Protein 3DMY (pdb70)

Organism: Escherichia coli (strain K12) (NCBI:txid83333)

CATH classification: 3.40.50.720 (+2 more: 3.40.50.261, 3.40.50.261)

InterPro domains:
  IPR003781 CoA-binding [PF02629] (193-287)
  IPR005811 ATP-citrate synthase/succinyl-CoA ligase, C-terminal domain [PF00549] (336-491)
  IPR016102 Succinyl-CoA synthetase-like [G3DSA:3.40.50.261] (192-331)
  IPR016102 Succinyl-CoA synthetase-like [G3DSA:3.40.50.261] (332-497)
  IPR016102 Succinyl-CoA synthetase-like [SSF52210] (186-317)
  IPR016102 Succinyl-CoA synthetase-like [SSF52210] (339-493)
  IPR060347 AllF, heavy metal-associated domain [PF27530] (1-98)
  IPR061301 Oxamate carbamoyltransferase subunit AllF [NF004760] (1-555)

Nearest PDB structures (foldseek):
  3dmy-assembly1_A  TM=1.000E+00  e=2.056E-76  Escherichia coli K-12
  3dmy-assembly1_B  TM=9.919E-01  e=7.137E-71  Escherichia coli K-12
  2yc4-assembly1_D  TM=4.462E-01  e=4.283E-01  Chlamydomonas reinhardtii
  7xjr-assembly1_A  TM=2.275E-01  e=3.087E+00  Algibacter sp. L4_22
  3dmy-assembly1_B  TM=1.001E+00  e=3.060E-76  Escherichia coli K-12

Solvent-accessible surface area: 36541 Å² total

Secondary structure (DSSP, 8-state):
--EEESSHHHHHHHSTT--EEE--S-HHHHHHHHHHHHHTT-B-------HHHHHHHHHHHHHTT-----S--B--TT---BS----EEEEEEEES-SHHHHHHHHHHHHTT--EEEEEE--TTTTSTTTTTHHHHHHH--TT-TT--EEEEEESPPPHHHHHHHHH--TT-S-EEEEETT---SSSEETTEEEESSHHHHHHHHHHHHHHHHHHHHH---S--EEEEEES-HHHHHHHHHHHHHHTT----TT--EETTEEEEETTSHHHHTTS------HHHHHHHHHGGG-TTEEEEEEEEE-STTS-S-HHHHHHHHHHHHHHTS-TTS--EEEEEEES-TTSTT-HHHHHHHHHHTT-EE-SSHHHHHHHHHHHTS------HHHH---EEE-S-HHHHHHHHHTT--EEEE---SS-TT-HHHHHHHHHH-/---EESSHHHHHHH-TT--EEE--S-HHHHHHHHHHHHHTT-B-------HHHHHHHHHHHHHTT-----S--B--TT---BS----EEEEEEEES-SHHHHHHHHHHHHTT--EEEEEE--TTTTSTTT-SHHHHHHH---S-TT--EEEEEESPPPHHHHHHHHH--TT-S-EEEEETT---S-SEETTEEEESSHHHHHHHHHHHHHHHHHHHHH---S--EEEEEESSHHHHHHHHHHHHHHTT--------EETTEEEEETTSHHHHTTS------HHHHHHHHGGGG-TTEEEEEEEEE-STTS-S-HHHHHHHHHHHHHHHS-TTS--EEEEEEES-TTSTT-HHHHHHHHHHTT-EEESSHHHHHHHHHHTSS-----GGGT---EEE-S-HHHHHHHHHTT--EEEE---SS-TT-HHHHHHHHHH-

Foldseek 3Di:
DFFAAADDVVLCVVPVPFAEAEEAAAQVCRLVVLVVCCVVPHAYAYANHDPVSQLVSLVSCVVSLHAYGYNFQFWFQQFTFHPYDHDAAQAAAEEQDHVLLVLLQVLLVVVPGHYLIHHHRHQCLLEPSSLNSNVLSSLVCLQVPSNQEYEYEHADHDDVRVVVNVVNVVSVHQYEYEHEQDDDDDQDDRSYGYDHDSNVRSNSRNLSRVLSVVLVVVQFAAFAEAAEEELDQVLLVVLLVLLCVLVVHDPDPPADAPPNHDRGHCQGPNNDVPHDRVLPVVVVLQVLLCCLVVLRHAEYEYEAEAAPSHDQQVLVSSLVSNVNSQVSHDPNRGYAYEYEYHDACPGNNGPVVSVVSCVVSPHHYDHDSNSRSNSNSSNNDGDDDDDPCNNAHAYEYEHDVVSQVVSVVSVHHYHYHDYDPDDPPPVVVVVVVVVVD/DFFAAADPVVFCVVQVPAAEAEEAAAQVCVLVVLVVCVVVPHAYAHDDHDPVSQLVSLVSQVVSLHAYAYRFQFWFQQFTFHPYDHDDAQAAAEECDHVLLVLLQVLLVVVPGHYLIHHHRHNCCLEPSNLNSRVLSSLCCLQAPSNQEYEYEHADHPDVSNVVNVVNVVSVHQYEYEHEQDDDPDQDDRSYGYDHDSNVSSVVRVLSRVLRVVQVVVFADAFAEEEEEELDQVLLVVLLVLLCVLVVHDADPLAGAPPNYDRGHCQGPSNDVPHDRVLPVVPVLQVLLVCLVPLRHAEYEYEAEAADSHHQAVLVSNLVSNVNSQVSHDPNRGYAAEYEYHDACPGNNGPVNSVCSCVVSRHHYDHDSNSRSNSSVANRPDHRDDPRNNAHAYEYEHDPVSQVVRVVVVHHYYYNDDDPDDPVDPVVVVVVVVVD

Structure (mmCIF, N/CA/C/O backbone):
data_3DMY
#
_entry.id   3DMY
#
_cell.length_a   63.574
_cell.length_b   107.776
_cell.length_c   153.605
_cell.angle_alpha   90.00
_cell.angle_beta   90.00
_cell.angle_gamma   90.00
#
_symmetry.space_group_name_H-M   'P 21 21 21'
#
loop_
_entity.id
_entity.type
_entity.pdbx_description
1 polymer 'Protein fdrA'
2 water water
#
loop_
_atom_site.group_PDB
_atom_site.id
_atom_site.type_symbol
_atom_site.label_atom_id
_atom_site.label_alt_id
_atom_site.label_comp_id
_atom_site.label_asym_id
_atom_site.label_entity_id
_atom_site.label_seq_id
_atom_site.pdbx_PDB_ins_code
_atom_site.Cartn_x
_atom_site.Cartn_y
_atom_site.Cartn_z
_atom_site.occupancy
_atom_site.B_iso_or_equiv
_atom_site.auth_seq_id
_atom_site.auth_comp_id
_atom_site.auth_asym_id
_atom_site.auth_atom_id
_atom_site.pdbx_PDB_model_num
ATOM 1 N N . ALA A 1 20 ? -25.567 49.995 26.085 1.00 53.53 101 ALA A N 1
ATOM 2 C CA . ALA A 1 20 ? -25.820 49.047 27.213 1.00 54.84 101 ALA A CA 1
ATOM 3 C C . ALA A 1 20 ? -25.252 47.668 26.884 1.00 54.86 101 ALA A C 1
ATOM 4 O O . ALA A 1 20 ? -25.761 46.973 26.003 1.00 54.49 101 ALA A O 1
ATOM 6 N N . LEU A 1 21 ? -24.199 47.276 27.596 1.00 54.74 102 LEU A N 1
ATOM 7 C CA . LEU A 1 21 ? -23.557 45.985 27.374 1.00 54.13 102 LEU A CA 1
ATOM 8 C C . LEU A 1 21 ? -24.480 44.823 27.726 1.00 53.72 102 LEU A C 1
ATOM 9 O O . LEU A 1 21 ? -25.050 44.784 28.814 1.00 53.55 102 LEU A O 1
ATOM 14 N N . THR A 1 22 ? -24.621 43.880 26.800 1.00 53.42 103 THR A N 1
ATOM 15 C CA . THR A 1 22 ? -25.468 42.713 27.012 1.00 53.76 103 THR A CA 1
ATOM 16 C C . THR A 1 22 ? -24.697 41.620 27.742 1.00 54.70 103 THR A C 1
ATOM 17 O O . THR A 1 22 ? -24.019 40.806 27.112 1.00 55.71 103 THR A O 1
ATOM 21 N N . GLN A 1 23 ? -24.801 41.601 29.067 1.00 54.67 104 GLN A N 1
ATOM 22 C CA . GLN A 1 23 ? -24.118 40.590 29.859 1.00 54.46 104 GLN A CA 1
ATOM 23 C C . GLN A 1 23 ? -24.935 39.302 29.899 1.00 53.76 104 GLN A C 1
ATOM 24 O O . GLN A 1 23 ? -26.126 39.296 29.595 1.00 53.72 104 GLN A O 1
ATOM 30 N N . VAL A 1 24 ? -24.283 38.209 30.267 1.00 53.30 105 VAL A N 1
ATOM 31 C CA . VAL A 1 24 ? -24.931 36.907 30.326 1.00 53.16 105 VAL A CA 1
ATOM 32 C C . VAL A 1 24 ? -24.127 36.016 31.278 1.00 53.40 105 VAL A C 1
ATOM 33 O O . VAL A 1 24 ? -23.093 36.441 31.794 1.00 52.76 105 VAL A O 1
ATOM 37 N N . ARG A 1 25 ? -24.597 34.796 31.529 1.00 53.78 106 ARG A N 1
ATOM 38 C CA . ARG A 1 25 ? -23.879 33.896 32.428 1.00 54.92 106 ARG A CA 1
ATOM 39 C C . ARG A 1 25 ? -23.894 32.435 31.994 1.00 54.35 106 ARG A C 1
ATOM 40 O O . ARG A 1 25 ? -23.384 31.566 32.699 1.00 53.87 106 ARG A O 1
ATOM 48 N N . ARG A 1 26 ? -24.462 32.173 30.823 1.00 54.85 107 ARG A N 1
ATOM 49 C CA . ARG A 1 26 ? -24.538 30.817 30.290 1.00 55.40 107 ARG A CA 1
ATOM 50 C C . ARG A 1 26 ? -24.201 30.878 28.810 1.00 55.07 107 ARG A C 1
ATOM 51 O O . ARG A 1 26 ? -24.521 31.862 28.140 1.00 54.57 107 ARG A O 1
ATOM 59 N N . TRP A 1 27 ? -23.559 29.831 28.300 1.00 55.17 108 TRP A N 1
ATOM 60 C CA . TRP A 1 27 ? -23.196 29.791 26.893 1.00 55.37 108 TRP A CA 1
ATOM 61 C C . TRP A 1 27 ? -24.402 30.052 25.998 1.00 56.62 108 TRP A C 1
ATOM 62 O O . TRP A 1 27 ? -24.458 31.072 25.310 1.00 56.45 108 TRP A O 1
ATOM 73 N N . ASP A 1 28 ? -25.368 29.136 26.021 1.00 58.48 109 ASP A N 1
ATOM 74 C CA . ASP A 1 28 ? -26.573 29.259 25.199 1.00 59.75 109 ASP A CA 1
ATOM 75 C C . ASP A 1 28 ? -27.215 30.642 25.301 1.00 59.04 109 ASP A C 1
ATOM 76 O O . ASP A 1 28 ? -27.770 31.149 24.328 1.00 59.05 109 ASP A O 1
ATOM 81 N N . SER A 1 29 ? -27.136 31.250 26.477 1.00 58.24 110 SER A N 1
ATOM 82 C CA . SER A 1 29 ? -27.707 32.575 26.681 1.00 59.15 110 SER A CA 1
ATOM 83 C C . SER A 1 29 ? -26.940 33.609 25.853 1.00 59.12 110 SER A C 1
ATOM 84 O O . SER A 1 29 ? -27.509 34.597 25.381 1.00 59.09 110 SER A O 1
ATOM 87 N N . ALA A 1 30 ? -25.643 33.374 25.683 1.00 58.11 111 ALA A N 1
ATOM 88 C CA . ALA A 1 30 ? -24.802 34.274 24.910 1.00 57.47 111 ALA A CA 1
ATOM 89 C C . ALA A 1 30 ? -25.011 34.015 23.422 1.00 57.41 111 ALA A C 1
ATOM 90 O O . ALA A 1 30 ? -25.035 34.944 22.616 1.00 56.38 111 ALA A O 1
ATOM 92 N N . CYS A 1 31 ? -25.175 32.745 23.066 1.00 57.57 112 CYS A N 1
ATOM 93 C CA . CYS A 1 31 ? -25.378 32.357 21.678 1.00 58.23 112 CYS A CA 1
ATOM 94 C C . CYS A 1 31 ? -26.728 32.772 21.114 1.00 59.53 112 CYS A C 1
ATOM 95 O O . CYS A 1 31 ? -26.900 32.827 19.897 1.00 59.63 112 CYS A O 1
ATOM 98 N N . GLN A 1 32 ? -27.690 33.049 21.985 1.00 60.50 113 GLN A N 1
ATOM 99 C CA . GLN A 1 32 ? -29.003 33.455 21.510 1.00 61.91 113 GLN A CA 1
ATOM 100 C C . GLN A 1 32 ? -29.042 34.97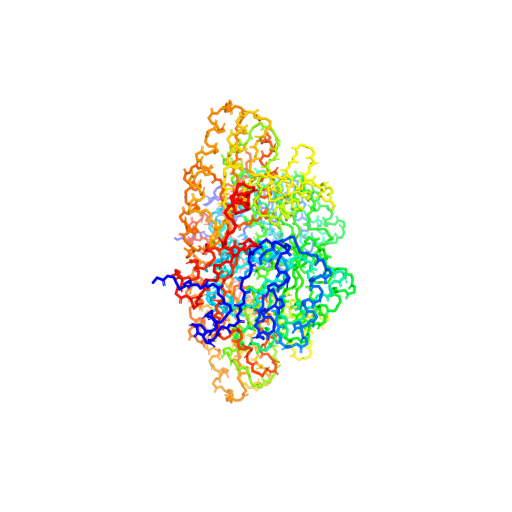7 21.427 1.00 62.19 113 GLN A C 1
ATOM 101 O O . GLN A 1 32 ? -29.709 35.543 20.562 1.00 62.44 113 GLN A O 1
ATOM 107 N N . LYS A 1 33 ? -28.312 35.636 22.323 1.00 62.14 114 LYS A N 1
ATOM 108 C CA . LYS A 1 33 ? -28.245 37.092 22.324 1.00 61.62 114 LYS A CA 1
ATOM 109 C C . LYS A 1 33 ? -27.360 37.537 21.159 1.00 61.05 114 LYS A C 1
ATOM 110 O O . LYS A 1 33 ? -27.321 38.716 20.801 1.00 60.64 114 LYS A O 1
ATOM 116 N N . LEU A 1 34 ? -26.651 36.577 20.574 1.00 59.90 115 LEU A N 1
ATOM 117 C CA . LEU A 1 34 ? -25.753 36.833 19.453 1.00 59.83 115 LEU A CA 1
ATOM 118 C C . LEU A 1 34 ? -25.667 35.561 18.610 1.00 59.51 115 LEU A C 1
ATOM 119 O O . LEU A 1 34 ? -24.656 34.859 18.622 1.00 58.24 115 LEU A O 1
ATOM 124 N N . PRO A 1 35 ? -26.741 35.251 17.868 1.00 59.56 116 PRO A N 1
ATOM 125 C CA . PRO A 1 35 ? -26.852 34.071 17.002 1.00 59.87 116 PRO A CA 1
ATOM 126 C C . PRO A 1 35 ? -25.654 33.842 16.097 1.00 59.15 116 PRO A C 1
ATOM 127 O O . PRO A 1 35 ? -25.148 32.723 15.979 1.00 58.44 116 PRO A O 1
ATOM 131 N N . ASP A 1 36 ? -25.212 34.915 15.455 1.00 58.47 117 ASP A N 1
ATOM 132 C CA . ASP A 1 36 ? -24.090 34.851 14.537 1.00 57.79 117 ASP A CA 1
ATOM 133 C C . ASP A 1 36 ? -22.757 35.284 15.141 1.00 55.79 117 ASP A C 1
ATOM 134 O O . ASP A 1 36 ? -21.960 35.956 14.486 1.00 56.39 117 ASP A O 1
ATOM 139 N N . ALA A 1 37 ? -22.518 34.893 16.390 1.00 53.08 118 ALA A N 1
ATOM 140 C CA . ALA A 1 37 ? -21.263 35.214 17.060 1.00 50.27 118 ALA A CA 1
ATOM 141 C C . ALA A 1 37 ? -20.161 34.486 16.293 1.00 48.41 118 ALA A C 1
ATOM 142 O O . ALA A 1 37 ? -20.344 33.352 15.849 1.00 46.77 118 ALA A O 1
ATOM 144 N N . ASN A 1 38 ? -19.011 35.132 16.164 1.00 46.89 119 ASN A N 1
ATOM 145 C CA . ASN A 1 38 ? -17.907 34.577 15.396 1.00 46.37 119 ASN A CA 1
ATOM 146 C C . ASN A 1 38 ? -16.667 34.206 16.206 1.00 44.96 119 ASN A C 1
ATOM 147 O O . ASN A 1 38 ? -15.957 33.253 15.879 1.00 43.40 119 ASN A O 1
ATOM 152 N N . LEU A 1 39 ? -16.409 34.968 17.260 1.00 43.74 120 LEU A N 1
ATOM 153 C CA . LEU A 1 39 ? -15.216 34.758 18.067 1.00 42.19 120 LEU A CA 1
ATOM 154 C C . LEU A 1 39 ? -15.440 34.803 19.571 1.00 40.60 120 LEU A C 1
ATOM 155 O O . LEU A 1 39 ? -16.236 35.602 20.074 1.00 39.73 120 LEU A O 1
ATOM 160 N N . ALA A 1 40 ? -14.720 33.937 20.279 1.00 38.29 121 ALA A N 1
ATOM 161 C CA . ALA A 1 40 ? -14.785 33.877 21.735 1.00 36.73 121 ALA A CA 1
ATOM 162 C C . ALA A 1 40 ? -13.469 34.444 22.253 1.00 34.53 121 ALA A C 1
ATOM 163 O O . ALA A 1 40 ? -12.405 33.878 22.008 1.00 33.45 121 ALA A O 1
ATOM 165 N N . LEU A 1 41 ? -13.543 35.572 22.947 1.00 33.41 122 LEU A N 1
ATOM 166 C CA . LEU A 1 41 ? -12.353 36.197 23.498 1.00 32.32 122 LEU A CA 1
ATOM 167 C C . LEU A 1 41 ? -12.281 35.811 24.966 1.00 32.23 122 LEU A C 1
ATOM 168 O O . LEU A 1 41 ? -12.988 36.371 25.803 1.00 30.43 122 LEU A O 1
ATOM 173 N N . ILE A 1 42 ? -11.415 34.848 25.263 1.00 31.76 123 ILE A N 1
ATOM 174 C CA . ILE A 1 42 ? -11.252 34.335 26.618 1.00 30.45 123 ILE A CA 1
ATOM 175 C C . ILE A 1 42 ? -10.135 35.008 27.397 1.00 29.41 123 ILE A C 1
ATOM 176 O O . ILE A 1 42 ? -8.988 35.009 26.973 1.00 29.83 123 ILE A O 1
ATOM 181 N N . SER A 1 43 ? -10.473 35.569 28.551 1.00 30.55 124 SER A N 1
ATOM 182 C CA . SER A 1 43 ? -9.484 36.231 29.396 1.00 30.19 124 SER A CA 1
ATOM 183 C C . SER A 1 43 ? -9.619 35.803 30.859 1.00 30.86 124 SER A C 1
ATOM 184 O O . SER A 1 43 ? -9.234 36.532 31.779 1.00 30.29 124 SER A O 1
ATOM 187 N N . VAL A 1 44 ? -10.179 34.616 31.065 1.00 30.23 125 VAL A N 1
ATOM 188 C CA . VAL A 1 44 ? -10.363 34.071 32.409 1.00 30.50 125 VAL A CA 1
ATOM 189 C C . VAL A 1 44 ? -9.040 33.561 32.965 1.00 30.95 125 VAL A C 1
ATOM 190 O O . VAL A 1 44 ? -8.018 33.571 32.274 1.00 30.75 125 VAL A O 1
ATOM 194 N N . ALA A 1 45 ? -9.067 33.113 34.217 1.00 30.68 126 ALA A N 1
ATOM 195 C CA . ALA A 1 45 ? -7.879 32.561 34.861 1.00 28.91 126 ALA A CA 1
ATOM 196 C C . ALA A 1 45 ? -7.359 31.429 33.987 1.00 29.03 126 ALA A C 1
ATOM 197 O O . ALA A 1 45 ? -8.116 30.535 33.592 1.00 27.79 126 ALA A O 1
ATOM 199 N N . GLY A 1 46 ? -6.061 31.475 33.701 1.00 29.80 127 GLY A N 1
ATOM 200 C CA . GLY A 1 46 ? -5.429 30.478 32.855 1.00 30.95 127 GLY A CA 1
ATOM 201 C C . GLY A 1 46 ? -5.860 29.039 33.055 1.00 33.64 127 GLY A C 1
ATOM 202 O O . GLY A 1 46 ? -6.119 28.322 32.090 1.00 33.80 127 GLY A O 1
ATOM 203 N N . GLU A 1 47 ? -5.936 28.611 34.310 1.00 34.67 128 GLU A N 1
ATOM 204 C CA . GLU A 1 47 ? -6.321 27.246 34.626 1.00 35.61 128 GLU A CA 1
ATOM 205 C C . GLU A 1 47 ? -7.612 26.785 33.950 1.00 35.29 128 GLU A C 1
ATOM 206 O O . GLU A 1 47 ? -7.802 25.591 33.731 1.00 37.33 128 GLU A O 1
ATOM 212 N N . TYR A 1 48 ? -8.490 27.723 33.610 1.00 35.62 129 TYR A N 1
ATOM 213 C CA . TYR A 1 48 ? -9.764 27.381 32.981 1.00 35.20 129 TYR A CA 1
ATOM 214 C C . TYR A 1 48 ? -9.870 27.792 31.511 1.00 36.35 129 TYR A C 1
ATOM 215 O O . TYR A 1 48 ? -10.816 27.410 30.822 1.00 36.19 129 TYR A O 1
ATOM 224 N N . ALA A 1 49 ? -8.904 28.564 31.026 1.00 36.67 130 ALA A N 1
ATOM 225 C CA . ALA A 1 49 ? -8.946 29.036 29.643 1.00 36.72 130 ALA A CA 1
ATOM 226 C C . ALA A 1 49 ? -9.126 27.910 28.630 1.00 35.83 130 ALA A C 1
ATOM 227 O O . ALA A 1 49 ? -10.053 27.938 27.827 1.00 35.80 130 ALA A O 1
ATOM 229 N N . ALA A 1 50 ? -8.243 26.918 28.674 1.00 35.35 131 ALA A N 1
ATOM 230 C CA . ALA A 1 50 ? -8.318 25.794 27.745 1.00 35.53 131 ALA A CA 1
ATOM 231 C C . ALA A 1 50 ? -9.708 25.170 27.727 1.00 35.71 131 ALA A C 1
ATOM 232 O O . ALA A 1 50 ? -10.226 24.823 26.668 1.00 35.58 131 ALA A O 1
ATOM 234 N N . GLU A 1 51 ? -10.309 25.038 28.905 1.00 36.39 132 GLU A N 1
ATOM 235 C CA . GLU A 1 51 ? -11.637 24.448 29.027 1.00 37.19 132 GLU A CA 1
ATOM 236 C C . GLU A 1 51 ? -12.655 25.253 28.223 1.00 37.43 132 GLU A C 1
ATOM 237 O O . GLU A 1 51 ? -13.383 24.706 27.393 1.00 37.06 132 GLU A O 1
ATOM 243 N N . LEU A 1 52 ? -12.698 26.557 28.476 1.00 36.64 133 LEU A N 1
ATOM 244 C CA . LEU A 1 52 ? -13.620 27.447 27.782 1.00 37.15 133 LEU A CA 1
ATOM 245 C C . LEU A 1 52 ? -13.327 27.535 26.285 1.00 38.13 133 LEU A C 1
ATOM 246 O O . LEU A 1 52 ? -14.224 27.823 25.495 1.00 37.17 133 LEU A O 1
ATOM 251 N N . ALA A 1 53 ? -12.075 27.292 25.898 1.00 38.32 134 ALA A N 1
ATOM 252 C CA . ALA A 1 53 ? -11.696 27.345 24.489 1.00 38.38 134 ALA A CA 1
ATOM 253 C C . ALA A 1 53 ? -12.339 26.169 23.767 1.00 37.99 134 ALA A C 1
ATOM 254 O O . ALA A 1 53 ? -12.903 26.320 22.682 1.00 37.65 134 ALA A O 1
ATOM 256 N N . ASN A 1 54 ? -12.260 24.992 24.377 1.00 37.60 135 ASN A N 1
ATOM 257 C CA . ASN A 1 54 ? -12.860 23.809 23.779 1.00 37.05 135 ASN A CA 1
ATOM 258 C C . ASN A 1 54 ? -14.384 23.933 23.756 1.00 38.16 135 ASN A C 1
ATOM 259 O O . ASN A 1 54 ? -15.035 23.444 22.831 1.00 38.01 135 ASN A O 1
ATOM 264 N N . GLN A 1 55 ? -14.950 24.597 24.761 1.00 38.00 136 GLN A N 1
ATOM 265 C CA . GLN A 1 55 ? -16.394 24.800 24.805 1.00 39.46 136 GLN A CA 1
ATOM 266 C C . GLN A 1 55 ? -16.770 25.755 23.672 1.00 41.31 136 GLN A C 1
ATOM 267 O O . GLN A 1 55 ? -17.882 25.697 23.135 1.00 42.68 136 GLN A O 1
ATOM 273 N N . ALA A 1 56 ? -15.834 26.630 23.311 1.00 40.36 137 ALA A N 1
ATOM 274 C CA . ALA A 1 56 ? -16.052 27.591 22.238 1.00 39.76 137 ALA A CA 1
ATOM 275 C C . ALA A 1 56 ? -16.028 26.856 20.908 1.00 40.14 137 ALA A C 1
ATOM 276 O O . ALA A 1 56 ? -16.886 27.065 20.047 1.00 40.66 137 ALA A O 1
ATOM 278 N N . LEU A 1 57 ? -15.037 25.989 20.747 1.00 40.46 138 LEU A N 1
ATOM 279 C CA . LEU A 1 57 ? -14.901 25.207 19.530 1.00 40.59 138 LEU A CA 1
ATOM 280 C C . LEU A 1 57 ? -16.076 24.238 19.368 1.00 43.06 138 LEU A C 1
ATOM 281 O O . LEU A 1 57 ? -16.488 23.946 18.247 1.00 42.56 138 LEU A O 1
ATOM 286 N N . ASP A 1 58 ? -16.613 23.736 20.479 1.00 43.55 139 ASP A N 1
ATOM 287 C CA . ASP A 1 58 ? -17.750 22.822 20.397 1.00 46.30 139 ASP A CA 1
ATOM 288 C C . ASP A 1 58 ? -18.864 23.553 19.659 1.00 47.07 139 ASP A C 1
ATOM 289 O O . ASP A 1 58 ? -19.676 22.938 18.969 1.00 48.24 139 ASP A O 1
ATOM 294 N N . ARG A 1 59 ? -18.890 24.873 19.815 1.00 46.98 140 ARG A N 1
ATOM 295 C CA . ARG A 1 59 ? -19.895 25.705 19.173 1.00 47.86 140 ARG A CA 1
ATOM 296 C C . ARG A 1 59 ? -19.324 26.315 17.892 1.00 48.04 140 ARG A C 1
ATOM 297 O O . ARG A 1 59 ? -19.836 27.309 17.368 1.00 47.23 140 ARG A O 1
ATOM 305 N N . ASN A 1 60 ? -18.267 25.673 17.397 1.00 47.50 141 ASN A N 1
ATOM 306 C CA . ASN A 1 60 ? -17.551 26.068 16.187 1.00 48.06 141 ASN A CA 1
ATOM 307 C C . ASN A 1 60 ? -17.257 27.560 16.076 1.00 46.40 141 ASN A C 1
ATOM 308 O O . ASN A 1 60 ? -17.491 28.182 15.043 1.00 44.52 141 ASN A O 1
ATOM 313 N N . LEU A 1 61 ? -16.724 28.118 17.157 1.00 44.61 142 LEU A N 1
ATOM 314 C CA . LEU A 1 61 ? -16.377 29.528 17.212 1.00 42.67 142 LEU A CA 1
ATOM 315 C C . LEU A 1 61 ? -14.860 29.670 17.191 1.00 41.86 142 LEU A C 1
ATOM 316 O O . LEU A 1 61 ? -14.139 28.795 17.684 1.00 41.23 142 LEU A O 1
ATOM 321 N N . ASN A 1 62 ? -14.375 30.764 16.610 1.00 39.60 143 ASN A N 1
ATOM 322 C CA . ASN A 1 62 ? -12.940 31.013 16.587 1.00 37.06 143 ASN A CA 1
ATOM 323 C C . ASN A 1 62 ? -12.626 31.475 17.994 1.00 36.19 143 ASN A C 1
ATOM 324 O O . ASN A 1 62 ? -13.493 32.021 18.685 1.00 34.87 143 ASN A O 1
ATOM 329 N N . VAL A 1 63 ? -11.391 31.265 18.421 1.00 35.59 144 VAL A N 1
ATOM 330 C CA . VAL A 1 63 ? -11.007 31.654 19.762 1.00 34.83 144 VAL A CA 1
ATOM 331 C C . VAL A 1 63 ? -9.754 32.498 19.834 1.00 35.13 144 VAL A C 1
ATOM 332 O O . VAL A 1 63 ? -8.820 32.328 19.051 1.00 35.74 144 VAL A O 1
ATOM 352 N N . PHE A 1 66 ? -6.547 35.571 25.461 1.00 32.75 147 PHE A N 1
ATOM 353 C CA . PHE A 1 66 ? -5.681 36.599 25.993 1.00 33.83 147 PHE A CA 1
ATOM 354 C C . PHE A 1 66 ? -5.027 36.003 27.238 1.00 33.64 147 PHE A C 1
ATOM 355 O O . PHE A 1 66 ? -3.967 36.442 27.671 1.00 33.22 147 PHE A O 1
ATOM 363 N N . SER A 1 67 ? -5.692 35.000 27.804 1.00 33.40 148 SER A N 1
ATOM 364 C CA . SER A 1 67 ? -5.250 34.327 29.023 1.00 33.47 148 SER A CA 1
ATOM 365 C C . SER A 1 67 ? -3.864 33.724 28.996 1.00 34.38 148 SER A C 1
ATOM 366 O O . SER A 1 67 ? -3.479 33.027 28.063 1.00 34.66 148 SER A O 1
ATOM 369 N N . ASP A 1 68 ? -3.125 33.988 30.060 1.00 36.43 149 ASP A N 1
ATOM 370 C CA . ASP A 1 68 ? -1.781 33.471 30.222 1.00 39.05 149 ASP A CA 1
ATOM 371 C C . ASP A 1 68 ? -1.938 32.163 31.011 1.00 38.15 149 ASP A C 1
ATOM 372 O O . ASP A 1 68 ? -3.047 31.657 31.161 1.00 37.76 149 ASP A O 1
ATOM 377 N N . ASN A 1 69 ? -0.839 31.607 31.499 1.00 36.75 150 ASN A N 1
ATOM 378 C CA . ASN A 1 69 ? -0.900 30.383 32.294 1.00 35.76 150 ASN A CA 1
ATOM 379 C C . ASN A 1 69 ? -1.681 29.226 31.672 1.00 35.49 150 ASN A C 1
ATOM 380 O O . ASN A 1 69 ? -2.580 28.669 32.303 1.00 34.26 150 ASN A O 1
ATOM 385 N N . VAL A 1 70 ? -1.344 28.873 30.440 1.00 35.30 151 VAL A N 1
ATOM 386 C CA . VAL A 1 70 ? -1.992 27.756 29.775 1.00 36.49 151 VAL A CA 1
ATOM 387 C C . VAL A 1 70 ? -0.860 26.856 29.310 1.00 36.44 151 VAL A C 1
ATOM 388 O O . VAL A 1 70 ? 0.160 27.340 28.823 1.00 37.01 151 VAL A O 1
ATOM 392 N N . THR A 1 71 ? -1.029 25.552 29.484 1.00 36.73 152 THR A N 1
ATOM 393 C CA . THR A 1 71 ? 0.003 24.596 29.105 1.00 38.09 152 THR A CA 1
ATOM 394 C C . THR A 1 71 ? 0.171 24.426 27.600 1.00 39.07 152 THR A C 1
ATOM 395 O O . THR A 1 71 ? -0.772 24.617 26.824 1.00 38.23 152 THR A O 1
ATOM 399 N N . LEU A 1 72 ? 1.386 24.066 27.199 1.00 40.70 153 LEU A N 1
ATOM 400 C CA . LEU A 1 72 ? 1.689 23.824 25.795 1.00 42.99 153 LEU A CA 1
ATOM 401 C C . LEU A 1 72 ? 0.728 22.771 25.273 1.00 43.83 153 LEU A C 1
ATOM 402 O O . LEU A 1 72 ? 0.117 22.931 24.215 1.00 43.93 153 LEU A O 1
ATOM 407 N N . GLU A 1 73 ? 0.610 21.690 26.039 1.00 45.00 154 GLU A N 1
ATOM 408 C CA . GLU A 1 73 ? -0.255 20.568 25.699 1.00 45.89 154 GLU A CA 1
ATOM 409 C C . GLU A 1 73 ? -1.667 21.019 25.352 1.00 44.42 154 GLU A C 1
ATOM 410 O O . GLU A 1 73 ? -2.238 20.555 24.372 1.00 43.28 154 GLU A O 1
ATOM 416 N N . ASP A 1 74 ? -2.235 21.916 26.152 1.00 42.61 155 ASP A N 1
ATOM 417 C CA . ASP A 1 74 ? -3.581 22.396 25.866 1.00 42.15 155 ASP A CA 1
ATOM 418 C C . ASP A 1 74 ? -3.593 23.283 24.631 1.00 41.39 155 ASP A C 1
ATOM 419 O O . ASP A 1 74 ? -4.511 23.206 23.810 1.00 42.05 155 ASP A O 1
ATOM 424 N N . GLU A 1 75 ? -2.566 24.116 24.497 1.00 40.93 156 GLU A N 1
ATOM 425 C CA . GLU A 1 75 ? -2.449 25.001 23.343 1.00 40.02 156 GLU A CA 1
ATOM 426 C C . GLU A 1 75 ? -2.345 24.156 22.079 1.00 39.24 156 GLU A C 1
ATOM 427 O O . GLU A 1 75 ? -3.038 24.407 21.097 1.00 38.10 156 GLU A O 1
ATOM 433 N N . ILE A 1 76 ? -1.477 23.151 22.114 1.00 39.04 157 ILE A N 1
ATOM 434 C CA . ILE A 1 76 ? -1.296 22.277 20.969 1.00 38.85 157 ILE A CA 1
ATOM 435 C C . ILE A 1 76 ? -2.600 21.562 20.634 1.00 38.95 157 ILE A C 1
ATOM 436 O O . ILE A 1 76 ? -2.965 21.439 19.466 1.00 39.58 157 ILE A O 1
ATOM 441 N N . GLN A 1 77 ? -3.310 21.111 21.663 1.00 37.49 158 GLN A N 1
ATOM 442 C CA . GLN A 1 77 ? -4.577 20.412 21.466 1.00 38.08 158 GLN A CA 1
ATOM 443 C C . GLN A 1 77 ? -5.622 21.320 20.821 1.00 37.93 158 GLN A C 1
ATOM 444 O O . GLN A 1 77 ? -6.324 20.920 19.889 1.00 37.47 158 GLN A O 1
ATOM 450 N N . LEU A 1 78 ? -5.709 22.549 21.318 1.00 38.14 159 LEU A N 1
ATOM 451 C CA . LEU A 1 78 ? -6.672 23.515 20.816 1.00 37.88 159 LEU A CA 1
ATOM 452 C C . LEU A 1 78 ? -6.396 23.961 19.383 1.00 38.69 159 LEU A C 1
ATOM 453 O O . LEU A 1 78 ? -7.320 24.083 18.576 1.00 38.78 159 LEU A O 1
ATOM 458 N N . LYS A 1 79 ? -5.128 24.195 19.063 1.00 38.84 160 LYS A N 1
ATOM 459 C CA . LYS A 1 79 ? -4.752 24.629 17.722 1.00 38.61 160 LYS A CA 1
ATOM 460 C C . LYS A 1 79 ? -4.911 23.537 16.659 1.00 39.97 160 LYS A C 1
ATOM 461 O O . LYS A 1 79 ? -5.333 23.819 15.535 1.00 39.15 160 LYS A O 1
ATOM 467 N N . THR A 1 80 ? -4.588 22.294 17.010 1.00 41.37 161 THR A N 1
ATOM 468 C CA . THR A 1 80 ? -4.735 21.194 16.059 1.00 42.23 161 THR A CA 1
ATOM 469 C C . THR A 1 80 ? -6.225 20.945 15.846 1.00 41.45 161 THR A C 1
ATOM 470 O O . THR A 1 80 ? -6.679 20.753 14.718 1.00 42.45 161 THR A O 1
ATOM 474 N N . ARG A 1 81 ? -6.990 20.964 16.929 1.00 39.73 162 ARG A N 1
ATOM 475 C CA . ARG A 1 81 ? -8.426 20.754 16.817 1.00 41.00 162 ARG A CA 1
ATOM 476 C C . ARG A 1 81 ? -9.057 21.857 15.969 1.00 41.03 162 ARG A C 1
ATOM 477 O O . ARG A 1 81 ? -9.984 21.605 15.202 1.00 41.73 162 ARG A O 1
ATOM 485 N N . ALA A 1 82 ? -8.552 23.080 16.117 1.00 41.22 163 ALA A N 1
ATOM 486 C CA . ALA A 1 82 ? -9.064 24.224 15.363 1.00 41.60 163 ALA A CA 1
ATOM 487 C C . ALA A 1 82 ? -8.741 24.086 13.880 1.00 41.46 163 ALA A C 1
ATOM 488 O O . ALA A 1 82 ? -9.453 24.609 13.029 1.00 40.29 163 ALA A O 1
ATOM 490 N N . ARG A 1 83 ? -7.653 23.387 13.583 1.00 43.13 164 ARG A N 1
ATOM 491 C CA . ARG A 1 83 ? -7.232 23.170 12.208 1.00 45.04 164 ARG A CA 1
ATOM 492 C C . ARG A 1 83 ? -8.201 22.220 11.501 1.00 46.84 164 ARG A C 1
ATOM 493 O O . ARG A 1 83 ? -8.738 22.551 10.447 1.00 47.55 164 ARG A O 1
ATOM 501 N N . GLU A 1 84 ? -8.435 21.046 12.079 1.00 47.83 165 GLU A N 1
ATOM 502 C CA . GLU A 1 84 ? -9.346 20.097 11.452 1.00 49.04 165 GLU A CA 1
ATOM 503 C C . GLU A 1 84 ? -10.738 20.702 11.309 1.00 48.74 165 GLU A C 1
ATOM 504 O O . GLU A 1 84 ? -11.505 20.306 10.432 1.00 50.07 165 GLU A O 1
ATOM 510 N N . LYS A 1 85 ? -11.065 21.664 12.164 1.00 46.53 166 LYS A N 1
ATOM 511 C CA . LYS A 1 85 ? -12.374 22.297 12.094 1.00 44.50 166 LYS A CA 1
ATOM 512 C C . LYS A 1 85 ? -12.360 23.506 11.174 1.00 44.37 166 LYS A C 1
ATOM 513 O O . LYS A 1 85 ? -13.410 24.079 10.871 1.00 44.37 166 LYS A O 1
ATOM 519 N N . GLY A 1 86 ? -11.167 23.890 10.728 1.00 42.86 167 GLY A N 1
ATOM 520 C CA . GLY A 1 86 ? -11.046 25.038 9.846 1.00 41.98 167 GLY A CA 1
ATOM 521 C C . GLY A 1 86 ? -11.308 26.338 10.581 1.00 41.52 167 GLY A C 1
ATOM 522 O O . GLY A 1 86 ? -11.817 27.301 10.005 1.00 40.61 167 GLY A O 1
ATOM 523 N N . LEU A 1 87 ? -10.969 26.356 11.868 1.00 39.38 168 LEU A N 1
ATOM 524 C CA . LEU A 1 87 ? -11.154 27.541 12.696 1.00 37.86 168 LEU A CA 1
ATOM 525 C C . LEU A 1 87 ? -9.787 28.081 13.102 1.00 36.89 168 LEU A C 1
ATOM 526 O O . LEU A 1 87 ? -8.759 27.472 12.809 1.00 33.87 168 LEU A O 1
ATOM 531 N N . LEU A 1 88 ? -9.774 29.221 13.783 1.00 36.87 169 LEU A N 1
ATOM 532 C CA . LEU A 1 88 ? -8.516 29.808 14.222 1.00 34.88 169 LEU A CA 1
ATOM 533 C C . LEU A 1 88 ? -8.477 30.028 15.729 1.00 33.65 169 LEU A C 1
ATOM 534 O O . LEU A 1 88 ? -9.383 30.625 16.309 1.00 32.36 169 LEU A O 1
ATOM 539 N N . VAL A 1 89 ? -7.414 29.538 16.352 1.00 33.15 170 VAL A N 1
ATOM 540 C CA . VAL A 1 89 ? -7.222 29.700 17.782 1.00 34.24 170 VAL A CA 1
ATOM 541 C C . VAL A 1 89 ? -5.992 30.571 17.993 1.00 35.00 170 VAL A C 1
ATOM 542 O O . VAL A 1 89 ? -4.855 30.138 17.781 1.00 34.57 170 VAL A O 1
ATOM 554 N N . GLY A 1 91 ? -3.684 31.349 19.951 1.00 38.89 172 GLY A N 1
ATOM 555 C CA . GLY A 1 91 ? -3.028 30.749 21.109 1.00 37.89 172 GLY A CA 1
ATOM 556 C C . GLY A 1 91 ? -2.946 31.547 22.384 1.00 37.63 172 GLY A C 1
ATOM 557 O O . GLY A 1 91 ? -3.048 32.775 22.350 1.00 39.15 172 GLY A O 1
ATOM 558 N N . PRO A 1 92 ? -2.737 30.872 23.532 1.00 36.86 173 PRO A N 1
ATOM 559 C CA . PRO A 1 92 ? -2.641 31.526 24.841 1.00 35.50 173 PRO A CA 1
ATOM 560 C C . PRO A 1 92 ? -1.659 32.692 24.869 1.00 35.13 173 PRO A C 1
ATOM 561 O O . PRO A 1 92 ? -0.779 32.807 24.010 1.00 35.72 173 PRO A O 1
ATOM 565 N N . ASP A 1 93 ? -1.841 33.557 25.858 1.00 34.01 174 ASP A N 1
ATOM 566 C CA . ASP A 1 93 ? -1.011 34.732 26.056 1.00 33.59 174 ASP A CA 1
ATOM 567 C C . ASP A 1 93 ? -0.910 35.619 24.809 1.00 33.24 174 ASP A C 1
ATOM 568 O O . ASP A 1 93 ? 0.164 36.097 24.442 1.00 34.98 174 ASP A O 1
ATOM 573 N N . CYS A 1 94 ? -2.048 35.835 24.165 1.00 30.59 175 CYS A N 1
ATOM 574 C CA . CYS A 1 94 ? -2.115 36.668 22.976 1.00 30.09 175 CYS A CA 1
ATOM 575 C C . CYS A 1 94 ? -2.715 37.994 23.421 1.00 29.42 175 CYS A C 1
ATOM 576 O O . CYS A 1 94 ? -3.929 38.116 23.613 1.00 28.23 175 CYS A O 1
ATOM 579 N N . GLY A 1 95 ? -1.852 38.989 23.588 1.00 28.29 176 GLY A N 1
ATOM 580 C CA . GLY A 1 95 ? -2.294 40.285 24.064 1.00 27.83 176 GLY A CA 1
ATOM 581 C C . GLY A 1 95 ? -2.917 41.236 23.070 1.00 29.58 176 GLY A C 1
ATOM 582 O O . GLY A 1 95 ? -3.602 42.178 23.478 1.00 28.83 176 GLY A O 1
ATOM 583 N N . THR A 1 96 ? -2.718 40.984 21.778 1.00 29.26 177 THR A N 1
ATOM 584 C CA . THR A 1 96 ? -3.236 41.882 20.759 1.00 29.11 177 THR A CA 1
ATOM 585 C C . THR A 1 96 ? -3.744 41.275 19.460 1.00 30.20 177 THR A C 1
ATOM 586 O O . THR A 1 96 ? -3.170 40.332 18.918 1.00 30.21 177 THR A O 1
ATOM 590 N N . SER A 1 97 ? -4.823 41.866 18.960 1.00 30.48 178 SER A N 1
ATOM 591 C CA . SER A 1 97 ? -5.437 41.483 17.699 1.00 31.33 178 SER A CA 1
ATOM 592 C C . SER A 1 97 ? -6.406 42.572 17.291 1.00 31.45 178 SER A C 1
ATOM 593 O O . SER A 1 97 ? -6.968 43.263 18.137 1.00 29.76 178 SER A O 1
ATOM 604 N N . ILE A 1 99 ? -9.174 42.552 14.161 1.00 35.94 180 ILE A N 1
ATOM 605 C CA . ILE A 1 99 ? -9.743 41.926 12.978 1.00 35.55 180 ILE A CA 1
ATOM 606 C C . ILE A 1 99 ? -10.976 42.666 12.493 1.00 34.86 180 ILE A C 1
ATOM 607 O O . ILE A 1 99 ? -11.885 42.950 13.265 1.00 35.82 180 ILE A O 1
ATOM 612 N N . ALA A 1 100 ? -10.997 42.985 11.203 1.00 36.07 181 ALA A N 1
ATOM 613 C CA . ALA A 1 100 ? -12.119 43.695 10.605 1.00 34.84 181 ALA A CA 1
ATOM 614 C C . ALA A 1 100 ? -12.467 44.949 11.401 1.00 34.88 181 ALA A C 1
ATOM 615 O O . ALA A 1 100 ? -13.635 45.242 11.633 1.00 34.44 181 ALA A O 1
ATOM 617 N N . GLY A 1 101 ? -11.440 45.678 11.822 1.00 34.82 182 GLY A N 1
ATOM 618 C CA . GLY A 1 101 ? -11.647 46.896 12.579 1.00 35.47 182 GLY A CA 1
ATOM 619 C C . GLY A 1 101 ? -12.098 46.655 14.006 1.00 36.47 182 GLY A C 1
ATOM 620 O O . GLY A 1 101 ? -12.482 47.593 14.706 1.00 37.72 182 GLY A O 1
ATOM 621 N N . THR A 1 102 ? -12.049 45.406 14.454 1.00 36.33 183 THR A N 1
ATOM 622 C CA . THR A 1 102 ? -12.479 45.091 15.813 1.00 36.89 183 THR A CA 1
ATOM 623 C C . THR A 1 102 ? -11.303 44.973 16.769 1.00 36.19 183 THR A C 1
ATOM 624 O O . THR A 1 102 ? -10.427 44.135 16.582 1.00 37.69 183 THR A O 1
ATOM 628 N N . PRO A 1 103 ? -11.273 45.806 17.819 1.00 35.68 184 PRO A N 1
ATOM 629 C CA . PRO A 1 103 ? -10.170 45.748 18.781 1.00 35.56 184 PRO A CA 1
ATOM 630 C C . PRO A 1 103 ? -10.320 44.603 19.779 1.00 35.33 184 PRO A C 1
ATOM 631 O O . PRO A 1 103 ? -11.316 44.509 20.487 1.00 37.50 184 PRO A O 1
ATOM 635 N N . LEU A 1 104 ? -9.320 43.734 19.833 1.00 34.71 185 LEU A N 1
ATOM 636 C CA . LEU A 1 104 ? -9.343 42.596 20.740 1.00 32.58 185 LEU A CA 1
ATOM 637 C C . LEU A 1 104 ? -8.201 42.713 21.753 1.00 32.68 185 LEU A C 1
ATOM 638 O O . LEU A 1 104 ? -7.034 42.574 21.396 1.00 32.71 185 LEU A O 1
ATOM 643 N N . ALA A 1 105 ? -8.549 42.966 23.016 1.00 31.20 186 ALA A N 1
ATOM 644 C CA . ALA A 1 105 ? -7.572 43.126 24.096 1.00 31.11 186 ALA A CA 1
ATOM 645 C C . ALA A 1 105 ? -6.804 44.434 23.907 1.00 32.65 186 ALA A C 1
ATOM 646 O O . ALA A 1 105 ? -7.413 45.480 23.706 1.00 34.87 186 ALA A O 1
ATOM 648 N N . PHE A 1 106 ? -5.476 44.389 23.968 1.00 33.25 187 PHE A N 1
ATOM 649 C CA . PHE A 1 106 ? -4.688 45.607 23.789 1.00 35.00 187 PHE A CA 1
ATOM 650 C C . PHE A 1 106 ? -4.529 45.960 22.316 1.00 34.88 187 PHE A C 1
ATOM 651 O O . PHE A 1 106 ? -3.554 45.578 21.674 1.00 34.94 187 PHE A O 1
ATOM 659 N N . ALA A 1 107 ? -5.502 46.692 21.787 1.00 34.45 188 ALA A N 1
ATOM 660 C CA . ALA A 1 107 ? -5.483 47.093 20.388 1.00 33.58 188 ALA A CA 1
ATOM 661 C C . ALA A 1 107 ? -5.450 48.603 20.251 1.00 32.51 188 ALA A C 1
ATOM 662 O O . ALA A 1 107 ? -5.658 49.331 21.222 1.00 32.64 188 ALA A O 1
ATOM 664 N N . ASN A 1 108 ? -5.196 49.060 19.030 1.00 29.94 189 ASN A N 1
ATOM 665 C CA . ASN A 1 108 ? -5.122 50.479 18.717 1.00 29.39 189 ASN A CA 1
ATOM 666 C C . ASN A 1 108 ? -6.061 50.801 17.565 1.00 29.48 189 ASN A C 1
ATOM 667 O O . ASN A 1 108 ? -6.409 49.924 16.776 1.00 30.77 189 ASN A O 1
ATOM 672 N N . VAL A 1 109 ? -6.487 52.052 17.477 1.00 29.17 190 VAL A N 1
ATOM 673 C CA . VAL A 1 109 ? -7.358 52.458 16.385 1.00 30.78 190 VAL A CA 1
ATOM 674 C C . VAL A 1 109 ? -6.421 52.728 15.213 1.00 30.63 190 VAL A C 1
ATOM 675 O O . VAL A 1 109 ? -5.605 53.643 15.250 1.00 30.77 190 VAL A O 1
ATOM 687 N N . PRO A 1 111 ? -5.605 53.282 10.945 1.00 32.15 192 PRO A N 1
ATOM 688 C CA . PRO A 1 111 ? -6.155 53.822 9.698 1.00 32.97 192 PRO A CA 1
ATOM 689 C C . PRO A 1 111 ? -6.358 52.618 8.775 1.00 33.59 192 PRO A C 1
ATOM 690 O O . PRO A 1 111 ? -5.646 51.627 8.896 1.00 33.83 192 PRO A O 1
ATOM 694 N N . GLU A 1 112 ? -7.323 52.680 7.867 1.00 35.30 193 GLU A N 1
ATOM 695 C CA . GLU A 1 112 ? -7.539 51.564 6.952 1.00 37.01 193 GLU A CA 1
ATOM 696 C C . GLU A 1 112 ? -6.414 51.530 5.926 1.00 36.29 193 GLU A C 1
ATOM 697 O O . GLU A 1 112 ? -5.931 52.579 5.510 1.00 37.63 193 GLU A O 1
ATOM 703 N N . GLY A 1 113 ? -5.993 50.333 5.526 1.00 34.69 194 GLY A N 1
ATOM 704 C CA . GLY A 1 113 ? -4.922 50.220 4.547 1.00 31.74 194 GLY A CA 1
ATOM 705 C C . GLY A 1 113 ? -4.879 48.867 3.855 1.00 29.67 194 GLY A C 1
ATOM 706 O O . GLY A 1 113 ? -5.791 48.065 4.034 1.00 29.30 194 GLY A O 1
ATOM 707 N N . ASN A 1 114 ? -3.822 48.606 3.082 1.00 27.47 195 ASN A N 1
ATOM 708 C CA . ASN A 1 114 ? -3.690 47.344 2.370 1.00 25.88 195 ASN A CA 1
ATOM 709 C C . ASN A 1 114 ? -2.674 46.383 2.966 1.00 25.78 195 ASN A C 1
ATOM 710 O O . ASN A 1 114 ? -2.308 45.399 2.328 1.00 28.41 195 ASN A O 1
ATOM 715 N N . ILE A 1 115 ? -2.225 46.656 4.186 1.00 24.81 196 ILE A N 1
ATOM 716 C CA . ILE A 1 115 ? -1.251 45.789 4.855 1.00 26.62 196 ILE A CA 1
ATOM 717 C C . ILE A 1 115 ? -1.888 44.823 5.874 1.00 26.72 196 ILE A C 1
ATOM 718 O O . ILE A 1 115 ? -2.594 45.244 6.794 1.00 27.48 196 ILE A O 1
ATOM 723 N N . GLY A 1 116 ? -1.625 43.530 5.702 1.00 27.21 197 GLY A N 1
ATOM 724 C CA . GLY A 1 116 ? -2.152 42.526 6.610 1.00 27.18 197 GLY A CA 1
ATOM 725 C C . GLY A 1 116 ? -1.063 42.150 7.592 1.00 26.94 197 GLY A C 1
ATOM 726 O O . GLY A 1 116 ? 0.007 41.688 7.188 1.00 28.33 197 GLY A O 1
ATOM 727 N N . VAL A 1 117 ? -1.323 42.346 8.879 1.00 26.37 198 VAL A N 1
ATOM 728 C CA . VAL A 1 117 ? -0.323 42.051 9.906 1.00 25.53 198 VAL A CA 1
ATOM 729 C C . VAL A 1 117 ? -0.584 40.775 10.698 1.00 26.74 198 VAL A C 1
ATOM 730 O O . VAL A 1 117 ? -1.706 40.505 11.117 1.00 28.04 198 VAL A O 1
ATOM 734 N N . ILE A 1 118 ? 0.476 40.000 10.901 1.00 27.50 199 ILE A N 1
ATOM 735 C CA . ILE A 1 118 ? 0.414 38.760 11.662 1.00 27.03 199 ILE A CA 1
ATOM 736 C C . ILE A 1 118 ? 1.545 38.828 12.672 1.00 27.68 199 ILE A C 1
ATOM 737 O O . ILE A 1 118 ? 2.667 39.207 12.325 1.00 28.27 199 ILE A O 1
ATOM 742 N N . GLY A 1 119 ? 1.262 38.454 13.914 1.00 26.45 200 GLY A N 1
ATOM 743 C CA . GLY A 1 119 ? 2.301 38.497 14.914 1.00 28.25 200 GLY A CA 1
ATOM 744 C C . GLY A 1 119 ? 2.153 37.569 16.104 1.00 30.84 200 GLY A C 1
ATOM 745 O O . GLY A 1 119 ? 1.056 37.326 16.607 1.00 30.50 200 GLY A O 1
ATOM 746 N N . ALA A 1 120 ? 3.286 37.038 16.544 1.00 32.10 201 ALA A N 1
ATOM 747 C CA . ALA A 1 120 ? 3.325 36.176 17.712 1.00 32.97 201 ALA A CA 1
ATOM 748 C C . ALA A 1 120 ? 3.994 37.037 18.772 1.00 33.03 201 ALA A C 1
ATOM 749 O O . ALA A 1 120 ? 4.979 36.642 19.382 1.00 35.18 201 ALA A O 1
ATOM 751 N N . SER A 1 121 ? 3.442 38.228 18.971 1.00 33.01 202 SER A N 1
ATOM 752 C CA . SER A 1 121 ? 3.968 39.197 19.925 1.00 32.74 202 SER A CA 1
ATOM 753 C C . SER A 1 121 ? 2.872 40.195 20.286 1.00 32.37 202 SER A C 1
ATOM 754 O O . SER A 1 121 ? 1.971 40.452 19.489 1.00 33.48 202 SER A O 1
ATOM 757 N N . GLY A 1 122 ? 2.963 40.767 21.480 1.00 31.18 203 GLY A N 1
ATOM 758 C CA . GLY A 1 122 ? 1.964 41.722 21.912 1.00 29.77 203 GLY A CA 1
ATOM 759 C C . GLY A 1 122 ? 2.270 43.133 21.450 1.00 31.00 203 GLY A C 1
ATOM 760 O O . GLY A 1 122 ? 1.639 43.648 20.517 1.00 28.52 203 GLY A O 1
ATOM 761 N N . THR A 1 123 ? 3.227 43.779 22.107 1.00 30.29 204 THR A N 1
ATOM 762 C CA . THR A 1 123 ? 3.586 45.135 21.722 1.00 29.97 204 THR A CA 1
ATOM 763 C C . THR A 1 123 ? 4.377 45.153 20.418 1.00 28.09 204 THR A C 1
ATOM 764 O O . THR A 1 123 ? 4.588 46.211 19.835 1.00 29.39 204 THR A O 1
ATOM 768 N N . GLY A 1 124 ? 4.811 43.981 19.964 1.00 28.55 205 GLY A N 1
ATOM 769 C CA . GLY A 1 124 ? 5.545 43.896 18.711 1.00 26.29 205 GLY A CA 1
ATOM 770 C C . GLY A 1 124 ? 4.573 44.238 17.598 1.00 26.81 205 GLY A C 1
ATOM 771 O O . GLY A 1 124 ? 4.902 44.978 16.672 1.00 27.61 205 GLY A O 1
ATOM 772 N N . ILE A 1 125 ? 3.364 43.694 17.690 1.00 24.74 206 ILE A N 1
ATOM 773 C CA . ILE A 1 125 ? 2.332 43.972 16.705 1.00 24.85 206 ILE A CA 1
ATOM 774 C C . ILE A 1 125 ? 1.917 45.433 16.837 1.00 25.98 206 ILE A C 1
ATOM 775 O O . ILE A 1 125 ? 1.767 46.148 15.842 1.00 28.30 206 ILE A O 1
ATOM 780 N N . GLN A 1 126 ? 1.726 45.871 18.077 1.00 23.86 207 GLN A N 1
ATOM 781 C CA . GLN A 1 126 ? 1.299 47.235 18.341 1.00 22.87 207 GLN A CA 1
ATOM 782 C C . GLN A 1 126 ? 2.263 48.275 17.795 1.00 22.11 207 GLN A C 1
ATOM 783 O O . GLN A 1 126 ? 1.841 49.226 17.149 1.00 22.42 207 GLN A O 1
ATOM 789 N N . GLU A 1 127 ? 3.555 48.081 18.044 1.00 22.03 208 GLU A N 1
ATOM 790 C CA . GLU A 1 127 ? 4.570 49.016 17.579 1.00 24.08 208 GLU A CA 1
ATOM 791 C C . GLU A 1 127 ? 4.725 48.917 16.066 1.00 24.90 208 GLU A C 1
ATOM 792 O O . GLU A 1 127 ? 4.914 49.924 15.380 1.00 25.83 208 GLU A O 1
ATOM 798 N N . LEU A 1 128 ? 4.654 47.700 15.539 1.00 24.71 209 LEU A N 1
ATOM 799 C CA . LEU A 1 128 ? 4.767 47.540 14.099 1.00 22.94 209 LEU A CA 1
ATOM 800 C C . LEU A 1 128 ? 3.625 48.324 13.440 1.00 22.77 209 LEU A C 1
ATOM 801 O O . LEU A 1 128 ? 3.823 49.004 12.427 1.00 21.64 209 LEU A O 1
ATOM 806 N N . CYS A 1 129 ? 2.432 48.224 14.019 1.00 22.09 210 CYS A N 1
ATOM 807 C CA . CYS A 1 129 ? 1.272 48.921 13.476 1.00 23.65 210 CYS A CA 1
ATOM 808 C C . CYS A 1 129 ? 1.350 50.427 13.705 1.00 23.42 210 CYS A C 1
ATOM 809 O O . CYS A 1 129 ? 0.951 51.214 12.849 1.00 23.26 210 CYS A O 1
ATOM 812 N N . SER A 1 130 ? 1.873 50.828 14.858 1.00 25.03 211 SER A N 1
ATOM 813 C CA . SER A 1 130 ? 1.998 52.244 15.168 1.00 24.46 211 SER A CA 1
ATOM 814 C C . SER A 1 130 ? 2.975 52.893 14.191 1.00 24.93 211 SER A C 1
ATOM 815 O O . SER A 1 130 ? 2.798 54.042 13.785 1.00 24.78 211 SER A O 1
ATOM 818 N N . GLN A 1 131 ? 4.012 52.152 13.826 1.00 25.78 212 GLN A N 1
ATOM 819 C CA . GLN A 1 131 ? 5.005 52.656 12.893 1.00 25.68 212 GLN A CA 1
ATOM 820 C C . GLN A 1 131 ? 4.458 52.714 11.474 1.00 26.21 212 GLN A C 1
ATOM 821 O O . GLN A 1 131 ? 4.830 53.595 10.699 1.00 27.15 212 GLN A O 1
ATOM 827 N N . ILE A 1 132 ? 3.570 51.785 11.130 1.00 26.04 213 ILE A N 1
ATOM 828 C CA . ILE A 1 132 ? 3.000 51.781 9.790 1.00 25.52 213 ILE A CA 1
ATOM 829 C C . ILE A 1 132 ? 2.149 53.026 9.613 1.00 26.08 213 ILE A C 1
ATOM 830 O O . ILE A 1 132 ? 2.296 53.744 8.627 1.00 23.40 213 ILE A O 1
ATOM 835 N N . ALA A 1 133 ? 1.265 53.277 10.574 1.00 27.10 214 ALA A N 1
ATOM 836 C CA . ALA A 1 133 ? 0.395 54.453 10.514 1.00 27.84 214 ALA A CA 1
ATOM 837 C C . ALA A 1 133 ? 1.268 55.704 10.460 1.00 27.47 214 ALA A C 1
ATOM 838 O O . ALA A 1 133 ? 1.091 56.569 9.604 1.00 26.60 214 ALA A O 1
ATOM 840 N N . LEU A 1 134 ? 2.221 55.784 11.375 1.00 27.89 215 LEU A N 1
ATOM 841 C CA . LEU A 1 134 ? 3.128 56.915 11.428 1.00 29.92 215 LEU A CA 1
ATOM 842 C C . LEU A 1 134 ? 3.791 57.105 10.064 1.00 30.45 215 LEU A C 1
ATOM 843 O O . LEU A 1 134 ? 4.093 58.226 9.661 1.00 28.62 215 LEU A O 1
ATOM 848 N N . ALA A 1 135 ? 4.013 55.999 9.357 1.00 30.16 216 ALA A N 1
ATOM 849 C CA . ALA A 1 135 ? 4.649 56.051 8.046 1.00 30.01 216 ALA A CA 1
ATOM 850 C C . ALA A 1 135 ? 3.665 56.376 6.932 1.00 30.99 216 ALA A C 1
ATOM 851 O O . ALA A 1 135 ? 4.029 56.363 5.760 1.00 33.95 216 ALA A O 1
ATOM 853 N N . GLY A 1 136 ? 2.415 56.645 7.292 1.00 30.23 217 GLY A N 1
ATOM 854 C CA . GLY A 1 136 ? 1.425 56.996 6.290 1.00 29.20 217 GLY A CA 1
ATOM 855 C C . GLY A 1 136 ? 0.548 55.933 5.648 1.00 28.57 217 GLY A C 1
ATOM 856 O O . GLY A 1 136 ? -0.211 56.252 4.731 1.00 27.46 217 GLY A O 1
ATOM 857 N N . GLU A 1 137 ? 0.639 54.682 6.090 1.00 28.96 218 GLU A N 1
ATOM 858 C CA . GLU A 1 137 ? -0.207 53.635 5.512 1.00 28.43 218 GLU A CA 1
ATOM 859 C C . GLU A 1 137 ? -1.198 53.080 6.543 1.00 29.37 218 GLU A C 1
ATOM 860 O O . GLU A 1 137 ? -1.392 53.667 7.609 1.00 30.24 218 GLU A O 1
ATOM 866 N N . GLY A 1 138 ? -1.825 51.950 6.221 1.00 28.94 219 GLY A N 1
ATOM 867 C CA . GLY A 1 138 ? -2.789 51.359 7.131 1.00 28.51 219 GLY A CA 1
ATOM 868 C C . GLY A 1 138 ? -2.830 49.847 7.049 1.00 28.51 219 GLY A C 1
ATOM 869 O O . GLY A 1 138 ? -2.077 49.244 6.287 1.00 29.01 219 GLY A O 1
ATOM 870 N N . ILE A 1 139 ? -3.715 49.228 7.824 1.00 26.79 220 ILE A N 1
ATOM 871 C CA . ILE A 1 139 ? -3.813 47.776 7.824 1.00 25.49 220 ILE A CA 1
ATOM 872 C C . ILE A 1 139 ? -5.211 47.245 7.537 1.00 25.50 220 ILE A C 1
ATOM 873 O O . ILE A 1 139 ? -6.187 47.989 7.529 1.00 26.37 220 ILE A O 1
ATOM 878 N N . THR A 1 140 ? -5.283 45.943 7.288 1.00 26.16 221 THR A N 1
ATOM 879 C CA . THR A 1 140 ? -6.542 45.258 7.038 1.00 27.14 221 THR A CA 1
ATOM 880 C C . THR A 1 140 ? -6.903 44.598 8.368 1.00 29.90 221 THR A C 1
ATOM 881 O O . THR A 1 140 ? -7.997 44.810 8.908 1.00 29.52 221 THR A O 1
ATOM 885 N N . HIS A 1 141 ? -5.961 43.813 8.892 1.00 29.18 222 HIS A N 1
ATOM 886 C CA . HIS A 1 141 ? -6.130 43.117 10.169 1.00 29.42 222 HIS A CA 1
ATOM 887 C C . HIS A 1 141 ? -4.753 42.944 10.808 1.00 29.36 222 HIS A C 1
ATOM 888 O O . HIS A 1 141 ? -3.729 43.054 10.133 1.00 31.04 222 HIS A O 1
ATOM 895 N N . ALA A 1 142 ? -4.738 42.680 12.110 1.00 25.93 223 ALA A N 1
ATOM 896 C CA . ALA A 1 142 ? -3.507 42.428 12.847 1.00 24.49 223 ALA A CA 1
ATOM 897 C C . ALA A 1 142 ? -3.844 41.156 13.626 1.00 24.72 223 ALA A C 1
ATOM 898 O O . ALA A 1 142 ? -4.570 41.199 14.620 1.00 23.83 223 ALA A O 1
ATOM 900 N N . ILE A 1 143 ? -3.325 40.022 13.170 1.00 24.71 224 ILE A N 1
ATOM 901 C CA . ILE A 1 143 ? -3.641 38.756 13.810 1.00 25.38 224 ILE A CA 1
ATOM 902 C C . ILE A 1 143 ? -2.595 38.220 14.776 1.00 26.14 224 ILE A C 1
ATOM 903 O O . ILE A 1 143 ? -1.501 37.823 14.370 1.00 28.24 224 ILE A O 1
ATOM 908 N N . GLY A 1 144 ? -2.944 38.212 16.061 1.00 26.38 225 GLY A N 1
ATOM 909 C CA . GLY A 1 144 ? -2.036 37.708 17.077 1.00 26.89 225 GLY A CA 1
ATOM 910 C C . GLY A 1 144 ? -2.089 36.194 17.075 1.00 28.02 225 GLY A C 1
ATOM 911 O O . GLY A 1 144 ? -3.132 35.613 16.795 1.00 29.96 225 GLY A O 1
ATOM 912 N N . LEU A 1 145 ? -0.981 35.542 17.404 1.00 28.36 226 LEU A N 1
ATOM 913 C CA . LEU A 1 145 ? -0.947 34.083 17.369 1.00 27.53 226 LEU A CA 1
ATOM 914 C C . LEU A 1 145 ? -0.755 33.401 18.713 1.00 28.19 226 LEU A C 1
ATOM 915 O O . LEU A 1 145 ? -1.114 32.232 18.885 1.00 26.66 226 LEU A O 1
ATOM 920 N N . GLY A 1 146 ? -0.189 34.138 19.657 1.00 26.25 227 GLY A N 1
ATOM 921 C CA . GLY A 1 146 ? 0.120 33.576 20.949 1.00 28.23 227 GLY A CA 1
ATOM 922 C C . GLY A 1 146 ? 1.640 33.534 20.929 1.00 30.10 227 GLY A C 1
ATOM 923 O O . GLY A 1 146 ? 2.238 33.118 19.931 1.00 28.56 227 GLY A O 1
ATOM 924 N N . GLY A 1 147 ? 2.266 33.969 22.016 1.00 29.03 228 GLY A N 1
ATOM 925 C CA . GLY A 1 147 ? 3.715 34.004 22.082 1.00 31.39 228 GLY A CA 1
ATOM 926 C C . GLY A 1 147 ? 4.475 32.734 21.770 1.00 33.31 228 GLY A C 1
ATOM 927 O O . GLY A 1 147 ? 5.611 32.801 21.299 1.00 34.38 228 GLY A O 1
ATOM 928 N N . ARG A 1 148 ? 3.864 31.579 22.014 1.00 34.33 229 ARG A N 1
ATOM 929 C CA . ARG A 1 148 ? 4.536 30.306 21.769 1.00 34.66 229 ARG A CA 1
ATOM 930 C C . ARG A 1 148 ? 4.198 29.620 20.442 1.00 36.08 229 ARG A C 1
ATOM 931 O O . ARG A 1 148 ? 4.720 28.547 20.146 1.00 35.75 229 ARG A O 1
ATOM 939 N N . ASP A 1 149 ? 3.346 30.235 19.630 1.00 37.36 230 ASP A N 1
ATOM 940 C CA . ASP A 1 149 ? 2.963 29.610 18.365 1.00 39.34 230 ASP A CA 1
ATOM 941 C C . ASP A 1 149 ? 4.137 29.132 17.521 1.00 40.40 230 ASP A C 1
ATOM 942 O O . ASP A 1 149 ? 4.103 28.030 16.970 1.00 40.53 230 ASP A O 1
ATOM 947 N N . LEU A 1 150 ? 5.168 29.966 17.414 1.00 41.44 231 LEU A N 1
ATOM 948 C CA . LEU A 1 150 ? 6.347 29.628 16.626 1.00 43.15 231 LEU A CA 1
ATOM 949 C C . LEU A 1 150 ? 7.324 28.705 17.347 1.00 44.21 231 LEU A C 1
ATOM 950 O O . LEU A 1 150 ? 8.398 28.417 16.831 1.00 44.95 231 LEU A O 1
ATOM 955 N N . SER A 1 151 ? 6.957 28.237 18.534 1.00 45.67 232 SER A N 1
ATOM 956 C CA . SER A 1 151 ? 7.838 27.353 19.294 1.00 47.24 232 SER A CA 1
ATOM 957 C C . SER A 1 151 ? 8.092 26.060 18.537 1.00 47.98 232 SER A C 1
ATOM 958 O O . SER A 1 151 ? 7.323 25.679 17.654 1.00 47.62 232 SER A O 1
ATOM 961 N N . ARG A 1 152 ? 9.184 25.391 18.889 1.00 49.95 233 ARG A N 1
ATOM 962 C CA . ARG A 1 152 ? 9.556 24.132 18.257 1.00 51.52 233 ARG A CA 1
ATOM 963 C C . ARG A 1 152 ? 8.478 23.080 18.474 1.00 50.48 233 ARG A C 1
ATOM 964 O O . ARG A 1 152 ? 8.334 22.156 17.676 1.00 50.42 233 ARG A O 1
ATOM 972 N N . GLU A 1 153 ? 7.715 23.237 19.549 1.00 49.50 234 GLU A N 1
ATOM 973 C CA . GLU A 1 153 ? 6.673 22.282 19.899 1.00 48.78 234 GLU A CA 1
ATOM 974 C C . GLU A 1 153 ? 5.279 22.560 19.339 1.00 47.33 234 GLU A C 1
ATOM 975 O O . GLU A 1 153 ? 4.497 21.627 19.137 1.00 46.09 234 GLU A O 1
ATOM 981 N N . VAL A 1 154 ? 4.956 23.827 19.096 1.00 44.97 235 VAL A N 1
ATOM 982 C CA . VAL A 1 154 ? 3.645 24.154 18.552 1.00 43.37 235 VAL A CA 1
ATOM 983 C C . VAL A 1 154 ? 3.650 24.024 17.032 1.00 42.65 235 VAL A C 1
ATOM 984 O O . VAL A 1 154 ? 2.619 23.736 16.426 1.00 43.02 235 VAL A O 1
ATOM 988 N N . GLY A 1 155 ? 4.812 24.239 16.422 1.00 41.92 236 GLY A N 1
ATOM 989 C CA . GLY A 1 155 ? 4.935 24.117 14.977 1.00 41.40 236 GLY A CA 1
ATOM 990 C C . GLY A 1 155 ? 4.355 25.236 14.131 1.00 41.13 236 GLY A C 1
ATOM 991 O O . GLY A 1 155 ? 4.228 25.091 12.915 1.00 41.47 236 GLY A O 1
ATOM 992 N N . GLY A 1 156 ? 3.995 26.347 14.761 1.00 39.90 237 GLY A N 1
ATOM 993 C CA . GLY A 1 156 ? 3.443 27.462 14.017 1.00 38.46 237 GLY A CA 1
ATOM 994 C C . GLY A 1 156 ? 2.106 27.170 13.360 1.00 38.38 237 GLY A C 1
ATOM 995 O O . GLY A 1 156 ? 1.822 27.671 12.265 1.00 38.11 237 GLY A O 1
ATOM 996 N N . ILE A 1 157 ? 1.278 26.369 14.026 1.00 36.26 238 ILE A N 1
ATOM 997 C CA . ILE A 1 157 ? -0.035 26.023 13.494 1.00 34.78 238 ILE A CA 1
ATOM 998 C C . ILE A 1 157 ? -0.872 27.260 13.186 1.00 34.15 238 ILE A C 1
ATOM 999 O O . ILE A 1 157 ? -1.408 27.397 12.088 1.00 35.50 238 ILE A O 1
ATOM 1004 N N . SER A 1 158 ? -0.996 28.154 14.159 1.00 32.62 239 SER A N 1
ATOM 1005 C CA . SER A 1 158 ? -1.784 29.360 13.962 1.00 30.78 239 SER A CA 1
ATOM 1006 C C . SER A 1 158 ? -1.154 30.319 12.950 1.00 30.54 239 SER A C 1
ATOM 1007 O O . SER A 1 158 ? -1.861 30.999 12.210 1.00 30.26 239 SER A O 1
ATOM 1010 N N . ALA A 1 159 ? 0.173 30.364 12.905 1.00 29.07 240 ALA A N 1
ATOM 1011 C CA . ALA A 1 159 ? 0.851 31.233 11.953 1.00 29.99 240 ALA A CA 1
ATOM 1012 C C . ALA A 1 159 ? 0.529 30.791 10.515 1.00 30.56 240 ALA A C 1
ATOM 1013 O O . ALA A 1 159 ? 0.362 31.623 9.628 1.00 29.78 240 ALA A O 1
ATOM 1015 N N . LEU A 1 160 ? 0.440 29.482 10.290 1.00 31.71 241 LEU A N 1
ATOM 1016 C CA . LEU A 1 160 ? 0.135 28.960 8.963 1.00 32.99 241 LEU A CA 1
ATOM 1017 C C . LEU A 1 160 ? -1.317 29.234 8.591 1.00 34.83 241 LEU A C 1
ATOM 1018 O O . LEU A 1 160 ? -1.632 29.538 7.441 1.00 34.98 241 LEU A O 1
ATOM 1023 N N . THR A 1 161 ? -2.203 29.130 9.572 1.00 35.56 242 THR A N 1
ATOM 1024 C CA . THR A 1 161 ? -3.614 29.396 9.344 1.00 36.47 242 THR A CA 1
ATOM 1025 C C . THR A 1 161 ? -3.819 30.888 9.081 1.00 36.08 242 THR A C 1
ATOM 1026 O O . THR A 1 161 ? -4.647 31.273 8.257 1.00 37.39 242 THR A O 1
ATOM 1030 N N . ALA A 1 162 ? -3.063 31.726 9.786 1.00 34.38 243 ALA A N 1
ATOM 1031 C CA . ALA A 1 162 ? -3.165 33.172 9.607 1.00 33.54 243 ALA A CA 1
ATOM 1032 C C . ALA A 1 162 ? -2.701 33.562 8.204 1.00 31.77 243 ALA A C 1
ATOM 1033 O O . ALA A 1 162 ? -3.341 34.357 7.526 1.00 30.42 243 ALA A O 1
ATOM 1035 N N . LEU A 1 163 ? -1.586 32.987 7.772 1.00 31.95 244 LEU A N 1
ATOM 1036 C CA . LEU A 1 163 ? -1.058 33.276 6.446 1.00 33.67 244 LEU A CA 1
ATOM 1037 C C . LEU A 1 163 ? -2.042 32.905 5.334 1.00 35.95 244 LEU A C 1
ATOM 1038 O O . LEU A 1 163 ? -2.241 33.678 4.389 1.00 35.30 244 LEU A O 1
ATOM 1043 N N . GLU A 1 164 ? -2.663 31.732 5.465 1.00 36.73 245 GLU A N 1
ATOM 1044 C CA . GLU A 1 164 ? -3.638 31.248 4.486 1.00 38.90 245 GLU A CA 1
ATOM 1045 C C . GLU A 1 164 ? -4.862 32.152 4.429 1.00 37.64 245 GLU A C 1
ATOM 1046 O O . GLU A 1 164 ? -5.403 32.413 3.357 1.00 36.18 245 GLU A O 1
ATOM 1060 N N . LEU A 1 166 ? -5.097 35.470 5.282 1.00 35.66 247 LEU A N 1
ATOM 1061 C CA . LEU A 1 166 ? -4.768 36.736 4.648 1.00 35.55 247 LEU A CA 1
ATOM 1062 C C . LEU A 1 166 ? -4.461 36.509 3.172 1.00 36.20 247 LEU A C 1
ATOM 1063 O O . LEU A 1 166 ? -4.808 37.325 2.321 1.00 36.56 247 LEU A O 1
ATOM 1068 N N . SER A 1 167 ? -3.813 35.391 2.874 1.00 37.50 248 SER A N 1
ATOM 1069 C CA . SER A 1 167 ? -3.490 35.056 1.496 1.00 39.09 248 SER A CA 1
ATOM 1070 C C . SER A 1 167 ? -4.753 35.104 0.650 1.00 39.18 248 SER A C 1
ATOM 1071 O O . SER A 1 167 ? -4.715 35.472 -0.523 1.00 40.65 248 SER A O 1
ATOM 1074 N N . ALA A 1 168 ? -5.875 34.738 1.257 1.00 39.74 249 ALA A N 1
ATOM 1075 C CA . ALA A 1 168 ? -7.155 34.725 0.566 1.00 40.94 249 ALA A CA 1
ATOM 1076 C C . ALA A 1 168 ? -7.910 36.036 0.732 1.00 41.92 249 ALA A C 1
ATOM 1077 O O . ALA A 1 168 ? -9.010 36.193 0.201 1.00 41.87 249 ALA A O 1
ATOM 1079 N N . ASP A 1 169 ? -7.328 36.970 1.481 1.00 42.08 250 ASP A N 1
ATOM 1080 C CA . ASP A 1 169 ? -7.955 38.273 1.683 1.00 42.05 250 ASP A CA 1
ATOM 1081 C C . ASP A 1 169 ? -7.402 39.248 0.649 1.00 42.45 250 ASP A C 1
ATOM 1082 O O . ASP A 1 169 ? -6.285 39.749 0.783 1.00 42.52 250 ASP A O 1
ATOM 1087 N N . GLU A 1 170 ? -8.195 39.517 -0.381 1.00 41.55 251 GLU A N 1
ATOM 1088 C CA . GLU A 1 170 ? -7.773 40.405 -1.453 1.00 42.17 251 GLU A CA 1
ATOM 1089 C C . GLU A 1 170 ? -7.391 41.819 -1.007 1.00 40.28 251 GLU A C 1
ATOM 1090 O O . GLU A 1 170 ? -6.512 42.439 -1.605 1.00 39.04 251 GLU A O 1
ATOM 1096 N N . LYS A 1 171 ? -8.046 42.329 0.032 1.00 38.69 252 LYS A N 1
ATOM 1097 C CA . LYS A 1 171 ? -7.743 43.666 0.541 1.00 37.31 252 LYS A CA 1
ATOM 1098 C C . LYS A 1 171 ? -6.349 43.704 1.159 1.00 35.58 252 LYS A C 1
ATOM 1099 O O . LYS A 1 171 ? -5.754 44.773 1.299 1.00 35.69 252 LYS A O 1
ATOM 1105 N N . SER A 1 172 ? -5.839 42.541 1.551 1.00 32.44 253 SER A N 1
ATOM 1106 C CA . SER A 1 172 ? -4.508 42.460 2.145 1.00 31.36 253 SER A CA 1
ATOM 1107 C C . SER A 1 172 ? -3.524 42.241 1.013 1.00 31.13 253 SER A C 1
ATOM 1108 O O . SER A 1 172 ? -3.188 41.107 0.687 1.00 33.56 253 SER A O 1
ATOM 1111 N N . GLU A 1 173 ? -3.060 43.336 0.423 1.00 31.39 254 GLU A N 1
ATOM 1112 C CA . GLU A 1 173 ? -2.140 43.265 -0.702 1.00 30.64 254 GLU A CA 1
ATOM 1113 C C . GLU A 1 173 ? -0.703 43.025 -0.297 1.00 30.17 254 GLU A C 1
ATOM 1114 O O . GLU A 1 173 ? 0.071 42.439 -1.057 1.00 31.02 254 GLU A O 1
ATOM 1120 N N . VAL A 1 174 ? -0.353 43.479 0.903 1.00 30.26 255 VAL A N 1
ATOM 1121 C CA . VAL A 1 174 ? 0.994 43.330 1.440 1.00 28.46 255 VAL A CA 1
ATOM 1122 C C . VAL A 1 174 ? 0.918 42.697 2.829 1.00 27.80 255 VAL A C 1
ATOM 1123 O O . VAL A 1 174 ? 0.056 43.044 3.627 1.00 26.48 255 VAL A O 1
ATOM 1127 N N . LEU A 1 175 ? 1.833 41.780 3.114 1.00 28.77 256 LEU A N 1
ATOM 1128 C CA . LEU A 1 175 ? 1.852 41.091 4.399 1.00 28.69 256 LEU A CA 1
ATOM 1129 C C . LEU A 1 175 ? 3.076 41.432 5.248 1.00 28.13 256 LEU A C 1
ATOM 1130 O O . LEU A 1 175 ? 4.185 41.580 4.731 1.00 29.14 256 LEU A O 1
ATOM 1135 N N . ALA A 1 176 ? 2.861 41.547 6.557 1.00 26.82 257 ALA A N 1
ATOM 1136 C CA . ALA A 1 176 ? 3.931 41.838 7.505 1.00 25.55 257 ALA A CA 1
ATOM 1137 C C . ALA A 1 176 ? 3.815 40.888 8.707 1.00 26.47 257 ALA A C 1
ATOM 1138 O O . ALA A 1 176 ? 2.800 40.876 9.404 1.00 26.64 257 ALA A O 1
ATOM 1140 N N . PHE A 1 177 ? 4.875 40.123 8.948 1.00 25.81 258 PHE A N 1
ATOM 1141 C CA . PHE A 1 177 ? 4.936 39.135 10.020 1.00 26.37 258 PHE A CA 1
ATOM 1142 C C . PHE A 1 177 ? 5.969 39.544 11.072 1.00 27.08 258 PHE A C 1
ATOM 1143 O O . PHE A 1 177 ? 7.065 39.988 10.735 1.00 27.71 258 PHE A O 1
ATOM 1151 N N . VAL A 1 178 ? 5.623 39.380 12.344 1.00 27.51 259 VAL A N 1
ATOM 1152 C CA . VAL A 1 178 ? 6.537 39.714 13.429 1.00 28.54 259 VAL A CA 1
ATOM 1153 C C . VAL A 1 178 ? 6.488 38.672 14.547 1.00 28.99 259 VAL A C 1
ATOM 1154 O O . VAL A 1 178 ? 5.417 38.307 15.028 1.00 28.50 259 VAL A O 1
ATOM 1158 N N . SER A 1 179 ? 7.659 38.197 14.950 1.00 29.44 260 SER A N 1
ATOM 1159 C CA . SER A 1 179 ? 7.756 37.219 16.021 1.00 31.47 260 SER A CA 1
ATOM 1160 C C . SER A 1 179 ? 9.214 37.097 16.403 1.00 31.55 260 SER A C 1
ATOM 1161 O O . SER A 1 179 ? 10.082 37.641 15.725 1.00 32.29 260 SER A O 1
ATOM 1164 N N . LYS A 1 180 ? 9.485 36.393 17.492 1.00 33.07 261 LYS A N 1
ATOM 1165 C CA . LYS A 1 180 ? 10.861 36.194 17.889 1.00 35.26 261 LYS A CA 1
ATOM 1166 C C . LYS A 1 180 ? 11.373 35.180 16.876 1.00 36.03 261 LYS A C 1
ATOM 1167 O O . LYS A 1 180 ? 10.586 34.429 16.297 1.00 35.85 261 LYS A O 1
ATOM 1173 N N . PRO A 1 181 ? 12.690 35.167 16.621 1.00 37.05 262 PRO A N 1
ATOM 1174 C CA . PRO A 1 181 ? 13.283 34.233 15.657 1.00 36.77 262 PRO A CA 1
ATOM 1175 C C . PRO A 1 181 ? 12.931 32.768 15.946 1.00 36.91 262 PRO A C 1
ATOM 1176 O O . PRO A 1 181 ? 13.219 32.253 17.026 1.00 37.05 262 PRO A O 1
ATOM 1180 N N . PRO A 1 182 ? 12.282 32.084 14.993 1.00 35.73 263 PRO A N 1
ATOM 1181 C CA . PRO A 1 182 ? 11.942 30.682 15.240 1.00 36.37 263 PRO A CA 1
ATOM 1182 C C . PRO A 1 182 ? 13.108 29.759 14.878 1.00 37.69 263 PRO A C 1
ATOM 1183 O O . PRO A 1 182 ? 14.043 30.171 14.193 1.00 35.73 263 PRO A O 1
ATOM 1187 N N . ALA A 1 183 ? 13.037 28.513 15.338 1.00 39.04 264 ALA A N 1
ATOM 1188 C CA . ALA A 1 183 ? 14.077 27.522 15.073 1.00 41.12 264 ALA A CA 1
ATOM 1189 C C . ALA A 1 183 ? 14.040 27.024 13.638 1.00 41.65 264 ALA A C 1
ATOM 1190 O O . ALA A 1 183 ? 12.991 27.003 13.003 1.00 42.18 264 ALA A O 1
ATOM 1192 N N . GLU A 1 184 ? 15.205 26.618 13.148 1.00 43.66 265 GLU A N 1
ATOM 1193 C CA . GLU A 1 184 ? 15.389 26.118 11.791 1.00 45.61 265 GLU A CA 1
ATOM 1194 C C . GLU A 1 184 ? 14.143 25.573 11.089 1.00 45.03 265 GLU A C 1
ATOM 1195 O O . GLU A 1 184 ? 13.577 26.224 10.212 1.00 45.32 265 GLU A O 1
ATOM 1201 N N . ALA A 1 185 ? 13.731 24.370 11.475 1.00 43.36 266 ALA A N 1
ATOM 1202 C CA . ALA A 1 185 ? 12.584 23.710 10.862 1.00 42.66 266 ALA A CA 1
ATOM 1203 C C . ALA A 1 185 ? 11.324 24.562 10.815 1.00 42.20 266 ALA A C 1
ATOM 1204 O O . ALA A 1 185 ? 10.567 24.502 9.845 1.00 41.52 266 ALA A O 1
ATOM 1206 N N . VAL A 1 186 ? 11.088 25.350 11.855 1.00 41.75 267 VAL A N 1
ATOM 1207 C CA . VAL A 1 186 ? 9.896 26.186 11.888 1.00 41.06 267 VAL A CA 1
ATOM 1208 C C . VAL A 1 186 ? 9.972 27.415 10.978 1.00 41.12 267 VAL A C 1
ATOM 1209 O O . VAL A 1 186 ? 9.030 27.687 10.234 1.00 39.53 267 VAL A O 1
ATOM 1213 N N . ARG A 1 187 ? 11.074 28.162 11.029 1.00 42.45 268 ARG A N 1
ATOM 1214 C CA . ARG A 1 187 ? 11.183 29.352 10.183 1.00 44.93 268 ARG A CA 1
ATOM 1215 C C . ARG A 1 187 ? 11.150 28.947 8.718 1.00 44.60 268 ARG A C 1
ATOM 1216 O O . ARG A 1 187 ? 10.636 29.680 7.874 1.00 45.02 268 ARG A O 1
ATOM 1224 N N . LEU A 1 188 ? 11.693 27.772 8.423 1.00 44.96 269 LEU A N 1
ATOM 1225 C CA . LEU A 1 188 ? 11.701 27.270 7.058 1.00 45.49 269 LEU A CA 1
ATOM 1226 C C . LEU A 1 188 ? 10.268 27.030 6.609 1.00 45.56 269 LEU A C 1
ATOM 1227 O O . LEU A 1 188 ? 9.893 27.346 5.482 1.00 45.87 269 LEU A O 1
ATOM 1232 N N . LYS A 1 189 ? 9.467 26.464 7.502 1.00 45.36 270 LYS A N 1
ATOM 1233 C CA . LYS A 1 189 ? 8.079 26.182 7.184 1.00 44.72 270 LYS A CA 1
ATOM 1234 C C . LYS A 1 189 ? 7.304 27.486 7.015 1.00 43.86 270 LYS A C 1
ATOM 1235 O O . LYS A 1 189 ? 6.409 27.584 6.175 1.00 44.97 270 LYS A O 1
ATOM 1241 N N . ILE A 1 190 ? 7.648 28.493 7.810 1.00 43.09 271 ILE A N 1
ATOM 1242 C CA . ILE A 1 190 ? 6.966 29.780 7.738 1.00 40.95 271 ILE A CA 1
ATOM 1243 C C . ILE A 1 190 ? 7.298 30.519 6.448 1.00 38.90 271 ILE A C 1
ATOM 1244 O O . ILE A 1 190 ? 6.411 31.035 5.768 1.00 36.21 271 ILE A O 1
ATOM 1249 N N . VAL A 1 191 ? 8.580 30.567 6.109 1.00 37.45 272 VAL A N 1
ATOM 1250 C CA . VAL A 1 191 ? 9.000 31.234 4.888 1.00 37.47 272 VAL A CA 1
ATOM 1251 C C . VAL A 1 191 ? 8.321 30.605 3.666 1.00 36.91 272 VAL A C 1
ATOM 1252 O O . VAL A 1 191 ? 7.699 31.312 2.871 1.00 35.81 272 VAL A O 1
ATOM 1256 N N . ASN A 1 192 ? 8.419 29.286 3.513 1.00 36.94 273 ASN A N 1
ATOM 1257 C CA . ASN A 1 192 ? 7.775 28.638 2.369 1.00 38.36 273 ASN A CA 1
ATOM 1258 C C . ASN A 1 192 ? 6.301 29.030 2.314 1.00 38.27 273 ASN A C 1
ATOM 1259 O O . ASN A 1 192 ? 5.754 29.285 1.241 1.00 39.02 273 ASN A O 1
ATOM 1264 N N . ALA A 1 193 ? 5.660 29.081 3.478 1.00 37.84 274 ALA A N 1
ATOM 1265 C CA . ALA A 1 193 ? 4.253 29.453 3.544 1.00 36.75 274 ALA A CA 1
ATOM 1266 C C . ALA A 1 193 ? 4.077 30.905 3.077 1.00 37.25 274 ALA A C 1
ATOM 1267 O O . ALA A 1 193 ? 3.117 31.235 2.373 1.00 36.26 274 ALA A O 1
ATOM 1277 N N . LYS A 1 195 ? 6.021 32.438 1.015 1.00 34.15 276 LYS A N 1
ATOM 1278 C CA . LYS A 1 195 ? 6.269 32.435 -0.423 1.00 34.79 276 LYS A CA 1
ATOM 1279 C C . LYS A 1 195 ? 5.020 31.973 -1.164 1.00 35.63 276 LYS A C 1
ATOM 1280 O O . LYS A 1 195 ? 4.674 32.519 -2.207 1.00 36.66 276 LYS A O 1
ATOM 1286 N N . ALA A 1 196 ? 4.337 30.977 -0.610 1.00 36.44 277 ALA A N 1
ATOM 1287 C CA . ALA A 1 196 ? 3.130 30.449 -1.233 1.00 37.75 277 ALA A CA 1
ATOM 1288 C C . ALA A 1 196 ? 2.023 31.488 -1.418 1.00 37.70 277 ALA A C 1
ATOM 1289 O O . ALA A 1 196 ? 1.261 31.414 -2.382 1.00 38.12 277 ALA A O 1
ATOM 1291 N N . THR A 1 197 ? 1.915 32.447 -0.500 1.00 37.33 278 THR A N 1
ATOM 1292 C CA . THR A 1 197 ? 0.868 33.460 -0.620 1.00 36.85 278 THR A CA 1
ATOM 1293 C C . THR A 1 197 ? 1.083 34.252 -1.900 1.00 36.69 278 THR A C 1
ATOM 1294 O O . THR A 1 197 ? 0.133 34.750 -2.501 1.00 36.03 278 THR A O 1
ATOM 1298 N N . GLY A 1 198 ? 2.343 34.366 -2.311 1.00 36.85 279 GLY A N 1
ATOM 1299 C CA . GLY A 1 198 ? 2.660 35.117 -3.512 1.00 37.11 279 GLY A CA 1
ATOM 1300 C C . GLY A 1 198 ? 2.583 36.628 -3.325 1.00 37.44 279 GLY A C 1
ATOM 1301 O O . GLY A 1 198 ? 2.819 37.389 -4.265 1.00 37.72 279 GLY A O 1
ATOM 1302 N N . LYS A 1 199 ? 2.261 37.068 -2.112 1.00 34.20 280 LYS A N 1
ATOM 1303 C CA . LYS A 1 199 ? 2.150 38.494 -1.830 1.00 32.97 280 LYS A CA 1
ATOM 1304 C C . LYS A 1 199 ? 3.420 39.101 -1.240 1.00 31.87 280 LYS A C 1
ATOM 1305 O O . LYS A 1 199 ? 4.177 38.426 -0.544 1.00 32.42 280 LYS A O 1
ATOM 1311 N N . PRO A 1 200 ? 3.680 40.389 -1.533 1.00 30.21 281 PRO A N 1
ATOM 1312 C CA . PRO A 1 200 ? 4.873 41.045 -0.991 1.00 27.72 281 PRO A CA 1
ATOM 1313 C C . PRO A 1 200 ? 4.735 40.896 0.525 1.00 27.40 281 PRO A C 1
ATOM 1314 O O . PRO A 1 200 ? 3.707 41.272 1.096 1.00 27.45 281 PRO A O 1
ATOM 1318 N N . THR A 1 201 ? 5.753 40.341 1.169 1.00 26.72 282 THR A N 1
ATOM 1319 C CA . THR A 1 201 ? 5.686 40.108 2.600 1.00 27.42 282 THR A CA 1
ATOM 1320 C C . THR A 1 201 ? 6.948 40.496 3.348 1.00 26.59 282 THR A C 1
ATOM 1321 O O . THR A 1 201 ? 8.051 40.211 2.903 1.00 26.90 282 THR A O 1
ATOM 1325 N N . VAL A 1 202 ? 6.784 41.147 4.491 1.00 25.36 283 VAL A N 1
ATOM 1326 C CA . VAL A 1 202 ? 7.933 41.520 5.300 1.00 25.24 283 VAL A CA 1
ATOM 1327 C C . VAL A 1 202 ? 7.970 40.579 6.499 1.00 25.49 283 VAL A C 1
ATOM 1328 O O . VAL A 1 202 ? 7.013 40.504 7.271 1.00 25.60 283 VAL A O 1
ATOM 1332 N N . ALA A 1 203 ? 9.069 39.855 6.642 1.00 26.09 284 ALA A N 1
ATOM 1333 C CA . ALA A 1 203 ? 9.219 38.927 7.752 1.00 28.06 284 ALA A CA 1
ATOM 1334 C C . ALA A 1 203 ? 10.148 39.530 8.791 1.00 28.86 284 ALA A C 1
ATOM 1335 O O . ALA A 1 203 ? 11.360 39.671 8.569 1.00 28.46 284 ALA A O 1
ATOM 1337 N N . LEU A 1 204 ? 9.572 39.898 9.927 1.00 28.92 285 LEU A N 1
ATOM 1338 C CA . LEU A 1 204 ? 10.353 40.482 10.996 1.00 29.50 285 LEU A CA 1
ATOM 1339 C C . LEU A 1 204 ? 10.643 39.458 12.084 1.00 30.66 285 LEU A C 1
ATOM 1340 O O . LEU A 1 204 ? 9.741 39.029 12.804 1.00 29.88 285 LEU A O 1
ATOM 1345 N N . PHE A 1 205 ? 11.905 39.059 12.190 1.00 32.11 286 PHE A N 1
ATOM 1346 C CA . PHE A 1 205 ? 12.319 38.122 13.219 1.00 33.30 286 PHE A CA 1
ATOM 1347 C C . PHE A 1 205 ? 13.156 38.926 14.208 1.00 35.46 286 PHE A C 1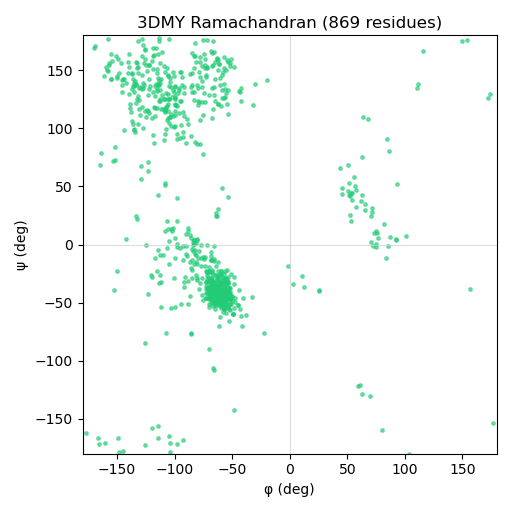
ATOM 1348 O O . PHE A 1 205 ? 14.370 39.044 14.069 1.00 36.06 286 PHE A O 1
ATOM 1356 N N . LEU A 1 206 ? 12.469 39.485 15.201 1.00 38.29 287 LEU A N 1
ATOM 1357 C CA . LEU A 1 206 ? 13.062 40.331 16.234 1.00 41.66 287 LEU A CA 1
ATOM 1358 C C . LEU A 1 206 ? 14.500 40.031 16.655 1.00 44.69 287 LEU A C 1
ATOM 1359 O O . LEU A 1 206 ? 14.811 38.936 17.124 1.00 45.42 287 LEU A O 1
ATOM 1364 N N . GLY A 1 207 ? 15.365 41.030 16.473 1.00 48.71 288 GLY A N 1
ATOM 1365 C CA . GLY A 1 207 ? 16.767 40.928 16.847 1.00 52.50 288 GLY A CA 1
ATOM 1366 C C . GLY A 1 207 ? 17.576 39.862 16.137 1.00 55.59 288 GLY A C 1
ATOM 1367 O O . GLY A 1 207 ? 18.451 39.240 16.739 1.00 56.39 288 GLY A O 1
ATOM 1368 N N . TYR A 1 208 ? 17.301 39.654 14.857 1.00 58.18 289 TYR A N 1
ATOM 1369 C CA . TYR A 1 208 ? 18.014 38.645 14.090 1.00 60.89 289 TYR A CA 1
ATOM 1370 C C . TYR A 1 208 ? 18.391 39.144 12.704 1.00 61.98 289 TYR A C 1
ATOM 1371 O O . TYR A 1 208 ? 17.532 39.274 11.830 1.00 62.02 289 TYR A O 1
ATOM 1380 N N . THR A 1 209 ? 19.674 39.429 12.505 1.00 62.79 290 THR A N 1
ATOM 1381 C CA . THR A 1 209 ? 20.150 39.887 11.205 1.00 63.66 290 THR A CA 1
ATOM 1382 C C . THR A 1 209 ? 20.011 38.716 10.237 1.00 62.98 290 THR A C 1
ATOM 1383 O O . THR A 1 209 ? 20.744 37.732 10.329 1.00 64.04 290 THR A O 1
ATOM 1387 N N . PRO A 1 210 ? 19.059 38.810 9.298 1.00 62.34 291 PRO A N 1
ATOM 1388 C CA . PRO A 1 210 ? 18.799 37.763 8.303 1.00 61.19 291 PRO A CA 1
ATOM 1389 C C . PRO A 1 210 ? 19.954 37.485 7.348 1.00 59.76 291 PRO A C 1
ATOM 1390 O O . PRO A 1 210 ? 20.847 38.314 7.177 1.00 59.73 291 PRO A O 1
ATOM 1394 N N . ALA A 1 211 ? 19.928 36.309 6.729 1.00 58.00 292 ALA A N 1
ATOM 1395 C CA . ALA A 1 211 ? 20.961 35.920 5.779 1.00 56.75 292 ALA A CA 1
ATOM 1396 C C . ALA A 1 211 ? 20.946 36.901 4.612 1.00 55.56 292 ALA A C 1
ATOM 1397 O O . ALA A 1 211 ? 21.866 37.704 4.446 1.00 55.67 292 ALA A O 1
ATOM 1399 N N . VAL A 1 212 ? 19.889 36.831 3.809 1.00 53.23 293 VAL A N 1
ATOM 1400 C CA . VAL A 1 212 ? 19.732 37.715 2.661 1.00 49.99 293 VAL A CA 1
ATOM 1401 C C . VAL A 1 212 ? 18.607 38.700 2.959 1.00 47.96 293 VAL A C 1
ATOM 1402 O O . VAL A 1 212 ? 17.712 38.402 3.749 1.00 48.70 293 VAL A O 1
ATOM 1406 N N . ALA A 1 213 ? 18.649 39.869 2.330 1.00 43.85 294 ALA A N 1
ATOM 1407 C CA . ALA A 1 213 ? 17.624 40.878 2.560 1.00 40.46 294 ALA A CA 1
ATOM 1408 C C . ALA A 1 213 ? 16.288 40.509 1.924 1.00 39.27 294 ALA A C 1
ATOM 1409 O O . ALA A 1 213 ? 15.236 40.859 2.453 1.00 39.05 294 ALA A O 1
ATOM 1411 N N . ARG A 1 214 ? 16.331 39.801 0.797 1.00 38.04 295 ARG A N 1
ATOM 1412 C CA . ARG A 1 214 ? 15.114 39.397 0.091 1.00 36.99 295 ARG A CA 1
ATOM 1413 C C . ARG A 1 214 ? 15.181 37.982 -0.484 1.00 35.94 295 ARG A C 1
ATOM 1414 O O . ARG A 1 214 ? 16.239 37.510 -0.892 1.00 35.63 295 ARG A O 1
ATOM 1422 N N . ASP A 1 215 ? 14.036 37.311 -0.514 1.00 35.57 296 ASP A N 1
ATOM 1423 C CA . ASP A 1 215 ? 13.947 35.959 -1.049 1.00 35.29 296 ASP A CA 1
ATOM 1424 C C . ASP A 1 215 ? 12.603 35.852 -1.743 1.00 35.44 296 ASP A C 1
ATOM 1425 O O . ASP A 1 215 ? 11.576 35.628 -1.097 1.00 32.90 296 ASP A O 1
ATOM 1430 N N . GLU A 1 216 ? 12.616 36.013 -3.060 1.00 35.69 297 GLU A N 1
ATOM 1431 C CA . GLU A 1 216 ? 11.394 35.960 -3.842 1.00 36.81 297 GLU A CA 1
ATOM 1432 C C . GLU A 1 216 ? 10.460 37.059 -3.335 1.00 35.96 297 GLU A C 1
ATOM 1433 O O . GLU A 1 216 ? 10.841 38.230 -3.335 1.00 37.76 297 GLU A O 1
ATOM 1439 N N . ASN A 1 217 ? 9.259 36.703 -2.893 1.00 34.49 298 ASN A N 1
ATOM 1440 C CA . ASN A 1 217 ? 8.324 37.714 -2.406 1.00 34.39 298 ASN A CA 1
ATOM 1441 C C . ASN A 1 217 ? 8.487 38.019 -0.915 1.00 33.94 298 ASN A C 1
ATOM 1442 O O . ASN A 1 217 ? 7.620 38.657 -0.312 1.00 34.45 298 ASN A O 1
ATOM 1447 N N . VAL A 1 218 ? 9.595 37.588 -0.319 1.00 31.93 299 VAL A N 1
ATOM 1448 C CA . VAL A 1 218 ? 9.810 37.826 1.106 1.00 32.62 299 VAL A CA 1
ATOM 1449 C C . VAL A 1 218 ? 10.973 38.770 1.419 1.00 32.80 299 VAL A C 1
ATOM 1450 O O . VAL A 1 218 ? 12.098 38.527 1.008 1.00 34.10 299 VAL A O 1
ATOM 1454 N N . TRP A 1 219 ? 10.686 39.846 2.146 1.00 32.25 300 TRP A N 1
ATOM 1455 C CA . TRP A 1 219 ? 11.700 40.819 2.543 1.00 32.96 300 TRP A CA 1
ATOM 1456 C C . TRP A 1 219 ? 11.965 40.642 4.039 1.00 32.98 300 TRP A C 1
ATOM 1457 O O . TRP A 1 219 ? 11.030 40.600 4.833 1.00 34.17 300 TRP A O 1
ATOM 1468 N N . PHE A 1 220 ? 13.233 40.544 4.423 1.00 33.10 301 PHE A N 1
ATOM 1469 C CA . PHE A 1 220 ? 13.604 40.345 5.825 1.00 34.37 301 PHE A CA 1
ATOM 1470 C C . PHE A 1 220 ? 14.046 41.603 6.572 1.00 34.26 301 PHE A C 1
ATOM 1471 O O . PHE A 1 220 ? 14.813 42.404 6.049 1.00 34.25 301 PHE A O 1
ATOM 1479 N N . ALA A 1 221 ? 13.562 41.755 7.805 1.00 35.25 302 ALA A N 1
ATOM 1480 C CA . ALA A 1 221 ? 13.888 42.902 8.648 1.00 35.25 302 ALA A CA 1
ATOM 1481 C C . ALA A 1 221 ? 14.261 42.423 10.046 1.00 35.98 302 ALA A C 1
ATOM 1482 O O . ALA A 1 221 ? 13.858 41.344 10.462 1.00 37.40 302 ALA A O 1
ATOM 1484 N N . SER A 1 222 ? 15.019 43.232 10.776 1.00 37.52 303 SER A N 1
ATOM 1485 C CA . SER A 1 222 ? 15.458 42.860 12.119 1.00 38.08 303 SER A CA 1
ATOM 1486 C C . SER A 1 222 ? 14.931 43.792 13.206 1.00 38.19 303 SER A C 1
ATOM 1487 O O . SER A 1 222 ? 15.053 43.500 14.399 1.00 39.15 303 SER A O 1
ATOM 1490 N N . SER A 1 223 ? 14.359 44.919 12.797 1.00 35.82 304 SER A N 1
ATOM 1491 C CA . SER A 1 223 ? 13.831 45.880 13.753 1.00 34.50 304 SER A CA 1
ATOM 1492 C C . SER A 1 223 ? 12.426 46.332 13.374 1.00 31.46 304 SER A C 1
ATOM 1493 O O . SER A 1 223 ? 12.050 46.349 12.198 1.00 30.24 304 SER A O 1
ATOM 1496 N N . LEU A 1 224 ? 11.661 46.703 14.390 1.00 29.57 305 LEU A N 1
ATOM 1497 C CA . LEU A 1 224 ? 10.286 47.120 14.211 1.00 26.49 305 LEU A CA 1
ATOM 1498 C C . LEU A 1 224 ? 10.052 48.235 13.191 1.00 28.22 305 LEU A C 1
ATOM 1499 O O . LEU A 1 224 ? 9.264 48.060 12.266 1.00 29.47 305 LEU A O 1
ATOM 1504 N N . ASP A 1 225 ? 10.733 49.370 13.318 1.00 27.14 306 ASP A N 1
ATOM 1505 C CA . ASP A 1 225 ? 10.476 50.441 12.366 1.00 29.04 306 ASP A CA 1
ATOM 1506 C C . ASP A 1 225 ? 11.123 50.219 10.995 1.00 27.68 306 ASP A C 1
ATOM 1507 O O . ASP A 1 225 ? 10.734 50.839 10.016 1.00 27.09 306 ASP A O 1
ATOM 1512 N N . GLU A 1 226 ? 12.107 49.332 10.926 1.00 26.78 307 GLU A N 1
ATOM 1513 C CA . GLU A 1 226 ? 12.727 49.011 9.646 1.00 25.94 307 GLU A CA 1
ATOM 1514 C C . GLU A 1 226 ? 11.645 48.210 8.909 1.00 25.16 307 GLU A C 1
ATOM 1515 O O . GLU A 1 226 ? 11.351 48.452 7.732 1.00 24.46 307 GLU A O 1
ATOM 1521 N N . ALA A 1 227 ? 11.041 47.263 9.628 1.00 23.14 308 ALA A N 1
ATOM 1522 C CA . ALA A 1 227 ? 9.977 46.425 9.074 1.00 20.76 308 ALA A CA 1
ATOM 1523 C C . ALA A 1 227 ? 8.809 47.267 8.574 1.00 20.76 308 ALA A C 1
ATOM 1524 O O . ALA A 1 227 ? 8.255 47.003 7.507 1.00 21.31 308 ALA A O 1
ATOM 1526 N N . ALA A 1 228 ? 8.427 48.276 9.350 1.00 20.35 309 ALA A N 1
ATOM 1527 C CA . ALA A 1 228 ? 7.314 49.138 8.965 1.00 20.55 309 ALA A CA 1
ATOM 1528 C C . ALA A 1 228 ? 7.676 49.949 7.722 1.00 23.96 309 ALA A C 1
ATOM 1529 O O . ALA A 1 228 ? 6.864 50.084 6.803 1.00 24.38 309 ALA A O 1
ATOM 1531 N N . ARG A 1 229 ? 8.887 50.493 7.695 1.00 22.63 310 ARG A N 1
ATOM 1532 C CA . ARG A 1 229 ? 9.324 51.266 6.540 1.00 25.72 310 ARG A CA 1
ATOM 1533 C C . ARG A 1 229 ? 9.187 50.387 5.286 1.00 25.19 310 ARG A C 1
ATOM 1534 O O . ARG A 1 229 ? 8.674 50.827 4.260 1.00 25.59 310 ARG A O 1
ATOM 1542 N N . LEU A 1 230 ? 9.646 49.143 5.388 1.00 24.08 311 LEU A N 1
ATOM 1543 C CA . LEU A 1 230 ? 9.593 48.190 4.282 1.00 26.00 311 LEU A CA 1
ATOM 1544 C C . LEU A 1 230 ? 8.160 47.828 3.891 1.00 25.02 311 LEU A C 1
ATOM 1545 O O . LEU A 1 230 ? 7.828 47.743 2.708 1.00 24.76 311 LEU A O 1
ATOM 1550 N N . ALA A 1 231 ? 7.316 47.602 4.891 1.00 24.51 312 ALA A N 1
ATOM 1551 C CA . ALA A 1 231 ? 5.927 47.258 4.634 1.00 24.27 312 ALA A CA 1
ATOM 1552 C C . ALA A 1 231 ? 5.224 48.379 3.868 1.00 24.23 312 ALA A C 1
ATOM 1553 O O . ALA A 1 231 ? 4.452 48.110 2.942 1.00 22.36 312 ALA A O 1
ATOM 1555 N N . CYS A 1 232 ? 5.493 49.628 4.246 1.00 22.09 313 CYS A N 1
ATOM 1556 C CA . CYS A 1 232 ? 4.858 50.761 3.578 1.00 24.16 313 CYS A CA 1
ATOM 1557 C C . CYS A 1 232 ? 5.333 50.904 2.136 1.00 24.91 313 CYS A C 1
ATOM 1558 O O . CYS A 1 232 ? 4.536 51.175 1.239 1.00 23.19 313 CYS A O 1
ATOM 1561 N N . LEU A 1 233 ? 6.627 50.690 1.921 1.00 24.99 314 LEU A N 1
ATOM 1562 C CA . LEU A 1 233 ? 7.186 50.772 0.583 1.00 26.03 314 LEU A CA 1
ATOM 1563 C C . LEU A 1 233 ? 6.523 49.737 -0.329 1.00 23.83 314 LEU A C 1
ATOM 1564 O O . LEU A 1 233 ? 6.106 50.053 -1.445 1.00 23.69 314 LEU A O 1
ATOM 1569 N N . LEU A 1 234 ? 6.426 48.501 0.154 1.00 21.45 315 LEU A N 1
ATOM 1570 C CA . LEU A 1 234 ? 5.814 47.432 -0.620 1.00 21.41 315 LEU A CA 1
ATOM 1571 C C . LEU A 1 234 ? 4.345 47.772 -0.828 1.00 19.57 315 LEU A C 1
ATOM 1572 O O . LEU A 1 234 ? 3.772 47.523 -1.897 1.00 21.03 315 LEU A O 1
ATOM 1577 N N . SER A 1 235 ? 3.745 48.365 0.195 1.00 20.62 316 SER A N 1
ATOM 1578 C CA . SER A 1 235 ? 2.345 48.776 0.124 1.00 21.76 316 SER A CA 1
ATOM 1579 C C . SER A 1 235 ? 2.120 49.819 -0.972 1.00 23.64 316 SER A C 1
ATOM 1580 O O . SER A 1 235 ? 1.166 49.713 -1.750 1.00 23.91 316 SER A O 1
ATOM 1583 N N . ARG A 1 236 ? 2.994 50.826 -1.033 1.00 22.85 317 ARG A N 1
ATOM 1584 C CA . ARG A 1 236 ? 2.866 51.888 -2.044 1.00 24.92 317 ARG A CA 1
ATOM 1585 C C . ARG A 1 236 ? 3.070 51.372 -3.467 1.00 24.35 317 ARG A C 1
ATOM 1586 O O . ARG A 1 236 ? 2.346 51.763 -4.379 1.00 24.78 317 ARG A O 1
ATOM 1594 N N . VAL A 1 237 ? 4.051 50.491 -3.646 1.00 25.37 318 VAL A N 1
ATOM 1595 C CA . VAL A 1 237 ? 4.346 49.920 -4.951 1.00 25.80 318 VAL A CA 1
ATOM 1596 C C . VAL A 1 237 ? 3.215 49.010 -5.436 1.00 27.68 318 VAL A C 1
ATOM 1597 O O . VAL A 1 237 ? 2.785 49.112 -6.584 1.00 29.75 318 VAL A O 1
ATOM 1601 N N . THR A 1 238 ? 2.745 48.116 -4.565 1.00 28.25 319 THR A N 1
ATOM 1602 C CA . THR A 1 238 ? 1.661 47.196 -4.912 1.00 27.64 319 THR A CA 1
ATOM 1603 C C . THR A 1 238 ? 0.353 47.947 -5.170 1.00 27.97 319 THR A C 1
ATOM 1604 O O . THR A 1 238 ? -0.410 47.605 -6.081 1.00 25.50 319 THR A O 1
ATOM 1608 N N . ALA A 1 239 ? 0.092 48.961 -4.353 1.00 27.04 320 ALA A N 1
ATOM 1609 C CA . ALA A 1 239 ? -1.115 49.764 -4.504 1.00 27.73 320 ALA A CA 1
ATOM 1610 C C . ALA A 1 239 ? -1.160 50.360 -5.902 1.00 29.18 320 ALA A C 1
ATOM 1611 O O . ALA A 1 239 ? -2.128 50.186 -6.629 1.00 31.77 320 ALA A O 1
ATOM 1613 N N . ARG A 1 240 ? -0.100 51.063 -6.274 1.00 29.62 321 ARG A N 1
ATOM 1614 C CA . ARG A 1 240 ? -0.026 51.696 -7.578 1.00 31.85 321 ARG A CA 1
ATOM 1615 C C . ARG A 1 240 ? -0.104 50.658 -8.700 1.00 32.51 321 ARG A C 1
ATOM 1616 O O . ARG A 1 240 ? -0.833 50.837 -9.671 1.00 32.49 321 ARG A O 1
ATOM 1624 N N . ARG A 1 241 ? 0.641 49.569 -8.557 1.00 33.09 322 ARG A N 1
ATOM 1625 C CA . ARG A 1 241 ? 0.645 48.521 -9.566 1.00 34.88 322 ARG A CA 1
ATOM 1626 C C . ARG A 1 241 ? -0.746 47.928 -9.786 1.00 35.52 322 ARG A C 1
ATOM 1627 O O . ARG A 1 241 ? -1.087 47.533 -10.900 1.00 34.91 322 ARG A O 1
ATOM 1635 N N . ASN A 1 242 ? -1.549 47.864 -8.727 1.00 35.09 323 ASN A N 1
ATOM 1636 C CA . ASN A 1 242 ? -2.902 47.325 -8.845 1.00 36.37 323 ASN A CA 1
ATOM 1637 C C . ASN A 1 242 ? -3.839 48.350 -9.466 1.00 35.88 323 ASN A C 1
ATOM 1638 O O . ASN A 1 242 ? -4.772 47.997 -10.181 1.00 37.65 323 ASN A O 1
ATOM 1643 N N . ALA A 1 243 ? -3.593 49.623 -9.188 1.00 36.61 324 ALA A N 1
ATOM 1644 C CA . ALA A 1 243 ? -4.415 50.676 -9.751 1.00 37.86 324 ALA A CA 1
ATOM 1645 C C . ALA A 1 243 ? -4.167 50.743 -11.263 1.00 39.93 324 ALA A C 1
ATOM 1646 O O . ALA A 1 243 ? -5.107 50.828 -12.058 1.00 41.56 324 ALA A O 1
ATOM 1648 N N . ILE A 1 244 ? -2.899 50.700 -11.656 1.00 40.15 325 ILE A N 1
ATOM 1649 C CA . ILE A 1 244 ? -2.554 50.755 -13.069 1.00 41.33 325 ILE A CA 1
ATOM 1650 C C . ILE A 1 244 ? -3.044 49.488 -13.761 1.00 42.61 325 ILE A C 1
ATOM 1651 O O . ILE A 1 244 ? -3.512 49.532 -14.898 1.00 43.30 325 ILE A O 1
ATOM 1656 N N . ALA A 1 245 ? -2.935 48.362 -13.065 1.00 43.37 326 ALA A N 1
ATOM 1657 C CA . ALA A 1 245 ? -3.385 47.077 -13.590 1.00 44.59 326 ALA A CA 1
ATOM 1658 C C . ALA A 1 245 ? -2.764 46.708 -14.932 1.00 45.84 326 ALA A C 1
ATOM 1659 O O . ALA A 1 245 ? -3.476 46.469 -15.910 1.00 46.16 326 ALA A O 1
ATOM 1661 N N . PRO A 1 246 ? -1.427 46.633 -14.993 1.00 47.14 327 PRO A N 1
ATOM 1662 C CA . PRO A 1 246 ? -0.740 46.283 -16.244 1.00 47.57 327 PRO A CA 1
ATOM 1663 C C . PRO A 1 246 ? -1.224 44.936 -16.780 1.00 48.21 327 PRO A C 1
ATOM 1664 O O . PRO A 1 246 ? -1.399 43.985 -16.019 1.00 47.71 327 PRO A O 1
ATOM 1668 N N . VAL A 1 247 ? -1.430 44.848 -18.090 1.00 50.16 328 VAL A N 1
ATOM 1669 C CA . VAL A 1 247 ? -1.913 43.598 -18.668 1.00 50.79 328 VAL A CA 1
ATOM 1670 C C . VAL A 1 247 ? -0.991 42.968 -19.716 1.00 49.96 328 VAL A C 1
ATOM 1671 O O . VAL A 1 247 ? -1.025 41.748 -19.916 1.00 50.71 328 VAL A O 1
ATOM 1675 N N . SER A 1 248 ? -0.176 43.784 -20.383 1.00 47.49 329 SER A N 1
ATOM 1676 C CA . SER A 1 248 ? 0.752 43.263 -21.393 1.00 44.63 329 SER A CA 1
ATOM 1677 C C . SER A 1 248 ? 2.207 43.515 -20.995 1.00 42.32 329 SER A C 1
ATOM 1678 O O . SER A 1 248 ? 2.598 44.636 -20.686 1.00 40.90 329 SER A O 1
ATOM 1681 N N . SER A 1 249 ? 3.005 42.456 -21.006 1.00 40.44 330 SER A N 1
ATOM 1682 C CA . SER A 1 249 ? 4.410 42.549 -20.635 1.00 38.70 330 SER A CA 1
ATOM 1683 C C . SER A 1 249 ? 5.208 43.403 -21.611 1.00 37.61 330 SER A C 1
ATOM 1684 O O . SER A 1 249 ? 4.751 43.700 -22.717 1.00 37.85 330 SER A O 1
ATOM 1687 N N . GLY A 1 250 ? 6.407 43.788 -21.192 1.00 35.16 331 GLY A N 1
ATOM 1688 C CA . GLY A 1 250 ? 7.261 44.605 -22.028 1.00 34.42 331 GLY A CA 1
ATOM 1689 C C . GLY A 1 250 ? 8.581 44.809 -21.320 1.00 34.08 331 GLY A C 1
ATOM 1690 O O . GLY A 1 250 ? 8.905 44.086 -20.379 1.00 34.09 331 GLY A O 1
ATOM 1691 N N . PHE A 1 251 ? 9.338 45.809 -21.743 1.00 30.73 332 PHE A N 1
ATOM 1692 C CA . PHE A 1 251 ? 10.629 46.043 -21.133 1.00 29.89 332 PHE A CA 1
ATOM 1693 C C . PHE A 1 251 ? 10.758 47.391 -20.447 1.00 28.16 332 PHE A C 1
ATOM 1694 O O . PHE A 1 251 ? 9.965 48.309 -20.683 1.00 26.40 332 PHE A O 1
ATOM 1702 N N . ILE A 1 252 ? 11.767 47.495 -19.590 1.00 25.22 333 ILE A N 1
ATOM 1703 C CA . ILE A 1 252 ? 12.045 48.738 -18.883 1.00 26.00 333 ILE A CA 1
ATOM 1704 C C . ILE A 1 252 ? 13.124 49.538 -19.608 1.00 24.64 333 ILE A C 1
ATOM 1705 O O . ILE A 1 252 ? 14.149 48.992 -20.019 1.00 25.49 333 ILE A O 1
ATOM 1710 N N . CYS A 1 253 ? 12.875 50.831 -19.784 1.00 25.81 334 CYS A N 1
ATOM 1711 C CA . CYS A 1 253 ? 13.852 51.718 -20.410 1.00 24.83 334 CYS A CA 1
ATOM 1712 C C . CYS A 1 253 ? 14.104 52.897 -19.482 1.00 24.56 334 CYS A C 1
ATOM 1713 O O . CYS A 1 253 ? 13.205 53.693 -19.209 1.00 20.18 334 CYS A O 1
ATOM 1716 N N . GLY A 1 254 ? 15.331 52.985 -18.984 1.00 25.06 335 GLY A N 1
ATOM 1717 C CA . GLY A 1 254 ? 15.691 54.068 -18.092 1.00 24.27 335 GLY A CA 1
ATOM 1718 C C . GLY A 1 254 ? 16.566 55.089 -18.790 1.00 23.26 335 GLY A C 1
ATOM 1719 O O . GLY A 1 254 ? 17.690 54.796 -19.203 1.00 21.22 335 GLY A O 1
ATOM 1720 N N . LEU A 1 255 ? 16.037 56.297 -18.933 1.00 21.72 336 LEU A N 1
ATOM 1721 C CA . LEU A 1 255 ? 16.778 57.368 -19.570 1.00 20.98 336 LEU A CA 1
ATOM 1722 C C . LEU A 1 255 ? 17.170 58.361 -18.491 1.00 23.10 336 LEU A C 1
ATOM 1723 O O . LEU A 1 255 ? 16.393 59.250 -18.129 1.00 22.54 336 LEU A O 1
ATOM 1728 N N . TYR A 1 256 ? 18.382 58.198 -17.967 1.00 23.30 337 TYR A N 1
ATOM 1729 C CA . TYR A 1 256 ? 18.866 59.081 -16.912 1.00 24.80 337 TYR A CA 1
ATOM 1730 C C . TYR A 1 256 ? 19.822 60.156 -17.393 1.00 25.26 337 TYR A C 1
ATOM 1731 O O . TYR A 1 256 ? 20.565 59.951 -18.349 1.00 22.59 337 TYR A O 1
ATOM 1740 N N . THR A 1 257 ? 19.786 61.305 -16.717 1.00 25.56 338 THR A N 1
ATOM 1741 C CA . THR A 1 257 ? 20.651 62.435 -17.043 1.00 27.19 338 THR A CA 1
ATOM 1742 C C . THR A 1 257 ? 21.771 62.547 -16.017 1.00 28.00 338 THR A C 1
ATOM 1743 O O . THR A 1 257 ? 22.767 63.230 -16.252 1.00 28.42 338 THR A O 1
ATOM 1747 N N . GLY A 1 258 ? 21.590 61.882 -14.876 1.00 29.70 339 GLY A N 1
ATOM 1748 C CA . GLY A 1 258 ? 22.583 61.906 -13.814 1.00 27.97 339 GLY A CA 1
ATOM 1749 C C . GLY A 1 258 ? 23.298 60.573 -13.704 1.00 28.12 339 GLY A C 1
ATOM 1750 O O . GLY A 1 258 ? 22.691 59.547 -13.403 1.00 29.98 339 GLY A O 1
ATOM 1751 N N . GLY A 1 259 ? 24.600 60.591 -13.948 1.00 27.67 340 GLY A N 1
ATOM 1752 C CA . GLY A 1 259 ? 25.383 59.375 -13.884 1.00 27.80 340 GLY A CA 1
ATOM 1753 C C . GLY A 1 259 ? 25.213 58.523 -12.637 1.00 27.81 340 GLY A C 1
ATOM 1754 O O . GLY A 1 259 ? 24.826 57.364 -12.741 1.00 29.35 340 GLY A O 1
ATOM 1755 N N . THR A 1 260 ? 25.511 59.074 -11.463 1.00 26.83 341 THR A N 1
ATOM 1756 C CA . THR A 1 260 ? 25.388 58.311 -10.221 1.00 25.69 341 THR A CA 1
ATOM 1757 C C . THR A 1 260 ? 23.978 57.756 -10.058 1.00 25.27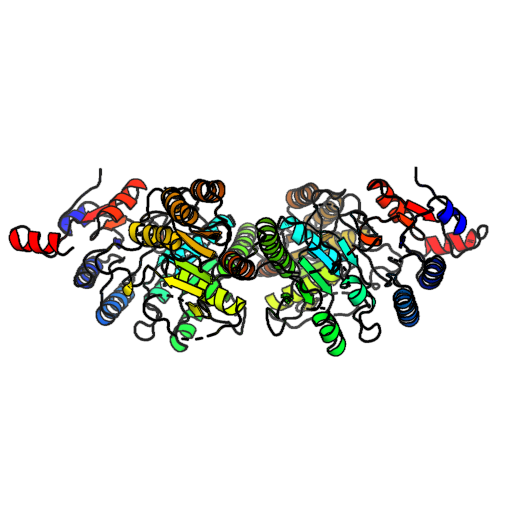 341 THR A C 1
ATOM 1758 O O . THR A 1 260 ? 23.796 56.610 -9.639 1.00 24.77 341 THR A O 1
ATOM 1762 N N . LEU A 1 261 ? 22.980 58.565 -10.395 1.00 24.59 342 LEU A N 1
ATOM 1763 C CA . LEU A 1 261 ? 21.595 58.121 -10.279 1.00 22.51 342 LEU A CA 1
ATOM 1764 C C . LEU A 1 261 ? 21.346 56.924 -11.192 1.00 23.59 342 LEU A C 1
ATOM 1765 O O . LEU A 1 261 ? 20.740 55.932 -10.771 1.00 21.17 342 LEU A O 1
ATOM 1770 N N . ALA A 1 262 ? 21.819 57.019 -12.436 1.00 21.42 343 ALA A N 1
ATOM 1771 C CA . ALA A 1 262 ? 21.669 55.919 -13.392 1.00 24.84 343 ALA A CA 1
ATOM 1772 C C . ALA A 1 262 ? 22.311 54.656 -12.835 1.00 25.00 343 ALA A C 1
ATOM 1773 O O . ALA A 1 262 ? 21.740 53.567 -12.918 1.00 25.91 343 ALA A O 1
ATOM 1775 N N . ALA A 1 263 ? 23.492 54.812 -12.249 1.00 23.82 344 ALA A N 1
ATOM 1776 C CA . ALA A 1 263 ? 24.218 53.680 -11.685 1.00 24.85 344 ALA A CA 1
ATOM 1777 C C . ALA A 1 263 ? 23.503 53.044 -10.493 1.00 26.52 344 ALA A C 1
ATOM 1778 O O . ALA A 1 263 ? 23.499 51.816 -10.365 1.00 26.45 344 ALA A O 1
ATOM 1780 N N . GLU A 1 264 ? 22.900 53.853 -9.620 1.00 26.37 345 GLU A N 1
ATOM 1781 C CA . GLU A 1 264 ? 22.196 53.272 -8.478 1.00 26.43 345 GLU A CA 1
ATOM 1782 C C . GLU A 1 264 ? 20.915 52.600 -8.951 1.00 24.90 345 GLU A C 1
ATOM 1783 O O . GLU A 1 264 ? 20.580 51.513 -8.490 1.00 24.38 345 GLU A O 1
ATOM 1789 N N . ALA A 1 265 ? 20.199 53.239 -9.871 1.00 24.78 346 ALA A N 1
ATOM 1790 C CA . ALA A 1 265 ? 18.969 52.644 -10.382 1.00 24.43 346 ALA A CA 1
ATOM 1791 C C . ALA A 1 265 ? 19.310 51.314 -11.051 1.00 25.51 346 ALA A C 1
ATOM 1792 O O . ALA A 1 265 ? 18.530 50.357 -10.986 1.00 26.31 346 ALA A O 1
ATOM 1794 N N . ALA A 1 266 ? 20.476 51.266 -11.697 1.00 24.86 347 ALA A N 1
ATOM 1795 C CA . ALA A 1 266 ? 20.923 50.055 -12.384 1.00 26.05 347 ALA A CA 1
ATOM 1796 C C . ALA A 1 266 ? 21.170 48.938 -11.376 1.00 25.21 347 ALA A C 1
ATOM 1797 O O . ALA A 1 266 ? 20.660 47.833 -11.532 1.00 24.17 347 ALA A O 1
ATOM 1799 N N . GLY A 1 267 ? 21.959 49.239 -10.347 1.00 25.90 348 GLY A N 1
ATOM 1800 C CA . GLY A 1 267 ? 22.252 48.251 -9.329 1.00 25.47 348 GLY A CA 1
ATOM 1801 C C . GLY A 1 267 ? 20.983 47.769 -8.653 1.00 26.73 348 GLY A C 1
ATOM 1802 O O . GLY A 1 267 ? 20.817 46.570 -8.416 1.00 24.72 348 GLY A O 1
ATOM 1803 N N . LEU A 1 268 ? 20.081 48.703 -8.348 1.00 25.21 349 LEU A N 1
ATOM 1804 C CA . LEU A 1 268 ? 18.827 48.364 -7.691 1.00 26.95 349 LEU A CA 1
ATOM 1805 C C . LEU A 1 268 ? 17.956 47.473 -8.566 1.00 28.35 349 LEU A C 1
ATOM 1806 O O . LEU A 1 268 ? 17.458 46.442 -8.113 1.00 30.22 349 LEU A O 1
ATOM 1811 N N . LEU A 1 269 ? 17.767 47.864 -9.820 1.00 28.28 350 LEU A N 1
ATOM 1812 C CA . LEU A 1 269 ? 16.935 47.066 -10.713 1.00 29.56 350 LEU A CA 1
ATOM 1813 C C . LEU A 1 269 ? 17.512 45.666 -10.961 1.00 29.93 350 LEU A C 1
ATOM 1814 O O . LEU A 1 269 ? 16.764 44.693 -11.073 1.00 31.83 350 LEU A O 1
ATOM 1819 N N . ALA A 1 270 ? 18.836 45.564 -11.047 1.00 29.38 351 ALA A N 1
ATOM 1820 C CA . ALA A 1 270 ? 19.482 44.273 -11.279 1.00 30.23 351 ALA A CA 1
ATOM 1821 C C . ALA A 1 270 ? 19.164 43.312 -10.130 1.00 31.10 351 ALA A C 1
ATOM 1822 O O . ALA A 1 270 ? 18.912 42.126 -10.347 1.00 30.88 351 ALA A O 1
ATOM 1824 N N . GLY A 1 271 ? 19.175 43.837 -8.909 1.00 31.20 352 GLY A N 1
ATOM 1825 C CA . GLY A 1 271 ? 18.861 43.023 -7.752 1.00 30.68 352 GLY A CA 1
ATOM 1826 C C . GLY A 1 271 ? 17.425 42.527 -7.797 1.00 33.11 352 GLY A C 1
ATOM 1827 O O . GLY A 1 271 ? 17.171 41.358 -7.520 1.00 33.52 352 GLY A O 1
ATOM 1828 N N . HIS A 1 272 ? 16.485 43.408 -8.144 1.00 33.56 353 HIS A N 1
ATOM 1829 C CA . HIS A 1 272 ? 15.071 43.035 -8.218 1.00 35.73 353 HIS A CA 1
ATOM 1830 C C . HIS A 1 272 ? 14.843 41.956 -9.274 1.00 37.90 353 HIS A C 1
ATOM 1831 O O . HIS A 1 272 ? 13.898 41.179 -9.174 1.00 39.77 353 HIS A O 1
ATOM 1838 N N . LEU A 1 273 ? 15.708 41.926 -10.287 1.00 39.60 354 LEU A N 1
ATOM 1839 C CA . LEU A 1 273 ? 15.597 40.965 -11.385 1.00 41.61 354 LEU A CA 1
ATOM 1840 C C . LEU A 1 273 ? 16.495 39.737 -11.218 1.00 43.15 354 LEU A C 1
ATOM 1841 O O . LEU A 1 273 ? 16.481 38.836 -12.052 1.00 43.76 354 LEU A O 1
ATOM 1846 N N . GLY A 1 274 ? 17.278 39.697 -10.148 1.00 45.55 355 GLY A N 1
ATOM 1847 C CA . GLY A 1 274 ? 18.153 38.557 -9.941 1.00 49.09 355 GLY A CA 1
ATOM 1848 C C . GLY A 1 274 ? 19.217 38.486 -11.021 1.00 52.36 355 GLY A C 1
ATOM 1849 O O . GLY A 1 274 ? 19.693 37.409 -11.381 1.00 53.28 355 GLY A O 1
ATOM 1850 N N . VAL A 1 275 ? 19.591 39.650 -11.539 1.00 55.02 356 VAL A N 1
ATOM 1851 C CA . VAL A 1 275 ? 20.598 39.750 -12.583 1.00 58.47 356 VAL A CA 1
ATOM 1852 C C . VAL A 1 275 ? 21.907 40.309 -12.026 1.00 60.68 356 VAL A C 1
ATOM 1853 O O . VAL A 1 275 ? 21.907 41.066 -11.053 1.00 59.88 356 VAL A O 1
ATOM 1857 N N . GLU A 1 276 ? 23.017 39.929 -12.655 1.00 63.59 357 GLU A N 1
ATOM 1858 C CA . GLU A 1 276 ? 24.346 40.377 -12.244 1.00 66.04 357 GLU A CA 1
ATOM 1859 C C . GLU A 1 276 ? 24.388 41.888 -12.043 1.00 65.93 357 GLU A C 1
ATOM 1860 O O . GLU A 1 276 ? 24.781 42.627 -12.943 1.00 65.94 357 GLU A O 1
ATOM 1866 N N . THR A 1 280 ? 31.856 47.774 -14.349 1.00 78.38 361 THR A N 1
ATOM 1867 C CA . THR A 1 280 ? 32.141 47.414 -15.730 1.00 78.51 361 THR A CA 1
ATOM 1868 C C . THR A 1 280 ? 30.956 47.723 -16.628 1.00 77.17 361 THR A C 1
ATOM 1869 O O . THR A 1 280 ? 30.216 46.825 -17.024 1.00 77.10 361 THR A O 1
ATOM 1873 N N . HIS A 1 281 ? 30.758 49.004 -16.927 1.00 75.61 362 HIS A N 1
ATOM 1874 C CA . HIS A 1 281 ? 29.627 49.403 -17.757 1.00 73.93 362 HIS A CA 1
ATOM 1875 C C . HIS A 1 281 ? 29.993 50.423 -18.833 1.00 71.70 362 HIS A C 1
ATOM 1876 O O . HIS A 1 281 ? 30.061 51.629 -18.585 1.00 72.47 362 HIS A O 1
ATOM 1883 N N . GLN A 1 282 ? 30.204 49.894 -20.036 1.00 67.69 363 GLN A N 1
ATOM 1884 C CA . GLN A 1 282 ? 30.605 50.634 -21.229 1.00 63.68 363 GLN A CA 1
ATOM 1885 C C . GLN A 1 282 ? 29.548 51.528 -21.902 1.00 58.87 363 GLN A C 1
ATOM 1886 O O . GLN A 1 282 ? 28.358 51.215 -21.923 1.00 56.23 363 GLN A O 1
ATOM 1892 N N . HIS A 1 283 ? 30.017 52.644 -22.456 1.00 54.19 364 HIS A N 1
ATOM 1893 C CA . HIS A 1 283 ? 29.188 53.609 -23.180 1.00 50.53 364 HIS A CA 1
ATOM 1894 C C . HIS A 1 283 ? 27.930 54.157 -22.519 1.00 47.20 364 HIS A C 1
ATOM 1895 O O . HIS A 1 283 ? 27.009 54.580 -23.210 1.00 45.21 364 HIS A O 1
ATOM 1902 N N . GLY A 1 284 ? 27.874 54.167 -21.196 1.00 45.45 365 GLY A N 1
ATOM 1903 C CA . GLY A 1 284 ? 26.688 54.698 -20.549 1.00 40.96 365 GLY A CA 1
ATOM 1904 C C . GLY A 1 284 ? 25.566 53.686 -20.366 1.00 38.35 365 GLY A C 1
ATOM 1905 O O . GLY A 1 284 ? 24.537 54.004 -19.766 1.00 37.27 365 GLY A O 1
ATOM 1922 N N . LEU A 1 287 ? 22.826 49.060 -17.478 1.00 31.22 368 LEU A N 1
ATOM 1923 C CA . LEU A 1 287 ? 22.216 47.752 -17.344 1.00 30.76 368 LEU A CA 1
ATOM 1924 C C . LEU A 1 287 ? 21.549 47.362 -18.649 1.00 31.26 368 LEU A C 1
ATOM 1925 O O . LEU A 1 287 ? 20.901 48.174 -19.301 1.00 29.92 368 LEU A O 1
ATOM 1930 N N . ASP A 1 288 ? 21.721 46.105 -19.028 1.00 33.38 369 ASP A N 1
ATOM 1931 C CA . ASP A 1 288 ? 21.103 45.593 -20.235 1.00 35.20 369 ASP A CA 1
ATOM 1932 C C . ASP A 1 288 ? 20.868 44.108 -20.055 1.00 35.21 369 ASP A C 1
ATOM 1933 O O . ASP A 1 288 ? 21.678 43.287 -20.468 1.00 36.23 369 ASP A O 1
ATOM 1938 N N . ALA A 1 289 ? 19.753 43.771 -19.421 1.00 35.81 370 ALA A N 1
ATOM 1939 C CA . ALA A 1 289 ? 19.412 42.378 -19.173 1.00 33.55 370 ALA A CA 1
ATOM 1940 C C . ALA A 1 289 ? 17.974 42.087 -19.592 1.00 32.48 370 ALA A C 1
ATOM 1941 O O . ALA A 1 289 ? 17.056 42.854 -19.287 1.00 30.58 370 ALA A O 1
ATOM 1943 N N . ASP A 1 290 ? 17.791 40.968 -20.288 1.00 32.11 371 ASP A N 1
ATOM 1944 C CA . ASP A 1 290 ? 16.476 40.560 -20.765 1.00 33.58 371 ASP A CA 1
ATOM 1945 C C . ASP A 1 290 ? 15.744 41.741 -21.390 1.00 34.46 371 ASP A C 1
ATOM 1946 O O . ASP A 1 290 ? 14.559 41.955 -21.143 1.00 34.48 371 ASP A O 1
ATOM 1951 N N . SER A 1 291 ? 16.476 42.512 -22.191 1.00 34.97 372 SER A N 1
ATOM 1952 C CA . SER A 1 291 ? 15.934 43.677 -22.892 1.00 35.95 372 SER A CA 1
ATOM 1953 C C . SER A 1 291 ? 15.630 44.907 -22.038 1.00 34.49 372 SER A C 1
ATOM 1954 O O . SER A 1 291 ? 15.178 45.928 -22.559 1.00 35.37 372 SER A O 1
ATOM 1957 N N . HIS A 1 292 ? 15.861 44.812 -20.733 1.00 31.81 373 HIS A N 1
ATOM 1958 C CA . HIS A 1 292 ? 15.641 45.951 -19.850 1.00 30.01 373 HIS A CA 1
ATOM 1959 C C . HIS A 1 292 ? 16.923 46.781 -19.918 1.00 28.75 373 HIS A C 1
ATOM 1960 O O . HIS A 1 292 ? 18.022 46.224 -19.908 1.00 30.52 373 HIS A O 1
ATOM 1967 N N . GLN A 1 293 ? 16.788 48.100 -20.005 1.00 26.31 374 GLN A N 1
ATOM 1968 C CA . GLN A 1 293 ? 17.957 48.980 -20.091 1.00 26.63 374 GLN A CA 1
ATOM 1969 C C . GLN A 1 293 ? 17.909 50.207 -19.188 1.00 24.61 374 GLN A C 1
ATOM 1970 O O . GLN A 1 293 ? 16.864 50.831 -19.038 1.00 23.80 374 GLN A O 1
ATOM 1976 N N . ILE A 1 294 ? 19.061 50.541 -18.608 1.00 23.02 375 ILE A N 1
ATOM 1977 C CA . ILE A 1 294 ? 19.220 51.715 -17.751 1.00 23.92 375 ILE A CA 1
ATOM 1978 C C . ILE A 1 294 ? 20.365 52.487 -18.380 1.00 23.26 375 ILE A C 1
ATOM 1979 O O . ILE A 1 294 ? 21.521 52.071 -18.311 1.00 23.16 375 ILE A O 1
ATOM 1984 N N . ILE A 1 295 ? 20.039 53.627 -18.974 1.00 22.70 376 ILE A N 1
ATOM 1985 C CA . ILE A 1 295 ? 21.027 54.402 -19.698 1.00 24.18 376 ILE A CA 1
ATOM 1986 C C . ILE A 1 295 ? 21.429 55.746 -19.140 1.00 25.99 376 ILE A C 1
ATOM 1987 O O . ILE A 1 295 ? 20.587 56.577 -18.785 1.00 25.15 376 ILE A O 1
ATOM 1992 N N . ASP A 1 296 ? 22.738 55.964 -19.104 1.00 27.07 377 ASP A N 1
ATOM 1993 C CA . ASP A 1 296 ? 23.278 57.221 -18.631 1.00 26.37 377 ASP A CA 1
ATOM 1994 C C . ASP A 1 296 ? 23.540 58.137 -19.834 1.00 26.50 377 ASP A C 1
ATOM 1995 O O . ASP A 1 296 ? 24.613 58.106 -20.436 1.00 26.68 377 ASP A O 1
ATOM 2000 N N . LEU A 1 297 ? 22.548 58.953 -20.173 1.00 26.50 378 LEU A N 1
ATOM 2001 C CA . LEU A 1 297 ? 22.653 59.864 -21.307 1.00 27.90 378 LEU A CA 1
ATOM 2002 C C . LEU A 1 297 ? 23.706 60.933 -21.090 1.00 29.13 378 LEU A C 1
ATOM 2003 O O . LEU A 1 297 ? 23.937 61.763 -21.960 1.00 30.66 378 LEU A O 1
ATOM 2008 N N . GLY A 1 298 ? 24.340 60.909 -19.925 1.00 29.66 379 GLY A N 1
ATOM 2009 C CA . GLY A 1 298 ? 25.372 61.877 -19.640 1.00 30.03 379 GLY A CA 1
ATOM 2010 C C . GLY A 1 298 ? 26.705 61.401 -20.175 1.00 32.04 379 GLY A C 1
ATOM 2011 O O . GLY A 1 298 ? 27.611 62.205 -20.381 1.00 33.18 379 GLY A O 1
ATOM 2012 N N . ASP A 1 299 ? 26.822 60.094 -20.406 1.00 32.09 380 ASP A N 1
ATOM 2013 C CA . ASP A 1 299 ? 28.052 59.498 -20.927 1.00 34.33 380 ASP A CA 1
ATOM 2014 C C . ASP A 1 299 ? 28.482 60.155 -22.238 1.00 35.22 380 ASP A C 1
ATOM 2015 O O . ASP A 1 299 ? 27.651 60.623 -23.017 1.00 35.42 380 ASP A O 1
ATOM 2020 N N . ASP A 1 300 ? 29.788 60.181 -22.481 1.00 37.19 381 ASP A N 1
ATOM 2021 C CA . ASP A 1 300 ? 30.329 60.787 -23.697 1.00 37.75 381 ASP A CA 1
ATOM 2022 C C . ASP A 1 300 ? 29.725 60.167 -24.952 1.00 37.83 381 ASP A C 1
ATOM 2023 O O . ASP A 1 300 ? 29.573 60.830 -25.977 1.00 39.23 381 ASP A O 1
ATOM 2028 N N . PHE A 1 301 ? 29.381 58.891 -24.873 1.00 37.22 382 PHE A N 1
ATOM 2029 C CA . PHE A 1 301 ? 28.793 58.206 -26.015 1.00 37.50 382 PHE A CA 1
ATOM 2030 C C . PHE A 1 301 ? 27.535 58.896 -26.561 1.00 36.16 382 PHE A C 1
ATOM 2031 O O . PHE A 1 301 ? 27.232 58.786 -27.749 1.00 33.56 382 PHE A O 1
ATOM 2039 N N . TYR A 1 302 ? 26.812 59.599 -25.687 1.00 36.07 383 TYR A N 1
ATOM 2040 C CA . TYR A 1 302 ? 25.578 60.298 -26.061 1.00 34.80 383 TYR A CA 1
ATOM 2041 C C . TYR A 1 302 ? 25.741 61.802 -26.122 1.00 35.71 383 TYR A C 1
ATOM 2042 O O . TYR A 1 302 ? 24.800 62.509 -26.476 1.00 36.66 383 TYR A O 1
ATOM 2051 N N . THR A 1 303 ? 26.922 62.303 -25.786 1.00 37.26 384 THR A N 1
ATOM 2052 C CA . THR A 1 303 ? 27.113 63.746 -25.770 1.00 39.75 384 THR A CA 1
ATOM 2053 C C . THR A 1 303 ? 27.976 64.359 -26.869 1.00 41.45 384 THR A C 1
ATOM 2054 O O . THR A 1 303 ? 28.341 65.536 -26.775 1.00 42.23 384 THR A O 1
ATOM 2058 N N . VAL A 1 304 ? 28.310 63.588 -27.900 1.00 42.34 385 VAL A N 1
ATOM 2059 C CA . VAL A 1 304 ? 29.124 64.137 -28.986 1.00 44.27 385 VAL A CA 1
ATOM 2060 C C . VAL A 1 304 ? 28.309 65.144 -29.789 1.00 44.33 385 VAL A C 1
ATOM 2061 O O . VAL A 1 304 ? 27.190 64.861 -30.213 1.00 43.79 385 VAL A O 1
ATOM 2065 N N . GLY A 1 305 ? 28.872 66.330 -29.980 1.00 45.00 386 GLY A N 1
ATOM 2066 C CA . GLY A 1 305 ? 28.180 67.355 -30.735 1.00 45.92 386 GLY A CA 1
ATOM 2067 C C . GLY A 1 305 ? 26.967 67.970 -30.056 1.00 45.78 386 GLY A C 1
ATOM 2068 O O . GLY A 1 305 ? 26.297 68.815 -30.653 1.00 46.51 386 GLY A O 1
ATOM 2069 N N . ARG A 1 306 ? 26.669 67.559 -28.825 1.00 45.97 387 ARG A N 1
ATOM 2070 C CA . ARG A 1 306 ? 25.521 68.123 -28.111 1.00 46.82 387 ARG A CA 1
ATOM 2071 C C . ARG A 1 306 ? 25.772 68.383 -26.618 1.00 45.90 387 ARG A C 1
ATOM 2072 O O . ARG A 1 306 ? 26.611 67.731 -25.987 1.00 46.06 387 ARG A O 1
ATOM 2080 N N . PRO A 1 307 ? 25.050 69.355 -26.038 1.00 45.12 388 PRO A N 1
ATOM 2081 C CA . PRO A 1 307 ? 25.185 69.717 -24.621 1.00 44.26 388 PRO A CA 1
ATOM 2082 C C . PRO A 1 307 ? 24.805 68.590 -23.666 1.00 42.59 388 PRO A C 1
ATOM 2083 O O . PRO A 1 307 ? 24.098 67.654 -24.036 1.00 41.17 388 PRO A O 1
ATOM 2087 N N . HIS A 1 308 ? 25.275 68.693 -22.429 1.00 43.04 389 HIS A N 1
ATOM 2088 C CA . HIS A 1 308 ? 24.975 67.688 -21.419 1.00 41.41 389 HIS A CA 1
ATOM 2089 C C . HIS A 1 308 ? 23.460 67.628 -21.222 1.00 39.09 389 HIS A C 1
ATOM 2090 O O . HIS A 1 308 ? 22.782 68.659 -21.188 1.00 37.34 389 HIS A O 1
ATOM 2097 N N . PRO A 1 309 ? 22.907 66.411 -21.109 1.00 38.08 390 PRO A N 1
ATOM 2098 C CA . PRO A 1 309 ? 21.464 66.218 -20.919 1.00 39.22 390 PRO A CA 1
ATOM 2099 C C . PRO A 1 309 ? 20.873 67.004 -19.737 1.00 39.84 390 PRO A C 1
ATOM 2100 O O . PRO A 1 309 ? 19.712 67.423 -19.773 1.00 38.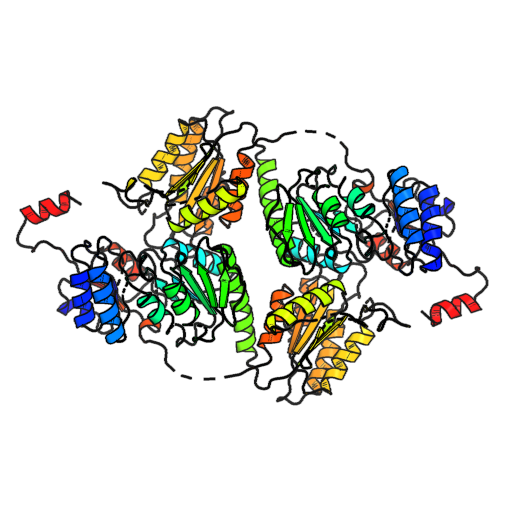20 390 PRO A O 1
ATOM 2112 N N . ILE A 1 311 ? 21.550 69.977 -18.860 1.00 43.53 392 ILE A N 1
ATOM 2113 C CA . ILE A 1 311 ? 21.330 71.381 -19.209 1.00 44.44 392 ILE A CA 1
ATOM 2114 C C . ILE A 1 311 ? 20.405 71.546 -20.416 1.00 43.69 392 ILE A C 1
ATOM 2115 O O . ILE A 1 311 ? 19.631 72.497 -20.485 1.00 44.21 392 ILE A O 1
ATOM 2120 N N . ASP A 1 312 ? 20.484 70.611 -21.359 1.00 43.33 393 ASP A N 1
ATOM 2121 C CA . ASP A 1 312 ? 19.652 70.641 -22.561 1.00 42.26 393 ASP A CA 1
ATOM 2122 C C . ASP A 1 312 ? 18.902 69.315 -22.637 1.00 40.28 393 ASP A C 1
ATOM 2123 O O . ASP A 1 312 ? 19.515 68.260 -22.782 1.00 39.37 393 ASP A O 1
ATOM 2128 N N . PRO A 1 313 ? 17.562 69.357 -22.546 1.00 38.57 394 PRO A N 1
ATOM 2129 C CA . PRO A 1 313 ? 16.692 68.177 -22.588 1.00 37.71 394 PRO A CA 1
ATOM 2130 C C . PRO A 1 313 ? 16.316 67.668 -23.976 1.00 38.20 394 PRO A C 1
ATOM 2131 O O . PRO A 1 313 ? 15.594 66.674 -24.097 1.00 38.14 394 PRO A O 1
ATOM 2135 N N . THR A 1 314 ? 16.794 68.339 -25.016 1.00 35.26 395 THR A N 1
ATOM 2136 C CA . THR A 1 314 ? 16.458 67.950 -26.375 1.00 36.02 395 THR A CA 1
ATOM 2137 C C . THR A 1 314 ? 16.702 66.478 -26.711 1.00 35.22 395 THR A C 1
ATOM 2138 O O . THR A 1 314 ? 15.813 65.805 -27.229 1.00 35.90 395 THR A O 1
ATOM 2142 N N . LEU A 1 315 ? 17.893 65.966 -26.424 1.00 33.80 396 LEU A N 1
ATOM 2143 C CA . LEU A 1 315 ? 18.152 64.577 -26.752 1.00 33.31 396 LEU A CA 1
ATOM 2144 C C . LEU A 1 315 ? 17.194 63.649 -26.026 1.00 33.39 396 LEU A C 1
ATOM 2145 O O . LEU A 1 315 ? 16.401 62.940 -26.655 1.00 33.15 396 LEU A O 1
ATOM 2150 N N . ARG A 1 316 ? 17.256 63.663 -24.699 1.00 32.95 397 ARG A N 1
ATOM 2151 C CA . ARG A 1 316 ? 16.396 62.800 -23.904 1.00 33.45 397 ARG A CA 1
ATOM 2152 C C . ARG A 1 316 ? 14.932 62.903 -24.305 1.00 32.67 397 ARG A C 1
ATOM 2153 O O . ARG A 1 316 ? 14.272 61.888 -24.483 1.00 32.15 397 ARG A O 1
ATOM 2161 N N . ASN A 1 317 ? 14.425 64.126 -24.434 1.00 32.60 398 ASN A N 1
ATOM 2162 C CA . ASN A 1 317 ? 13.027 64.318 -24.815 1.00 34.10 398 ASN A CA 1
ATOM 2163 C C . ASN A 1 317 ? 12.701 63.669 -26.162 1.00 34.82 398 ASN A C 1
ATOM 2164 O O . ASN A 1 317 ? 11.623 63.092 -26.338 1.00 33.97 398 ASN A O 1
ATOM 2169 N N . GLN A 1 318 ? 13.624 63.752 -27.115 1.00 34.03 399 GLN A N 1
ATOM 2170 C CA . GLN A 1 318 ? 13.372 63.137 -28.416 1.00 35.35 399 GLN A CA 1
ATOM 2171 C C . GLN A 1 318 ? 13.314 61.621 -28.229 1.00 34.18 399 GLN A C 1
ATOM 2172 O O . GLN A 1 318 ? 12.394 60.959 -28.714 1.00 34.56 399 GLN A O 1
ATOM 2178 N N . LEU A 1 319 ? 14.294 61.079 -27.512 1.00 32.08 400 LEU A N 1
ATOM 2179 C CA . LEU A 1 319 ? 14.327 59.642 -27.260 1.00 29.28 400 LEU A CA 1
ATOM 2180 C C . LEU A 1 319 ? 13.034 59.214 -26.596 1.00 29.79 400 LEU A C 1
ATOM 2181 O O . LEU A 1 319 ? 12.507 58.138 -26.876 1.00 29.87 400 LEU A O 1
ATOM 2186 N N . ILE A 1 320 ? 12.519 60.057 -25.709 1.00 28.49 401 ILE A N 1
ATOM 2187 C CA . ILE A 1 320 ? 11.276 59.735 -25.036 1.00 28.20 401 ILE A CA 1
ATOM 2188 C C . ILE A 1 320 ? 10.164 59.684 -26.076 1.00 29.81 401 ILE A C 1
ATOM 2189 O O . ILE A 1 320 ? 9.479 58.674 -26.200 1.00 29.14 401 ILE A O 1
ATOM 2194 N N . ALA A 1 321 ? 10.000 60.770 -26.829 1.00 31.74 402 ALA A N 1
ATOM 2195 C CA . ALA A 1 321 ? 8.971 60.835 -27.870 1.00 32.89 402 ALA A CA 1
ATOM 2196 C C . ALA A 1 321 ? 9.059 59.626 -28.805 1.00 32.52 402 ALA A C 1
ATOM 2197 O O . ALA A 1 321 ? 8.043 59.039 -29.175 1.00 32.32 402 ALA A O 1
ATOM 2199 N N . ASP A 1 322 ? 10.275 59.250 -29.176 1.00 31.87 403 ASP A N 1
ATOM 2200 C CA . ASP A 1 322 ? 10.466 58.115 -30.065 1.00 32.18 403 ASP A CA 1
ATOM 2201 C C . ASP A 1 322 ? 10.099 56.747 -29.512 1.00 30.08 403 ASP A C 1
ATOM 2202 O O . ASP A 1 322 ? 10.017 55.775 -30.271 1.00 27.77 403 ASP A O 1
ATOM 2207 N N . LEU A 1 323 ? 9.891 56.663 -28.200 1.00 26.85 404 LEU A N 1
ATOM 2208 C CA . LEU A 1 323 ? 9.509 55.394 -27.590 1.00 26.53 404 LEU A CA 1
ATOM 2209 C C . LEU A 1 323 ? 8.151 55.040 -28.171 1.00 26.56 404 LEU A C 1
ATOM 2210 O O . LEU A 1 323 ? 7.715 53.889 -28.120 1.00 22.94 404 LEU A O 1
ATOM 2215 N N . GLY A 1 324 ? 7.487 56.051 -28.727 1.00 28.07 405 GLY A N 1
ATOM 2216 C CA . GLY A 1 324 ? 6.197 55.818 -29.343 1.00 31.18 405 GLY A CA 1
ATOM 2217 C C . GLY A 1 324 ? 6.325 54.751 -30.419 1.00 31.58 405 GLY A C 1
ATOM 2218 O O . GLY A 1 324 ? 5.346 54.093 -30.761 1.00 32.75 405 GLY A O 1
ATOM 2219 N N . ALA A 1 325 ? 7.543 54.567 -30.930 1.00 31.65 406 ALA A N 1
ATOM 2220 C CA . ALA A 1 325 ? 7.812 53.589 -31.982 1.00 32.17 406 ALA A CA 1
ATOM 2221 C C . ALA A 1 325 ? 8.461 52.303 -31.469 1.00 33.18 406 ALA A C 1
ATOM 2222 O O . ALA A 1 325 ? 8.942 51.483 -32.260 1.00 32.55 406 ALA A O 1
ATOM 2224 N N . LYS A 1 326 ? 8.478 52.132 -30.149 1.00 31.67 407 LYS A N 1
ATOM 2225 C CA . LYS A 1 326 ? 9.054 50.945 -29.536 1.00 30.57 407 LYS A CA 1
ATOM 2226 C C . LYS A 1 326 ? 8.034 50.359 -28.563 1.00 31.89 407 LYS A C 1
ATOM 2227 O O . LYS A 1 326 ? 8.243 50.353 -27.346 1.00 31.30 407 LYS A O 1
ATOM 2233 N N . PRO A 1 327 ? 6.915 49.845 -29.098 1.00 31.90 408 PRO A N 1
ATOM 2234 C CA . PRO A 1 327 ? 5.832 49.248 -28.309 1.00 30.63 408 PRO A CA 1
ATOM 2235 C C . PRO A 1 327 ? 6.284 48.224 -27.265 1.00 29.52 408 PRO A C 1
ATOM 2236 O O . PRO A 1 327 ? 5.626 48.045 -26.246 1.00 27.84 408 PRO A O 1
ATOM 2240 N N . GLN A 1 328 ? 7.408 47.564 -27.510 1.00 27.75 409 GLN A N 1
ATOM 2241 C CA . GLN A 1 328 ? 7.905 46.586 -26.562 1.00 28.66 409 GLN A CA 1
ATOM 2242 C C . GLN A 1 328 ? 8.381 47.262 -25.259 1.00 29.75 409 GLN A C 1
ATOM 2243 O O . GLN A 1 328 ? 8.598 46.587 -24.258 1.00 30.20 409 GLN A O 1
ATOM 2249 N N . VAL A 1 329 ? 8.544 48.587 -25.272 1.00 28.87 410 VAL A N 1
ATOM 2250 C CA . VAL A 1 329 ? 8.980 49.311 -24.075 1.00 26.35 410 VAL A CA 1
ATOM 2251 C C . VAL A 1 329 ? 7.759 49.694 -23.240 1.00 27.26 410 VAL A C 1
ATOM 2252 O O . VAL A 1 329 ? 7.038 50.636 -23.566 1.00 26.61 410 VAL A O 1
ATOM 2256 N N . ARG A 1 330 ? 7.542 48.963 -22.150 1.00 27.28 411 ARG A N 1
ATOM 2257 C CA . ARG A 1 330 ? 6.381 49.179 -21.282 1.00 26.16 411 ARG A CA 1
ATOM 2258 C C . ARG A 1 330 ? 6.569 50.214 -20.165 1.00 26.31 411 ARG A C 1
ATOM 2259 O O . ARG A 1 330 ? 5.610 50.887 -19.758 1.00 24.02 411 ARG A O 1
ATOM 2267 N N . VAL A 1 331 ? 7.799 50.335 -19.670 1.00 24.75 412 VAL A N 1
ATOM 2268 C CA . VAL A 1 331 ? 8.095 51.281 -18.600 1.00 23.98 412 VAL A CA 1
ATOM 2269 C C . VAL A 1 331 ? 9.272 52.195 -18.900 1.00 24.22 412 VAL A C 1
ATOM 2270 O O . VAL A 1 331 ? 10.333 51.745 -19.336 1.00 24.51 412 VAL A O 1
ATOM 2274 N N . LEU A 1 332 ? 9.074 53.482 -18.642 1.00 25.43 413 LEU A N 1
ATOM 2275 C CA . LEU A 1 332 ? 10.108 54.491 -18.836 1.00 25.64 413 LEU A CA 1
ATOM 2276 C C . LEU A 1 332 ? 10.539 55.035 -17.463 1.00 23.75 413 LEU A C 1
ATOM 2277 O O . LEU A 1 332 ? 9.737 55.617 -16.750 1.00 25.41 413 LEU A O 1
ATOM 2282 N N . LEU A 1 333 ? 11.795 54.824 -17.091 1.00 24.24 414 LEU A N 1
ATOM 2283 C CA . LEU A 1 333 ? 12.303 55.333 -15.820 1.00 23.46 414 LEU A CA 1
ATOM 2284 C C . LEU A 1 333 ? 13.004 56.648 -16.102 1.00 24.31 414 LEU A C 1
ATOM 2285 O O . LEU A 1 333 ? 13.796 56.743 -17.050 1.00 23.21 414 LEU A O 1
ATOM 2290 N N . LEU A 1 334 ? 12.718 57.648 -15.269 1.00 21.97 415 LEU A N 1
ATOM 2291 C CA . LEU A 1 334 ? 13.295 58.981 -15.420 1.00 23.01 415 LEU A CA 1
ATOM 2292 C C . LEU A 1 334 ? 13.767 59.629 -14.111 1.00 23.42 415 LEU A C 1
ATOM 2293 O O . LEU A 1 334 ? 13.180 59.406 -13.048 1.00 22.24 415 LEU A O 1
ATOM 2298 N N . ASP A 1 335 ? 14.828 60.428 -14.200 1.00 20.35 416 ASP A N 1
ATOM 2299 C CA . ASP A 1 335 ? 15.298 61.186 -13.044 1.00 21.88 416 ASP A CA 1
ATOM 2300 C C . ASP A 1 335 ? 15.124 62.629 -13.501 1.00 19.90 416 ASP A C 1
ATOM 2301 O O . ASP A 1 335 ? 15.394 62.950 -14.657 1.00 17.93 416 ASP A O 1
ATOM 2306 N N . VAL A 1 336 ? 14.607 63.478 -12.625 1.00 20.03 417 VAL A N 1
ATOM 2307 C CA . VAL A 1 336 ? 14.438 64.888 -12.959 1.00 19.21 417 VAL A CA 1
ATOM 2308 C C . VAL A 1 336 ? 15.271 65.677 -11.955 1.00 20.72 417 VAL A C 1
ATOM 2309 O O . VAL A 1 336 ? 14.916 65.749 -10.781 1.00 20.00 417 VAL A O 1
ATOM 2313 N N . VAL A 1 337 ? 16.382 66.257 -12.413 1.00 19.85 418 VAL A N 1
ATOM 2314 C CA . VAL A 1 337 ? 17.264 67.002 -11.521 1.00 21.91 418 VAL A CA 1
ATOM 2315 C C . VAL A 1 337 ? 17.142 68.492 -11.776 1.00 22.14 418 VAL A C 1
ATOM 2316 O O . VAL A 1 337 ? 17.441 68.959 -12.869 1.00 19.76 418 VAL A O 1
ATOM 2320 N N . ILE A 1 338 ? 16.715 69.232 -10.762 1.00 20.81 419 ILE A N 1
ATOM 2321 C CA . ILE A 1 338 ? 16.562 70.668 -10.903 1.00 23.63 419 ILE A CA 1
ATOM 2322 C C . ILE A 1 338 ? 17.693 71.401 -10.196 1.00 26.20 419 ILE A C 1
ATOM 2323 O O . ILE A 1 338 ? 18.711 70.806 -9.848 1.00 27.17 419 ILE A O 1
ATOM 2328 N N . GLY A 1 339 ? 17.504 72.695 -9.990 1.00 28.75 420 GLY A N 1
ATOM 2329 C CA . GLY A 1 339 ? 18.517 73.502 -9.346 1.00 30.41 420 GLY A CA 1
ATOM 2330 C C . GLY A 1 339 ? 19.268 74.364 -10.346 1.00 32.74 420 GLY A C 1
ATOM 2331 O O . GLY A 1 339 ? 18.988 74.346 -11.554 1.00 29.76 420 GLY A O 1
ATOM 2332 N N . PHE A 1 340 ? 20.219 75.138 -9.838 1.00 35.81 421 PHE A N 1
ATOM 2333 C CA . PHE A 1 340 ? 21.023 75.997 -10.690 1.00 39.40 421 PHE A CA 1
ATOM 2334 C C . PHE A 1 340 ? 21.732 75.114 -11.699 1.00 40.00 421 PHE A C 1
ATOM 2335 O O . PHE A 1 340 ? 22.092 73.977 -11.386 1.00 39.87 421 PHE A O 1
ATOM 2343 N N . GLY A 1 341 ? 21.919 75.636 -12.904 1.00 40.31 422 GLY A N 1
ATOM 2344 C CA . GLY A 1 341 ? 22.596 74.886 -13.944 1.00 42.49 422 GLY A CA 1
ATOM 2345 C C . GLY A 1 341 ? 21.707 73.943 -14.741 1.00 43.75 422 GLY A C 1
ATOM 2346 O O . GLY A 1 341 ? 22.174 73.291 -15.673 1.00 44.76 422 GLY A O 1
ATOM 2347 N N . ALA A 1 342 ? 20.427 73.871 -14.393 1.00 42.73 423 ALA A N 1
ATOM 2348 C CA . ALA A 1 342 ? 19.514 72.982 -15.100 1.00 42.60 423 ALA A CA 1
ATOM 2349 C C . ALA A 1 342 ? 18.409 73.720 -15.843 1.00 42.19 423 ALA A C 1
ATOM 2350 O O . ALA A 1 342 ? 18.211 74.914 -15.666 1.00 43.26 423 ALA A O 1
ATOM 2352 N N . THR A 1 343 ? 17.690 72.985 -16.679 1.00 43.28 424 THR A N 1
ATOM 2353 C CA . THR A 1 343 ? 16.593 73.541 -17.461 1.00 44.87 424 THR A CA 1
ATOM 2354 C C . THR A 1 343 ? 15.654 74.362 -16.575 1.00 43.81 424 THR A C 1
ATOM 2355 O O . THR A 1 343 ? 15.544 74.104 -15.379 1.00 45.13 424 THR A O 1
ATOM 2359 N N . ALA A 1 344 ? 14.977 75.340 -17.167 1.00 43.09 425 ALA A N 1
ATOM 2360 C CA . ALA A 1 344 ? 14.063 76.205 -16.421 1.00 43.25 425 ALA A CA 1
ATOM 2361 C C . ALA A 1 344 ? 12.795 75.514 -15.926 1.00 42.13 425 ALA A C 1
ATOM 2362 O O . ALA A 1 344 ? 12.308 75.808 -14.833 1.00 43.24 425 ALA A O 1
ATOM 2364 N N . ASP A 1 345 ? 12.251 74.611 -16.731 1.00 40.95 426 ASP A N 1
ATOM 2365 C CA . ASP A 1 345 ? 11.039 73.901 -16.344 1.00 40.63 426 ASP A CA 1
ATOM 2366 C C . ASP A 1 345 ? 11.005 72.555 -17.056 1.00 39.28 426 ASP A C 1
ATOM 2367 O O . ASP A 1 345 ? 10.203 72.337 -17.970 1.00 37.79 426 ASP A O 1
ATOM 2372 N N . PRO A 1 346 ? 11.878 71.626 -16.635 1.00 37.80 427 PRO A N 1
ATOM 2373 C CA . PRO A 1 346 ? 11.964 70.288 -17.231 1.00 36.38 427 PRO A CA 1
ATOM 2374 C C . PRO A 1 346 ? 10.647 69.513 -17.322 1.00 36.78 427 PRO A C 1
ATOM 2375 O O . PRO A 1 346 ? 10.317 68.962 -18.373 1.00 36.97 427 PRO A O 1
ATOM 2379 N N . ALA A 1 347 ? 9.894 69.493 -16.228 1.00 36.37 428 ALA A N 1
ATOM 2380 C CA . ALA A 1 347 ? 8.629 68.772 -16.176 1.00 36.67 428 ALA A CA 1
ATOM 2381 C C . ALA A 1 347 ? 7.734 68.938 -17.400 1.00 36.93 428 ALA A C 1
ATOM 2382 O O . ALA A 1 347 ? 7.337 67.952 -18.019 1.00 37.47 428 ALA A O 1
ATOM 2384 N N . ALA A 1 348 ? 7.419 70.182 -17.745 1.00 37.69 429 ALA A N 1
ATOM 2385 C CA . ALA A 1 348 ? 6.536 70.475 -18.872 1.00 36.70 429 ALA A CA 1
ATOM 2386 C C . ALA A 1 348 ? 6.955 69.845 -20.200 1.00 36.47 429 ALA A C 1
ATOM 2387 O O . ALA A 1 348 ? 6.142 69.200 -20.868 1.00 34.88 429 ALA A O 1
ATOM 2389 N N . SER A 1 349 ? 8.208 70.035 -20.598 1.00 35.64 430 SER A N 1
ATOM 2390 C CA . SER A 1 349 ? 8.648 69.453 -21.857 1.00 37.54 430 SER A CA 1
ATOM 2391 C C . SER A 1 349 ? 8.765 67.939 -21.737 1.00 36.78 430 SER A C 1
ATOM 2392 O O . SER A 1 349 ? 8.610 67.220 -22.724 1.00 36.70 430 SER A O 1
ATOM 2395 N N . LEU A 1 350 ? 9.032 67.450 -20.530 1.00 36.18 431 LEU A N 1
ATOM 2396 C CA . LEU A 1 350 ? 9.111 66.013 -20.316 1.00 34.33 431 LEU A CA 1
ATOM 2397 C C . LEU A 1 350 ? 7.730 65.464 -20.610 1.00 33.83 431 LEU A C 1
ATOM 2398 O O . LEU A 1 350 ? 7.580 64.480 -21.330 1.00 32.45 431 LEU A O 1
ATOM 2403 N N . VAL A 1 351 ? 6.723 66.121 -20.040 1.00 33.67 432 VAL A N 1
ATOM 2404 C CA . VAL A 1 351 ? 5.340 65.714 -20.213 1.00 35.20 432 VAL A CA 1
ATOM 2405 C C . VAL A 1 351 ? 4.916 65.669 -21.680 1.00 36.16 432 VAL A C 1
ATOM 2406 O O . VAL A 1 351 ? 4.430 64.644 -22.155 1.00 35.54 432 VAL A O 1
ATOM 2410 N N . SER A 1 352 ? 5.089 66.777 -22.394 1.00 35.94 433 SER A N 1
ATOM 2411 C CA . SER A 1 352 ? 4.705 66.818 -23.801 1.00 37.01 433 SER A CA 1
ATOM 2412 C C . SER A 1 352 ? 5.391 65.690 -24.553 1.00 36.80 433 SER A C 1
ATOM 2413 O O . SER A 1 352 ? 4.760 64.972 -25.330 1.00 38.78 433 SER A O 1
ATOM 2416 N N . ALA A 1 353 ? 6.686 65.526 -24.306 1.00 35.30 434 ALA A N 1
ATOM 2417 C CA . ALA A 1 353 ? 7.444 64.489 -24.976 1.00 34.26 434 ALA A CA 1
ATOM 2418 C C . ALA A 1 353 ? 6.881 63.097 -24.734 1.00 34.72 434 ALA A C 1
ATOM 2419 O O . ALA A 1 353 ? 6.710 62.331 -25.678 1.00 35.03 434 ALA A O 1
ATOM 2421 N N . TRP A 1 354 ? 6.576 62.750 -23.489 1.00 34.35 435 TRP A N 1
ATOM 2422 C CA . TRP A 1 354 ? 6.062 61.407 -23.248 1.00 34.66 435 TRP A CA 1
ATOM 2423 C C . TRP A 1 354 ? 4.631 61.242 -23.751 1.00 35.44 435 TRP A C 1
ATOM 2424 O O . TRP A 1 354 ? 4.197 60.123 -24.026 1.00 34.63 435 TRP A O 1
ATOM 2435 N N . GLN A 1 355 ? 3.904 62.349 -23.882 1.00 35.82 436 GLN A N 1
ATOM 2436 C CA . GLN A 1 355 ? 2.529 62.283 -24.378 1.00 37.56 436 GLN A CA 1
ATOM 2437 C C . GLN A 1 355 ? 2.539 61.935 -25.863 1.00 37.69 436 GLN A C 1
ATOM 2438 O O . GLN A 1 355 ? 1.669 61.213 -26.342 1.00 37.99 436 GLN A O 1
ATOM 2444 N N . LYS A 1 356 ? 3.529 62.454 -26.582 1.00 38.18 437 LYS A N 1
ATOM 2445 C CA . LYS A 1 356 ? 3.661 62.167 -28.004 1.00 40.13 437 LYS A CA 1
ATOM 2446 C C . LYS A 1 356 ? 3.891 60.667 -28.134 1.00 40.19 437 LYS A C 1
ATOM 2447 O O . LYS A 1 356 ? 3.306 60.007 -28.996 1.00 41.07 437 LYS A O 1
ATOM 2453 N N . ALA A 1 357 ? 4.746 60.130 -27.269 1.00 37.54 438 ALA A N 1
ATOM 2454 C CA . ALA A 1 357 ? 5.032 58.708 -27.274 1.00 36.64 438 ALA A CA 1
ATOM 2455 C C . ALA A 1 357 ? 3.727 57.948 -27.063 1.00 37.12 438 ALA A C 1
ATOM 2456 O O . ALA A 1 357 ? 3.336 57.128 -27.891 1.00 38.93 438 ALA A O 1
ATOM 2458 N N . CYS A 1 358 ? 3.052 58.227 -25.953 1.00 36.77 439 CYS A N 1
ATOM 2459 C CA . CYS A 1 358 ? 1.790 57.560 -25.639 1.00 37.37 439 CYS A CA 1
ATOM 2460 C C . CYS A 1 358 ? 0.782 57.729 -26.770 1.00 38.47 439 CYS A C 1
ATOM 2461 O O . CYS A 1 358 ? -0.023 56.835 -27.037 1.00 37.25 439 CYS A O 1
ATOM 2464 N N . ALA A 1 359 ? 0.833 58.885 -27.426 1.00 38.59 440 ALA A N 1
ATOM 2465 C CA . ALA A 1 359 ? -0.068 59.185 -28.533 1.00 39.00 440 ALA A CA 1
ATOM 2466 C C . ALA A 1 359 ? 0.090 58.149 -29.639 1.00 38.27 440 ALA A C 1
ATOM 2467 O O . ALA A 1 359 ? -0.892 57.695 -30.214 1.00 39.28 440 ALA A O 1
ATOM 2469 N N . ALA A 1 360 ? 1.333 57.760 -29.905 1.00 37.52 441 ALA A N 1
ATOM 2470 C CA . ALA A 1 360 ? 1.650 56.791 -30.950 1.00 36.64 441 ALA A CA 1
ATOM 2471 C C . ALA A 1 360 ? 1.509 55.317 -30.560 1.00 37.69 441 ALA A C 1
ATOM 2472 O O . ALA A 1 360 ? 1.765 54.438 -31.379 1.00 39.88 441 ALA A O 1
ATOM 2474 N N . ARG A 1 361 ? 1.108 55.037 -29.326 1.00 35.90 442 ARG A N 1
ATOM 2475 C CA . ARG A 1 361 ? 0.979 53.652 -28.883 1.00 37.82 442 ARG A CA 1
ATOM 2476 C C . ARG A 1 361 ? -0.428 53.096 -29.033 1.00 39.94 442 ARG A C 1
ATOM 2477 O O . ARG A 1 361 ? -1.407 53.836 -28.937 1.00 41.36 442 ARG A O 1
ATOM 2485 N N . LEU A 1 362 ? -0.524 51.792 -29.279 1.00 40.75 443 LEU A N 1
ATOM 2486 C CA . LEU A 1 362 ? -1.823 51.143 -29.372 1.00 43.41 443 LEU A CA 1
ATOM 2487 C C . LEU A 1 362 ? -2.230 50.902 -27.917 1.00 44.86 443 LEU A C 1
ATOM 2488 O O . LEU A 1 362 ? -1.373 50.832 -27.035 1.00 44.68 443 LEU A O 1
ATOM 2493 N N . ASP A 1 363 ? -3.528 50.770 -27.667 1.00 46.87 444 ASP A N 1
ATOM 2494 C CA . ASP A 1 363 ? -4.031 50.554 -26.313 1.00 48.20 444 ASP A CA 1
ATOM 2495 C C . ASP A 1 363 ? -3.374 49.396 -25.571 1.00 47.54 444 ASP A C 1
ATOM 2496 O O . ASP A 1 363 ? -3.149 49.474 -24.364 1.00 47.87 444 ASP A O 1
ATOM 2501 N N . ASN A 1 364 ? -3.067 48.322 -26.286 1.00 45.91 445 ASN A N 1
ATOM 2502 C CA . ASN A 1 364 ? -2.443 47.165 -25.660 1.00 46.31 445 ASN A CA 1
ATOM 2503 C C . ASN A 1 364 ? -0.935 47.326 -25.520 1.00 44.00 445 ASN A C 1
ATOM 2504 O O . ASN A 1 364 ? -0.246 46.407 -25.079 1.00 43.48 445 ASN A O 1
ATOM 2509 N N . GLN A 1 365 ? -0.426 48.494 -25.896 1.00 41.71 446 GLN A N 1
ATOM 2510 C CA . GLN A 1 365 ? 1.009 48.771 -25.795 1.00 41.25 446 GLN A CA 1
ATOM 2511 C C . GLN A 1 365 ? 1.257 50.096 -25.067 1.00 37.71 446 GLN A C 1
ATOM 2512 O O . GLN A 1 365 ? 1.921 50.989 -25.592 1.00 36.31 446 GLN A O 1
ATOM 2518 N N . PRO A 1 366 ? 0.738 50.234 -23.838 1.00 35.65 447 PRO A N 1
ATOM 2519 C CA . PRO A 1 366 ? 0.937 51.484 -23.093 1.00 33.59 447 PRO A CA 1
ATOM 2520 C C . PRO A 1 366 ? 2.383 51.750 -22.665 1.00 30.26 447 PRO A C 1
ATOM 2521 O O . PRO A 1 366 ? 3.239 50.862 -22.720 1.00 28.22 447 PRO A O 1
ATOM 2525 N N . LEU A 1 367 ? 2.652 52.990 -22.272 1.00 29.55 448 LEU A N 1
ATOM 2526 C CA . LEU A 1 367 ? 3.983 53.373 -21.813 1.00 28.62 448 LEU A CA 1
ATOM 2527 C C . LEU A 1 367 ? 3.872 54.044 -20.448 1.00 29.50 448 LEU A C 1
ATOM 2528 O O . LEU A 1 367 ? 3.527 55.219 -20.362 1.00 30.59 448 LEU A O 1
ATOM 2533 N N . TYR A 1 368 ? 4.153 53.294 -19.387 1.00 28.72 449 TYR A N 1
ATOM 2534 C CA . TYR A 1 368 ? 4.089 53.848 -18.039 1.00 29.10 449 TYR A CA 1
ATOM 2535 C C . TYR A 1 368 ? 5.370 54.622 -17.751 1.00 28.47 449 TYR A C 1
ATOM 2536 O O . TYR A 1 368 ? 6.468 54.166 -18.084 1.00 30.87 449 TYR A O 1
ATOM 2545 N N . ALA A 1 369 ? 5.231 55.793 -17.142 1.00 25.83 450 ALA A N 1
ATOM 2546 C CA . ALA A 1 369 ? 6.394 56.606 -16.811 1.00 25.18 450 ALA A CA 1
ATOM 2547 C C . ALA A 1 369 ? 6.557 56.718 -15.296 1.00 24.18 450 ALA A C 1
ATOM 2548 O O . ALA A 1 369 ? 5.583 56.888 -14.561 1.00 24.60 450 ALA A O 1
ATOM 2550 N N . ILE A 1 370 ? 7.799 56.616 -14.842 1.00 24.13 451 ILE A N 1
ATOM 2551 C CA . ILE A 1 370 ? 8.113 56.706 -13.418 1.00 24.03 451 ILE A CA 1
ATOM 2552 C C . ILE A 1 370 ? 9.271 57.682 -13.240 1.00 23.67 451 ILE A C 1
ATOM 2553 O O . ILE A 1 370 ? 10.315 57.540 -13.874 1.00 22.05 451 ILE A O 1
ATOM 2558 N N . ALA A 1 371 ? 9.104 58.660 -12.363 1.00 21.93 452 ALA A N 1
ATOM 2559 C CA . ALA A 1 371 ? 10.166 59.627 -12.167 1.00 20.91 452 ALA A CA 1
ATOM 2560 C C . ALA A 1 371 ? 10.512 59.883 -10.715 1.00 20.74 452 ALA A C 1
ATOM 2561 O O . ALA A 1 371 ? 9.686 59.705 -9.832 1.00 21.32 452 ALA A O 1
ATOM 2563 N N . THR A 1 372 ? 11.760 60.274 -10.479 1.00 21.80 453 THR A N 1
ATOM 2564 C CA . THR A 1 372 ? 12.203 60.657 -9.148 1.00 20.60 453 THR A CA 1
ATOM 2565 C C . THR A 1 372 ? 12.699 62.062 -9.382 1.00 21.43 453 THR A C 1
ATOM 2566 O O . THR A 1 372 ? 13.268 62.369 -10.436 1.00 24.45 453 THR A O 1
ATOM 2570 N N . VAL A 1 373 ? 12.465 62.938 -8.422 1.00 21.75 454 VAL A N 1
ATOM 2571 C CA . VAL A 1 373 ? 12.898 64.308 -8.577 1.00 20.85 454 VAL A CA 1
ATOM 2572 C C . VAL A 1 373 ? 14.010 64.651 -7.596 1.00 21.47 454 VAL A C 1
ATOM 2573 O O . VAL A 1 373 ? 13.860 64.459 -6.389 1.00 20.52 454 VAL A O 1
ATOM 2577 N N . THR A 1 374 ? 15.136 65.138 -8.117 1.00 19.86 455 THR A N 1
ATOM 2578 C CA . THR A 1 374 ? 16.252 65.515 -7.256 1.00 18.62 455 THR A CA 1
ATOM 2579 C C . THR A 1 374 ? 16.357 67.026 -7.253 1.00 20.13 455 THR A C 1
ATOM 2580 O O . THR A 1 374 ? 16.651 67.640 -8.279 1.00 19.60 455 THR A O 1
ATOM 2584 N N . GLY A 1 375 ? 16.103 67.619 -6.091 1.00 19.43 456 GLY A N 1
ATOM 2585 C CA . GLY A 1 375 ? 16.146 69.064 -5.976 1.00 20.14 456 GLY A CA 1
ATOM 2586 C C . GLY A 1 375 ? 15.262 69.552 -4.848 1.00 19.38 456 GLY A C 1
ATOM 2587 O O . GLY A 1 375 ? 14.520 68.782 -4.229 1.00 18.45 456 GLY A O 1
ATOM 2588 N N . THR A 1 376 ? 15.300 70.851 -4.602 1.00 19.51 457 THR A N 1
ATOM 2589 C CA . THR A 1 376 ? 14.539 71.413 -3.502 1.00 20.37 457 THR A CA 1
ATOM 2590 C C . THR A 1 376 ? 13.405 72.365 -3.855 1.00 20.94 457 THR A C 1
ATOM 2591 O O . THR A 1 376 ? 13.322 72.905 -4.958 1.00 22.09 457 THR A O 1
ATOM 2595 N N . GLU A 1 377 ? 12.558 72.580 -2.859 1.00 21.50 458 GLU A N 1
ATOM 2596 C CA . GLU A 1 377 ? 11.401 73.447 -2.953 1.00 25.07 458 GLU A CA 1
ATOM 2597 C C . GLU A 1 377 ? 11.781 74.872 -3.364 1.00 26.87 458 GLU A C 1
ATOM 2598 O O . GLU A 1 377 ? 11.020 75.555 -4.057 1.00 28.04 458 GLU A O 1
ATOM 2604 N N . ARG A 1 378 ? 12.966 75.313 -2.953 1.00 27.63 459 ARG A N 1
ATOM 2605 C CA . ARG A 1 378 ? 13.408 76.670 -3.252 1.00 29.14 459 ARG A CA 1
ATOM 2606 C C . ARG A 1 378 ? 14.282 76.779 -4.491 1.00 28.31 459 ARG A C 1
ATOM 2607 O O . ARG A 1 378 ? 14.686 77.878 -4.871 1.00 28.49 459 ARG A O 1
ATOM 2615 N N . ASP A 1 379 ? 14.593 75.650 -5.120 1.00 27.90 460 ASP A N 1
ATOM 2616 C CA . ASP A 1 379 ? 15.373 75.705 -6.352 1.00 28.01 460 ASP A CA 1
ATOM 2617 C C . ASP A 1 379 ? 14.491 76.518 -7.316 1.00 28.21 460 ASP A C 1
ATOM 2618 O O . ASP A 1 379 ? 13.269 76.560 -7.151 1.00 28.40 460 ASP A O 1
ATOM 2623 N N . PRO A 1 380 ? 15.091 77.167 -8.327 1.00 27.38 461 PRO A N 1
ATOM 2624 C CA . PRO A 1 380 ? 14.346 77.972 -9.306 1.00 27.87 461 PRO A CA 1
ATOM 2625 C C . PRO A 1 380 ? 13.112 77.268 -9.875 1.00 27.97 461 PRO A C 1
ATOM 2626 O O . PRO A 1 380 ? 12.018 77.825 -9.912 1.00 28.72 461 PRO A O 1
ATOM 2630 N N . GLN A 1 381 ? 13.299 76.036 -10.326 1.00 28.11 462 GLN A N 1
ATOM 2631 C CA . GLN A 1 381 ? 12.209 75.257 -10.904 1.00 25.44 462 GLN A CA 1
ATOM 2632 C C . GLN A 1 381 ? 11.120 74.869 -9.892 1.00 25.58 462 GLN A C 1
ATOM 2633 O O . GLN A 1 381 ? 9.973 74.616 -10.273 1.00 23.81 462 GLN A O 1
ATOM 2639 N N . CYS A 1 382 ? 11.491 74.829 -8.610 1.00 24.80 463 CYS A N 1
ATOM 2640 C CA . CYS A 1 382 ? 10.577 74.485 -7.508 1.00 25.36 463 CYS A CA 1
ATOM 2641 C C . CYS A 1 382 ? 10.121 73.026 -7.537 1.00 24.96 463 CYS A C 1
ATOM 2642 O O . CYS A 1 382 ? 9.312 72.632 -8.377 1.00 27.15 463 CYS A O 1
ATOM 2645 N N . ARG A 1 383 ? 10.643 72.243 -6.597 1.00 22.73 464 ARG A N 1
ATOM 2646 C CA . ARG A 1 383 ? 10.335 70.822 -6.480 1.00 22.00 464 ARG A CA 1
ATOM 2647 C C . ARG A 1 383 ? 8.846 70.484 -6.538 1.00 21.87 464 ARG A C 1
ATOM 2648 O O . ARG A 1 383 ? 8.430 69.670 -7.369 1.00 20.40 464 ARG A O 1
ATOM 2656 N N . SER A 1 384 ? 8.048 71.103 -5.669 1.00 21.22 465 SER A N 1
ATOM 2657 C CA . SER A 1 384 ? 6.612 70.823 -5.628 1.00 23.55 465 SER A CA 1
ATOM 2658 C C . SER A 1 384 ? 5.869 71.118 -6.946 1.00 23.38 465 SER A C 1
ATOM 2659 O O . SER A 1 384 ? 4.995 70.357 -7.354 1.00 21.96 465 SER A O 1
ATOM 2662 N N . GLN A 1 385 ? 6.217 72.209 -7.618 1.00 25.25 466 GLN A N 1
ATOM 2663 C CA . GLN A 1 385 ? 5.568 72.546 -8.884 1.00 24.80 466 GLN A CA 1
ATOM 2664 C C . GLN A 1 385 ? 5.970 71.566 -9.980 1.00 24.87 466 GLN A C 1
ATOM 2665 O O . GLN A 1 385 ? 5.171 71.221 -10.855 1.00 23.03 466 GLN A O 1
ATOM 2671 N N . GLN A 1 386 ? 7.223 71.128 -9.941 1.00 22.67 467 GLN A N 1
ATOM 2672 C CA . GLN A 1 386 ? 7.703 70.191 -10.938 1.00 21.18 467 GLN A CA 1
ATOM 2673 C C . GLN A 1 386 ? 6.998 68.865 -10.766 1.00 20.36 467 GLN A C 1
ATOM 2674 O O . GLN A 1 386 ? 6.543 68.270 -11.742 1.00 22.40 467 GLN A O 1
ATOM 2680 N N . ILE A 1 387 ? 6.901 68.409 -9.522 1.00 20.09 468 ILE A N 1
ATOM 2681 C CA . ILE A 1 387 ? 6.247 67.142 -9.219 1.00 20.80 468 ILE A CA 1
ATOM 2682 C C . ILE A 1 387 ? 4.780 67.155 -9.645 1.00 23.14 468 ILE A C 1
ATOM 2683 O O . ILE A 1 387 ? 4.297 66.202 -10.271 1.00 22.16 468 ILE A O 1
ATOM 2688 N N . ALA A 1 388 ? 4.077 68.230 -9.300 1.00 21.55 469 ALA A N 1
ATOM 2689 C CA . ALA A 1 388 ? 2.666 68.361 -9.650 1.00 25.15 469 ALA A CA 1
ATOM 2690 C C . ALA A 1 388 ? 2.447 68.270 -11.164 1.00 25.75 469 ALA A C 1
ATOM 2691 O O . ALA A 1 388 ? 1.494 67.636 -11.625 1.00 29.22 469 ALA A O 1
ATOM 2693 N N . THR A 1 389 ? 3.337 68.898 -11.925 1.00 26.08 470 THR A N 1
ATOM 2694 C CA . THR A 1 389 ? 3.258 68.895 -13.382 1.00 27.26 470 THR A CA 1
ATOM 2695 C C . THR A 1 389 ? 3.337 67.468 -13.911 1.00 27.59 470 THR A C 1
ATOM 2696 O O . THR A 1 389 ? 2.609 67.087 -14.831 1.00 29.91 470 THR A O 1
ATOM 2700 N N . LEU A 1 390 ? 4.227 66.684 -13.319 1.00 27.07 471 LEU A N 1
ATOM 2701 C CA . LEU A 1 390 ? 4.414 65.300 -13.718 1.00 27.43 471 LEU A CA 1
ATOM 2702 C C . LEU A 1 390 ? 3.184 64.487 -13.342 1.00 28.68 471 LEU A C 1
ATOM 2703 O O . LEU A 1 390 ? 2.623 63.770 -14.170 1.00 29.59 471 LEU A O 1
ATOM 2708 N N . GLU A 1 391 ? 2.761 64.606 -12.089 1.00 29.14 472 GLU A N 1
ATOM 2709 C CA . GLU A 1 391 ? 1.601 63.863 -11.616 1.00 31.45 472 GLU A CA 1
ATOM 2710 C C . GLU A 1 391 ? 0.330 64.185 -12.400 1.00 32.53 472 GLU A C 1
ATOM 2711 O O . GLU A 1 391 ? -0.362 63.280 -12.855 1.00 32.58 472 GLU A O 1
ATOM 2717 N N . ASP A 1 392 ? 0.028 65.466 -12.569 1.00 33.92 473 ASP A N 1
ATOM 2718 C CA . ASP A 1 392 ? -1.175 65.849 -13.297 1.00 36.76 473 ASP A CA 1
ATOM 2719 C C . ASP A 1 392 ? -1.237 65.204 -14.686 1.00 36.31 473 ASP A C 1
ATOM 2720 O O . ASP A 1 392 ? -2.316 64.895 -15.182 1.00 34.91 473 ASP A O 1
ATOM 2725 N N . ALA A 1 393 ? -0.079 64.995 -15.304 1.00 35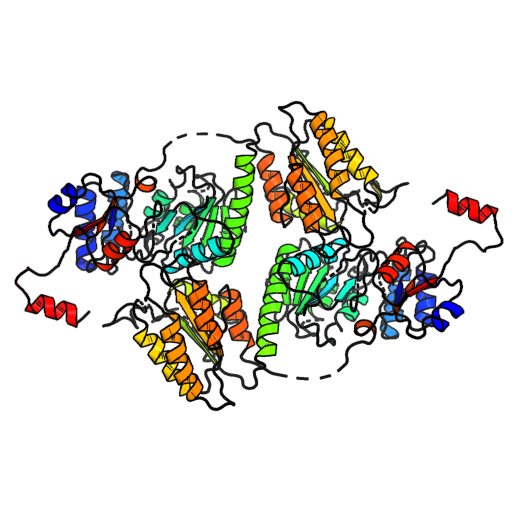.18 474 ALA A N 1
ATOM 2726 C CA . ALA A 1 393 ? -0.023 64.396 -16.633 1.00 33.95 474 ALA A CA 1
ATOM 2727 C C . ALA A 1 393 ? -0.139 62.877 -16.582 1.00 34.52 474 ALA A C 1
ATOM 2728 O O . ALA A 1 393 ? -0.263 62.225 -17.614 1.00 36.87 474 ALA A O 1
ATOM 2730 N N . GLY A 1 394 ? -0.088 62.314 -15.379 1.00 34.60 475 GLY A N 1
ATOM 2731 C CA . GLY A 1 394 ? -0.201 60.874 -15.242 1.00 31.85 475 GLY A CA 1
ATOM 2732 C C . GLY A 1 394 ? 1.113 60.141 -15.027 1.00 32.53 475 GLY A C 1
ATOM 2733 O O . GLY A 1 394 ? 1.149 58.908 -15.052 1.00 32.62 475 GLY A O 1
ATOM 2734 N N . ILE A 1 395 ? 2.199 60.881 -14.830 1.00 30.15 476 ILE A N 1
ATOM 2735 C CA . ILE A 1 395 ? 3.481 60.239 -14.606 1.00 28.61 476 ILE A CA 1
ATOM 2736 C C . ILE A 1 395 ? 3.586 59.943 -13.126 1.00 28.99 476 ILE A C 1
ATOM 2737 O O . ILE A 1 395 ? 3.245 60.787 -12.300 1.00 30.29 476 ILE A O 1
ATOM 2742 N N . ALA A 1 396 ? 4.044 58.744 -12.792 1.00 28.03 477 ALA A N 1
ATOM 2743 C CA . ALA A 1 396 ? 4.188 58.377 -11.393 1.00 27.11 477 ALA A CA 1
ATOM 2744 C C . ALA A 1 396 ? 5.475 58.962 -10.804 1.00 25.94 477 ALA A C 1
ATOM 2745 O O . ALA A 1 396 ? 6.568 58.722 -11.310 1.00 27.59 477 ALA A O 1
ATOM 2747 N N . VAL A 1 397 ? 5.335 59.733 -9.735 1.00 23.78 478 VAL A N 1
ATOM 2748 C CA . VAL A 1 397 ? 6.493 60.318 -9.085 1.00 22.75 478 VAL A CA 1
ATOM 2749 C C . VAL A 1 397 ? 6.649 59.690 -7.713 1.00 21.38 478 VAL A C 1
ATOM 2750 O O . VAL A 1 397 ? 5.718 59.706 -6.921 1.00 21.58 478 VAL A O 1
ATOM 2754 N N . VAL A 1 398 ? 7.819 59.113 -7.450 1.00 21.89 479 VAL A N 1
ATOM 2755 C CA . VAL A 1 398 ? 8.111 58.501 -6.157 1.00 20.48 479 VAL A CA 1
ATOM 2756 C C . VAL A 1 398 ? 9.351 59.172 -5.554 1.00 21.05 479 VAL A C 1
ATOM 2757 O O . VAL A 1 398 ? 10.203 59.704 -6.273 1.00 20.72 479 VAL A O 1
ATOM 2761 N N . SER A 1 399 ? 9.446 59.136 -4.234 1.00 18.57 480 SER A N 1
ATOM 2762 C CA . SER A 1 399 ? 10.522 59.806 -3.520 1.00 22.16 480 SER A CA 1
ATOM 2763 C C . SER A 1 399 ? 11.920 59.187 -3.536 1.00 23.46 480 SER A C 1
ATOM 2764 O O . SER A 1 399 ? 12.881 59.832 -3.113 1.00 26.26 480 SER A O 1
ATOM 2767 N N . SER A 1 400 ? 12.065 57.959 -4.015 1.00 24.13 481 SER A N 1
ATOM 2768 C CA . SER A 1 400 ? 13.392 57.347 -4.014 1.00 24.28 481 SER A CA 1
ATOM 2769 C C . SER A 1 400 ? 13.560 56.288 -5.086 1.00 23.95 481 SER A C 1
ATOM 2770 O O . SER A 1 400 ? 12.580 55.708 -5.564 1.00 24.53 481 SER A O 1
ATOM 2773 N N . LEU A 1 401 ? 14.817 56.028 -5.436 1.00 22.08 482 LEU A N 1
ATOM 2774 C CA . LEU A 1 401 ? 15.158 55.065 -6.463 1.00 22.75 482 LEU A CA 1
ATOM 2775 C C . LEU A 1 401 ? 14.712 53.642 -6.128 1.00 23.55 482 LEU A C 1
ATOM 2776 O O . LEU A 1 401 ? 14.241 52.912 -7.001 1.00 23.53 482 LEU A O 1
ATOM 2781 N N . PRO A 1 402 ? 14.864 53.221 -4.858 1.00 21.81 483 PRO A N 1
ATOM 2782 C CA . PRO A 1 402 ? 14.434 51.867 -4.526 1.00 21.95 483 PRO A CA 1
ATOM 2783 C C . PRO A 1 402 ? 12.973 51.641 -4.924 1.00 21.07 483 PRO A C 1
ATOM 2784 O O . PRO A 1 402 ? 12.634 50.615 -5.511 1.00 19.26 483 PRO A O 1
ATOM 2788 N N . GLU A 1 403 ? 12.116 52.612 -4.612 1.00 21.38 484 GLU A N 1
ATOM 2789 C CA . GLU A 1 403 ? 10.705 52.497 -4.945 1.00 19.99 484 GLU A CA 1
ATOM 2790 C C . GLU A 1 403 ? 10.476 52.586 -6.451 1.00 21.71 484 GLU A C 1
ATOM 2791 O O . GLU A 1 403 ? 9.685 51.823 -7.011 1.00 19.85 484 GLU A O 1
ATOM 2797 N N . ALA A 1 404 ? 11.153 53.530 -7.098 1.00 19.94 485 ALA A N 1
ATOM 2798 C CA . ALA A 1 404 ? 11.006 53.715 -8.540 1.00 22.70 485 ALA A CA 1
ATOM 2799 C C . ALA A 1 404 ? 11.320 52.439 -9.313 1.00 22.48 485 ALA A C 1
ATOM 2800 O O . ALA A 1 404 ? 10.566 52.033 -10.192 1.00 24.33 485 ALA A O 1
ATOM 2802 N N . THR A 1 405 ? 12.437 51.806 -8.988 1.00 24.90 486 THR A N 1
ATOM 2803 C CA . THR A 1 405 ? 12.832 50.582 -9.678 1.00 25.92 486 THR A CA 1
ATOM 2804 C C . THR A 1 405 ? 11.977 49.379 -9.292 1.00 26.05 486 THR A C 1
ATOM 2805 O O . THR A 1 405 ? 11.679 48.525 -10.124 1.00 25.81 486 THR A O 1
ATOM 2809 N N . LEU A 1 406 ? 11.577 49.313 -8.032 1.00 25.24 487 LEU A N 1
ATOM 2810 C CA . LEU A 1 406 ? 10.750 48.213 -7.573 1.00 25.26 487 LEU A CA 1
ATOM 2811 C C . LEU A 1 406 ? 9.420 48.311 -8.326 1.00 25.24 487 LEU A C 1
ATOM 2812 O O . LEU A 1 406 ? 8.869 47.303 -8.776 1.00 21.62 487 LEU A O 1
ATOM 2817 N N . LEU A 1 407 ? 8.921 49.535 -8.487 1.00 24.67 488 LEU A N 1
ATOM 2818 C CA . LEU A 1 407 ? 7.666 49.750 -9.193 1.00 24.07 488 LEU A CA 1
ATOM 2819 C C . LEU A 1 407 ? 7.805 49.371 -10.661 1.00 25.49 488 LEU A C 1
ATOM 2820 O O . LEU A 1 407 ? 6.889 48.795 -11.256 1.00 25.24 488 LEU A O 1
ATOM 2825 N N . ALA A 1 408 ? 8.959 49.688 -11.238 1.00 22.16 489 ALA A N 1
ATOM 2826 C CA . ALA A 1 408 ? 9.203 49.381 -12.642 1.00 23.99 489 ALA A CA 1
ATOM 2827 C C . ALA A 1 408 ? 9.198 47.877 -12.882 1.00 25.33 489 ALA A C 1
ATOM 2828 O O . ALA A 1 408 ? 8.627 47.392 -13.861 1.00 28.80 489 ALA A O 1
ATOM 2830 N N . ALA A 1 409 ? 9.855 47.147 -11.990 1.00 23.93 490 ALA A N 1
ATOM 2831 C CA . ALA A 1 409 ? 9.944 45.699 -12.097 1.00 26.31 490 ALA A CA 1
ATOM 2832 C C . ALA A 1 409 ? 8.585 45.055 -11.884 1.00 27.55 490 ALA A C 1
ATOM 2833 O O . ALA A 1 409 ? 8.289 44.001 -12.448 1.00 29.61 490 ALA A O 1
ATOM 2835 N N . ALA A 1 410 ? 7.758 45.689 -11.064 1.00 28.61 491 ALA A N 1
ATOM 2836 C CA . ALA A 1 410 ? 6.434 45.163 -10.780 1.00 30.89 491 ALA A CA 1
ATOM 2837 C C . ALA A 1 410 ? 5.508 45.327 -11.969 1.00 32.68 491 ALA A C 1
ATOM 2838 O O . ALA A 1 410 ? 4.704 44.447 -12.258 1.00 33.91 491 ALA A O 1
ATOM 2840 N N . LEU A 1 411 ? 5.630 46.451 -12.665 1.00 33.91 492 LEU A N 1
ATOM 2841 C CA . LEU A 1 411 ? 4.777 46.730 -13.810 1.00 35.21 492 LEU A CA 1
ATOM 2842 C C . LEU A 1 411 ? 5.052 45.907 -15.072 1.00 39.12 492 LEU A C 1
ATOM 2843 O O . LEU A 1 411 ? 4.151 45.713 -15.878 1.00 39.43 492 LEU A O 1
ATOM 2848 N N . ILE A 1 412 ? 6.276 45.419 -15.255 1.00 43.30 493 ILE A N 1
ATOM 2849 C CA . ILE A 1 412 ? 6.583 44.649 -16.462 1.00 48.51 493 ILE A CA 1
ATOM 2850 C C . ILE A 1 412 ? 5.908 43.284 -16.525 1.00 52.74 493 ILE A C 1
ATOM 2851 O O . ILE A 1 412 ? 5.725 42.728 -17.606 1.00 54.26 493 ILE A O 1
ATOM 2856 N N . HIS A 1 413 ? 5.545 42.736 -15.374 1.00 57.81 494 HIS A N 1
ATOM 2857 C CA . HIS A 1 413 ? 4.882 41.439 -15.352 1.00 63.04 494 HIS A CA 1
ATOM 2858 C C . HIS A 1 413 ? 3.411 41.695 -15.046 1.00 64.84 494 HIS A C 1
ATOM 2859 O O . HIS A 1 413 ? 3.058 42.069 -13.928 1.00 65.07 494 HIS A O 1
ATOM 2866 N N . PRO A 1 414 ? 2.530 41.504 -16.044 1.00 66.13 495 PRO A N 1
ATOM 2867 C CA . PRO A 1 414 ? 1.093 41.728 -15.856 1.00 66.73 495 PRO A CA 1
ATOM 2868 C C . PRO A 1 414 ? 0.444 40.912 -14.740 1.00 67.68 495 PRO A C 1
ATOM 2869 O O . PRO A 1 414 ? 0.992 39.906 -14.281 1.00 66.68 495 PRO A O 1
ATOM 2873 N N . LEU A 1 415 ? -0.731 41.370 -14.316 1.00 68.86 496 LEU A N 1
ATOM 2874 C CA . LEU A 1 415 ? -1.500 40.729 -13.254 1.00 70.73 496 LEU A CA 1
ATOM 2875 C C . LEU A 1 415 ? -1.901 39.317 -13.669 1.00 71.55 496 LEU A C 1
ATOM 2876 O O . LEU A 1 415 ? -2.090 39.044 -14.855 1.00 71.65 496 LEU A O 1
ATOM 2881 N N . SER A 1 416 ? -2.042 38.426 -12.690 1.00 72.58 497 SER A N 1
ATOM 2882 C CA . SER A 1 416 ? -2.435 37.048 -12.968 1.00 73.29 497 SER A CA 1
ATOM 2883 C C . SER A 1 416 ? -3.896 36.988 -13.414 1.00 73.47 497 SER A C 1
ATOM 2884 O O . SER A 1 416 ? -4.625 36.054 -13.075 1.00 74.15 497 SER A O 1
ATOM 2887 N N . HIS A 1 422 ? -13.629 35.241 -2.120 1.00 62.22 503 HIS A N 1
ATOM 2888 C CA . HIS A 1 422 ? -13.363 34.137 -1.205 1.00 61.40 503 HIS A CA 1
ATOM 2889 C C . HIS A 1 422 ? -12.547 34.584 -0.003 1.00 59.42 503 HIS A C 1
ATOM 2890 O O . HIS A 1 422 ? -11.514 33.992 0.309 1.00 59.38 503 HIS A O 1
ATOM 2897 N N . THR A 1 423 ? -13.008 35.631 0.669 1.00 56.34 504 THR A N 1
ATOM 2898 C CA . THR A 1 423 ? -12.305 36.134 1.838 1.00 54.69 504 THR A CA 1
ATOM 2899 C C . THR A 1 423 ? -12.865 35.473 3.099 1.00 52.82 504 THR A C 1
ATOM 2900 O O . THR A 1 423 ? -14.078 35.334 3.255 1.00 51.68 504 THR A O 1
ATOM 2904 N N . PRO A 1 424 ? -11.979 35.043 4.010 1.00 51.06 505 PRO A N 1
ATOM 2905 C CA . PRO A 1 424 ? -12.394 34.393 5.258 1.00 49.89 505 PRO A CA 1
ATOM 2906 C C . PRO A 1 424 ? -13.572 35.104 5.925 1.00 48.71 505 PRO A C 1
ATOM 2907 O O . PRO A 1 424 ? -13.561 36.326 6.090 1.00 49.32 505 PRO A O 1
ATOM 2911 N N . SER A 1 425 ? -14.590 34.340 6.304 1.00 46.49 506 SER A N 1
ATOM 2912 C CA . SER A 1 425 ? -15.767 34.920 6.938 1.00 44.65 506 SER A CA 1
ATOM 2913 C C . SER A 1 425 ? -15.426 35.643 8.240 1.00 43.35 506 SER A C 1
ATOM 2914 O O . SER A 1 425 ? -16.127 36.575 8.634 1.00 44.32 506 SER A O 1
ATOM 2917 N N . LEU A 1 426 ? -14.350 35.228 8.901 1.00 42.65 507 LEU A N 1
ATOM 2918 C CA . LEU A 1 426 ? -13.946 35.874 10.147 1.00 43.10 507 LEU A CA 1
ATOM 2919 C C . LEU A 1 426 ? -13.368 37.258 9.873 1.00 44.97 507 LEU A C 1
ATOM 2920 O O . LEU A 1 426 ? -13.481 38.164 10.703 1.00 44.74 507 LEU A O 1
ATOM 2925 N N . LEU A 1 427 ? -12.760 37.423 8.702 1.00 46.05 508 LEU A N 1
ATOM 2926 C CA . LEU A 1 427 ? -12.166 38.700 8.328 1.00 47.62 508 LEU A CA 1
ATOM 2927 C C . LEU A 1 427 ? -13.205 39.678 7.797 1.00 49.30 508 LEU A C 1
ATOM 2928 O O . LEU A 1 427 ? -12.942 40.876 7.695 1.00 49.34 508 LEU A O 1
ATOM 2933 N N . GLU A 1 428 ? -14.385 39.169 7.458 1.00 50.94 509 GLU A N 1
ATOM 2934 C CA . GLU A 1 428 ? -15.450 40.026 6.948 1.00 52.64 509 GLU A CA 1
ATOM 2935 C C . GLU A 1 428 ? -16.261 40.616 8.087 1.00 53.32 509 GLU A C 1
ATOM 2936 O O . GLU A 1 428 ? -16.582 41.804 8.086 1.00 53.08 509 GLU A O 1
ATOM 2942 N N . ASN A 1 429 ? -16.593 39.782 9.066 1.00 53.47 510 ASN A N 1
ATOM 2943 C CA . ASN A 1 429 ? -17.371 40.241 10.210 1.00 53.41 510 ASN A CA 1
ATOM 2944 C C . ASN A 1 429 ? -16.944 39.522 11.477 1.00 51.58 510 ASN A C 1
ATOM 2945 O O . ASN A 1 429 ? -16.651 38.329 11.455 1.00 51.34 510 ASN A O 1
ATOM 2950 N N . VAL A 1 430 ? -16.908 40.254 12.583 1.00 49.67 511 VAL A N 1
ATOM 2951 C CA . VAL A 1 430 ? -16.522 39.668 13.857 1.00 48.37 511 VAL A CA 1
ATOM 2952 C C . VAL A 1 430 ? -17.545 39.960 14.946 1.00 47.05 511 VAL A C 1
ATOM 2953 O O . VAL A 1 430 ? -17.804 41.115 15.278 1.00 45.98 511 VAL A O 1
ATOM 2957 N N . ALA A 1 431 ? -18.131 38.896 15.488 1.00 46.55 512 ALA A N 1
ATOM 2958 C CA . ALA A 1 431 ? -19.119 39.000 16.562 1.00 45.71 512 ALA A CA 1
ATOM 2959 C C . ALA A 1 431 ? -18.478 38.292 17.751 1.00 44.30 512 ALA A C 1
ATOM 2960 O O . ALA A 1 431 ? -18.210 37.092 17.695 1.00 44.34 512 ALA A O 1
ATOM 2962 N N . VAL A 1 432 ? -18.242 39.030 18.829 1.00 43.86 513 VAL A N 1
ATOM 2963 C CA . VAL A 1 432 ? -17.556 38.467 19.982 1.00 43.14 513 VAL A CA 1
ATOM 2964 C C . VAL A 1 432 ? -18.331 38.137 21.247 1.00 42.27 513 VAL A C 1
ATOM 2965 O O . VAL A 1 432 ? -19.067 38.967 21.784 1.00 44.18 513 VAL A O 1
ATOM 2969 N N . ILE A 1 433 ? -18.136 36.914 21.725 1.00 40.31 514 ILE A N 1
ATOM 2970 C CA . ILE A 1 433 ? -18.727 36.470 22.977 1.00 39.30 514 ILE A CA 1
ATOM 2971 C C . ILE A 1 433 ? -17.549 36.610 23.944 1.00 39.48 514 ILE A C 1
ATOM 2972 O O . ILE A 1 433 ? -16.645 35.775 23.952 1.00 40.19 514 ILE A O 1
ATOM 2977 N N . ASN A 1 434 ? -17.541 37.684 24.728 1.00 39.02 515 ASN A N 1
ATOM 2978 C CA . ASN A 1 434 ? -16.458 37.936 25.673 1.00 38.72 515 ASN A CA 1
ATOM 2979 C C . ASN A 1 434 ? -16.677 37.174 26.973 1.00 38.28 515 ASN A C 1
ATOM 2980 O O . ASN A 1 434 ? -17.706 37.328 27.623 1.00 37.49 515 ASN A O 1
ATOM 2985 N N . ILE A 1 435 ? -15.701 36.368 27.370 1.00 38.84 516 ILE A N 1
ATOM 2986 C CA . ILE A 1 435 ? -15.862 35.589 28.583 1.00 39.52 516 ILE A CA 1
ATOM 2987 C C . ILE A 1 435 ? -15.114 36.112 29.813 1.00 41.05 516 ILE A C 1
ATOM 2988 O O . ILE A 1 435 ? -15.730 36.341 30.853 1.00 44.74 516 ILE A O 1
ATOM 2993 N N . GLY A 1 436 ? -13.807 36.321 29.716 1.00 40.11 517 GLY A N 1
ATOM 2994 C CA . GLY A 1 436 ? -13.081 36.807 30.885 1.00 39.97 517 GLY A CA 1
ATOM 2995 C C . GLY A 1 436 ? -13.376 38.206 31.438 1.00 38.66 517 GLY A C 1
ATOM 2996 O O . GLY A 1 436 ? -14.421 38.462 32.043 1.00 36.75 517 GLY A O 1
ATOM 2997 N N . LEU A 1 437 ? -12.429 39.117 31.233 1.00 38.47 518 LEU A N 1
ATOM 2998 C CA . LEU A 1 437 ? -12.527 40.493 31.721 1.00 37.85 518 LEU A CA 1
ATOM 2999 C C . LEU A 1 437 ? -13.612 41.330 31.059 1.00 38.45 518 LEU A C 1
ATOM 3000 O O . LEU A 1 437 ? -13.757 41.344 29.840 1.00 36.79 518 LEU A O 1
ATOM 3005 N N . ARG A 1 438 ? -14.362 42.047 31.886 1.00 40.79 519 ARG A N 1
ATOM 3006 C CA . ARG A 1 438 ? -15.445 42.893 31.412 1.00 43.63 519 ARG A CA 1
ATOM 3007 C C . ARG A 1 438 ? -14.920 44.094 30.623 1.00 43.07 519 ARG A C 1
ATOM 3008 O O . ARG A 1 438 ? -15.534 44.517 29.642 1.00 42.74 519 ARG A O 1
ATOM 3016 N N . SER A 1 439 ? -13.777 44.630 31.042 1.00 42.18 520 SER A N 1
ATOM 3017 C CA . SER A 1 439 ? -13.185 45.781 30.367 1.00 41.95 520 SER A CA 1
ATOM 3018 C C . SER A 1 439 ? -13.027 45.546 28.866 1.00 42.55 520 SER A C 1
ATOM 3019 O O . SER A 1 439 ? -13.223 46.463 28.072 1.00 42.64 520 SER A O 1
ATOM 3022 N N . PHE A 1 440 ? -12.674 44.325 28.472 1.00 42.19 521 PHE A N 1
ATOM 3023 C CA . PHE A 1 440 ? -12.519 44.024 27.053 1.00 42.63 521 PHE A CA 1
ATOM 3024 C C . PHE A 1 440 ? -13.852 44.181 26.344 1.00 43.51 521 PHE A C 1
ATOM 3025 O O . PHE A 1 440 ? -13.912 44.724 25.240 1.00 43.63 521 PHE A O 1
ATOM 3033 N N . ALA A 1 441 ? -14.919 43.697 26.975 1.00 44.33 522 ALA A N 1
ATOM 3034 C CA . ALA A 1 441 ? -16.256 43.810 26.397 1.00 45.24 522 ALA A CA 1
ATOM 3035 C C . ALA A 1 441 ? -16.616 45.289 26.307 1.00 46.22 522 ALA A C 1
ATOM 3036 O O . ALA A 1 441 ? -17.192 45.740 25.319 1.00 46.01 522 ALA A O 1
ATOM 3038 N N . LEU A 1 442 ? -16.266 46.040 27.346 1.00 47.91 523 LEU A N 1
ATOM 3039 C CA . LEU A 1 442 ? -16.548 47.467 27.378 1.00 50.30 523 LEU A CA 1
ATOM 3040 C C . LEU A 1 442 ? -15.825 48.212 26.256 1.00 51.87 523 LEU A C 1
ATOM 3041 O O . LEU A 1 442 ? -16.443 49.009 25.552 1.00 51.29 523 LEU A O 1
ATOM 3046 N N . GLU A 1 443 ? -14.527 47.957 26.080 1.00 53.13 524 GLU A N 1
ATOM 3047 C CA . GLU A 1 443 ? -13.776 48.631 25.018 1.00 55.22 524 GLU A CA 1
ATOM 3048 C C . GLU A 1 443 ? -14.373 48.301 23.649 1.00 55.55 524 GLU A C 1
ATOM 3049 O O . GLU A 1 443 ? -14.340 49.125 22.736 1.00 55.64 524 GLU A O 1
ATOM 3055 N N . LEU A 1 444 ? -14.918 47.096 23.512 1.00 55.70 525 LEU A N 1
ATOM 3056 C CA . LEU A 1 444 ? -15.541 46.679 22.263 1.00 57.08 525 LEU A CA 1
ATOM 3057 C C . LEU A 1 444 ? -16.842 47.449 22.074 1.00 58.28 525 LEU A C 1
ATOM 3058 O O . LEU A 1 444 ? -17.269 47.720 20.949 1.00 58.09 525 LEU A O 1
ATOM 3063 N N . GLN A 1 445 ? -17.474 47.783 23.194 1.00 59.42 526 GLN A N 1
ATOM 3064 C CA . GLN A 1 445 ? -18.720 48.534 23.190 1.00 59.67 526 GLN A CA 1
ATOM 3065 C C . GLN A 1 445 ? -18.426 49.896 22.571 1.00 59.60 526 GLN A C 1
ATOM 3066 O O . GLN A 1 445 ? -19.206 50.410 21.770 1.00 59.73 526 GLN A O 1
ATOM 3072 N N . SER A 1 446 ? -17.284 50.468 22.948 1.00 58.63 527 SER A N 1
ATOM 3073 C CA . SER A 1 446 ? -16.859 51.766 22.441 1.00 58.24 527 SER A CA 1
ATOM 3074 C C . SER A 1 446 ? -16.745 51.734 20.925 1.00 58.43 527 SER A C 1
ATOM 3075 O O . SER A 1 446 ? -17.198 52.646 20.241 1.00 59.89 527 SER A O 1
ATOM 3078 N N . ALA A 1 447 ? -16.131 50.681 20.404 1.00 58.09 528 ALA A N 1
ATOM 3079 C CA . ALA A 1 447 ? -15.967 50.538 18.965 1.00 57.67 528 ALA A CA 1
ATOM 3080 C C . ALA A 1 447 ? -17.311 50.206 18.331 1.00 57.48 528 ALA A C 1
ATOM 3081 O O . ALA A 1 447 ? -17.413 50.057 17.115 1.00 57.41 528 ALA A O 1
ATOM 3083 N N . SER A 1 448 ? -18.341 50.095 19.161 1.00 57.42 529 SER A N 1
ATOM 3084 C CA . SER A 1 448 ? -19.674 49.770 18.676 1.00 57.81 529 SER A CA 1
ATOM 3085 C C . SER A 1 448 ? -19.650 48.502 17.838 1.00 56.67 529 SER A C 1
ATOM 3086 O O . SER A 1 448 ? -20.246 48.446 16.762 1.00 55.57 529 SER A O 1
ATOM 3089 N N . LYS A 1 449 ? -18.941 47.491 18.328 1.00 56.21 530 LYS A N 1
ATOM 3090 C CA . LYS A 1 449 ? -18.858 46.214 17.632 1.00 55.70 530 LYS A CA 1
ATOM 3091 C C . LYS A 1 449 ? -19.711 45.199 18.379 1.00 54.66 530 LYS A C 1
ATOM 3092 O O . LYS A 1 449 ? -19.800 45.237 19.605 1.00 54.88 530 LYS A O 1
ATOM 3098 N N . PRO A 1 450 ? -20.352 44.279 17.648 1.00 53.30 531 PRO A N 1
ATOM 3099 C CA . PRO A 1 450 ? -21.202 43.258 18.266 1.00 52.74 531 PRO A CA 1
ATOM 3100 C C . PRO A 1 450 ? -20.502 42.459 19.365 1.00 52.06 531 PRO A C 1
ATOM 3101 O O . PRO A 1 450 ? -19.579 41.690 19.103 1.00 51.16 531 PRO A O 1
ATOM 3105 N N . VAL A 1 451 ? -20.957 42.650 20.600 1.00 51.53 532 VAL A N 1
ATOM 3106 C CA . VAL A 1 451 ? -20.379 41.964 21.745 1.00 50.84 532 VAL A CA 1
ATOM 3107 C C . VAL A 1 451 ? -21.408 41.607 22.808 1.00 50.26 532 VAL A C 1
ATOM 3108 O O . VAL A 1 451 ? -22.342 42.366 23.076 1.00 49.27 532 VAL A O 1
ATOM 3112 N N . VAL A 1 452 ? -21.211 40.441 23.408 1.00 49.29 533 VAL A N 1
ATOM 3113 C CA . VAL A 1 452 ? -22.055 39.949 24.485 1.00 48.41 533 VAL A CA 1
ATOM 3114 C C . VAL A 1 452 ? -21.083 39.503 25.575 1.00 46.47 533 VAL A C 1
ATOM 3115 O O . VAL A 1 452 ? -20.188 38.698 25.325 1.00 45.34 533 VAL A O 1
ATOM 3119 N N . HIS A 1 453 ? -21.249 40.040 26.776 1.00 44.94 534 HIS A N 1
ATOM 3120 C CA . HIS A 1 453 ? -20.361 39.703 27.878 1.00 44.36 534 HIS A CA 1
ATOM 3121 C C . HIS A 1 453 ? -20.860 38.547 28.738 1.00 44.64 534 HIS A C 1
ATOM 3122 O O . HIS A 1 453 ? -21.882 38.642 29.416 1.00 44.36 534 HIS A O 1
ATOM 3129 N N . TYR A 1 454 ? -20.112 37.453 28.698 1.00 43.98 535 TYR A N 1
ATOM 3130 C CA . TYR A 1 454 ? -20.429 36.248 29.448 1.00 43.83 535 TYR A CA 1
ATOM 3131 C C . TYR A 1 454 ? -19.697 36.304 30.792 1.00 45.41 535 TYR A C 1
ATOM 3132 O O . TYR A 1 454 ? -18.531 35.913 30.890 1.00 44.35 535 TYR A O 1
ATOM 3141 N N . GLN A 1 455 ? -20.375 36.822 31.817 1.00 46.51 536 GLN A N 1
ATOM 3142 C CA . GLN A 1 455 ? -19.784 36.890 33.149 1.00 47.74 536 GLN A CA 1
ATOM 3143 C C . GLN A 1 455 ? -19.533 35.451 33.562 1.00 45.83 536 GLN A C 1
ATOM 3144 O O . GLN A 1 455 ? -20.455 34.641 33.613 1.00 44.76 536 GLN A O 1
ATOM 3150 N N . TRP A 1 456 ? -18.276 35.139 33.841 1.00 44.48 537 TRP A N 1
ATOM 3151 C CA . TRP A 1 456 ? -17.890 33.792 34.211 1.00 42.98 537 TRP A CA 1
ATOM 3152 C C . TRP A 1 456 ? -17.019 33.844 35.450 1.00 42.66 537 TRP A C 1
ATOM 3153 O O . TRP A 1 456 ? -16.274 34.798 35.650 1.00 43.55 537 TRP A O 1
ATOM 3164 N N . SER A 1 457 ? -17.114 32.813 36.280 1.00 42.82 538 SER A N 1
ATOM 3165 C CA . SER A 1 457 ? -16.323 32.745 37.499 1.00 42.57 538 SER A CA 1
ATOM 3166 C C . SER A 1 457 ? -16.020 31.301 37.886 1.00 42.42 538 SER A C 1
ATOM 3167 O O . SER A 1 457 ? -16.836 30.407 37.680 1.00 42.25 538 SER A O 1
ATOM 3170 N N . PRO A 1 458 ? -14.832 31.059 38.458 1.00 42.89 539 PRO A N 1
ATOM 3171 C CA . PRO A 1 458 ? -14.404 29.725 38.880 1.00 43.14 539 PRO A CA 1
ATOM 3172 C C . PRO A 1 458 ? -14.971 29.363 40.256 1.00 42.83 539 PRO A C 1
ATOM 3173 O O . PRO A 1 458 ? -14.788 28.253 40.738 1.00 42.18 539 PRO A O 1
ATOM 3177 N N . VAL A 1 459 ? -15.662 30.314 40.876 1.00 44.02 540 VAL A N 1
ATOM 3178 C CA . VAL A 1 459 ? -16.243 30.115 42.199 1.00 45.04 540 VAL A CA 1
ATOM 3179 C C . VAL A 1 459 ? -17.766 30.110 42.153 1.00 45.74 540 VAL A C 1
ATOM 3180 O O . VAL A 1 459 ? -18.374 30.913 41.444 1.00 44.63 540 VAL A O 1
ATOM 3184 N N . ALA A 1 460 ? -18.373 29.203 42.914 1.00 46.61 541 ALA A N 1
ATOM 3185 C CA . ALA A 1 460 ? -19.824 29.108 42.982 1.00 47.46 541 ALA A CA 1
ATOM 3186 C C . ALA A 1 460 ? -20.384 30.492 43.308 1.00 48.83 541 ALA A C 1
ATOM 3187 O O . ALA A 1 460 ? -19.708 31.316 43.931 1.00 47.78 541 ALA A O 1
ATOM 3189 N N . GLY A 1 461 ? -21.621 30.737 42.892 1.00 49.32 542 GLY A N 1
ATOM 3190 C CA . GLY A 1 461 ? -22.239 32.028 43.126 1.00 49.64 542 GLY A CA 1
ATOM 3191 C C . GLY A 1 461 ? -22.301 32.496 44.567 1.00 50.86 542 GLY A C 1
ATOM 3192 O O . GLY A 1 461 ? -22.052 33.668 44.849 1.00 51.16 542 GLY A O 1
ATOM 3193 N N . GLY A 1 462 ? -22.626 31.587 45.482 1.00 50.72 543 GLY A N 1
ATOM 3194 C CA . GLY A 1 462 ? -22.739 31.959 46.881 1.00 50.94 543 GLY A CA 1
ATOM 3195 C C . GLY A 1 462 ? -21.459 31.970 47.693 1.00 51.33 543 GLY A C 1
ATOM 3196 O O . GLY A 1 462 ? -21.432 32.501 48.807 1.00 52.23 543 GLY A O 1
ATOM 3197 N N . ASN A 1 463 ? -20.394 31.391 47.151 1.00 50.47 544 ASN A N 1
ATOM 3198 C CA . ASN A 1 463 ? -19.129 31.349 47.869 1.00 48.72 544 ASN A CA 1
ATOM 3199 C C . ASN A 1 463 ? -18.454 32.714 47.826 1.00 48.17 544 ASN A C 1
ATOM 3200 O O . ASN A 1 463 ? -17.524 32.935 47.055 1.00 47.99 544 ASN A O 1
ATOM 3205 N N . LYS A 1 464 ? -18.932 33.629 48.661 1.00 48.25 545 LYS A N 1
ATOM 3206 C CA . LYS A 1 464 ? -18.380 34.976 48.714 1.00 48.56 545 LYS A CA 1
ATOM 3207 C C . LYS A 1 464 ? -16.978 34.992 49.306 1.00 47.48 545 LYS A C 1
ATOM 3208 O O . LYS A 1 464 ? -16.123 35.765 48.871 1.00 47.70 545 LYS A O 1
ATOM 3214 N N . LYS A 1 465 ? -16.741 34.139 50.297 1.00 45.82 546 LYS A N 1
ATOM 3215 C CA . LYS A 1 465 ? -15.432 34.083 50.929 1.00 44.84 546 LYS A CA 1
ATOM 3216 C C . LYS A 1 465 ? -14.337 33.850 49.904 1.00 43.18 546 LYS A C 1
ATOM 3217 O O . LYS A 1 465 ? -13.376 34.616 49.819 1.00 41.75 546 LYS A O 1
ATOM 3223 N N . LEU A 1 466 ? -14.489 32.788 49.123 1.00 41.68 547 LEU A N 1
ATOM 3224 C CA . LEU A 1 466 ? -13.495 32.455 48.119 1.00 41.71 547 LEU A CA 1
ATOM 3225 C C . LEU A 1 466 ? -13.413 33.515 47.033 1.00 42.26 547 LEU A C 1
ATOM 3226 O O . LEU A 1 466 ? -12.325 33.826 46.548 1.00 41.17 547 LEU A O 1
ATOM 3231 N N . ALA A 1 467 ? -14.559 34.076 46.656 1.00 42.70 548 ALA A N 1
ATOM 3232 C CA . ALA A 1 467 ? -14.583 35.115 45.629 1.00 43.50 548 ALA A CA 1
ATOM 3233 C C . ALA A 1 467 ? -13.797 36.325 46.133 1.00 43.35 548 ALA A C 1
ATOM 3234 O O . ALA A 1 467 ? -12.951 36.869 45.427 1.00 44.16 548 ALA A O 1
ATOM 3236 N N . ARG A 1 468 ? -14.073 36.731 47.365 1.00 43.38 549 ARG A N 1
ATOM 3237 C CA . ARG A 1 468 ? -13.387 37.864 47.970 1.00 45.91 549 ARG A CA 1
ATOM 3238 C C . ARG A 1 468 ? -11.884 37.595 48.089 1.00 44.83 549 ARG A C 1
ATOM 3239 O O . ARG A 1 468 ? -11.067 38.492 47.892 1.00 44.11 549 ARG A O 1
ATOM 3247 N N . LEU A 1 469 ? -11.528 36.353 48.403 1.00 43.27 550 LEU A N 1
ATOM 3248 C CA . LEU A 1 469 ? -10.130 35.968 48.551 1.00 42.96 550 LEU A CA 1
ATOM 3249 C C . LEU A 1 469 ? -9.365 36.040 47.234 1.00 42.85 550 LEU A C 1
ATOM 3250 O O . LEU A 1 469 ? -8.280 36.617 47.164 1.00 42.31 550 LEU A O 1
ATOM 3255 N N . LEU A 1 470 ? -9.928 35.433 46.197 1.00 43.20 551 LEU A N 1
ATOM 3256 C CA . LEU A 1 470 ? -9.296 35.434 44.884 1.00 45.16 551 LEU A CA 1
ATOM 3257 C C . LEU A 1 470 ? -9.047 36.860 44.408 1.00 46.31 551 LEU A C 1
ATOM 3258 O O . LEU A 1 470 ? -7.952 37.185 43.950 1.00 46.09 551 LEU A O 1
ATOM 3263 N N . GLU A 1 471 ? -10.063 37.708 44.525 1.00 47.16 552 GLU A N 1
ATOM 3264 C CA . GLU A 1 471 ? -9.940 39.099 44.115 1.00 49.90 552 GLU A CA 1
ATOM 3265 C C . GLU A 1 471 ? -8.782 39.761 44.862 1.00 50.26 552 GLU A C 1
ATOM 3266 O O . GLU A 1 471 ? -7.857 40.306 44.251 1.00 50.44 552 GLU A O 1
ATOM 3272 N N . ARG A 1 472 ? -8.838 39.693 46.189 1.00 49.39 553 ARG A N 1
ATOM 3273 C CA . ARG A 1 472 ? -7.821 40.284 47.043 1.00 49.01 553 ARG A CA 1
ATOM 3274 C C . ARG A 1 472 ? -6.404 39.857 46.654 1.00 48.27 553 ARG A C 1
ATOM 3275 O O . ARG A 1 472 ? -5.512 40.693 46.553 1.00 48.16 553 ARG A O 1
ATOM 3283 N N . LEU A 1 473 ? -6.197 38.565 46.424 1.00 48.33 554 LEU A N 1
ATOM 3284 C CA . LEU A 1 473 ? -4.870 38.070 46.066 1.00 49.40 554 LEU A CA 1
ATOM 3285 C C . LEU A 1 473 ? -4.372 38.533 44.703 1.00 51.82 554 LEU A C 1
ATOM 3286 O O . LEU A 1 473 ? -3.166 38.681 44.495 1.00 51.61 554 LEU A O 1
ATOM 3291 N N . GLN A 1 474 ? -5.291 38.760 43.773 1.00 54.44 555 GLN A N 1
ATOM 3292 C CA . GLN A 1 474 ? -4.898 39.189 42.438 1.00 57.85 555 GLN A CA 1
ATOM 3293 C C . GLN A 1 474 ? -4.537 40.672 42.375 1.00 59.04 555 GLN A C 1
ATOM 3294 O O . GLN A 1 474 ? -5.065 41.455 43.200 1.00 59.38 555 GLN A O 1
ATOM 3300 N N . ALA B 1 20 ? 24.493 95.027 -11.657 1.00 41.56 101 ALA B N 1
ATOM 3301 C CA . ALA B 1 20 ? 24.812 94.121 -12.799 1.00 41.04 101 ALA B CA 1
ATOM 3302 C C . ALA B 1 20 ? 26.132 93.395 -12.568 1.00 40.19 101 ALA B C 1
ATOM 3303 O O . ALA B 1 20 ? 26.942 93.788 -11.725 1.00 40.49 101 ALA B O 1
ATOM 3305 N N . LEU B 1 21 ? 26.336 92.336 -13.339 1.00 39.55 102 LEU B N 1
ATOM 3306 C CA . LEU B 1 21 ? 27.516 91.483 -13.238 1.00 36.95 102 LEU B CA 1
ATOM 3307 C C . LEU B 1 21 ? 28.844 92.178 -13.529 1.00 35.98 102 LEU B C 1
ATOM 3308 O O . LEU B 1 21 ? 29.035 92.717 -14.619 1.00 34.83 102 LEU B O 1
ATOM 3313 N N . THR B 1 22 ? 29.755 92.160 -12.555 1.00 33.58 103 THR B N 1
ATOM 3314 C CA . THR B 1 22 ? 31.073 92.764 -12.730 1.00 32.60 103 THR B CA 1
ATOM 3315 C C . THR B 1 22 ? 31.872 91.844 -13.642 1.00 32.59 103 THR B C 1
ATOM 3316 O O . THR B 1 22 ? 32.044 90.662 -13.336 1.00 31.44 103 THR B O 1
ATOM 3320 N N . GLN B 1 23 ? 32.343 92.383 -14.762 1.00 33.00 104 GLN B N 1
ATOM 3321 C CA . GLN B 1 23 ? 33.133 91.608 -15.710 1.00 34.23 104 GLN B CA 1
ATOM 3322 C C . GLN B 1 23 ? 34.564 92.132 -15.803 1.00 32.43 104 GLN B C 1
ATOM 3323 O O . GLN B 1 23 ? 34.816 93.336 -15.743 1.00 31.09 104 GLN B O 1
ATOM 3329 N N . VAL B 1 24 ? 35.495 91.201 -15.956 1.00 30.46 105 VAL B N 1
ATOM 3330 C CA . VAL B 1 24 ? 36.913 91.518 -15.975 1.00 28.74 105 VAL B CA 1
ATOM 3331 C C . VAL B 1 24 ? 37.680 90.708 -17.030 1.00 28.89 105 VAL B C 1
ATOM 3332 O O . VAL B 1 24 ? 37.179 89.702 -17.540 1.00 28.82 105 VAL B O 1
ATOM 3336 N N . ARG B 1 25 ? 38.892 91.144 -17.363 1.00 28.51 106 ARG B N 1
ATOM 3337 C CA . ARG B 1 25 ? 39.699 90.439 -18.356 1.00 28.86 106 ARG B CA 1
ATOM 3338 C C . ARG B 1 25 ? 41.091 90.015 -17.901 1.00 29.44 106 ARG B C 1
ATOM 3339 O O . ARG B 1 25 ? 41.833 89.404 -18.673 1.00 27.48 106 ARG B O 1
ATOM 3347 N N . ARG B 1 26 ? 41.446 90.328 -16.657 1.00 28.75 107 ARG B N 1
ATOM 3348 C CA . ARG B 1 26 ? 42.765 89.972 -16.129 1.00 29.66 107 ARG B CA 1
ATOM 3349 C C . ARG B 1 26 ? 42.688 89.666 -14.629 1.00 27.01 107 ARG B C 1
ATOM 3350 O O . ARG B 1 26 ? 41.770 90.133 -13.949 1.00 26.68 107 ARG B O 1
ATOM 3358 N N . TRP B 1 27 ? 43.643 88.890 -14.117 1.00 22.97 108 TRP B N 1
ATOM 3359 C CA . TRP B 1 27 ? 43.673 88.565 -12.687 1.00 23.74 108 TRP B CA 1
ATOM 3360 C C . TRP B 1 27 ? 43.720 89.859 -11.865 1.00 25.32 108 TRP B C 1
ATOM 3361 O O . TRP B 1 27 ? 43.107 89.963 -10.795 1.00 23.89 108 TRP B O 1
ATOM 3372 N N . ASP B 1 28 ? 44.468 90.833 -12.379 1.00 26.50 109 ASP B N 1
ATOM 3373 C CA . ASP B 1 28 ? 44.608 92.166 -11.777 1.00 28.27 109 ASP B CA 1
ATOM 3374 C C . ASP B 1 28 ? 43.265 92.666 -11.276 1.00 26.80 109 ASP B C 1
ATOM 3375 O O . ASP B 1 28 ? 43.015 92.835 -10.081 1.00 26.10 109 ASP B O 1
ATOM 3380 N N . SER B 1 29 ? 42.430 92.958 -12.268 1.00 25.89 110 SER B N 1
ATOM 3381 C CA . SER B 1 29 ? 41.093 93.492 -12.084 1.00 24.46 110 SER B CA 1
ATOM 3382 C C . SER B 1 29 ? 40.251 92.612 -11.190 1.00 22.62 110 SER B C 1
ATOM 3383 O O . SER B 1 29 ? 39.619 93.096 -10.257 1.00 21.76 110 SER B O 1
ATOM 3386 N N . ALA B 1 30 ? 40.233 91.318 -11.478 1.00 22.54 111 ALA B N 1
ATOM 3387 C CA . ALA B 1 30 ? 39.446 90.404 -10.661 1.00 22.49 111 ALA B CA 1
ATOM 3388 C C . ALA B 1 30 ? 39.727 90.619 -9.167 1.00 22.62 111 ALA B C 1
ATOM 3389 O O . ALA B 1 30 ? 38.832 90.963 -8.396 1.00 22.91 111 ALA B O 1
ATOM 3391 N N . CYS B 1 31 ? 40.980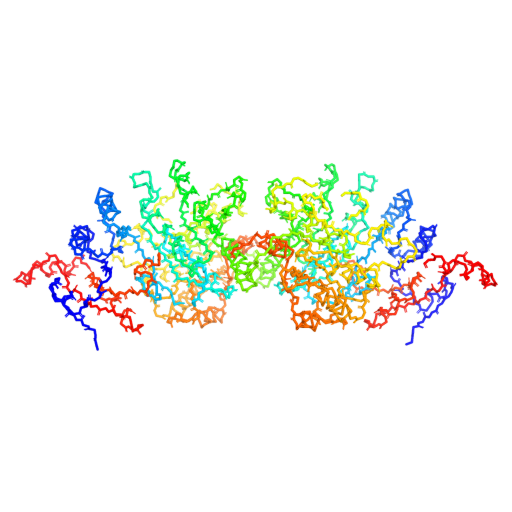 90.446 -8.764 1.00 23.85 112 CYS B N 1
ATOM 3392 C CA . CYS B 1 31 ? 41.350 90.599 -7.357 1.00 24.57 112 CYS B CA 1
ATOM 3393 C C . CYS B 1 31 ? 41.161 92.000 -6.784 1.00 25.48 112 CYS B C 1
ATOM 3394 O O . CYS B 1 31 ? 40.811 92.159 -5.608 1.00 24.57 112 CYS B O 1
ATOM 3397 N N . GLN B 1 32 ? 41.389 93.019 -7.603 1.00 26.34 113 GLN B N 1
ATOM 3398 C CA . GLN B 1 32 ? 41.205 94.379 -7.122 1.00 26.76 113 GLN B CA 1
ATOM 3399 C C . GLN B 1 32 ? 39.717 94.597 -6.874 1.00 26.04 113 GLN B C 1
ATOM 3400 O O . GLN B 1 32 ? 39.339 95.226 -5.897 1.00 25.65 113 GLN B O 1
ATOM 3406 N N . LYS B 1 33 ? 38.877 94.062 -7.757 1.00 27.35 114 LYS B N 1
ATOM 3407 C CA . LYS B 1 33 ? 37.421 94.203 -7.623 1.00 27.50 114 LYS B CA 1
ATOM 3408 C C . LYS B 1 33 ? 36.813 93.293 -6.558 1.00 27.20 114 LYS B C 1
ATOM 3409 O O . LYS B 1 33 ? 35.776 93.617 -5.980 1.00 26.02 114 LYS B O 1
ATOM 3415 N N . LEU B 1 34 ? 37.443 92.145 -6.320 1.00 26.70 115 LEU B N 1
ATOM 3416 C CA . LEU B 1 34 ? 36.954 91.203 -5.324 1.00 25.59 115 LEU B CA 1
ATOM 3417 C C . LEU B 1 34 ? 38.089 90.964 -4.332 1.00 26.31 115 LEU B C 1
ATOM 3418 O O . LEU B 1 34 ? 38.693 89.886 -4.307 1.00 26.53 115 LEU B O 1
ATOM 3423 N N . PRO B 1 35 ? 38.402 91.982 -3.505 1.00 26.53 116 PRO B N 1
ATOM 3424 C CA . PRO B 1 35 ? 39.476 91.884 -2.512 1.00 26.39 116 PRO B CA 1
ATOM 3425 C C . PRO B 1 35 ? 39.362 90.699 -1.564 1.00 26.28 116 PRO B C 1
ATOM 3426 O O . PRO B 1 35 ? 40.354 90.283 -0.986 1.00 26.21 116 PRO B O 1
ATOM 3430 N N . ASP B 1 36 ? 38.167 90.147 -1.404 1.00 26.29 117 ASP B N 1
ATOM 3431 C CA . ASP B 1 36 ? 38.012 88.992 -0.529 1.00 26.83 117 ASP B CA 1
ATOM 3432 C C . ASP B 1 36 ? 37.917 87.667 -1.294 1.00 24.40 117 ASP B C 1
ATOM 3433 O O . ASP B 1 36 ? 37.541 86.641 -0.722 1.00 24.77 117 ASP B O 1
ATOM 3438 N N . ALA B 1 37 ? 38.270 87.686 -2.579 1.00 21.46 118 ALA B N 1
ATOM 3439 C CA . ALA B 1 37 ? 38.220 86.470 -3.392 1.00 21.30 118 ALA B CA 1
ATOM 3440 C C . ALA B 1 37 ? 38.807 85.305 -2.598 1.00 20.96 118 ALA B C 1
ATOM 3441 O O . ALA B 1 37 ? 39.879 85.414 -2.025 1.00 22.24 118 ALA B O 1
ATOM 3443 N N . ASN B 1 38 ? 38.074 84.197 -2.595 1.00 24.45 119 ASN B N 1
ATOM 3444 C CA . ASN B 1 38 ? 38.376 82.968 -1.852 1.00 25.37 119 ASN B CA 1
ATOM 3445 C C . ASN B 1 38 ? 38.562 81.766 -2.757 1.00 21.74 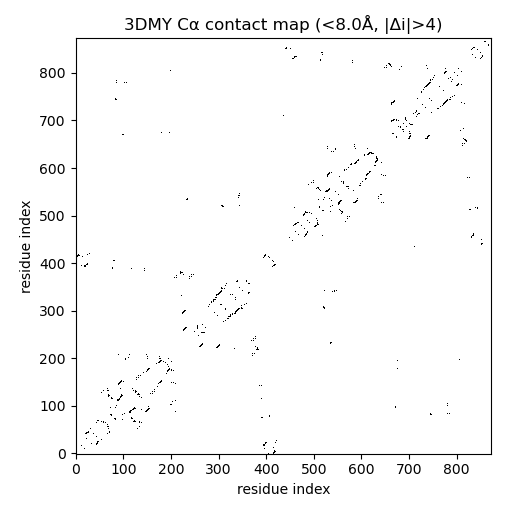119 ASN B C 1
ATOM 3446 O O . ASN B 1 38 ? 39.223 80.783 -2.409 1.00 19.87 119 ASN B O 1
ATOM 3451 N N . LEU B 1 39 ? 37.892 81.820 -3.895 1.00 19.83 120 LEU B N 1
ATOM 3452 C CA . LEU B 1 39 ? 37.887 80.687 -4.789 1.00 17.52 120 LEU B CA 1
ATOM 3453 C C . LEU B 1 39 ? 37.786 81.067 -6.251 1.00 18.20 120 LEU B C 1
ATOM 3454 O O . LEU B 1 39 ? 37.135 82.044 -6.612 1.00 15.70 120 LEU B O 1
ATOM 3459 N N . ALA B 1 40 ? 38.421 80.261 -7.091 1.00 17.14 121 ALA B N 1
ATOM 3460 C CA . ALA B 1 40 ? 38.381 80.469 -8.526 1.00 17.35 121 ALA B CA 1
ATOM 3461 C C . ALA B 1 40 ? 37.536 79.315 -9.052 1.00 17.44 121 ALA B C 1
ATOM 3462 O O . ALA B 1 40 ? 37.906 78.162 -8.871 1.00 19.34 121 ALA B O 1
ATOM 3464 N N . LEU B 1 41 ? 36.386 79.617 -9.653 1.00 18.01 122 LEU B N 1
ATOM 3465 C CA . LEU B 1 41 ? 35.538 78.579 -10.222 1.00 15.24 122 LEU B CA 1
ATOM 3466 C C . LEU B 1 41 ? 35.920 78.545 -11.695 1.00 17.88 122 LEU B C 1
ATOM 3467 O O . LEU B 1 41 ? 35.676 79.496 -12.420 1.00 15.07 122 LEU B O 1
ATOM 3472 N N . ILE B 1 42 ? 36.531 77.447 -12.124 1.00 17.04 123 ILE B N 1
ATOM 3473 C CA . ILE B 1 42 ? 37.002 77.326 -13.490 1.00 20.74 123 ILE B CA 1
ATOM 3474 C C . ILE B 1 42 ? 36.225 76.344 -14.370 1.00 20.64 123 ILE B C 1
ATOM 3475 O O . ILE B 1 42 ? 36.087 75.168 -14.038 1.00 21.92 123 ILE B O 1
ATOM 3480 N N . SER B 1 43 ? 35.744 76.840 -15.504 1.00 21.96 124 SER B N 1
ATOM 3481 C CA . SER B 1 43 ? 34.988 76.024 -16.446 1.00 22.53 124 SER B CA 1
ATOM 3482 C C . SER B 1 43 ? 35.483 76.208 -17.877 1.00 24.41 124 SER B C 1
ATOM 3483 O O . SER B 1 43 ? 34.751 75.949 -18.834 1.00 24.58 124 SER B O 1
ATOM 3486 N N . VAL B 1 44 ? 36.722 76.671 -18.020 1.00 26.13 125 VAL B N 1
ATOM 3487 C CA . VAL B 1 44 ? 37.308 76.868 -19.346 1.00 25.55 125 VAL B CA 1
ATOM 3488 C C . VAL B 1 44 ? 37.596 75.497 -19.953 1.00 26.20 125 VAL B C 1
ATOM 3489 O O . VAL B 1 44 ? 37.426 74.474 -19.296 1.00 24.47 125 VAL B O 1
ATOM 3493 N N . ALA B 1 45 ? 38.057 75.489 -21.201 1.00 27.96 126 ALA B N 1
ATOM 3494 C CA . ALA B 1 45 ? 38.387 74.245 -21.886 1.00 27.22 126 ALA B CA 1
ATOM 3495 C C . ALA B 1 45 ? 39.459 73.520 -21.089 1.00 28.91 126 ALA B C 1
ATOM 3496 O O . ALA B 1 45 ? 40.456 74.114 -20.676 1.00 29.56 126 ALA B O 1
ATOM 3498 N N . GLY B 1 46 ? 39.246 72.224 -20.888 1.00 29.64 127 GLY B N 1
ATOM 3499 C CA . GLY B 1 46 ? 40.162 71.410 -20.108 1.00 28.75 127 GLY B CA 1
ATOM 3500 C C . GLY B 1 46 ? 41.653 71.553 -20.327 1.00 29.60 127 GLY B C 1
ATOM 3501 O O . GLY B 1 46 ? 42.427 71.499 -19.367 1.00 27.44 127 GLY B O 1
ATOM 3502 N N . GLU B 1 47 ? 42.072 71.716 -21.577 1.00 28.85 128 GLU B N 1
ATOM 3503 C CA . GLU B 1 47 ? 43.495 71.842 -21.873 1.00 29.57 128 GLU B CA 1
ATOM 3504 C C . GLU B 1 47 ? 44.092 73.086 -21.214 1.00 29.17 128 GLU B C 1
ATOM 3505 O O . GLU B 1 47 ? 45.305 73.224 -21.101 1.00 29.48 128 GLU B O 1
ATOM 3511 N N . TYR B 1 48 ? 43.229 73.986 -20.761 1.00 28.63 129 TYR B N 1
ATOM 3512 C CA . TYR B 1 48 ? 43.682 75.201 -20.103 1.00 28.73 129 TYR B CA 1
ATOM 3513 C C . TYR B 1 48 ? 43.313 75.263 -18.610 1.00 28.48 129 TYR B C 1
ATOM 3514 O O . TYR B 1 48 ? 43.782 76.147 -17.886 1.00 26.83 129 TYR B O 1
ATOM 3523 N N . ALA B 1 49 ? 42.485 74.328 -18.143 1.00 25.97 130 ALA B N 1
ATOM 3524 C CA . ALA B 1 49 ? 42.052 74.346 -16.741 1.00 24.98 130 ALA B CA 1
ATOM 3525 C C . ALA B 1 49 ? 43.172 74.275 -15.690 1.00 24.54 130 ALA B C 1
ATOM 3526 O O . ALA B 1 49 ? 43.149 75.021 -14.709 1.00 24.87 130 ALA B O 1
ATOM 3528 N N . ALA B 1 50 ? 44.134 73.373 -15.871 1.00 23.32 131 ALA B N 1
ATOM 3529 C CA . ALA B 1 50 ? 45.224 73.249 -14.905 1.00 23.77 131 ALA B CA 1
ATOM 3530 C C . ALA B 1 50 ? 46.060 74.523 -14.859 1.00 25.23 131 ALA B C 1
ATOM 3531 O O . ALA B 1 50 ? 46.500 74.953 -13.789 1.00 24.37 131 ALA B O 1
ATOM 3533 N N . GLU B 1 51 ? 46.275 75.137 -16.016 1.00 26.99 132 GLU B N 1
ATOM 3534 C CA . GLU B 1 51 ? 47.062 76.358 -16.058 1.00 28.05 132 GLU B CA 1
ATOM 3535 C C . GLU B 1 51 ? 46.387 77.472 -15.265 1.00 26.89 132 GLU B C 1
ATOM 3536 O O . GLU B 1 51 ? 47.050 78.185 -14.506 1.00 25.23 132 GLU B O 1
ATOM 3542 N N . LEU B 1 52 ? 45.073 77.627 -15.438 1.00 24.84 133 LEU B N 1
ATOM 3543 C CA . LEU B 1 52 ? 44.350 78.661 -14.687 1.00 25.30 133 LEU B CA 1
ATOM 3544 C C . LEU B 1 52 ? 44.337 78.285 -13.210 1.00 22.63 133 LEU B C 1
ATOM 3545 O O . LEU B 1 52 ? 44.414 79.145 -12.343 1.00 23.36 133 LEU B O 1
ATOM 3550 N N . ALA B 1 53 ? 44.251 76.988 -12.931 1.00 21.32 134 ALA B N 1
ATOM 3551 C CA . ALA B 1 53 ? 44.234 76.517 -11.555 1.00 21.88 134 ALA B CA 1
ATOM 3552 C C . ALA B 1 53 ? 45.542 76.893 -10.844 1.00 22.90 134 ALA B C 1
ATOM 3553 O O . ALA B 1 53 ? 45.525 77.338 -9.691 1.00 22.76 134 ALA B O 1
ATOM 3555 N N . ASN B 1 54 ? 46.676 76.733 -11.523 1.00 22.38 135 ASN B N 1
ATOM 3556 C CA . ASN B 1 54 ? 47.945 77.096 -10.899 1.00 22.02 135 ASN B CA 1
ATOM 3557 C C . ASN B 1 54 ? 48.051 78.616 -10.738 1.00 21.93 135 ASN B C 1
ATOM 3558 O O . ASN B 1 54 ? 48.632 79.111 -9.773 1.00 19.27 135 ASN B O 1
ATOM 3563 N N . GLN B 1 55 ? 47.472 79.366 -11.667 1.00 21.96 136 GLN B N 1
ATOM 3564 C CA . GLN B 1 55 ? 47.508 80.817 -11.529 1.00 22.88 136 GLN B CA 1
ATOM 3565 C C . GLN B 1 55 ? 46.680 81.205 -10.301 1.00 22.59 136 GLN B C 1
ATOM 3566 O O . GLN B 1 55 ? 47.008 82.158 -9.596 1.00 22.72 136 GLN B O 1
ATOM 3572 N N . ALA B 1 56 ? 45.613 80.455 -10.036 1.00 22.39 137 ALA B N 1
ATOM 3573 C CA . ALA B 1 56 ? 44.780 80.737 -8.871 1.00 21.37 137 ALA B CA 1
ATOM 3574 C C . ALA B 1 56 ? 45.574 80.405 -7.602 1.00 21.35 137 ALA B C 1
ATOM 3575 O O . ALA B 1 56 ? 45.499 81.114 -6.594 1.00 21.90 137 ALA B O 1
ATOM 3577 N N . LEU B 1 57 ? 46.331 79.313 -7.649 1.00 20.39 138 LEU B N 1
ATOM 3578 C CA . LEU B 1 57 ? 47.135 78.917 -6.502 1.00 20.48 138 LEU B CA 1
ATOM 3579 C C . LEU B 1 57 ? 48.293 79.909 -6.297 1.00 22.45 138 LEU B C 1
ATOM 3580 O O . LEU B 1 57 ? 48.751 80.134 -5.167 1.00 20.15 138 LEU B O 1
ATOM 3585 N N . ASP B 1 58 ? 48.768 80.507 -7.385 1.00 19.95 139 ASP B N 1
ATOM 3586 C CA . ASP B 1 58 ? 49.831 81.493 -7.261 1.00 21.79 139 ASP B CA 1
ATOM 3587 C C . ASP B 1 58 ? 49.299 82.657 -6.422 1.00 21.78 139 ASP B C 1
ATOM 3588 O O . ASP B 1 58 ? 50.070 83.408 -5.826 1.00 19.86 139 ASP B O 1
ATOM 3593 N N . ARG B 1 59 ? 47.979 82.808 -6.385 1.00 22.04 140 ARG B N 1
ATOM 3594 C CA . ARG B 1 59 ? 47.371 83.884 -5.613 1.00 23.31 140 ARG B CA 1
ATOM 3595 C C . ARG B 1 59 ? 46.702 83.356 -4.344 1.00 25.07 140 ARG B C 1
ATOM 3596 O O . ARG B 1 59 ? 45.834 84.013 -3.763 1.00 25.27 140 ARG B O 1
ATOM 3604 N N . ASN B 1 60 ? 47.119 82.160 -3.929 1.00 22.54 141 ASN B N 1
ATOM 3605 C CA . ASN B 1 60 ? 46.602 81.529 -2.732 1.00 22.15 141 ASN B CA 1
ATOM 3606 C C . ASN B 1 60 ? 45.084 81.449 -2.698 1.00 23.01 141 ASN B C 1
ATOM 3607 O O . ASN B 1 60 ? 44.464 81.699 -1.669 1.00 23.50 141 ASN B O 1
ATOM 3612 N N . LEU B 1 61 ? 44.488 81.108 -3.834 1.00 22.82 142 LEU B N 1
ATOM 3613 C CA . LEU B 1 61 ? 43.040 80.974 -3.928 1.00 20.73 142 LEU B CA 1
ATOM 3614 C C . LEU B 1 61 ? 42.669 79.500 -3.985 1.00 19.61 142 LEU B C 1
ATOM 3615 O O . LEU B 1 61 ? 43.402 78.685 -4.554 1.00 18.13 142 LEU B O 1
ATOM 3620 N N . ASN B 1 62 ? 41.529 79.154 -3.395 1.00 16.27 143 ASN B N 1
ATOM 3621 C CA . ASN B 1 62 ? 41.058 77.786 -3.464 1.00 15.45 143 ASN B CA 1
ATOM 3622 C C . ASN B 1 62 ? 40.561 77.636 -4.900 1.00 16.56 143 ASN B C 1
ATOM 3623 O O . ASN B 1 62 ? 40.276 78.626 -5.583 1.00 11.42 143 ASN B O 1
ATOM 3628 N N . VAL B 1 63 ? 40.469 76.397 -5.358 1.00 16.53 144 VAL B N 1
ATOM 3629 C CA . VAL B 1 63 ? 40.047 76.128 -6.720 1.00 17.41 144 VAL B CA 1
ATOM 3630 C C . VAL B 1 63 ? 38.963 75.065 -6.862 1.00 19.47 144 VAL B C 1
ATOM 3631 O O . VAL B 1 63 ? 38.929 74.072 -6.118 1.00 18.77 144 VAL B O 1
ATOM 3651 N N . PHE B 1 66 ? 35.295 72.734 -12.627 1.00 23.72 147 PHE B N 1
ATOM 3652 C CA . PHE B 1 66 ? 34.102 72.093 -13.148 1.00 23.72 147 PHE B CA 1
ATOM 3653 C C . PHE B 1 66 ? 34.605 71.461 -14.432 1.00 25.28 147 PHE B C 1
ATOM 3654 O O . PHE B 1 66 ? 34.254 70.343 -14.795 1.00 24.92 147 PHE B O 1
ATOM 3662 N N . SER B 1 67 ? 35.461 72.223 -15.096 1.00 28.35 148 SER B N 1
ATOM 3663 C CA . SER B 1 67 ? 36.083 71.845 -16.347 1.00 31.03 148 SER B CA 1
ATOM 3664 C C . SER B 1 67 ? 36.569 70.399 -16.402 1.00 32.71 148 SER B C 1
ATOM 3665 O O . SER B 1 67 ? 37.198 69.877 -15.475 1.00 32.41 148 SER B O 1
ATOM 3668 N N . ASP B 1 68 ? 36.264 69.762 -17.523 1.00 34.58 149 ASP B N 1
ATOM 3669 C CA . ASP B 1 68 ? 36.626 68.381 -17.777 1.00 36.42 149 ASP B CA 1
ATOM 3670 C C . ASP B 1 68 ? 37.897 68.371 -18.620 1.00 36.08 149 ASP B C 1
ATOM 3671 O O . ASP B 1 68 ? 38.513 69.416 -18.816 1.00 36.55 149 ASP B O 1
ATOM 3676 N N . ASN B 1 69 ? 38.287 67.195 -19.108 1.00 35.76 150 ASN B N 1
ATOM 3677 C CA . ASN B 1 69 ? 39.467 67.044 -19.960 1.00 32.93 150 ASN B CA 1
ATOM 3678 C C . ASN B 1 69 ? 40.779 67.525 -19.342 1.00 33.09 150 ASN B C 1
ATOM 3679 O O . ASN B 1 69 ? 41.553 68.246 -19.975 1.00 32.75 150 ASN B O 1
ATOM 3684 N N . VAL B 1 70 ? 41.018 67.124 -18.100 1.00 31.28 151 VAL B N 1
ATOM 3685 C CA . VAL B 1 70 ? 42.233 67.481 -17.380 1.00 28.45 151 VAL B CA 1
ATOM 3686 C C . VAL B 1 70 ? 42.901 66.172 -16.976 1.00 30.17 151 VAL B C 1
ATOM 3687 O O . VAL B 1 70 ? 42.243 65.261 -16.472 1.00 29.03 151 VAL B O 1
ATOM 3691 N N . THR B 1 71 ? 44.206 66.081 -17.200 1.00 30.79 152 THR B N 1
ATOM 3692 C CA . THR B 1 71 ? 44.947 64.857 -16.907 1.00 32.10 152 THR B CA 1
ATOM 3693 C C . THR B 1 71 ? 45.160 64.548 -15.431 1.00 32.56 152 THR B C 1
ATOM 3694 O O . THR B 1 71 ? 45.204 65.449 -14.585 1.00 33.14 152 THR B O 1
ATOM 3698 N N . LEU B 1 72 ? 45.295 63.260 -15.133 1.00 32.02 153 LEU B N 1
ATOM 3699 C CA . LEU B 1 72 ? 45.552 62.808 -13.775 1.00 31.78 153 LEU B CA 1
ATOM 3700 C C . LEU B 1 72 ? 46.796 63.519 -13.267 1.00 32.77 153 LEU B C 1
ATOM 3701 O O . LEU B 1 72 ? 46.859 63.965 -12.121 1.00 32.18 153 LEU B O 1
ATOM 3706 N N . GLU B 1 73 ? 47.791 63.598 -14.142 1.00 30.87 154 GLU B N 1
ATOM 3707 C CA . GLU B 1 73 ? 49.054 64.225 -13.822 1.00 32.77 154 GLU B CA 1
ATOM 3708 C C . GLU B 1 73 ? 48.842 65.639 -13.284 1.00 30.81 154 GLU B C 1
ATOM 3709 O O . GLU B 1 73 ? 49.357 65.989 -12.221 1.00 29.57 154 GLU B O 1
ATOM 3715 N N . ASP B 1 74 ? 48.086 66.453 -14.015 1.00 29.68 155 ASP B N 1
ATOM 3716 C CA . ASP B 1 74 ? 47.835 67.816 -13.570 1.00 29.83 155 ASP B CA 1
ATOM 3717 C C . ASP B 1 74 ? 46.993 67.853 -12.296 1.00 30.60 155 ASP B C 1
ATOM 3718 O O . ASP B 1 74 ? 47.194 68.723 -11.445 1.00 31.99 155 ASP B O 1
ATOM 3723 N N . GLU B 1 75 ? 46.059 66.910 -12.166 1.00 28.16 156 GLU B N 1
ATOM 3724 C CA . GLU B 1 75 ? 45.201 66.842 -10.985 1.00 25.60 156 GLU B CA 1
ATOM 3725 C C . GLU B 1 75 ? 46.056 66.638 -9.740 1.00 24.12 156 GLU B C 1
ATOM 3726 O O . GLU B 1 75 ? 45.915 67.351 -8.743 1.00 22.77 156 GLU B O 1
ATOM 3732 N N . ILE B 1 76 ? 46.950 65.658 -9.812 1.00 24.44 157 ILE B N 1
ATOM 3733 C CA . ILE B 1 76 ? 47.835 65.339 -8.704 1.00 23.15 157 ILE B CA 1
ATOM 3734 C C . ILE B 1 76 ? 48.754 66.513 -8.388 1.00 23.17 157 ILE B C 1
ATOM 3735 O O . ILE B 1 76 ? 48.975 66.833 -7.226 1.00 24.94 157 ILE B O 1
ATOM 3740 N N . GLN B 1 77 ? 49.289 67.163 -9.415 1.00 23.52 158 GLN B N 1
ATOM 3741 C CA . GLN B 1 77 ? 50.170 68.305 -9.180 1.00 25.73 158 GLN B CA 1
ATOM 3742 C C . GLN B 1 77 ? 49.389 69.401 -8.447 1.00 24.69 158 GLN B C 1
ATOM 3743 O O . GLN B 1 77 ? 49.818 69.892 -7.410 1.00 26.34 158 GLN B O 1
ATOM 3749 N N . LEU B 1 78 ? 48.234 69.768 -8.989 1.00 24.43 159 LEU B N 1
ATOM 3750 C CA . LEU B 1 78 ? 47.401 70.798 -8.387 1.00 23.68 159 LEU B CA 1
ATOM 3751 C C . LEU B 1 78 ? 46.970 70.493 -6.958 1.00 23.31 159 LEU B C 1
ATOM 3752 O O . LEU B 1 78 ? 47.080 71.341 -6.070 1.00 23.56 159 LEU B O 1
ATOM 3757 N N . LYS B 1 79 ? 46.473 69.286 -6.720 1.00 24.26 160 LYS B N 1
ATOM 3758 C CA . LYS B 1 79 ? 46.034 68.962 -5.372 1.00 23.41 160 LYS B CA 1
ATOM 3759 C C . LYS B 1 79 ? 47.175 68.849 -4.369 1.00 23.89 160 LYS B C 1
ATOM 3760 O O . LYS B 1 79 ? 47.012 69.280 -3.234 1.00 21.04 160 LYS B O 1
ATOM 3766 N N . THR B 1 80 ? 48.326 68.298 -4.768 1.00 23.95 161 THR B N 1
ATOM 3767 C CA . THR B 1 80 ? 49.429 68.179 -3.817 1.00 25.59 161 THR B CA 1
ATOM 3768 C C . THR B 1 80 ? 49.943 69.582 -3.493 1.00 23.58 161 THR B C 1
ATOM 3769 O O . THR B 1 80 ? 50.284 69.883 -2.354 1.00 23.87 161 THR B O 1
ATOM 3773 N N . ARG B 1 81 ? 49.973 70.452 -4.490 1.00 24.83 162 ARG B N 1
ATOM 3774 C CA . ARG B 1 81 ? 50.414 71.819 -4.259 1.00 23.90 162 ARG B CA 1
ATOM 3775 C C . ARG B 1 81 ? 49.441 72.525 -3.304 1.00 25.50 162 ARG B C 1
ATOM 3776 O O . ARG B 1 81 ? 49.841 73.244 -2.376 1.00 23.76 162 ARG B O 1
ATOM 3784 N N . ALA B 1 82 ? 48.152 72.318 -3.548 1.00 24.64 163 ALA B N 1
ATOM 3785 C CA . ALA B 1 82 ? 47.116 72.915 -2.731 1.00 21.80 163 ALA B CA 1
ATOM 3786 C C . ALA B 1 82 ? 47.258 72.484 -1.279 1.00 22.57 163 ALA B C 1
ATOM 3787 O O . ALA B 1 82 ? 47.220 73.306 -0.369 1.00 22.07 163 ALA B O 1
ATOM 3789 N N . ARG B 1 83 ? 47.419 71.186 -1.064 1.00 23.09 164 ARG B N 1
ATOM 3790 C CA . ARG B 1 83 ? 47.555 70.670 0.290 1.00 26.28 164 ARG B CA 1
ATOM 3791 C C . ARG B 1 83 ? 48.698 71.375 1.020 1.00 25.74 164 ARG B C 1
ATOM 3792 O O . ARG B 1 83 ? 48.559 71.775 2.170 1.00 25.60 164 ARG B O 1
ATOM 3800 N N . GLU B 1 84 ? 49.823 71.535 0.336 1.00 27.27 165 GLU B N 1
ATOM 3801 C CA . GLU B 1 84 ? 50.975 72.209 0.916 1.00 28.44 165 GLU B CA 1
ATOM 3802 C C . GLU B 1 84 ? 50.649 73.633 1.317 1.00 28.03 165 GLU B C 1
ATOM 3803 O O . GLU B 1 84 ? 51.096 74.102 2.365 1.00 29.10 165 GLU B O 1
ATOM 3809 N N . LYS B 1 85 ? 49.872 74.322 0.488 1.00 26.07 166 LYS B N 1
ATOM 3810 C CA . LYS B 1 85 ? 49.504 75.711 0.767 1.00 25.51 166 LYS B CA 1
ATOM 3811 C C . LYS B 1 85 ? 48.343 75.848 1.744 1.00 23.86 166 LYS B C 1
ATOM 3812 O O . LYS B 1 85 ? 47.905 76.957 2.033 1.00 25.67 166 LYS B O 1
ATOM 3818 N N . GLY B 1 86 ? 47.830 74.733 2.246 1.00 23.36 167 GLY B N 1
ATOM 3819 C CA . GLY B 1 86 ? 46.708 74.819 3.168 1.00 19.90 167 GLY B CA 1
ATOM 3820 C C . GLY B 1 86 ? 45.433 75.249 2.448 1.00 20.99 167 GLY B C 1
ATOM 3821 O O . GLY B 1 86 ? 44.521 75.802 3.058 1.00 19.87 167 GLY B O 1
ATOM 3822 N N . LEU B 1 87 ? 45.375 74.990 1.144 1.00 20.47 168 LEU B N 1
ATOM 3823 C CA . LEU B 1 87 ? 44.219 75.329 0.315 1.00 21.52 168 LEU B CA 1
ATOM 3824 C C . LEU B 1 87 ? 43.525 74.067 -0.208 1.00 21.07 168 LEU B C 1
ATOM 3825 O O . LEU B 1 87 ? 43.971 72.949 0.044 1.00 23.18 168 LEU B O 1
ATOM 3830 N N . LEU B 1 88 ? 42.434 74.251 -0.943 1.00 20.44 169 LEU B N 1
ATOM 3831 C CA . LEU B 1 88 ? 41.689 73.126 -1.482 1.00 18.82 169 LEU B CA 1
ATOM 3832 C C . LEU B 1 88 ? 41.440 73.226 -2.985 1.00 19.24 169 LEU B C 1
ATOM 3833 O O . LEU B 1 88 ? 41.079 74.280 -3.500 1.00 18.63 169 LEU B O 1
ATOM 3838 N N . VAL B 1 89 ? 41.653 72.121 -3.691 1.00 19.45 170 VAL B N 1
ATOM 3839 C CA . VAL B 1 89 ? 41.400 72.079 -5.121 1.00 21.87 170 VAL B CA 1
ATOM 3840 C C . VAL B 1 89 ? 40.349 70.996 -5.330 1.00 22.86 170 VAL B C 1
ATOM 3841 O O . VAL B 1 89 ? 40.597 69.811 -5.114 1.00 22.74 170 VAL B O 1
ATOM 3853 N N . GLY B 1 91 ? 38.869 68.764 -7.405 1.00 35.68 172 GLY B N 1
ATOM 3854 C CA . GLY B 1 91 ? 39.224 68.011 -8.595 1.00 33.57 172 GLY B CA 1
ATOM 3855 C C . GLY B 1 91 ? 38.537 68.334 -9.878 1.00 34.02 172 GLY B C 1
ATOM 3856 O O . GLY B 1 91 ? 37.424 68.870 -9.883 1.00 38.31 172 GLY B O 1
ATOM 3857 N N . PRO B 1 92 ? 39.190 68.008 -11.002 1.00 32.13 173 PRO B N 1
ATOM 3858 C CA . PRO B 1 92 ? 38.595 68.278 -12.309 1.00 29.03 173 PRO B CA 1
ATOM 3859 C C . PRO B 1 92 ? 37.305 67.492 -12.392 1.00 29.64 173 PRO B C 1
ATOM 3860 O O . PRO B 1 92 ? 37.143 66.485 -11.694 1.00 28.33 173 PRO B O 1
ATOM 3864 N N . ASP B 1 93 ? 36.383 67.963 -13.222 1.00 29.68 174 ASP B N 1
ATOM 3865 C CA . ASP B 1 93 ? 35.095 67.304 -13.400 1.00 30.29 174 ASP B CA 1
ATOM 3866 C C . ASP B 1 93 ? 34.272 67.291 -12.108 1.00 28.36 174 ASP B C 1
ATOM 3867 O O . ASP B 1 93 ? 33.685 66.271 -11.729 1.00 26.33 174 ASP B O 1
ATOM 3872 N N . CYS B 1 94 ? 34.264 68.420 -11.410 1.00 26.92 175 CYS B N 1
ATOM 3873 C CA . CYS B 1 94 ? 33.483 68.544 -10.185 1.00 25.37 175 CYS B CA 1
ATOM 3874 C C . CYS B 1 94 ? 32.300 69.394 -10.614 1.00 24.07 175 CYS B C 1
ATOM 3875 O O . CYS B 1 94 ? 32.435 70.594 -10.832 1.00 20.48 175 CYS B O 1
ATOM 3878 N N . GLY B 1 95 ? 31.141 68.762 -10.777 1.00 25.27 176 GLY B N 1
ATOM 3879 C CA . GLY B 1 95 ? 29.973 69.501 -11.222 1.00 21.75 176 GLY B CA 1
ATOM 3880 C C . GLY B 1 95 ? 29.157 70.165 -10.134 1.00 21.60 176 GLY B C 1
ATOM 3881 O O . GLY B 1 95 ? 28.352 71.048 -10.420 1.00 23.97 176 GLY B O 1
ATOM 3882 N N . THR B 1 96 ? 29.388 69.774 -8.887 1.00 20.89 177 THR B N 1
ATOM 3883 C CA . THR B 1 96 ? 28.599 70.300 -7.782 1.00 19.55 177 THR B CA 1
ATOM 3884 C C . THR B 1 96 ? 29.287 70.595 -6.458 1.00 20.71 177 THR B C 1
ATOM 3885 O O . THR B 1 96 ? 30.104 69.815 -5.973 1.00 19.67 177 THR B O 1
ATOM 3889 N N . SER B 1 97 ? 28.904 71.720 -5.862 1.00 19.81 178 SER B N 1
ATOM 3890 C CA . SER B 1 97 ? 29.382 72.124 -4.552 1.00 18.91 178 SER B CA 1
ATOM 3891 C C . SER B 1 97 ? 28.505 73.261 -4.054 1.00 19.82 178 SER B C 1
ATOM 3892 O O . SER B 1 97 ? 27.921 73.990 -4.859 1.00 15.91 178 SER B O 1
ATOM 3903 N N . ILE B 1 99 ? 29.075 75.960 -0.802 1.00 19.09 180 ILE B N 1
ATOM 3904 C CA . ILE B 1 99 ? 29.910 76.305 0.319 1.00 18.08 180 ILE B CA 1
ATOM 3905 C C . ILE B 1 99 ? 29.482 77.621 0.927 1.00 18.46 180 ILE B C 1
ATOM 3906 O O . ILE B 1 99 ? 29.368 78.625 0.235 1.00 15.29 180 ILE B O 1
ATOM 3911 N N . ALA B 1 100 ? 29.228 77.586 2.227 1.00 19.35 181 ALA B N 1
ATOM 3912 C CA . ALA B 1 100 ? 28.800 78.761 2.969 1.00 25.80 181 ALA B CA 1
ATOM 3913 C C . ALA B 1 100 ? 27.628 79.417 2.257 1.00 25.66 181 ALA B C 1
ATOM 3914 O O . ALA B 1 100 ? 27.610 80.623 2.078 1.00 28.98 181 ALA B O 1
ATOM 3916 N N . GLY B 1 101 ? 26.664 78.599 1.841 1.00 27.32 182 GLY B N 1
ATOM 3917 C CA . GLY B 1 101 ? 25.486 79.094 1.155 1.00 26.13 182 GLY B CA 1
ATOM 3918 C C . GLY B 1 101 ? 25.696 79.477 -0.299 1.00 28.81 182 GLY B C 1
ATOM 3919 O O . GLY B 1 101 ? 24.787 79.994 -0.943 1.00 30.02 182 GLY B O 1
ATOM 3920 N N . THR B 1 102 ? 26.882 79.218 -0.836 1.00 28.68 183 THR B N 1
ATOM 3921 C CA . THR B 1 102 ? 27.171 79.586 -2.220 1.00 28.72 183 THR B CA 1
ATOM 3922 C C . THR B 1 102 ? 27.042 78.410 -3.172 1.00 27.94 183 THR B C 1
ATOM 3923 O O . THR B 1 102 ? 27.796 77.446 -3.085 1.00 27.36 183 THR B O 1
ATOM 3927 N N . PRO B 1 103 ? 26.071 78.474 -4.095 1.00 28.71 184 PRO B N 1
ATOM 3928 C CA . PRO B 1 103 ? 25.859 77.397 -5.069 1.00 27.37 184 PRO B CA 1
ATOM 3929 C C . PRO B 1 103 ? 26.931 77.468 -6.155 1.00 26.75 184 PRO B C 1
ATOM 3930 O O . PRO B 1 103 ? 27.069 78.492 -6.812 1.00 26.80 184 PRO B O 1
ATOM 3934 N N . LEU B 1 104 ? 27.689 76.391 -6.335 1.00 23.82 185 LEU B N 1
ATOM 3935 C CA . LEU B 1 104 ? 28.742 76.364 -7.343 1.00 21.41 185 LEU B CA 1
ATOM 3936 C C . LEU B 1 104 ? 28.421 75.328 -8.436 1.00 21.37 185 LEU B C 1
ATOM 3937 O O . LEU B 1 104 ? 28.329 74.132 -8.159 1.00 21.36 185 LEU B O 1
ATOM 3942 N N . ALA B 1 105 ? 28.263 75.809 -9.670 1.00 20.43 186 ALA B N 1
ATOM 3943 C CA . ALA B 1 105 ? 27.941 74.986 -10.835 1.00 20.15 186 ALA B CA 1
ATOM 3944 C C . ALA B 1 105 ? 26.575 74.325 -10.646 1.00 22.29 186 ALA B C 1
ATOM 3945 O O . ALA B 1 105 ? 25.607 75.013 -10.345 1.00 23.73 186 ALA B O 1
ATOM 3947 N N . PHE B 1 106 ? 26.487 73.008 -10.819 1.00 22.38 187 PHE B N 1
ATOM 3948 C CA . PHE B 1 106 ? 25.213 72.310 -10.642 1.00 24.60 187 PHE B CA 1
ATOM 3949 C C . PHE B 1 106 ? 24.908 72.119 -9.157 1.00 25.09 187 PHE B C 1
ATOM 3950 O O . PHE B 1 106 ? 25.228 71.089 -8.571 1.00 26.35 187 PHE B O 1
ATOM 3958 N N . ALA B 1 107 ? 24.281 73.113 -8.548 1.00 23.32 188 ALA B N 1
ATOM 3959 C CA . ALA B 1 107 ? 23.971 73.045 -7.132 1.00 22.97 188 ALA B CA 1
ATOM 3960 C C . ALA B 1 107 ? 22.500 73.314 -6.868 1.00 22.77 188 ALA B C 1
ATOM 3961 O O . ALA B 1 107 ? 21.756 73.714 -7.764 1.00 18.38 188 ALA B O 1
ATOM 3963 N N . ASN B 1 108 ? 22.089 73.112 -5.622 1.00 22.50 189 ASN B N 1
ATOM 3964 C CA . ASN B 1 108 ? 20.700 73.328 -5.249 1.00 24.51 189 ASN B CA 1
ATOM 3965 C C . ASN B 1 108 ? 20.574 74.302 -4.084 1.00 25.12 189 ASN B C 1
ATOM 3966 O O . ASN B 1 108 ? 21.504 74.465 -3.300 1.00 28.05 189 ASN B O 1
ATOM 3971 N N . VAL B 1 109 ? 19.433 74.969 -3.985 1.00 25.34 190 VAL B N 1
ATOM 3972 C CA . VAL B 1 109 ? 19.213 75.879 -2.881 1.00 24.47 190 VAL B CA 1
ATOM 3973 C C . VAL B 1 109 ? 18.871 74.992 -1.693 1.00 23.93 190 VAL B C 1
ATOM 3974 O O . VAL B 1 109 ? 17.851 74.310 -1.682 1.00 23.52 190 VAL B O 1
ATOM 3986 N N . PRO B 1 111 ? 18.472 74.319 2.649 1.00 21.00 192 PRO B N 1
ATOM 3987 C CA . PRO B 1 111 ? 18.208 74.970 3.936 1.00 21.02 192 PRO B CA 1
ATOM 3988 C C . PRO B 1 111 ? 19.454 74.776 4.810 1.00 22.16 192 PRO B C 1
ATOM 3989 O O . PRO B 1 111 ? 20.174 73.800 4.642 1.00 18.88 192 PRO B O 1
ATOM 3993 N N . GLU B 1 112 ? 19.718 75.703 5.726 1.00 22.02 193 GLU B N 1
ATOM 3994 C CA . GLU B 1 112 ? 20.885 75.579 6.591 1.00 23.74 193 GLU B CA 1
ATOM 3995 C C . GLU B 1 112 ? 20.610 74.535 7.662 1.00 24.66 193 GLU B C 1
ATOM 3996 O O . GLU B 1 112 ? 19.523 74.503 8.252 1.00 23.67 193 GLU B O 1
ATOM 4002 N N . GLY B 1 113 ? 21.595 73.670 7.894 1.00 24.19 194 GLY B N 1
ATOM 4003 C CA . GLY B 1 113 ? 21.457 72.628 8.899 1.00 22.74 194 GLY B CA 1
ATOM 4004 C C . GLY B 1 113 ? 22.787 72.250 9.540 1.00 22.53 194 GLY B C 1
ATOM 4005 O O . GLY B 1 113 ? 23.793 72.950 9.366 1.00 23.51 194 GLY B O 1
ATOM 4006 N N . ASN B 1 114 ? 22.811 71.135 10.262 1.00 21.36 195 ASN B N 1
ATOM 4007 C CA . ASN B 1 114 ? 24.028 70.720 10.947 1.00 21.35 195 ASN B CA 1
ATOM 4008 C C . ASN B 1 114 ? 24.801 69.584 10.282 1.00 20.77 195 ASN B C 1
ATOM 4009 O O . ASN B 1 114 ? 25.700 69.004 10.895 1.00 20.10 195 ASN B O 1
ATOM 4014 N N . ILE B 1 115 ? 24.470 69.270 9.033 1.00 19.90 196 ILE B N 1
ATOM 4015 C CA . ILE B 1 115 ? 25.167 68.196 8.317 1.00 18.46 196 ILE B CA 1
ATOM 4016 C C . ILE B 1 115 ? 26.156 68.708 7.260 1.00 19.53 196 ILE B C 1
ATOM 4017 O O . ILE B 1 115 ? 25.783 69.483 6.379 1.00 19.32 196 ILE B O 1
ATOM 4022 N N . GLY B 1 116 ? 27.413 68.273 7.357 1.00 18.21 197 GLY B N 1
ATOM 4023 C CA . GLY B 1 116 ? 28.426 68.671 6.391 1.00 18.17 197 GLY B CA 1
ATOM 4024 C C . GLY B 1 116 ? 28.568 67.524 5.402 1.00 18.39 197 GLY B C 1
ATOM 4025 O O . GLY B 1 116 ? 28.750 66.384 5.810 1.00 18.13 197 GLY B O 1
ATOM 4026 N N . VAL B 1 117 ? 28.478 67.817 4.109 1.00 19.61 198 VAL B N 1
ATOM 4027 C CA . VAL B 1 117 ? 28.565 66.779 3.081 1.00 19.76 198 VAL B CA 1
ATOM 4028 C C . VAL B 1 117 ? 29.830 66.870 2.224 1.00 21.12 198 VAL B C 1
ATOM 4029 O O . VAL B 1 117 ? 30.292 67.964 1.883 1.00 20.07 198 VAL B O 1
ATOM 4033 N N . ILE B 1 118 ? 30.378 65.710 1.877 1.00 20.64 199 ILE B N 1
ATOM 4034 C CA . ILE B 1 118 ? 31.560 65.641 1.038 1.00 22.08 199 ILE B CA 1
ATOM 4035 C C . ILE B 1 118 ? 31.277 64.584 -0.019 1.00 23.25 199 ILE B C 1
ATOM 4036 O O . ILE B 1 118 ? 30.732 63.526 0.289 1.00 23.14 199 ILE B O 1
ATOM 4041 N N . GLY B 1 119 ? 31.637 64.863 -1.265 1.00 22.79 200 GLY B N 1
ATOM 4042 C CA . GLY B 1 119 ? 31.370 63.883 -2.292 1.00 22.92 200 GLY B CA 1
ATOM 4043 C C . GLY B 1 119 ? 32.255 63.936 -3.516 1.00 23.36 200 GLY B C 1
ATOM 4044 O O . GLY B 1 119 ? 32.648 65.003 -3.984 1.00 25.36 200 GLY B O 1
ATOM 4045 N N . ALA B 1 120 ? 32.582 62.756 -4.021 1.00 23.27 201 ALA B N 1
ATOM 4046 C CA . ALA B 1 120 ? 33.386 62.610 -5.222 1.00 23.91 201 ALA B CA 1
ATOM 4047 C C . ALA B 1 120 ? 32.349 62.126 -6.205 1.00 25.75 201 ALA B C 1
ATOM 4048 O O . ALA B 1 120 ? 32.514 61.099 -6.849 1.00 27.42 201 ALA B O 1
ATOM 4050 N N . SER B 1 121 ? 31.253 62.872 -6.266 1.00 25.24 202 SER B N 1
ATOM 4051 C CA . SER B 1 121 ? 30.139 62.569 -7.144 1.00 25.97 202 SER B CA 1
ATOM 4052 C C . SER B 1 121 ? 29.327 63.839 -7.397 1.00 26.61 202 SER B C 1
ATOM 4053 O O . SER B 1 121 ? 29.244 64.733 -6.546 1.00 25.68 202 SER B O 1
ATOM 4056 N N . GLY B 1 122 ? 28.733 63.919 -8.575 1.00 23.81 203 GLY B N 1
ATOM 4057 C CA . GLY B 1 122 ? 27.942 65.081 -8.896 1.00 24.83 203 GLY B CA 1
ATOM 4058 C C . GLY B 1 122 ? 26.521 64.937 -8.389 1.00 26.06 203 GLY B C 1
ATOM 4059 O O . GLY B 1 122 ? 26.155 65.525 -7.366 1.00 24.17 203 GLY B O 1
ATOM 4060 N N . THR B 1 123 ? 25.709 64.152 -9.094 1.00 23.82 204 THR B N 1
ATOM 4061 C CA . THR B 1 123 ? 24.323 63.976 -8.684 1.00 22.34 204 THR B CA 1
ATOM 4062 C C . THR B 1 123 ? 24.187 63.190 -7.382 1.00 22.18 204 THR B C 1
ATOM 4063 O O . THR B 1 123 ? 23.116 63.173 -6.767 1.00 22.68 204 THR B O 1
ATOM 4067 N N . GLY B 1 124 ? 25.278 62.548 -6.968 1.00 20.59 205 GLY B N 1
ATOM 4068 C CA . GLY B 1 124 ? 25.280 61.805 -5.723 1.00 18.16 205 GLY B CA 1
ATOM 4069 C C . GLY B 1 124 ? 25.196 62.800 -4.582 1.00 18.58 205 GLY B C 1
ATOM 4070 O O . GLY B 1 124 ? 24.479 62.584 -3.609 1.00 19.71 205 GLY B O 1
ATOM 4071 N N . ILE B 1 125 ? 25.936 63.898 -4.690 1.00 17.44 206 ILE B N 1
ATOM 4072 C CA . ILE B 1 125 ? 25.871 64.935 -3.672 1.00 17.92 206 ILE B CA 1
ATOM 4073 C C . ILE B 1 125 ? 24.472 65.565 -3.727 1.00 17.68 206 ILE B C 1
ATOM 4074 O O . ILE B 1 125 ? 23.849 65.834 -2.702 1.00 16.39 206 ILE B O 1
ATOM 4079 N N . GLN B 1 126 ? 23.973 65.783 -4.938 1.00 18.20 207 GLN B N 1
ATOM 4080 C CA . GLN B 1 126 ? 22.662 66.395 -5.109 1.00 18.27 207 GLN B CA 1
ATOM 4081 C C . GLN B 1 126 ? 21.502 65.580 -4.553 1.00 20.38 207 GLN B C 1
ATOM 4082 O O . GLN B 1 126 ? 20.633 66.121 -3.865 1.00 19.62 207 GLN B O 1
ATOM 4088 N N . GLU B 1 127 ? 21.489 64.284 -4.844 1.00 19.19 208 GLU B N 1
ATOM 4089 C CA . GLU B 1 127 ? 20.410 63.432 -4.363 1.00 20.31 208 GLU B CA 1
ATOM 4090 C C . GLU B 1 127 ? 20.447 63.301 -2.840 1.00 21.51 208 GLU B C 1
ATOM 4091 O O . GLU B 1 127 ? 19.412 63.396 -2.166 1.00 22.58 208 GLU B O 1
ATOM 4097 N N . LEU B 1 128 ? 21.643 63.095 -2.297 1.00 19.29 209 LEU B N 1
ATOM 4098 C CA . LEU B 1 128 ? 21.807 62.980 -0.854 1.00 18.57 209 LEU B CA 1
ATOM 4099 C C . LEU B 1 128 ? 21.261 64.245 -0.169 1.00 19.23 209 LEU B C 1
ATOM 4100 O O . LEU B 1 128 ? 20.499 64.162 0.802 1.00 16.03 209 LEU B O 1
ATOM 4105 N N . CYS B 1 129 ? 21.654 65.414 -0.678 1.00 18.34 210 CYS B N 1
ATOM 4106 C CA . CYS B 1 129 ? 21.192 66.667 -0.101 1.00 21.85 210 CYS B CA 1
ATOM 4107 C C . CYS B 1 129 ? 19.689 66.819 -0.306 1.00 21.29 210 CYS B C 1
ATOM 4108 O O . CYS B 1 129 ? 18.974 67.193 0.624 1.00 21.00 210 CYS B O 1
ATOM 4111 N N . SER B 1 130 ? 19.212 66.526 -1.514 1.00 19.04 211 SER B N 1
ATOM 4112 C CA . SER B 1 130 ? 17.784 66.621 -1.780 1.00 20.21 211 SER B CA 1
ATOM 4113 C C . SER B 1 130 ? 17.032 65.764 -0.752 1.00 18.32 211 SER B C 1
ATOM 4114 O O . SER B 1 130 ? 15.990 66.171 -0.246 1.00 17.12 211 SER B O 1
ATOM 4117 N N . GLN B 1 131 ? 17.561 64.583 -0.437 1.00 20.50 212 GLN B N 1
ATOM 4118 C CA . GLN B 1 131 ? 16.892 63.726 0.541 1.00 21.18 212 GLN B CA 1
ATOM 4119 C C . GLN B 1 131 ? 16.968 64.339 1.940 1.00 20.92 212 GLN B C 1
ATOM 4120 O O . GLN B 1 131 ? 15.976 64.354 2.667 1.00 21.01 212 GLN B O 1
ATOM 4126 N N . ILE B 1 132 ? 18.144 64.845 2.307 1.00 18.92 213 ILE B N 1
ATOM 4127 C CA . ILE B 1 132 ? 18.349 65.478 3.604 1.00 17.87 213 ILE B CA 1
ATOM 4128 C C . ILE B 1 132 ? 17.346 66.639 3.780 1.00 19.84 213 ILE B C 1
ATOM 4129 O O . ILE B 1 132 ? 16.747 66.804 4.847 1.00 19.77 213 ILE B O 1
ATOM 4134 N N . ALA B 1 133 ? 17.151 67.427 2.729 1.00 17.88 214 ALA B N 1
ATOM 4135 C CA . ALA B 1 133 ? 16.216 68.539 2.803 1.00 18.65 214 ALA B CA 1
ATOM 4136 C C . ALA B 1 133 ? 14.785 68.033 2.992 1.00 20.30 214 ALA B C 1
ATOM 4137 O O . ALA B 1 133 ? 14.032 68.538 3.822 1.00 16.94 214 ALA B O 1
ATOM 4139 N N . LEU B 1 134 ? 14.411 67.013 2.236 1.00 20.87 215 LEU B N 1
ATOM 4140 C CA . LEU B 1 134 ? 13.065 66.473 2.356 1.00 23.90 215 LEU B CA 1
ATOM 4141 C C . LEU B 1 134 ? 12.766 65.941 3.767 1.00 24.52 215 LEU B C 1
ATOM 4142 O O . LEU B 1 134 ? 11.629 66.020 4.242 1.00 24.69 215 LEU B O 1
ATOM 4147 N N . ALA B 1 135 ? 13.780 65.402 4.440 1.00 23.72 216 ALA B N 1
ATOM 4148 C CA . ALA B 1 135 ? 13.592 64.877 5.787 1.00 22.74 216 ALA B CA 1
ATOM 4149 C C . ALA B 1 135 ? 13.518 66.004 6.825 1.00 23.17 216 ALA B C 1
ATOM 4150 O O . ALA B 1 135 ? 13.364 65.759 8.020 1.00 23.77 216 ALA B O 1
ATOM 4152 N N . GLY B 1 136 ? 13.642 67.241 6.364 1.00 20.97 217 GLY B N 1
ATOM 4153 C CA . GLY B 1 136 ? 13.553 68.369 7.275 1.00 21.58 217 GLY B CA 1
ATOM 4154 C C . GLY B 1 136 ? 14.863 68.875 7.855 1.00 20.19 217 GLY B C 1
ATOM 4155 O O . GLY B 1 136 ? 14.869 69.770 8.698 1.00 20.57 217 GLY B O 1
ATOM 4156 N N . GLU B 1 137 ? 15.982 68.312 7.425 1.00 18.66 218 GLU B N 1
ATOM 4157 C CA . GLU B 1 137 ? 17.263 68.773 7.947 1.00 18.64 218 GLU B CA 1
ATOM 4158 C C . GLU B 1 137 ? 17.932 69.642 6.900 1.00 16.36 218 GLU B C 1
ATOM 4159 O O . GLU B 1 137 ? 17.373 69.887 5.835 1.00 16.48 218 GLU B O 1
ATOM 4165 N N . GLY B 1 138 ? 19.127 70.114 7.214 1.00 15.95 219 GLY B N 1
ATOM 4166 C CA . GLY B 1 138 ? 19.852 70.959 6.290 1.00 17.19 219 GLY B CA 1
ATOM 4167 C C . GLY B 1 138 ? 21.340 70.689 6.366 1.00 18.02 219 GLY B C 1
ATOM 4168 O O . GLY B 1 138 ? 21.792 69.822 7.117 1.00 18.02 219 GLY B O 1
ATOM 4169 N N . ILE B 1 139 ? 22.113 71.443 5.598 1.00 17.21 220 ILE B N 1
ATOM 4170 C CA . ILE B 1 139 ? 23.543 71.238 5.590 1.00 15.27 220 ILE B CA 1
ATOM 4171 C C . ILE B 1 139 ? 24.313 72.501 5.878 1.00 16.77 220 ILE B C 1
ATOM 4172 O O . ILE B 1 139 ? 23.757 73.597 5.870 1.00 17.12 220 ILE B O 1
ATOM 4177 N N . THR B 1 140 ? 25.603 72.328 6.137 1.00 16.38 221 THR B N 1
ATOM 4178 C CA . THR B 1 140 ? 26.501 73.439 6.371 1.00 17.15 221 THR B CA 1
ATOM 4179 C C . THR B 1 140 ? 27.131 73.731 5.005 1.00 17.73 221 THR B C 1
ATOM 4180 O O . THR B 1 140 ? 27.093 74.860 4.525 1.00 19.50 221 THR B O 1
ATOM 4184 N N . HIS B 1 141 ? 27.665 72.683 4.379 1.00 18.39 222 HIS B N 1
ATOM 4185 C CA . HIS B 1 141 ? 28.319 72.754 3.070 1.00 16.96 222 HIS B CA 1
ATOM 4186 C C . HIS B 1 141 ? 28.252 71.380 2.387 1.00 17.85 222 HIS B C 1
ATOM 4187 O O . HIS B 1 141 ? 28.012 70.358 3.034 1.00 18.82 222 HIS B O 1
ATOM 4194 N N . ALA B 1 142 ? 28.492 71.368 1.082 1.00 16.47 223 ALA B N 1
ATOM 4195 C CA . ALA B 1 142 ? 28.530 70.131 0.301 1.00 18.06 223 ALA B CA 1
ATOM 4196 C C . ALA B 1 142 ? 29.781 70.328 -0.567 1.00 19.65 223 ALA B C 1
ATOM 4197 O O . ALA B 1 142 ? 29.742 71.032 -1.577 1.00 19.75 223 ALA B O 1
ATOM 4199 N N . ILE B 1 143 ? 30.890 69.715 -0.151 1.00 19.95 224 ILE B N 1
ATOM 4200 C CA . ILE B 1 143 ? 32.166 69.862 -0.842 1.00 20.27 224 ILE B CA 1
ATOM 4201 C C . ILE B 1 143 ? 32.448 68.798 -1.920 1.00 21.87 224 ILE B C 1
ATOM 4202 O O . ILE B 1 143 ? 32.650 67.623 -1.617 1.00 20.20 224 ILE B O 1
ATOM 4207 N N . GLY B 1 144 ? 32.431 69.229 -3.184 1.00 22.80 225 GLY B N 1
ATOM 4208 C CA . GLY B 1 144 ? 32.698 68.332 -4.302 1.00 21.59 225 GLY B CA 1
ATOM 4209 C C . GLY B 1 144 ? 34.199 68.124 -4.363 1.00 24.11 225 GLY B C 1
ATOM 4210 O O . GLY B 1 144 ? 34.950 69.065 -4.091 1.00 21.23 225 GLY B O 1
ATOM 4211 N N . LEU B 1 145 ? 34.641 66.920 -4.727 1.00 21.53 226 LEU B N 1
ATOM 4212 C CA . LEU B 1 145 ? 36.066 66.598 -4.752 1.00 22.04 226 LEU B CA 1
ATOM 4213 C C . LEU B 1 145 ? 36.666 66.350 -6.116 1.00 23.98 226 LEU B C 1
ATOM 4214 O O . LEU B 1 145 ? 37.868 66.533 -6.314 1.00 20.63 226 LEU B O 1
ATOM 4219 N N . GLY B 1 146 ? 35.826 65.927 -7.047 1.00 24.70 227 GLY B N 1
ATOM 4220 C CA . GLY B 1 146 ? 36.294 65.603 -8.371 1.00 25.95 227 GLY B CA 1
ATOM 4221 C C . GLY B 1 146 ? 36.113 64.105 -8.447 1.00 28.69 227 GLY B C 1
ATOM 4222 O O . GLY B 1 146 ? 36.420 63.398 -7.486 1.00 28.86 227 GLY B O 1
ATOM 4223 N N . GLY B 1 147 ? 35.623 63.615 -9.581 1.00 29.75 228 GLY B N 1
ATOM 4224 C CA . GLY B 1 147 ? 35.384 62.192 -9.729 1.00 28.99 228 GLY B CA 1
ATOM 4225 C C . GLY B 1 147 ? 36.531 61.241 -9.460 1.00 31.37 228 GLY B C 1
ATOM 4226 O O . GLY B 1 147 ? 36.307 60.118 -9.014 1.00 32.84 228 GLY B O 1
ATOM 4227 N N . ARG B 1 148 ? 37.761 61.669 -9.711 1.00 30.82 229 ARG B N 1
ATOM 4228 C CA . ARG B 1 148 ? 38.900 60.785 -9.514 1.00 30.84 229 ARG B CA 1
ATOM 4229 C C . ARG B 1 148 ? 39.682 60.982 -8.219 1.00 32.47 229 ARG B C 1
ATOM 4230 O O . ARG B 1 148 ? 40.710 60.331 -8.013 1.00 31.76 229 ARG B O 1
ATOM 4238 N N . ASP B 1 149 ? 39.205 61.845 -7.330 1.00 32.18 230 ASP B N 1
ATOM 4239 C CA . ASP B 1 149 ? 39.954 62.083 -6.103 1.00 30.00 230 ASP B CA 1
ATOM 4240 C C . ASP B 1 149 ? 40.297 60.838 -5.281 1.00 30.55 230 ASP B C 1
ATOM 4241 O O . ASP B 1 149 ? 41.410 60.719 -4.769 1.00 30.76 230 ASP B O 1
ATOM 4246 N N . LEU B 1 150 ? 39.358 59.911 -5.143 1.00 30.95 231 LEU B N 1
ATOM 4247 C CA . LEU B 1 150 ? 39.633 58.721 -4.350 1.00 32.83 231 LEU B CA 1
ATOM 4248 C C . LEU B 1 150 ? 40.293 57.576 -5.102 1.00 34.02 231 LEU B C 1
ATOM 4249 O O . LEU B 1 150 ? 40.442 56.481 -4.561 1.00 35.12 231 LEU B O 1
ATOM 4254 N N . SER B 1 151 ? 40.697 57.819 -6.342 1.00 33.73 232 SER B N 1
ATOM 4255 C CA . SER B 1 151 ? 41.345 56.775 -7.119 1.00 34.78 232 SER B CA 1
ATOM 4256 C C . SER B 1 151 ? 42.716 56.478 -6.519 1.00 36.04 232 SER B C 1
ATOM 4257 O O . SER B 1 151 ? 43.227 57.231 -5.688 1.00 35.54 232 SER B O 1
ATOM 4260 N N . ARG B 1 152 ? 43.303 55.368 -6.947 1.00 38.59 233 ARG B N 1
ATOM 4261 C CA . ARG B 1 152 ? 44.609 54.942 -6.462 1.00 39.83 233 ARG B CA 1
ATOM 4262 C C . ARG B 1 152 ? 45.697 55.988 -6.730 1.00 37.82 233 ARG B C 1
ATOM 4263 O O . ARG B 1 152 ? 46.496 56.313 -5.849 1.00 36.79 233 ARG B O 1
ATOM 4271 N N . GLU B 1 153 ? 45.706 56.528 -7.943 1.00 36.85 234 GLU B N 1
ATOM 4272 C CA . GLU B 1 153 ? 46.698 57.523 -8.331 1.00 37.10 234 GLU B CA 1
ATOM 4273 C C . GLU B 1 153 ? 46.655 58.811 -7.520 1.00 36.71 234 GLU B C 1
ATOM 4274 O O . GLU B 1 153 ? 47.698 59.306 -7.094 1.00 36.33 234 GLU B O 1
ATOM 4280 N N . VAL B 1 154 ? 45.458 59.361 -7.320 1.00 35.33 235 VAL B N 1
ATOM 4281 C CA . VAL B 1 154 ? 45.310 60.599 -6.562 1.00 33.85 235 VAL B CA 1
ATOM 4282 C C . VAL B 1 154 ? 45.439 60.379 -5.050 1.00 33.74 235 VAL B C 1
ATOM 4283 O O . VAL B 1 154 ? 46.096 61.152 -4.363 1.00 33.75 235 VAL B O 1
ATOM 4287 N N . GLY B 1 155 ? 44.808 59.332 -4.531 1.00 34.69 236 GLY B N 1
ATOM 4288 C CA . GLY B 1 155 ? 44.928 59.036 -3.114 1.00 33.88 236 GLY B CA 1
ATOM 4289 C C . GLY B 1 155 ? 44.056 59.773 -2.114 1.00 33.19 236 GLY B C 1
ATOM 4290 O O . GLY B 1 155 ? 44.367 59.768 -0.924 1.00 34.96 236 GLY B O 1
ATOM 4291 N N . GLY B 1 156 ? 42.976 60.402 -2.570 1.00 32.77 237 GLY B N 1
ATOM 4292 C CA . GLY B 1 156 ? 42.090 61.114 -1.657 1.00 28.93 237 GLY B CA 1
ATOM 4293 C C . GLY B 1 156 ? 42.640 62.405 -1.068 1.00 26.88 237 GLY B C 1
ATOM 4294 O O . GLY B 1 156 ? 42.251 62.809 0.026 1.00 26.26 237 GLY B O 1
ATOM 4295 N N . ILE B 1 157 ? 43.538 63.068 -1.784 1.00 25.26 238 ILE B N 1
ATOM 4296 C CA . ILE B 1 157 ? 44.117 64.306 -1.287 1.00 24.57 238 ILE B CA 1
ATOM 4297 C C . ILE B 1 157 ? 43.046 65.312 -0.848 1.00 24.16 238 ILE B C 1
ATOM 4298 O O . ILE B 1 157 ? 43.036 65.774 0.298 1.00 24.62 238 ILE B O 1
ATOM 4303 N N . SER B 1 158 ? 42.138 65.649 -1.754 1.00 22.70 239 SER B N 1
ATOM 4304 C CA . SER B 1 158 ? 41.081 66.600 -1.426 1.00 23.76 239 SER B CA 1
ATOM 4305 C C . SER B 1 158 ? 40.087 66.032 -0.408 1.00 23.86 239 SER B C 1
ATOM 4306 O O . SER B 1 158 ? 39.521 66.773 0.397 1.00 22.92 239 SER B O 1
ATOM 4309 N N . ALA B 1 159 ? 39.886 64.717 -0.434 1.00 24.31 240 ALA B N 1
ATOM 4310 C CA . ALA B 1 159 ? 38.965 64.077 0.495 1.00 23.65 240 ALA B CA 1
ATOM 4311 C C . ALA B 1 159 ? 39.459 64.308 1.920 1.00 23.72 240 ALA B C 1
ATOM 4312 O O . ALA B 1 159 ? 38.686 64.647 2.821 1.00 22.69 240 ALA B O 1
ATOM 4314 N N . LEU B 1 160 ? 40.760 64.116 2.115 1.00 24.77 241 LEU B N 1
ATOM 4315 C CA . LEU B 1 160 ? 41.376 64.306 3.419 1.00 23.70 241 LEU B CA 1
ATOM 4316 C C . LEU B 1 160 ? 41.259 65.759 3.859 1.00 22.23 241 LEU B C 1
ATOM 4317 O O . LEU B 1 160 ? 40.904 66.050 5.006 1.00 21.59 241 LEU B O 1
ATOM 4322 N N . THR B 1 161 ? 41.533 66.674 2.939 1.00 21.47 242 THR B N 1
ATOM 4323 C CA . THR B 1 161 ? 41.443 68.093 3.261 1.00 20.30 242 THR B CA 1
ATOM 4324 C C . THR B 1 161 ? 40.023 68.466 3.715 1.00 19.59 242 THR B C 1
ATOM 4325 O O . THR B 1 161 ? 39.828 69.035 4.790 1.00 19.67 242 THR B O 1
ATOM 4329 N N . ALA B 1 162 ? 39.043 68.144 2.877 1.00 19.43 243 ALA B N 1
ATOM 4330 C CA . ALA B 1 162 ? 37.647 68.434 3.173 1.00 19.42 243 ALA B CA 1
ATOM 4331 C C . ALA B 1 162 ? 37.265 67.872 4.536 1.00 17.93 243 ALA B C 1
ATOM 4332 O O . ALA B 1 162 ? 36.635 68.548 5.340 1.00 16.96 243 ALA B O 1
ATOM 4334 N N . LEU B 1 163 ? 37.656 66.634 4.795 1.00 18.53 244 LEU B N 1
ATOM 4335 C CA . LEU B 1 163 ? 37.355 66.014 6.080 1.00 21.50 244 LEU B CA 1
ATOM 4336 C C . LEU B 1 163 ? 37.964 66.846 7.206 1.00 22.95 244 LEU B C 1
ATOM 4337 O O . LEU B 1 163 ? 37.318 67.103 8.221 1.00 21.83 244 LEU B O 1
ATOM 4342 N N . GLU B 1 164 ? 39.201 67.284 7.013 1.00 25.97 245 GLU B N 1
ATOM 4343 C CA . GLU B 1 164 ? 39.876 68.102 8.015 1.00 28.89 245 GLU B CA 1
ATOM 4344 C C . GLU B 1 164 ? 39.117 69.416 8.196 1.00 27.22 245 GLU B C 1
ATOM 4345 O O . GLU B 1 164 ? 38.906 69.872 9.317 1.00 24.83 245 GLU B O 1
ATOM 4359 N N . LEU B 1 166 ? 35.854 70.111 7.589 1.00 22.40 247 LEU B N 1
ATOM 4360 C CA . LEU B 1 166 ? 34.571 69.930 8.256 1.00 22.17 247 LEU B CA 1
ATOM 4361 C C . LEU B 1 166 ? 34.757 69.470 9.702 1.00 22.84 247 LEU B C 1
ATOM 4362 O O . LEU B 1 166 ? 33.919 69.725 10.562 1.00 21.99 247 LEU B O 1
ATOM 4367 N N . SER B 1 167 ? 35.865 68.795 9.966 1.00 25.41 248 SER B N 1
ATOM 4368 C CA . SER B 1 167 ? 36.173 68.344 11.315 1.00 28.06 248 SER B CA 1
ATOM 4369 C C . SER B 1 167 ? 36.409 69.569 12.207 1.00 28.14 248 SER B C 1
ATOM 4370 O O . SER B 1 167 ? 36.109 69.555 13.402 1.00 28.46 248 SER B O 1
ATOM 4373 N N . ALA B 1 168 ? 36.941 70.632 11.612 1.00 27.15 249 ALA B N 1
ATOM 4374 C CA . ALA B 1 168 ? 37.224 71.864 12.342 1.00 28.30 249 ALA B CA 1
ATOM 4375 C C . ALA B 1 168 ? 36.042 72.834 12.353 1.00 28.72 249 ALA B C 1
ATOM 4376 O O . ALA B 1 168 ? 36.064 73.836 13.063 1.00 27.96 249 ALA B O 1
ATOM 4378 N N . ASP B 1 169 ? 35.014 72.547 11.561 1.00 28.67 250 ASP B N 1
ATOM 4379 C CA . ASP B 1 169 ? 33.844 73.422 11.507 1.00 29.61 250 ASP B CA 1
ATOM 4380 C C . ASP B 1 169 ? 32.810 73.027 12.559 1.00 28.94 250 ASP B C 1
ATOM 4381 O O . ASP B 1 169 ? 32.144 71.999 12.441 1.00 28.98 250 ASP B O 1
ATOM 4386 N N . GLU B 1 170 ? 32.682 73.855 13.590 1.00 28.81 251 GLU B N 1
ATOM 4387 C CA . GLU B 1 170 ? 31.746 73.586 14.674 1.00 29.07 251 GLU B CA 1
ATOM 4388 C C . GLU B 1 170 ? 30.300 73.355 14.223 1.00 27.87 251 GLU B C 1
ATOM 4389 O O . GLU B 1 170 ? 29.621 72.479 14.763 1.00 25.80 251 GLU B O 1
ATOM 4395 N N . LYS B 1 171 ? 29.827 74.110 13.233 1.00 26.44 252 LYS B N 1
ATOM 4396 C CA . LYS B 1 171 ? 28.448 73.935 12.778 1.00 24.38 252 LYS B CA 1
ATOM 4397 C C . LYS B 1 171 ? 28.214 72.593 12.105 1.00 24.19 252 LYS B C 1
ATOM 4398 O O . LYS B 1 171 ? 27.088 72.105 12.069 1.00 24.63 252 LYS B O 1
ATOM 4404 N N . SER B 1 172 ? 29.269 71.989 11.571 1.00 22.60 253 SER B N 1
ATOM 4405 C CA . SER B 1 172 ? 29.121 70.683 10.939 1.00 22.16 253 SER B CA 1
ATOM 4406 C C . SER B 1 172 ? 29.156 69.646 12.053 1.00 22.46 253 SER B C 1
ATOM 4407 O O . SER B 1 172 ? 30.218 69.136 12.384 1.00 24.24 253 SER B O 1
ATOM 4410 N N . GLU B 1 173 ? 27.994 69.348 12.633 1.00 23.88 254 GLU B N 1
ATOM 4411 C CA . GLU B 1 173 ? 27.897 68.396 13.744 1.00 23.82 254 GLU B CA 1
ATOM 4412 C C . GLU B 1 173 ? 27.793 66.939 13.311 1.00 23.93 254 GLU B C 1
ATOM 4413 O O . GLU B 1 173 ? 28.084 66.026 14.088 1.00 26.39 254 GLU B O 1
ATOM 4419 N N . VAL B 1 174 ? 27.365 66.720 12.077 1.00 20.42 255 VAL B N 1
ATOM 4420 C CA . VAL B 1 174 ? 27.247 65.367 11.532 1.00 19.66 255 VAL B CA 1
ATOM 4421 C C . VAL B 1 174 ? 27.839 65.418 10.135 1.00 17.28 255 VAL B C 1
ATOM 4422 O O . VAL B 1 174 ? 27.610 66.382 9.408 1.00 17.57 255 VAL B O 1
ATOM 4426 N N . LEU B 1 175 ? 28.595 64.393 9.755 1.00 16.45 256 LEU B N 1
ATOM 4427 C CA . LEU B 1 175 ? 29.212 64.382 8.428 1.00 18.16 256 LEU B CA 1
ATOM 4428 C C . LEU B 1 175 ? 28.673 63.259 7.549 1.00 17.11 256 LEU B C 1
ATOM 4429 O O . LEU B 1 175 ? 28.328 62.184 8.039 1.00 16.55 256 LEU B O 1
ATOM 4434 N N . ALA B 1 176 ? 28.605 63.518 6.247 1.00 15.39 257 ALA B N 1
ATOM 4435 C CA . ALA B 1 176 ? 28.119 62.526 5.299 1.00 15.95 257 ALA B CA 1
ATOM 4436 C C . ALA B 1 176 ? 29.010 62.597 4.071 1.00 18.26 257 ALA B C 1
ATOM 4437 O O . ALA B 1 176 ? 29.115 63.645 3.428 1.00 20.09 257 ALA B O 1
ATOM 4439 N N . PHE B 1 177 ? 29.646 61.472 3.767 1.00 18.00 258 PHE B N 1
ATOM 4440 C CA . PHE B 1 177 ? 30.584 61.323 2.652 1.00 18.67 258 PHE B CA 1
ATOM 4441 C C . PHE B 1 177 ? 30.041 60.347 1.622 1.00 18.22 258 PHE B C 1
ATOM 4442 O O . PHE B 1 177 ? 29.587 59.263 1.975 1.00 20.53 258 PHE B O 1
ATOM 4450 N N . VAL B 1 178 ? 30.117 60.705 0.348 1.00 17.76 259 VAL B N 1
ATOM 4451 C CA . VAL B 1 178 ? 29.624 59.817 -0.689 1.00 19.83 259 VAL B CA 1
ATOM 4452 C C . VAL B 1 178 ? 30.569 59.698 -1.874 1.00 21.18 259 VAL B C 1
ATOM 4453 O O . VAL B 1 178 ? 31.058 60.696 -2.408 1.00 22.22 259 VAL B O 1
ATOM 4457 N N . SER B 1 179 ? 30.837 58.466 -2.279 1.00 21.37 260 SER B N 1
ATOM 4458 C CA . SER B 1 179 ? 31.706 58.230 -3.423 1.00 25.59 260 SER B CA 1
ATOM 4459 C C . SER B 1 179 ? 31.683 56.776 -3.851 1.00 27.80 260 SER B C 1
ATOM 4460 O O . SER B 1 179 ? 31.144 55.919 -3.150 1.00 28.42 260 SER B O 1
ATOM 4463 N N . LYS B 1 180 ? 32.259 56.509 -5.017 1.00 30.13 261 LYS B N 1
ATOM 4464 C CA . LYS B 1 180 ? 32.350 55.147 -5.510 1.00 32.54 261 LYS B CA 1
ATOM 4465 C C . LYS B 1 180 ? 33.293 54.457 -4.543 1.00 33.25 261 LYS B C 1
ATOM 4466 O O . LYS B 1 180 ? 34.110 55.114 -3.895 1.00 32.18 261 LYS B O 1
ATOM 4472 N N . PRO B 1 181 ? 33.182 53.129 -4.413 1.00 35.50 262 PRO B N 1
ATOM 4473 C CA . PRO B 1 181 ? 34.050 52.385 -3.501 1.00 36.56 262 PRO B CA 1
ATOM 4474 C C . PRO B 1 181 ? 35.508 52.566 -3.879 1.00 36.73 262 PRO B C 1
ATOM 4475 O O . PRO B 1 181 ? 35.916 52.232 -4.989 1.00 38.76 262 PRO B O 1
ATOM 4479 N N . PRO B 1 182 ? 36.306 53.129 -2.970 1.00 35.87 263 PRO B N 1
ATOM 4480 C CA . PRO B 1 182 ? 37.727 53.333 -3.258 1.00 37.77 263 PRO B CA 1
ATOM 4481 C C . PRO B 1 182 ? 38.512 52.052 -2.978 1.00 39.85 263 PRO B C 1
ATOM 4482 O O . PRO B 1 182 ? 38.111 51.246 -2.133 1.00 40.72 263 PRO B O 1
ATOM 4486 N N . ALA B 1 183 ? 39.617 51.859 -3.692 1.00 41.22 264 ALA B N 1
ATOM 4487 C CA . ALA B 1 183 ? 40.442 50.674 -3.486 1.00 41.59 264 ALA B CA 1
ATOM 4488 C C . ALA B 1 183 ? 40.805 50.562 -2.007 1.00 42.64 264 ALA B C 1
ATOM 4489 O O . ALA B 1 183 ? 40.806 51.553 -1.276 1.00 44.59 264 ALA B O 1
ATOM 4491 N N . GLU B 1 184 ? 41.122 49.347 -1.584 1.00 42.52 265 GLU B N 1
ATOM 4492 C CA . GLU B 1 184 ? 41.468 49.043 -0.205 1.00 43.33 265 GLU B CA 1
ATOM 4493 C C . GLU B 1 184 ? 42.308 50.066 0.560 1.00 42.00 265 GLU B C 1
ATOM 4494 O O . GLU B 1 184 ? 41.865 50.593 1.585 1.00 42.48 265 GLU B O 1
ATOM 4500 N N . ALA B 1 185 ? 43.515 50.346 0.081 1.00 40.31 266 ALA B N 1
ATOM 4501 C CA . ALA B 1 185 ? 44.398 51.289 0.770 1.00 38.86 266 ALA B CA 1
ATOM 4502 C C . ALA B 1 185 ? 43.787 52.673 0.951 1.00 37.59 266 ALA B C 1
ATOM 4503 O O . ALA B 1 185 ? 43.870 53.260 2.031 1.00 36.63 266 ALA B O 1
ATOM 4505 N N . VAL B 1 186 ? 43.192 53.197 -0.114 1.00 37.12 267 VAL B N 1
ATOM 4506 C CA . VAL B 1 186 ? 42.561 54.510 -0.071 1.00 37.01 267 VAL B CA 1
ATOM 4507 C C . VAL B 1 186 ? 41.403 54.489 0.922 1.00 37.14 267 VAL B C 1
ATOM 4508 O O . VAL B 1 186 ? 41.276 55.370 1.780 1.00 35.22 267 VAL B O 1
ATOM 4512 N N . ARG B 1 187 ? 40.568 53.464 0.801 1.00 38.20 268 ARG B N 1
ATOM 4513 C CA . ARG B 1 187 ? 39.414 53.313 1.672 1.00 41.13 268 ARG B CA 1
ATOM 4514 C C . ARG B 1 187 ? 39.813 53.287 3.141 1.00 40.98 268 ARG B C 1
ATOM 4515 O O . ARG B 1 187 ? 39.145 53.902 3.971 1.00 43.40 268 ARG B O 1
ATOM 4523 N N . LEU B 1 188 ? 40.894 52.583 3.466 1.00 39.08 269 LEU B N 1
ATOM 4524 C CA . LEU B 1 188 ? 41.347 52.511 4.850 1.00 38.40 269 LEU B CA 1
ATOM 4525 C C . LEU B 1 188 ? 41.752 53.888 5.343 1.00 36.18 269 LEU B C 1
ATOM 4526 O O . LEU B 1 188 ? 41.347 54.317 6.429 1.00 34.83 269 LEU B O 1
ATOM 4531 N N . LYS B 1 189 ? 42.552 54.577 4.535 1.00 35.90 270 LYS B N 1
ATOM 4532 C CA . LYS B 1 189 ? 43.023 55.916 4.865 1.00 36.25 270 LYS B CA 1
ATOM 4533 C C . LYS B 1 189 ? 41.838 56.860 5.104 1.00 35.43 270 LYS B C 1
ATOM 4534 O O . LYS B 1 189 ? 41.823 57.638 6.059 1.00 36.09 270 LYS B O 1
ATOM 4540 N N . ILE B 1 190 ? 40.844 56.779 4.230 1.00 35.32 271 ILE B N 1
ATOM 4541 C CA . ILE B 1 190 ? 39.657 57.621 4.341 1.00 34.34 271 ILE B CA 1
ATOM 4542 C C . ILE B 1 190 ? 38.852 57.333 5.607 1.00 32.58 271 ILE B C 1
ATOM 4543 O O . ILE B 1 190 ? 38.495 58.247 6.358 1.00 31.04 271 ILE B O 1
ATOM 4548 N N . VAL B 1 191 ? 38.557 56.061 5.840 1.00 31.22 272 VAL B N 1
ATOM 4549 C CA . VAL B 1 191 ? 37.786 55.705 7.020 1.00 31.19 272 VAL B CA 1
ATOM 4550 C C . VAL B 1 191 ? 38.507 56.162 8.285 1.00 30.20 272 VAL B C 1
ATOM 4551 O O . VAL B 1 191 ? 37.873 56.657 9.219 1.00 31.04 272 VAL B O 1
ATOM 4555 N N . ASN B 1 192 ? 39.827 56.026 8.309 1.00 30.07 273 ASN B N 1
ATOM 4556 C CA . ASN B 1 192 ? 40.590 56.445 9.478 1.00 32.17 273 ASN B CA 1
ATOM 4557 C C . ASN B 1 192 ? 40.462 57.946 9.718 1.00 30.64 273 ASN B C 1
ATOM 4558 O O . ASN B 1 192 ? 40.298 58.391 10.853 1.00 30.70 273 ASN B O 1
ATOM 4563 N N . ALA B 1 193 ? 40.530 58.732 8.652 1.00 28.74 274 ALA B N 1
ATOM 4564 C CA . ALA B 1 193 ? 40.380 60.173 8.794 1.00 28.43 274 ALA B CA 1
ATOM 4565 C C . ALA B 1 193 ? 38.966 60.492 9.340 1.00 29.95 274 ALA B C 1
ATOM 4566 O O . ALA B 1 193 ? 38.794 61.398 10.156 1.00 30.24 274 ALA B O 1
ATOM 4576 N N . LYS B 1 195 ? 37.242 58.604 11.290 1.00 32.81 276 LYS B N 1
ATOM 4577 C CA . LYS B 1 195 ? 37.277 58.244 12.703 1.00 32.40 276 LYS B CA 1
ATOM 4578 C C . LYS B 1 195 ? 37.944 59.363 13.495 1.00 31.79 276 LYS B C 1
ATOM 4579 O O . LYS B 1 195 ? 37.502 59.713 14.589 1.00 31.11 276 LYS B O 1
ATOM 4585 N N . ALA B 1 196 ? 38.991 59.947 12.923 1.00 31.76 277 ALA B N 1
ATOM 4586 C CA . ALA B 1 196 ? 39.724 61.007 13.605 1.00 31.18 277 ALA B CA 1
ATOM 4587 C C . ALA B 1 196 ? 38.928 62.292 13.866 1.00 32.33 277 ALA B C 1
ATOM 4588 O O . ALA B 1 196 ? 39.239 63.033 14.800 1.00 32.99 277 ALA B O 1
ATOM 4590 N N . THR B 1 197 ? 37.916 62.571 13.050 1.00 30.64 278 THR B N 1
ATOM 4591 C CA . THR B 1 197 ? 37.122 63.785 13.247 1.00 28.95 278 THR B CA 1
ATOM 4592 C C . THR B 1 197 ? 36.347 63.672 14.559 1.00 28.97 278 THR B C 1
ATOM 4593 O O . THR B 1 197 ? 36.107 64.663 15.246 1.00 30.30 278 THR B O 1
ATOM 4597 N N . GLY B 1 198 ? 35.953 62.452 14.902 1.00 28.75 279 GLY B N 1
ATOM 4598 C CA . GLY B 1 198 ? 35.198 62.232 16.124 1.00 29.71 279 GLY B CA 1
ATOM 4599 C C . GLY B 1 198 ? 33.702 62.480 15.965 1.00 29.05 279 GLY B C 1
ATOM 4600 O O . GLY B 1 198 ? 32.903 62.116 16.834 1.00 29.22 279 GLY B O 1
ATOM 4601 N N . LYS B 1 199 ? 33.317 63.085 14.846 1.00 25.78 280 LYS B N 1
ATOM 4602 C CA . LYS B 1 199 ? 31.912 63.395 14.593 1.00 23.86 280 LYS B CA 1
ATOM 4603 C C . LYS B 1 199 ? 31.122 62.243 13.986 1.00 23.88 280 LYS B C 1
ATOM 4604 O O . LYS B 1 199 ? 31.675 61.413 13.248 1.00 25.08 280 LYS B O 1
ATOM 4610 N N . PRO B 1 200 ? 29.821 62.156 14.317 1.00 21.40 281 PRO B N 1
ATOM 4611 C CA . PRO B 1 200 ? 29.003 61.084 13.754 1.00 20.99 281 PRO B CA 1
ATOM 4612 C C . PRO B 1 200 ? 29.121 61.222 12.229 1.00 22.53 281 PRO B C 1
ATOM 4613 O O . PRO B 1 200 ? 28.902 62.305 11.671 1.00 24.78 281 PRO B O 1
ATOM 4617 N N . THR B 1 201 ? 29.488 60.136 11.561 1.00 22.76 282 THR B N 1
ATOM 4618 C CA . THR B 1 201 ? 29.695 60.179 10.125 1.00 22.67 282 THR B CA 1
ATOM 4619 C C . THR B 1 201 ? 29.099 59.033 9.344 1.00 22.64 282 THR B C 1
ATOM 4620 O O . THR B 1 201 ? 29.231 57.872 9.732 1.00 25.81 282 THR B O 1
ATOM 4624 N N . VAL B 1 202 ? 28.469 59.362 8.221 1.00 20.24 283 VAL B N 1
ATOM 4625 C CA . VAL B 1 202 ? 27.890 58.349 7.359 1.00 20.15 283 VAL B CA 1
ATOM 4626 C C . VAL B 1 202 ? 28.763 58.205 6.119 1.00 20.73 283 VAL B C 1
ATOM 4627 O O . VAL B 1 202 ? 28.950 59.157 5.357 1.00 20.18 283 VAL B O 1
ATOM 4631 N N . ALA B 1 203 ? 29.308 57.011 5.920 1.00 21.48 284 ALA B N 1
ATOM 4632 C CA . ALA B 1 203 ? 30.155 56.770 4.763 1.00 20.52 284 ALA B CA 1
ATOM 4633 C C . ALA B 1 203 ? 29.399 55.985 3.698 1.00 21.03 284 ALA B C 1
ATOM 4634 O O . ALA B 1 203 ? 29.048 54.824 3.887 1.00 20.54 284 ALA B O 1
ATOM 4636 N N . LEU B 1 204 ? 29.130 56.637 2.577 1.00 22.52 285 LEU B N 1
ATOM 4637 C CA . LEU B 1 204 ? 28.410 55.981 1.504 1.00 24.28 285 LEU B CA 1
ATOM 4638 C C . LEU B 1 204 ? 29.324 55.647 0.348 1.00 25.15 285 LEU B C 1
ATOM 4639 O O . LEU B 1 204 ? 29.771 56.529 -0.380 1.00 28.21 285 LEU B O 1
ATOM 4644 N N . PHE B 1 205 ? 29.624 54.368 0.195 1.00 27.47 286 PHE B N 1
ATOM 4645 C CA . PHE B 1 205 ? 30.447 53.929 -0.913 1.00 29.00 286 PHE B CA 1
ATOM 4646 C C . PHE B 1 205 ? 29.447 53.230 -1.820 1.00 30.99 286 PHE B C 1
ATOM 4647 O O . PHE B 1 205 ? 29.044 52.096 -1.573 1.00 33.22 286 PHE B O 1
ATOM 4655 N N . LEU B 1 206 ? 29.021 53.960 -2.843 1.00 33.00 287 LEU B N 1
ATOM 4656 C CA . LEU B 1 206 ? 28.020 53.515 -3.799 1.00 35.50 287 LEU B CA 1
ATOM 4657 C C . LEU B 1 206 ? 28.136 52.078 -4.289 1.00 38.24 287 LEU B C 1
ATOM 4658 O O . LEU B 1 206 ? 29.163 51.673 -4.831 1.00 36.08 287 LEU B O 1
ATOM 4663 N N . GLY B 1 207 ? 27.055 51.322 -4.094 1.00 43.23 288 GLY B N 1
ATOM 4664 C CA . GLY B 1 207 ? 26.998 49.930 -4.516 1.00 48.40 288 GLY B CA 1
ATOM 4665 C C . GLY B 1 207 ? 28.107 49.086 -3.928 1.00 51.72 288 GLY B C 1
ATOM 4666 O O . GLY B 1 207 ? 28.805 48.360 -4.641 1.00 54.53 288 GLY B O 1
ATOM 4667 N N . TYR B 1 208 ? 28.266 49.179 -2.617 1.00 53.02 289 TYR B N 1
ATOM 4668 C CA . TYR B 1 208 ? 29.301 48.445 -1.915 1.00 55.17 289 TYR B CA 1
ATOM 4669 C C . TYR B 1 208 ? 28.701 47.884 -0.639 1.00 56.16 289 TYR B C 1
ATOM 4670 O O . TYR B 1 208 ? 28.319 48.634 0.259 1.00 55.68 289 TYR B O 1
ATOM 4679 N N . THR B 1 209 ? 28.608 46.564 -0.562 1.00 57.43 290 THR B N 1
ATOM 4680 C CA . THR B 1 209 ? 28.045 45.922 0.616 1.00 58.66 290 THR B CA 1
ATOM 4681 C C . THR B 1 209 ? 29.025 45.948 1.788 1.00 58.56 290 THR B C 1
ATOM 4682 O O . THR B 1 209 ? 30.071 45.302 1.754 1.00 59.38 290 THR B O 1
ATOM 4686 N N . PRO B 1 210 ? 28.705 46.715 2.837 1.00 58.70 291 PRO B N 1
ATOM 4687 C CA . PRO B 1 210 ? 29.599 46.779 3.995 1.00 58.86 291 PRO B CA 1
ATOM 4688 C C . PRO B 1 210 ? 29.391 45.553 4.877 1.00 59.25 291 PRO B C 1
ATOM 4689 O O . PRO B 1 210 ? 28.252 45.166 5.149 1.00 58.94 291 PRO B O 1
ATOM 4693 N N . ALA B 1 211 ? 30.481 44.932 5.313 1.00 59.14 292 ALA B N 1
ATOM 4694 C CA . ALA B 1 211 ? 30.367 43.762 6.178 1.00 59.39 292 ALA B CA 1
ATOM 4695 C C . ALA B 1 211 ? 29.916 44.264 7.543 1.00 58.85 292 ALA B C 1
ATOM 4696 O O . ALA B 1 211 ? 28.998 43.712 8.157 1.00 59.98 292 ALA B O 1
ATOM 4698 N N . VAL B 1 212 ? 30.565 45.330 8.001 1.00 56.80 293 VAL B N 1
ATOM 4699 C CA . VAL B 1 212 ? 30.246 45.947 9.282 1.00 53.30 293 VAL B CA 1
ATOM 4700 C C . VAL B 1 212 ? 29.385 47.185 9.027 1.00 50.03 293 VAL B C 1
ATOM 4701 O O . VAL B 1 212 ? 29.714 48.018 8.182 1.00 50.75 293 VAL B O 1
ATOM 4705 N N . ALA B 1 213 ? 28.280 47.300 9.755 1.00 45.08 294 ALA B N 1
ATOM 4706 C CA . ALA B 1 213 ? 27.372 48.425 9.589 1.00 39.10 294 ALA B CA 1
ATOM 4707 C C . ALA B 1 213 ? 27.824 49.685 10.322 1.00 38.34 294 ALA B C 1
ATOM 4708 O O . ALA B 1 213 ? 27.466 50.799 9.934 1.00 36.63 294 ALA B O 1
ATOM 4710 N N . ARG B 1 214 ? 28.596 49.516 11.387 1.00 35.81 295 ARG B N 1
ATOM 4711 C CA . ARG B 1 214 ? 29.083 50.656 12.147 1.00 35.52 295 ARG B CA 1
ATOM 4712 C C . ARG B 1 214 ? 30.465 50.370 12.689 1.00 36.24 295 ARG B C 1
ATOM 4713 O O . ARG B 1 214 ? 30.735 49.273 13.164 1.00 36.10 295 ARG B O 1
ATOM 4721 N N . ASP B 1 215 ? 31.343 51.363 12.600 1.00 37.12 296 ASP B N 1
ATOM 4722 C CA . ASP B 1 215 ? 32.698 51.236 13.105 1.00 35.72 296 ASP B CA 1
ATOM 4723 C C . ASP B 1 215 ? 32.982 52.510 13.873 1.00 35.67 296 ASP B C 1
ATOM 4724 O O . ASP B 1 215 ? 33.337 53.537 13.295 1.00 35.05 296 ASP B O 1
ATOM 4729 N N . GLU B 1 216 ? 32.804 52.445 15.184 1.00 35.65 297 GLU B N 1
ATOM 4730 C CA . GLU B 1 216 ? 33.028 53.600 16.029 1.00 35.65 297 GLU B CA 1
ATOM 4731 C C . GLU B 1 216 ? 32.074 54.725 15.628 1.00 34.33 297 GLU B C 1
ATOM 4732 O O . GLU B 1 216 ? 30.858 54.542 15.656 1.00 34.21 297 GLU B O 1
ATOM 4738 N N . ASN B 1 217 ? 32.608 55.877 15.243 1.00 32.54 298 ASN B N 1
ATOM 4739 C CA . ASN B 1 217 ? 31.762 57.003 14.858 1.00 30.80 298 ASN B CA 1
ATOM 4740 C C . ASN B 1 217 ? 31.349 56.953 13.385 1.00 30.43 298 ASN B C 1
ATOM 4741 O O . ASN B 1 217 ? 30.710 57.878 12.879 1.00 30.10 298 ASN B O 1
ATOM 4746 N N . VAL B 1 218 ? 31.710 55.870 12.700 1.00 27.82 299 VAL B N 1
ATOM 4747 C CA . VAL B 1 218 ? 31.373 55.734 11.288 1.00 26.71 299 VAL B CA 1
ATOM 4748 C C . VAL B 1 218 ? 30.260 54.740 10.983 1.00 28.37 299 VAL B C 1
ATOM 4749 O O . VAL B 1 218 ? 30.315 53.573 11.370 1.00 28.96 299 VAL B O 1
ATOM 4753 N N . TRP B 1 219 ? 29.246 55.225 10.279 1.00 28.51 300 TRP B N 1
ATOM 4754 C CA . TRP B 1 219 ? 28.125 54.402 9.865 1.00 28.42 300 TRP B CA 1
ATOM 4755 C C . TRP B 1 219 ? 28.268 54.225 8.352 1.00 30.89 300 TRP B C 1
ATOM 4756 O O . TRP B 1 219 ? 28.367 55.201 7.595 1.00 29.37 300 TRP B O 1
ATOM 4767 N N . PHE B 1 220 ? 28.293 52.973 7.920 1.00 29.51 301 PHE B N 1
ATOM 4768 C CA . PHE B 1 220 ? 28.423 52.661 6.512 1.00 30.51 301 PHE B CA 1
ATOM 4769 C C . PHE B 1 220 ? 27.046 52.480 5.883 1.00 31.47 301 PHE B C 1
ATOM 4770 O O . PHE B 1 220 ? 26.168 51.858 6.473 1.00 32.86 301 PHE B O 1
ATOM 4778 N N . ALA B 1 221 ? 26.854 53.038 4.693 1.00 30.53 302 ALA B N 1
ATOM 4779 C CA . ALA B 1 221 ? 25.581 52.921 4.005 1.00 33.69 302 ALA B CA 1
ATOM 4780 C C . ALA B 1 221 ? 25.809 52.411 2.588 1.00 34.73 302 ALA B C 1
ATOM 4781 O O . ALA B 1 221 ? 26.920 52.474 2.068 1.00 34.45 302 ALA B O 1
ATOM 4783 N N . SER B 1 222 ? 24.750 51.911 1.962 1.00 37.67 303 SER B N 1
ATOM 4784 C CA . SER B 1 222 ? 24.858 51.391 0.604 1.00 39.45 303 SER B CA 1
ATOM 4785 C C . SER B 1 222 ? 24.132 52.215 -0.461 1.00 37.34 303 SER B C 1
ATOM 4786 O O . SER B 1 222 ? 24.572 52.282 -1.617 1.00 39.76 303 SER B O 1
ATOM 4789 N N . SER B 1 223 ? 23.021 52.835 -0.082 1.00 33.68 304 SER B N 1
ATOM 4790 C CA . SER B 1 223 ? 22.241 53.623 -1.026 1.00 30.81 304 SER B CA 1
ATOM 4791 C C . SER B 1 223 ? 22.144 55.080 -0.614 1.00 28.50 304 SER B C 1
ATOM 4792 O O . SER B 1 223 ? 22.387 55.431 0.535 1.00 28.41 304 SER B O 1
ATOM 4795 N N . LEU B 1 224 ? 21.783 55.934 -1.560 1.00 27.70 305 LEU B N 1
ATOM 4796 C CA . LEU B 1 224 ? 21.672 57.350 -1.262 1.00 26.52 305 LEU B CA 1
ATOM 4797 C C . LEU B 1 224 ? 20.577 57.624 -0.233 1.00 27.50 305 LEU B C 1
ATOM 4798 O O . LEU B 1 224 ? 20.789 58.392 0.703 1.00 26.92 305 LEU B O 1
ATOM 4803 N N . ASP B 1 225 ? 19.420 56.986 -0.381 1.00 28.08 306 ASP B N 1
ATOM 4804 C CA . ASP B 1 225 ? 18.332 57.215 0.566 1.00 31.31 306 ASP B CA 1
ATOM 4805 C C . ASP B 1 225 ? 18.662 56.699 1.971 1.00 29.52 306 ASP B C 1
ATOM 4806 O O . ASP B 1 225 ? 18.294 57.322 2.967 1.00 29.40 306 ASP B O 1
ATOM 4811 N N . GLU B 1 226 ? 19.367 55.578 2.057 1.00 27.20 307 GLU B N 1
ATOM 4812 C CA . GLU B 1 226 ? 19.746 55.042 3.361 1.00 27.00 307 GLU B CA 1
ATOM 4813 C C . GLU B 1 226 ? 20.753 55.986 4.021 1.00 25.58 307 GLU B C 1
ATOM 4814 O O . GLU B 1 226 ? 20.666 56.280 5.218 1.00 23.55 307 GLU B O 1
ATOM 4820 N N . ALA B 1 227 ? 21.708 56.465 3.228 1.00 23.14 308 ALA B N 1
ATOM 4821 C CA . ALA B 1 227 ? 22.727 57.378 3.737 1.00 21.92 308 ALA B CA 1
ATOM 4822 C C . ALA B 1 227 ? 22.049 58.621 4.294 1.00 21.91 308 ALA B C 1
ATOM 4823 O O . ALA B 1 227 ? 22.448 59.137 5.342 1.00 21.06 308 ALA B O 1
ATOM 4825 N N . ALA B 1 228 ? 21.022 59.100 3.591 1.00 22.55 309 ALA B N 1
ATOM 4826 C CA . ALA B 1 228 ? 20.288 60.292 4.031 1.00 23.94 309 ALA B CA 1
ATOM 4827 C C . ALA B 1 228 ? 19.540 60.006 5.326 1.00 23.61 309 ALA B C 1
ATOM 4828 O O . ALA B 1 228 ? 19.559 60.802 6.261 1.00 23.17 309 ALA B O 1
ATOM 4830 N N . ARG B 1 229 ? 18.876 58.860 5.364 1.00 25.39 310 ARG B N 1
ATOM 4831 C CA . ARG B 1 229 ? 18.114 58.464 6.537 1.00 27.02 310 ARG B CA 1
ATOM 4832 C C . ARG B 1 229 ? 19.032 58.457 7.762 1.00 25.16 310 ARG B C 1
ATOM 4833 O O . ARG B 1 229 ? 18.692 59.020 8.794 1.00 25.21 310 ARG B O 1
ATOM 4841 N N . LEU B 1 230 ? 20.195 57.817 7.629 1.00 24.13 311 LEU B N 1
ATOM 4842 C CA . LEU B 1 230 ? 21.154 57.740 8.721 1.00 24.01 311 LEU B CA 1
ATOM 4843 C C . LEU B 1 230 ? 21.716 59.106 9.071 1.00 22.52 311 LEU B C 1
ATOM 4844 O O . LEU B 1 230 ? 21.820 59.454 10.250 1.00 20.71 311 LEU B O 1
ATOM 4849 N N . ALA B 1 231 ? 22.073 59.889 8.057 1.00 21.71 312 ALA B N 1
ATOM 4850 C CA . ALA B 1 231 ? 22.620 61.210 8.326 1.00 21.29 312 ALA B CA 1
ATOM 4851 C C . ALA B 1 231 ? 21.611 62.042 9.097 1.00 20.43 312 ALA B C 1
ATOM 4852 O O . ALA B 1 231 ? 21.978 62.779 10.010 1.00 18.70 312 ALA B O 1
ATOM 4854 N N . CYS B 1 232 ? 20.336 61.913 8.750 1.00 18.46 313 CYS B N 1
ATOM 4855 C CA . CYS B 1 232 ? 19.317 62.683 9.451 1.00 20.17 313 CYS B CA 1
ATOM 4856 C C . CYS B 1 232 ? 19.096 62.167 10.877 1.00 20.11 313 CYS B C 1
ATOM 4857 O O . CYS B 1 232 ? 18.885 62.953 11.805 1.00 18.63 313 CYS B O 1
ATOM 4860 N N . LEU B 1 233 ? 19.164 60.850 11.049 1.00 21.37 314 LEU B N 1
ATOM 4861 C CA . LEU B 1 233 ? 19.021 60.250 12.378 1.00 21.60 314 LEU B CA 1
ATOM 4862 C C . LEU B 1 233 ? 20.135 60.784 13.296 1.00 21.93 314 LEU B C 1
ATOM 4863 O O . LEU B 1 233 ? 19.883 61.211 14.425 1.00 21.38 314 LEU B O 1
ATOM 4868 N N . LEU B 1 234 ? 21.369 60.765 12.804 1.00 21.99 315 LEU B N 1
ATOM 4869 C CA . LEU B 1 234 ? 22.492 61.250 13.591 1.00 21.10 315 LEU B CA 1
ATOM 4870 C C . LEU B 1 234 ? 22.328 62.744 13.807 1.00 21.26 315 LEU B C 1
ATOM 4871 O O . LEU B 1 234 ? 22.707 63.280 14.851 1.00 21.49 315 LEU B O 1
ATOM 4876 N N . SER B 1 235 ? 21.748 63.422 12.820 1.00 21.85 316 SER B N 1
ATOM 4877 C CA . SER B 1 235 ? 21.534 64.859 12.931 1.00 22.07 316 SER B CA 1
ATOM 4878 C C . SER B 1 235 ? 20.602 65.193 14.097 1.00 21.87 316 SER B C 1
ATOM 4879 O O . SER B 1 235 ? 20.868 66.111 14.873 1.00 21.72 316 SER B O 1
ATOM 4882 N N . ARG B 1 236 ? 19.506 64.453 14.208 1.00 22.87 317 ARG B N 1
ATOM 4883 C CA . ARG B 1 236 ? 18.545 64.703 15.272 1.00 23.88 317 ARG B CA 1
ATOM 4884 C C . ARG B 1 236 ? 19.127 64.399 16.643 1.00 24.73 317 ARG B C 1
ATOM 4885 O O . ARG B 1 236 ? 18.937 65.167 17.588 1.00 22.99 317 ARG B O 1
ATOM 4893 N N . VAL B 1 237 ? 19.842 63.284 16.744 1.00 25.42 318 VAL B N 1
ATOM 4894 C CA . VAL B 1 237 ? 20.442 62.887 18.008 1.00 26.06 318 VAL B CA 1
ATOM 4895 C C . VAL B 1 237 ? 21.487 63.888 18.454 1.00 26.46 318 VAL B C 1
ATOM 4896 O O . VAL B 1 237 ? 21.479 64.343 19.597 1.00 26.32 318 VAL B O 1
ATOM 4900 N N . THR B 1 238 ? 22.390 64.237 17.546 1.00 26.25 319 THR B N 1
ATOM 4901 C CA . THR B 1 238 ? 23.448 65.172 17.886 1.00 26.54 319 THR B CA 1
ATOM 4902 C C . THR B 1 238 ? 22.913 66.563 18.204 1.00 27.17 319 THR B C 1
ATOM 4903 O O . THR B 1 238 ? 23.425 67.235 19.093 1.00 27.51 319 THR B O 1
ATOM 4907 N N . ALA B 1 239 ? 21.881 66.996 17.491 1.00 28.38 320 ALA B N 1
ATOM 4908 C CA . ALA B 1 239 ? 21.306 68.310 17.751 1.00 29.84 320 ALA B CA 1
ATOM 4909 C C . ALA B 1 239 ? 20.662 68.345 19.140 1.00 32.46 320 ALA B C 1
ATOM 4910 O O . ALA B 1 239 ? 20.816 69.312 19.884 1.00 33.84 320 ALA B O 1
ATOM 4912 N N . ARG B 1 240 ? 19.946 67.284 19.494 1.00 33.43 321 ARG B N 1
ATOM 4913 C CA . ARG B 1 240 ? 19.284 67.244 20.790 1.00 36.45 321 ARG B CA 1
ATOM 4914 C C . ARG B 1 240 ? 20.292 67.155 21.932 1.00 37.25 321 ARG B C 1
ATOM 4915 O O . ARG B 1 240 ? 20.101 67.757 22.989 1.00 39.10 321 ARG B O 1
ATOM 4923 N N . ARG B 1 241 ? 21.370 66.415 21.717 1.00 36.80 322 ARG B N 1
ATOM 4924 C CA . ARG B 1 241 ? 22.396 66.276 22.735 1.00 38.85 322 ARG B CA 1
ATOM 4925 C C . ARG B 1 241 ? 23.111 67.595 22.980 1.00 39.20 322 ARG B C 1
ATOM 4926 O O . ARG B 1 241 ? 23.305 68.002 24.124 1.00 38.26 322 ARG B O 1
ATOM 4934 N N . ASN B 1 242 ? 23.510 68.260 21.901 1.00 39.01 323 ASN B N 1
ATOM 4935 C CA . ASN B 1 242 ? 24.217 69.522 22.030 1.00 38.43 323 ASN B CA 1
ATOM 4936 C C . ASN B 1 242 ? 23.345 70.568 22.691 1.00 38.49 323 ASN B C 1
ATOM 4937 O O . ASN B 1 242 ? 23.847 71.467 23.356 1.00 39.58 323 ASN B O 1
ATOM 4942 N N . ALA B 1 243 ? 22.036 70.450 22.516 1.00 37.89 324 ALA B N 1
ATOM 4943 C CA . ALA B 1 243 ? 21.123 71.396 23.131 1.00 37.88 324 ALA B CA 1
ATOM 4944 C C . ALA B 1 243 ? 21.117 71.153 24.640 1.00 39.84 324 ALA B C 1
ATOM 4945 O O . ALA B 1 243 ? 21.309 72.076 25.432 1.00 40.46 324 ALA B O 1
ATOM 4947 N N . ILE B 1 244 ? 20.906 69.900 25.031 1.00 41.13 325 ILE B N 1
ATOM 4948 C CA . ILE B 1 244 ? 20.874 69.530 26.440 1.00 40.89 325 ILE B CA 1
ATOM 4949 C C . ILE B 1 244 ? 22.211 69.824 27.116 1.00 42.20 325 ILE B C 1
ATOM 4950 O O . ILE B 1 244 ? 22.270 70.052 28.325 1.00 42.58 325 ILE B O 1
ATOM 4955 N N . ALA B 1 245 ? 23.277 69.817 26.322 1.00 43.76 326 ALA B N 1
ATOM 4956 C CA . ALA B 1 245 ? 24.635 70.091 26.804 1.00 45.84 326 ALA B CA 1
ATOM 4957 C C . ALA B 1 245 ? 24.986 69.396 28.118 1.00 47.37 326 ALA B C 1
ATOM 4958 O O . ALA B 1 245 ? 25.211 70.047 29.141 1.00 46.60 326 ALA B O 1
ATOM 4960 N N . PRO B 1 246 ? 25.052 68.060 28.103 1.00 49.24 327 PRO B N 1
ATOM 4961 C CA . PRO B 1 246 ? 25.381 67.299 29.311 1.00 50.29 327 PRO B CA 1
ATOM 4962 C C . PRO B 1 246 ? 26.729 67.731 29.877 1.00 51.03 327 PRO B C 1
ATOM 4963 O O . PRO B 1 246 ? 27.603 68.186 29.135 1.00 50.70 327 PRO B O 1
ATOM 4967 N N . VAL B 1 247 ? 26.890 67.585 31.190 1.00 52.83 328 VAL B N 1
ATOM 4968 C CA . VAL B 1 247 ? 28.130 67.960 31.865 1.00 53.99 328 VAL B CA 1
ATOM 4969 C C . VAL B 1 247 ? 28.743 66.790 32.625 1.00 54.30 328 VAL B C 1
ATOM 4970 O O . VAL B 1 247 ? 29.958 66.579 32.591 1.00 55.20 328 VAL B O 1
ATOM 4974 N N . SER B 1 248 ? 27.896 66.031 33.310 1.00 53.71 329 SER B N 1
ATOM 4975 C CA . SER B 1 248 ? 28.358 64.889 34.089 1.00 51.96 329 SER B CA 1
ATOM 4976 C C . SER B 1 248 ? 27.837 63.559 33.555 1.00 50.85 329 SER B C 1
ATOM 4977 O O . SER B 1 248 ? 26.645 63.408 33.285 1.00 50.66 329 SER B O 1
ATOM 4980 N N . SER B 1 249 ? 28.742 62.599 33.404 1.00 49.46 330 SER B N 1
ATOM 4981 C CA . SER B 1 249 ? 28.383 61.280 32.912 1.00 48.46 330 SER B CA 1
ATOM 4982 C C . SER B 1 249 ? 27.502 60.575 33.934 1.00 47.69 330 SER B C 1
ATOM 4983 O O . SER B 1 249 ? 27.274 61.080 35.031 1.00 48.11 330 SER B O 1
ATOM 4986 N N . GLY B 1 250 ? 27.017 59.397 33.572 1.00 45.84 331 GLY B N 1
ATOM 4987 C CA . GLY B 1 250 ? 26.154 58.658 34.468 1.00 42.87 331 GLY B CA 1
ATOM 4988 C C . GLY B 1 250 ? 25.620 57.381 33.859 1.00 41.11 331 GLY B C 1
ATOM 4989 O O . GLY B 1 250 ? 26.221 56.811 32.949 1.00 41.75 331 GLY B O 1
ATOM 4990 N N . PHE B 1 251 ? 24.464 56.941 34.335 1.00 38.61 332 PHE B N 1
ATOM 4991 C CA . PHE B 1 251 ? 23.902 55.698 33.847 1.00 36.59 332 PHE B CA 1
ATOM 4992 C C . PHE B 1 251 ? 22.543 55.775 33.176 1.00 35.38 332 PHE B C 1
ATOM 4993 O O . PHE B 1 251 ? 21.766 56.709 33.380 1.00 35.18 332 PHE B O 1
ATOM 5001 N N . ILE B 1 252 ? 22.268 54.763 32.365 1.00 33.13 333 ILE B N 1
ATOM 5002 C CA . ILE B 1 252 ? 21.009 54.671 31.658 1.00 32.79 333 ILE B CA 1
ATOM 5003 C C . ILE B 1 252 ? 20.118 53.671 32.378 1.00 32.70 333 ILE B C 1
ATOM 5004 O O . ILE B 1 252 ? 20.561 52.577 32.736 1.00 32.99 333 ILE B O 1
ATOM 5009 N N . CYS B 1 253 ? 18.867 54.060 32.602 1.00 30.68 334 CYS B N 1
ATOM 5010 C CA . CYS B 1 253 ? 17.899 53.192 33.250 1.00 30.96 334 CYS B CA 1
ATOM 5011 C C . CYS B 1 253 ? 16.635 53.165 32.409 1.00 30.23 334 CYS B C 1
ATOM 5012 O O . CYS B 1 253 ? 15.926 54.167 32.306 1.00 29.10 334 CYS B O 1
ATOM 5015 N N . GLY B 1 254 ? 16.363 52.015 31.801 1.00 30.10 335 GLY B N 1
ATOM 5016 C CA . GLY B 1 254 ? 15.173 51.875 30.986 1.00 29.07 335 GLY B CA 1
ATOM 5017 C C . GLY B 1 254 ? 14.095 51.168 31.782 1.00 29.10 335 GLY B C 1
ATOM 5018 O O . GLY B 1 254 ? 14.318 50.089 32.338 1.00 29.21 335 GLY B O 1
ATOM 5019 N N . LEU B 1 255 ? 12.928 51.787 31.856 1.00 26.46 336 LEU B N 1
ATOM 5020 C CA . LEU B 1 255 ? 11.808 51.217 32.582 1.00 28.30 336 LEU B CA 1
ATOM 5021 C C . LEU B 1 255 ? 10.681 51.005 31.576 1.00 28.57 336 LEU B C 1
ATOM 5022 O O . LEU B 1 255 ? 9.902 51.920 31.302 1.00 30.35 336 LEU B O 1
ATOM 5027 N N . TYR B 1 256 ? 10.611 49.793 31.030 1.00 26.73 337 TYR B N 1
ATOM 5028 C CA . TYR B 1 256 ? 9.617 49.454 30.026 1.00 27.40 337 TYR B CA 1
ATOM 5029 C C . TYR B 1 256 ? 8.400 48.672 30.506 1.00 30.00 337 TYR B C 1
ATOM 5030 O O . TYR B 1 256 ? 8.497 47.827 31.403 1.00 29.44 337 TYR B O 1
ATOM 5039 N N . THR B 1 257 ? 7.252 48.969 29.895 1.00 29.79 338 THR B N 1
ATOM 5040 C CA . THR B 1 257 ? 6.002 48.308 30.224 1.00 31.98 338 THR B CA 1
ATOM 5041 C C . THR B 1 257 ? 5.726 47.234 29.174 1.00 33.17 338 THR B C 1
ATOM 5042 O O . THR B 1 257 ? 5.078 46.223 29.454 1.00 31.19 338 THR B O 1
ATOM 5046 N N . GLY B 1 258 ? 6.223 47.464 27.963 1.00 33.06 339 GLY B N 1
ATOM 5047 C CA . GLY B 1 258 ? 6.043 46.502 26.889 1.00 34.21 339 GLY B CA 1
ATOM 5048 C C . GLY B 1 258 ? 7.256 45.589 26.790 1.00 34.58 339 GLY B C 1
ATOM 5049 O O . GLY B 1 258 ? 8.384 46.057 26.632 1.00 36.71 339 GLY B O 1
ATOM 5050 N N . GLY B 1 259 ? 7.024 44.283 26.881 1.00 34.54 340 GLY B N 1
ATOM 5051 C CA . GLY B 1 259 ? 8.111 43.319 26.824 1.00 32.49 340 GLY B CA 1
ATOM 5052 C C . GLY B 1 259 ? 8.919 43.311 25.540 1.00 32.05 340 GLY B C 1
ATOM 5053 O O . GLY B 1 259 ? 10.147 43.315 25.570 1.00 32.07 340 GLY B O 1
ATOM 5054 N N . THR B 1 260 ? 8.238 43.287 24.403 1.00 30.71 341 THR B N 1
ATOM 5055 C CA . THR B 1 260 ? 8.943 43.266 23.127 1.00 28.77 341 THR B CA 1
ATOM 5056 C C . THR B 1 260 ? 9.805 44.516 22.957 1.00 27.16 341 THR B C 1
ATOM 5057 O O . THR B 1 260 ? 10.958 44.426 22.546 1.00 26.81 341 THR B O 1
ATOM 5061 N N . LEU B 1 261 ? 9.237 45.674 23.289 1.00 25.10 342 LEU B N 1
ATOM 5062 C CA . LEU B 1 261 ? 9.946 46.948 23.172 1.00 23.40 342 LEU B CA 1
ATOM 5063 C C . LEU B 1 261 ? 11.183 46.967 24.075 1.00 24.13 342 LEU B C 1
ATOM 5064 O O . LEU B 1 261 ? 12.219 47.524 23.707 1.00 24.52 342 LEU B O 1
ATOM 5069 N N . ALA B 1 262 ? 11.087 46.343 25.247 1.00 23.08 343 ALA B N 1
ATOM 5070 C CA . ALA B 1 262 ? 12.217 46.310 26.173 1.00 24.52 343 ALA B CA 1
ATOM 5071 C C . ALA B 1 262 ? 13.412 45.570 25.585 1.00 26.38 343 ALA B C 1
ATOM 5072 O O . ALA B 1 262 ? 14.558 46.028 25.680 1.00 27.17 343 ALA B O 1
ATOM 5074 N N . ALA B 1 263 ? 13.141 44.413 24.989 1.00 27.08 344 ALA B N 1
ATOM 5075 C CA . ALA B 1 263 ? 14.191 43.596 24.390 1.00 26.86 344 ALA B CA 1
ATOM 5076 C C . ALA B 1 263 ? 14.834 44.294 23.184 1.00 27.86 344 ALA B C 1
ATOM 5077 O O . ALA B 1 263 ? 16.056 44.290 23.044 1.00 28.44 344 ALA B O 1
ATOM 5079 N N . GLU B 1 264 ? 14.026 44.887 22.308 1.00 26.63 345 GLU B N 1
ATOM 5080 C CA . GLU B 1 264 ? 14.607 45.582 21.165 1.00 26.55 345 GLU B CA 1
ATOM 5081 C C . GLU B 1 264 ? 15.454 46.747 21.695 1.00 25.21 345 GLU B C 1
ATOM 5082 O O . GLU B 1 264 ? 16.594 46.951 21.269 1.00 24.05 345 GLU B O 1
ATOM 5088 N N . ALA B 1 265 ? 14.901 47.502 22.639 1.00 25.02 346 ALA B N 1
ATOM 5089 C CA . ALA B 1 265 ? 15.646 48.616 23.205 1.00 26.63 346 ALA B CA 1
ATOM 5090 C C . ALA B 1 265 ? 16.956 48.092 23.793 1.00 27.75 346 ALA B C 1
ATOM 5091 O O . ALA B 1 265 ? 18.015 48.694 23.604 1.00 28.40 346 ALA B O 1
ATOM 5093 N N . ALA B 1 266 ? 16.884 46.960 24.493 1.00 27.97 347 ALA B N 1
ATOM 5094 C CA . ALA B 1 266 ? 18.070 46.372 25.102 1.00 28.20 347 ALA B CA 1
ATOM 5095 C C . ALA B 1 266 ? 19.070 45.966 24.024 1.00 28.53 347 ALA B C 1
ATOM 5096 O O . ALA B 1 266 ? 20.265 46.252 24.123 1.00 27.37 347 ALA B O 1
ATOM 5098 N N . GLY B 1 267 ? 18.572 45.301 22.989 1.00 27.94 348 GLY B N 1
ATOM 5099 C CA . GLY B 1 267 ? 19.446 44.879 21.914 1.00 28.62 348 GLY B CA 1
ATOM 5100 C C . GLY B 1 267 ? 20.116 46.050 21.218 1.00 29.94 348 GLY B C 1
ATOM 5101 O O . GLY B 1 267 ? 21.304 46.007 20.903 1.00 31.44 348 GLY B O 1
ATOM 5102 N N . LEU B 1 268 ? 19.355 47.106 20.972 1.00 28.33 349 LEU B N 1
ATOM 5103 C CA . LEU B 1 268 ? 19.900 48.282 20.301 1.00 30.57 349 LEU B CA 1
ATOM 5104 C C . LEU B 1 268 ? 20.968 49.000 21.130 1.00 30.73 349 LEU B C 1
ATOM 5105 O O . LEU B 1 268 ? 22.029 49.366 20.616 1.00 29.02 349 LEU B O 1
ATOM 5110 N N . LEU B 1 269 ? 20.684 49.203 22.412 1.00 29.82 350 LEU B N 1
ATOM 5111 C CA . LEU B 1 269 ? 21.621 49.896 23.283 1.00 31.63 350 LEU B CA 1
ATOM 5112 C C . LEU B 1 269 ? 22.901 49.099 23.506 1.00 33.20 350 LEU B C 1
ATOM 5113 O O . LEU B 1 269 ? 23.982 49.675 23.636 1.00 30.93 350 LEU B O 1
ATOM 5118 N N . ALA B 1 270 ? 22.778 47.776 23.559 1.00 34.07 351 ALA B N 1
ATOM 5119 C CA . ALA B 1 270 ? 23.944 46.922 23.749 1.00 35.09 351 ALA B CA 1
ATOM 5120 C C . ALA B 1 270 ? 24.874 47.107 22.555 1.00 36.01 351 ALA B C 1
ATOM 5121 O O . ALA B 1 270 ? 26.100 47.093 22.696 1.00 36.25 351 ALA B O 1
ATOM 5123 N N . GLY B 1 271 ? 24.279 47.276 21.376 1.00 36.47 352 GLY B N 1
ATOM 5124 C CA . GLY B 1 271 ? 25.060 47.474 20.169 1.00 38.40 352 GLY B CA 1
ATOM 5125 C C . GLY B 1 271 ? 25.768 48.819 20.202 1.00 40.50 352 GLY B C 1
ATOM 5126 O O . GLY B 1 271 ? 26.964 48.913 19.916 1.00 39.16 352 GLY B O 1
ATOM 5127 N N . HIS B 1 272 ? 25.026 49.860 20.569 1.00 40.46 353 HIS B N 1
ATOM 5128 C CA . HIS B 1 272 ? 25.574 51.205 20.645 1.00 42.31 353 HIS B CA 1
ATOM 5129 C C . HIS B 1 272 ? 26.701 51.259 21.663 1.00 44.62 353 HIS B C 1
ATOM 5130 O O . HIS B 1 272 ? 27.713 51.925 21.448 1.00 45.05 353 HIS B O 1
ATOM 5137 N N . LEU B 1 273 ? 26.517 50.557 22.775 1.00 46.12 354 LEU B N 1
ATOM 5138 C CA . LEU B 1 273 ? 27.520 50.518 23.831 1.00 49.03 354 LEU B CA 1
ATOM 5139 C C . LEU B 1 273 ? 28.563 49.458 23.511 1.00 50.81 354 LEU B C 1
ATOM 5140 O O . LEU B 1 273 ? 29.478 49.216 24.294 1.00 50.52 354 LEU B O 1
ATOM 5145 N N . GLY B 1 274 ? 28.414 48.823 22.354 1.00 52.96 355 GLY B N 1
ATOM 5146 C CA . GLY B 1 274 ? 29.358 47.799 21.950 1.00 55.60 355 GLY B CA 1
ATOM 5147 C C . GLY B 1 274 ? 29.591 46.762 23.029 1.00 57.26 355 GLY B C 1
ATOM 5148 O O . GLY B 1 274 ? 30.675 46.684 23.608 1.00 57.10 355 GLY B O 1
ATOM 5149 N N . VAL B 1 275 ? 28.565 45.966 23.307 1.00 59.44 356 VAL B N 1
ATOM 5150 C CA . VAL B 1 275 ? 28.669 44.923 24.316 1.00 61.06 356 VAL B CA 1
ATOM 5151 C C . VAL B 1 275 ? 27.573 43.877 24.139 1.00 61.66 356 VAL B C 1
ATOM 5152 O O . VAL B 1 275 ? 26.455 44.192 23.730 1.00 60.90 356 VAL B O 1
ATOM 5156 N N . GLU B 1 276 ? 27.914 42.628 24.436 1.00 63.30 357 GLU B N 1
ATOM 5157 C CA . GLU B 1 276 ? 26.983 41.514 24.334 1.00 65.48 357 GLU B CA 1
ATOM 5158 C C . GLU B 1 276 ? 26.030 41.573 25.528 1.00 66.39 357 GLU B C 1
ATOM 5159 O O . GLU B 1 276 ? 26.445 41.898 26.640 1.00 66.37 357 GLU B O 1
ATOM 5165 N N . ALA B 1 277 ? 24.754 41.270 25.298 1.00 67.09 358 ALA B N 1
ATOM 5166 C CA . ALA B 1 277 ? 23.767 41.292 26.376 1.00 67.83 358 ALA B CA 1
ATOM 5167 C C . ALA B 1 277 ? 23.019 39.967 26.473 1.00 67.84 358 ALA B C 1
ATOM 5168 O O . ALA B 1 277 ? 22.806 39.290 25.470 1.00 68.20 358 ALA B O 1
ATOM 5170 N N . HIS B 1 281 ? 17.862 38.942 30.360 1.00 72.81 362 HIS B N 1
ATOM 5171 C CA . HIS B 1 281 ? 17.337 37.621 30.043 1.00 71.68 362 HIS B CA 1
ATOM 5172 C C . HIS B 1 281 ? 16.545 37.054 31.219 1.00 70.30 362 HIS B C 1
ATOM 5173 O O . HIS B 1 281 ? 15.516 36.406 31.032 1.00 71.62 362 HIS B O 1
ATOM 5180 N N . GLN B 1 282 ? 17.027 37.307 32.430 1.00 66.97 363 GLN B N 1
ATOM 5181 C CA . GLN B 1 282 ? 16.371 36.812 33.631 1.00 64.39 363 GLN B CA 1
ATOM 5182 C C . GLN B 1 282 ? 15.594 37.897 34.379 1.00 61.83 363 GLN B C 1
ATOM 5183 O O . GLN B 1 282 ? 16.024 39.047 34.447 1.00 61.42 363 GLN B O 1
ATOM 5189 N N . HIS B 1 283 ? 14.447 37.519 34.936 1.00 59.19 364 HIS B N 1
ATOM 5190 C CA . HIS B 1 283 ? 13.606 38.436 35.704 1.00 56.62 364 HIS B CA 1
ATOM 5191 C C . HIS B 1 283 ? 13.235 39.733 35.001 1.00 54.74 364 HIS B C 1
ATOM 5192 O O . HIS B 1 283 ? 12.865 40.708 35.654 1.00 53.81 364 HIS B O 1
ATOM 5199 N N . GLY B 1 284 ? 13.335 39.757 33.679 1.00 53.26 365 GLY B N 1
ATOM 5200 C CA . GLY B 1 284 ? 12.993 40.968 32.956 1.00 51.13 365 GLY B CA 1
ATOM 5201 C C . GLY B 1 284 ? 14.136 41.969 32.872 1.00 49.77 365 GLY B C 1
ATOM 5202 O O . GLY B 1 284 ? 13.929 43.117 32.480 1.00 49.47 365 GLY B O 1
ATOM 5219 N N . LEU B 1 287 ? 18.879 44.096 29.968 1.00 44.58 368 LEU B N 1
ATOM 5220 C CA . LEU B 1 287 ? 20.236 44.582 29.847 1.00 43.86 368 LEU B CA 1
ATOM 5221 C C . LEU B 1 287 ? 20.704 45.024 31.215 1.00 43.93 368 LEU B C 1
ATOM 5222 O O . LEU B 1 287 ? 19.934 45.608 31.979 1.00 42.13 368 LEU B O 1
ATOM 5227 N N . ASP B 1 288 ? 21.967 44.745 31.513 1.00 43.90 369 ASP B N 1
ATOM 5228 C CA . ASP B 1 288 ? 22.568 45.114 32.785 1.00 45.68 369 ASP B CA 1
ATOM 5229 C C . ASP B 1 288 ? 24.079 45.019 32.637 1.00 46.50 369 ASP B C 1
ATOM 5230 O O . ASP B 1 288 ? 24.696 44.049 33.065 1.00 48.36 369 ASP B O 1
ATOM 5235 N N . ALA B 1 289 ? 24.662 46.036 32.012 1.00 46.41 370 ALA B N 1
ATOM 5236 C CA . ALA B 1 289 ? 26.099 46.090 31.780 1.00 45.91 370 ALA B CA 1
ATOM 5237 C C . ALA B 1 289 ? 26.613 47.488 32.079 1.00 45.90 370 ALA B C 1
ATOM 5238 O O . ALA B 1 289 ? 26.021 48.484 31.662 1.00 45.67 370 ALA B O 1
ATOM 5240 N N . ASP B 1 290 ? 27.720 47.550 32.809 1.00 46.50 371 ASP B N 1
ATOM 5241 C CA . ASP B 1 290 ? 28.333 48.815 33.190 1.00 45.02 371 ASP B CA 1
ATOM 5242 C C . ASP B 1 290 ? 27.352 49.741 33.892 1.00 43.41 371 ASP B C 1
ATOM 5243 O O . ASP B 1 290 ? 27.371 50.954 33.685 1.00 42.69 371 ASP B O 1
ATOM 5248 N N . SER B 1 291 ? 26.503 49.152 34.730 1.00 41.07 372 SER B N 1
ATOM 5249 C CA . SER B 1 291 ? 25.504 49.892 35.494 1.00 39.59 372 SER B CA 1
ATOM 5250 C C . SER B 1 291 ? 24.310 50.367 34.664 1.00 39.11 372 SER B C 1
ATOM 5251 O O . SER B 1 291 ? 23.375 50.977 35.202 1.00 37.78 372 SER B O 1
ATOM 5254 N N . HIS B 1 292 ? 24.344 50.101 33.360 1.00 36.19 373 HIS B N 1
ATOM 5255 C CA . HIS B 1 292 ? 23.239 50.479 32.486 1.00 34.40 373 HIS B CA 1
ATOM 5256 C C . HIS B 1 292 ? 22.197 49.367 32.550 1.00 33.98 373 HIS B C 1
ATOM 5257 O O . HIS B 1 292 ? 22.528 48.196 32.408 1.00 34.57 373 HIS B O 1
ATOM 5264 N N . GLN B 1 293 ? 20.939 49.727 32.754 1.00 34.05 374 GLN B N 1
ATOM 5265 C CA . GLN B 1 293 ? 19.898 48.718 32.832 1.00 35.08 374 GLN B CA 1
ATOM 5266 C C . GLN B 1 293 ? 18.641 48.996 32.021 1.00 34.93 374 GLN B C 1
ATOM 5267 O O . GLN B 1 293 ? 18.157 50.126 31.972 1.00 35.29 374 GLN B O 1
ATOM 5273 N N . ILE B 1 294 ? 18.131 47.949 31.378 1.00 33.31 375 ILE B N 1
ATOM 5274 C CA . ILE B 1 294 ? 16.893 48.013 30.605 1.00 31.21 375 ILE B CA 1
ATOM 5275 C C . ILE B 1 294 ? 16.007 46.964 31.249 1.00 31.34 375 ILE B C 1
ATOM 5276 O O . ILE B 1 294 ? 16.289 45.770 31.171 1.00 30.56 375 ILE B O 1
ATOM 5281 N N . ILE B 1 295 ? 14.932 47.408 31.884 1.00 31.12 376 ILE B N 1
ATOM 5282 C CA . ILE B 1 295 ? 14.055 46.483 32.589 1.00 29.72 376 ILE B CA 1
ATOM 5283 C C . ILE B 1 295 ? 12.658 46.353 32.006 1.00 30.22 376 ILE B C 1
ATOM 5284 O O . ILE B 1 295 ? 12.033 47.344 31.628 1.00 31.20 376 ILE B O 1
ATOM 5289 N N . ASP B 1 296 ? 12.181 45.114 31.932 1.00 30.41 377 ASP B N 1
ATOM 5290 C CA . ASP B 1 296 ? 10.840 44.810 31.444 1.00 31.12 377 ASP B CA 1
ATOM 5291 C C . ASP B 1 296 ? 9.958 44.649 32.685 1.00 32.53 377 ASP B C 1
ATOM 5292 O O . ASP B 1 296 ? 9.890 43.575 33.278 1.00 32.84 377 ASP B O 1
ATOM 5297 N N . LEU B 1 297 ? 9.288 45.722 33.082 1.00 32.95 378 LEU B N 1
ATOM 5298 C CA . LEU B 1 297 ? 8.434 45.682 34.259 1.00 33.95 378 LEU B CA 1
ATOM 5299 C C . LEU B 1 297 ? 7.202 44.816 34.055 1.00 35.49 378 LEU B C 1
ATOM 5300 O O . LEU B 1 297 ? 6.440 44.580 34.988 1.00 36.17 378 LEU B O 1
ATOM 5305 N N . GLY B 1 298 ? 7.008 44.341 32.832 1.00 36.00 379 GLY B N 1
ATOM 5306 C CA . GLY B 1 298 ? 5.868 43.486 32.558 1.00 38.05 379 GLY B CA 1
ATOM 5307 C C . GLY B 1 298 ? 6.153 42.031 32.881 1.00 38.36 379 GLY B C 1
ATOM 5308 O O . GLY B 1 298 ? 5.271 41.182 32.772 1.00 39.31 379 GLY B O 1
ATOM 5309 N N . ASP B 1 299 ? 7.390 41.737 33.272 1.00 39.02 380 ASP B N 1
ATOM 5310 C CA . ASP B 1 299 ? 7.784 40.371 33.615 1.00 40.97 380 ASP B CA 1
ATOM 5311 C C . ASP B 1 299 ? 7.081 39.915 34.899 1.00 40.64 380 ASP B C 1
ATOM 5312 O O . ASP B 1 299 ? 6.721 40.740 35.737 1.00 38.98 380 ASP B O 1
ATOM 5317 N N . ASP B 1 300 ? 6.892 38.604 35.044 1.00 41.30 381 ASP B N 1
ATOM 5318 C CA . ASP B 1 300 ? 6.230 38.044 36.223 1.00 40.97 381 ASP B CA 1
ATOM 5319 C C . ASP B 1 300 ? 6.915 38.488 37.506 1.00 39.95 381 ASP B C 1
ATOM 5320 O O . ASP B 1 300 ? 6.272 38.650 38.542 1.00 42.02 381 ASP B O 1
ATOM 5325 N N . PHE B 1 301 ? 8.224 38.683 37.429 1.00 38.05 382 PHE B N 1
ATOM 5326 C CA . PHE B 1 301 ? 9.007 39.099 38.580 1.00 37.67 382 PHE B CA 1
ATOM 5327 C C . PHE B 1 301 ? 8.540 40.439 39.161 1.00 37.75 382 PHE B C 1
ATOM 5328 O O . PHE B 1 301 ? 8.785 40.724 40.335 1.00 40.73 382 PHE B O 1
ATOM 5336 N N . TYR B 1 302 ? 7.866 41.253 38.349 1.00 34.56 383 TYR B N 1
ATOM 5337 C CA . TYR B 1 302 ? 7.381 42.560 38.792 1.00 32.95 383 TYR B CA 1
ATOM 5338 C C . TYR B 1 302 ? 5.857 42.657 38.824 1.00 34.11 383 TYR B C 1
ATOM 5339 O O . TYR B 1 302 ? 5.303 43.674 39.251 1.00 33.96 383 TYR B O 1
ATOM 5348 N N . THR B 1 303 ? 5.171 41.613 38.372 1.00 34.78 384 THR B N 1
ATOM 5349 C CA . THR B 1 303 ? 3.715 41.652 38.347 1.00 37.32 384 THR B CA 1
ATOM 5350 C C . THR B 1 303 ? 3.002 40.830 39.421 1.00 39.37 384 THR B C 1
ATOM 5351 O O . THR B 1 303 ? 1.774 40.762 39.435 1.00 39.93 384 THR B O 1
ATOM 5355 N N . VAL B 1 304 ? 3.754 40.210 40.323 1.00 40.55 385 VAL B N 1
ATOM 5356 C CA . VAL B 1 304 ? 3.123 39.415 41.377 1.00 42.78 385 VAL B CA 1
ATOM 5357 C C . VAL B 1 304 ? 2.297 40.296 42.316 1.00 43.09 385 VAL B C 1
ATOM 5358 O O . VAL B 1 304 ? 2.804 41.259 42.894 1.00 42.96 385 VAL B O 1
ATOM 5362 N N . GLY B 1 305 ? 1.016 39.970 42.443 1.00 42.91 386 GLY B N 1
ATOM 5363 C CA . GLY B 1 305 ? 0.140 40.724 43.317 1.00 42.25 386 GLY B CA 1
ATOM 5364 C C . GLY B 1 305 ? -0.303 42.072 42.783 1.00 43.25 386 GLY B C 1
ATOM 5365 O O . GLY B 1 305 ? -0.891 42.864 43.519 1.00 41.81 386 GLY B O 1
ATOM 5366 N N . ARG B 1 306 ? -0.033 42.348 41.512 1.00 42.89 387 ARG B N 1
ATOM 5367 C CA . ARG B 1 306 ? -0.436 43.630 40.941 1.00 43.09 387 ARG B CA 1
ATOM 5368 C C . ARG B 1 306 ? -0.751 43.568 39.447 1.00 41.22 387 ARG B C 1
ATOM 5369 O O . ARG B 1 306 ? -0.339 42.638 38.747 1.00 40.09 387 ARG B O 1
ATOM 5377 N N . PRO B 1 307 ? -1.506 44.556 38.946 1.00 39.77 388 PRO B N 1
ATOM 5378 C CA . PRO B 1 307 ? -1.888 44.629 37.533 1.00 39.16 388 PRO B CA 1
ATOM 5379 C C . PRO B 1 307 ? -0.668 44.832 36.633 1.00 38.85 388 PRO B C 1
ATOM 5380 O O . PRO B 1 307 ? 0.369 45.328 37.080 1.00 36.73 388 PRO B O 1
ATOM 5384 N N . HIS B 1 308 ? -0.795 44.445 35.367 1.00 38.68 389 HIS B N 1
ATOM 5385 C CA . HIS B 1 308 ? 0.304 44.606 34.423 1.00 39.05 389 HIS B CA 1
ATOM 5386 C C . HIS B 1 308 ? 0.610 46.100 34.330 1.00 38.12 389 HIS B C 1
ATOM 5387 O O . HIS B 1 308 ? -0.297 46.929 34.397 1.00 37.80 389 HIS B O 1
ATOM 5394 N N . PRO B 1 309 ? 1.895 46.464 34.203 1.00 37.56 390 PRO B N 1
ATOM 5395 C CA . PRO B 1 309 ? 2.279 47.878 34.110 1.00 36.89 390 PRO B CA 1
ATOM 5396 C C . PRO B 1 309 ? 1.661 48.658 32.938 1.00 37.03 390 PRO B C 1
ATOM 5397 O O . PRO B 1 309 ? 1.689 49.888 32.923 1.00 34.92 390 PRO B O 1
ATOM 5409 N N . ILE B 1 311 ? -1.506 48.548 32.278 1.00 41.32 392 ILE B N 1
ATOM 5410 C CA . ILE B 1 311 ? -2.839 48.959 32.713 1.00 42.63 392 ILE B CA 1
ATOM 5411 C C . ILE B 1 311 ? -2.821 49.744 34.027 1.00 43.25 392 ILE B C 1
ATOM 5412 O O . ILE B 1 311 ? -3.793 50.428 34.358 1.00 44.09 392 ILE B O 1
ATOM 5417 N N . ASP B 1 312 ? -1.726 49.640 34.779 1.00 42.47 393 ASP B N 1
ATOM 5418 C CA . ASP B 1 312 ? -1.584 50.373 36.041 1.00 41.85 393 ASP B CA 1
ATOM 5419 C C . ASP B 1 312 ? -0.152 50.917 36.118 1.00 41.45 393 ASP B C 1
ATOM 5420 O O . ASP B 1 312 ? 0.814 50.152 36.155 1.00 41.53 393 ASP B O 1
ATOM 5425 N N . PRO B 1 313 ? -0.001 52.251 36.155 1.00 40.54 394 PRO B N 1
ATOM 5426 C CA . PRO B 1 313 ? 1.309 52.903 36.216 1.00 40.78 394 PRO B CA 1
ATOM 5427 C C . PRO B 1 313 ? 1.959 53.049 37.594 1.00 39.76 394 PRO B C 1
ATOM 5428 O O . PRO B 1 313 ? 3.101 53.493 37.692 1.00 40.01 394 PRO B O 1
ATOM 5432 N N . THR B 1 314 ? 1.239 52.675 38.646 1.00 39.09 395 THR B N 1
ATOM 5433 C CA . THR B 1 314 ? 1.742 52.808 40.011 1.00 37.11 395 THR B CA 1
ATOM 5434 C C . THR B 1 314 ? 3.202 52.423 40.259 1.00 36.77 395 THR B C 1
ATOM 5435 O O . THR B 1 314 ? 4.003 53.257 40.676 1.00 38.14 395 THR B O 1
ATOM 5439 N N . LEU B 1 315 ? 3.552 51.169 40.011 1.00 35.14 396 LEU B N 1
ATOM 5440 C CA . LEU B 1 315 ? 4.914 50.711 40.252 1.00 35.10 396 LEU B CA 1
ATOM 5441 C C . LEU B 1 315 ? 5.974 51.525 39.534 1.00 35.21 396 LEU B C 1
ATOM 5442 O O . LEU B 1 315 ? 6.884 52.088 40.155 1.00 35.98 396 LEU B O 1
ATOM 5447 N N . ARG B 1 316 ? 5.862 51.569 38.216 1.00 33.32 397 ARG B N 1
ATOM 5448 C CA . ARG B 1 316 ? 6.811 52.299 37.396 1.00 31.86 397 ARG B CA 1
ATOM 5449 C C . ARG B 1 316 ? 6.975 53.741 37.871 1.00 30.50 397 ARG B C 1
ATOM 5450 O O . ARG B 1 316 ? 8.091 54.234 38.016 1.00 29.69 397 ARG B O 1
ATOM 5458 N N . ASN B 1 317 ? 5.856 54.416 38.099 1.00 29.53 398 ASN B N 1
ATOM 5459 C CA . ASN B 1 317 ? 5.883 55.795 38.556 1.00 32.42 398 ASN B CA 1
ATOM 5460 C C . ASN B 1 317 ? 6.654 55.902 39.866 1.00 33.60 398 ASN B C 1
ATOM 5461 O O . ASN B 1 317 ? 7.349 56.891 40.114 1.00 33.51 398 ASN B O 1
ATOM 5466 N N . GLN B 1 318 ? 6.530 54.869 40.695 1.00 35.07 399 GLN B N 1
ATOM 5467 C CA . GLN B 1 318 ? 7.224 54.816 41.975 1.00 34.32 399 GLN B CA 1
ATOM 5468 C C . GLN B 1 318 ? 8.713 54.724 41.723 1.00 32.75 399 GLN B C 1
ATOM 5469 O O . GLN B 1 318 ? 9.497 55.475 42.302 1.00 32.01 399 GLN B O 1
ATOM 5475 N N . LEU B 1 319 ? 9.094 53.801 40.844 1.00 31.31 400 LEU B N 1
ATOM 5476 C CA . LEU B 1 319 ? 10.495 53.589 40.518 1.00 31.46 400 LEU B CA 1
ATOM 5477 C C . LEU B 1 319 ? 11.109 54.829 39.887 1.00 30.57 400 LEU B C 1
ATOM 5478 O O . LEU B 1 319 ? 12.267 55.150 40.134 1.00 30.80 400 LEU B O 1
ATOM 5483 N N . ILE B 1 320 ? 10.329 55.535 39.077 1.00 32.91 401 ILE B N 1
ATOM 5484 C CA . ILE B 1 320 ? 10.833 56.741 38.437 1.00 32.93 401 ILE B CA 1
ATOM 5485 C C . ILE B 1 320 ? 11.086 57.770 39.537 1.00 34.60 401 ILE B C 1
ATOM 5486 O O . ILE B 1 320 ? 12.182 58.324 39.642 1.00 35.06 401 ILE B O 1
ATOM 5491 N N . ALA B 1 321 ? 10.071 58.009 40.364 1.00 35.03 402 ALA B N 1
ATOM 5492 C CA . ALA B 1 321 ? 10.187 58.963 41.462 1.00 35.53 402 ALA B CA 1
ATOM 5493 C C . ALA B 1 321 ? 11.400 58.630 42.327 1.00 36.29 402 ALA B C 1
ATOM 5494 O O . ALA B 1 321 ? 12.124 59.525 42.771 1.00 35.51 402 ALA B O 1
ATOM 5496 N N . ASP B 1 322 ? 11.629 57.339 42.554 1.00 36.01 403 ASP B N 1
ATOM 5497 C CA . ASP B 1 322 ? 12.754 56.914 43.375 1.00 37.06 403 ASP B CA 1
ATOM 5498 C C . ASP B 1 322 ? 14.121 57.222 42.756 1.00 35.67 403 ASP B C 1
ATOM 5499 O O . ASP B 1 322 ? 15.142 57.135 43.435 1.00 36.09 403 ASP B O 1
ATOM 5504 N N . LEU B 1 323 ? 14.152 57.590 41.477 1.00 32.57 404 LEU B N 1
ATOM 5505 C CA . LEU B 1 323 ? 15.429 57.886 40.831 1.00 31.08 404 LEU B CA 1
ATOM 5506 C C . LEU B 1 323 ? 16.034 59.196 41.318 1.00 31.31 404 LEU B C 1
ATOM 5507 O O . LEU B 1 323 ? 17.250 59.398 41.236 1.00 29.81 404 LEU B O 1
ATOM 5512 N N . GLY B 1 324 ? 15.185 60.081 41.828 1.00 31.63 405 GLY B N 1
ATOM 5513 C CA . GLY B 1 324 ? 15.669 61.355 42.318 1.00 31.29 405 GLY B CA 1
ATOM 5514 C C . GLY B 1 324 ? 16.716 61.163 43.397 1.00 32.11 405 GLY B C 1
ATOM 5515 O O . GLY B 1 324 ? 17.573 62.025 43.599 1.00 31.26 405 GLY B O 1
ATOM 5516 N N . ALA B 1 325 ? 16.653 60.022 44.079 1.00 32.39 406 ALA B N 1
ATOM 5517 C CA . ALA B 1 325 ? 17.590 59.705 45.152 1.00 33.00 406 ALA B CA 1
ATOM 5518 C C . ALA B 1 325 ? 18.815 58.970 44.628 1.00 34.51 406 ALA B C 1
ATOM 5519 O O . ALA B 1 325 ? 19.720 58.633 45.399 1.00 32.66 406 ALA B O 1
ATOM 5521 N N . LYS B 1 326 ? 18.837 58.714 43.321 1.00 36.02 407 LYS B N 1
ATOM 5522 C CA . LYS B 1 326 ? 19.962 58.023 42.698 1.00 39.05 407 LYS B CA 1
ATOM 5523 C C . LYS B 1 326 ? 20.642 58.924 41.673 1.00 41.79 407 LYS B C 1
ATOM 5524 O O . LYS B 1 326 ? 20.325 58.881 40.481 1.00 42.49 407 LYS B O 1
ATOM 5530 N N . PRO B 1 327 ? 21.610 59.737 42.129 1.00 42.65 408 PRO B N 1
ATOM 5531 C CA . PRO B 1 327 ? 22.397 60.695 41.345 1.00 42.63 408 PRO B CA 1
ATOM 5532 C C . PRO B 1 327 ? 23.063 60.166 40.073 1.00 41.80 408 PRO B C 1
ATOM 5533 O O . PRO B 1 327 ? 22.997 60.808 39.027 1.00 43.04 408 PRO B O 1
ATOM 5537 N N . GLN B 1 328 ? 23.717 59.013 40.173 1.00 41.98 409 GLN B N 1
ATOM 5538 C CA . GLN B 1 328 ? 24.414 58.411 39.043 1.00 41.67 409 GLN B CA 1
ATOM 5539 C C . GLN B 1 328 ? 23.550 58.085 37.821 1.00 40.30 409 GLN B C 1
ATOM 5540 O O . GLN B 1 328 ? 24.068 57.967 36.712 1.00 39.76 409 GLN B O 1
ATOM 5546 N N . VAL B 1 329 ? 22.246 57.923 38.014 1.00 37.41 410 VAL B N 1
ATOM 5547 C CA . VAL B 1 329 ? 21.367 57.627 36.888 1.00 34.52 410 VAL B CA 1
ATOM 5548 C C . VAL B 1 329 ? 21.120 58.925 36.141 1.00 33.11 410 VAL B C 1
ATOM 5549 O O . VAL B 1 329 ? 20.395 59.796 36.619 1.00 31.20 410 VAL B O 1
ATOM 5553 N N . ARG B 1 330 ? 21.726 59.047 34.963 1.00 32.53 411 ARG B N 1
ATOM 5554 C CA . ARG B 1 330 ? 21.603 60.263 34.165 1.00 31.64 411 ARG B CA 1
ATOM 5555 C C . ARG B 1 330 ? 20.463 60.240 33.151 1.00 31.95 411 ARG B C 1
ATOM 5556 O O . ARG B 1 330 ? 19.810 61.263 32.916 1.00 31.67 411 ARG B O 1
ATOM 5564 N N . VAL B 1 331 ? 20.226 59.077 32.552 1.00 29.49 412 VAL B N 1
ATOM 5565 C CA . VAL B 1 331 ? 19.188 58.947 31.546 1.00 28.66 412 VAL B CA 1
ATOM 5566 C C . VAL B 1 331 ? 18.116 57.921 31.878 1.00 27.63 412 VAL B C 1
ATOM 5567 O O . VAL B 1 331 ? 18.416 56.818 32.322 1.00 29.97 412 VAL B O 1
ATOM 5571 N N . LEU B 1 332 ? 16.865 58.291 31.634 1.00 24.58 413 LEU B N 1
ATOM 5572 C CA . LEU B 1 332 ? 15.728 57.414 31.876 1.00 24.66 413 LEU B CA 1
ATOM 5573 C C . LEU B 1 332 ? 14.999 57.135 30.556 1.00 25.12 413 LEU B C 1
ATOM 5574 O O . LEU B 1 332 ? 14.483 58.056 29.924 1.00 24.71 413 LEU B O 1
ATOM 5579 N N . LEU B 1 333 ? 14.957 55.868 30.151 1.00 22.90 414 LEU B N 1
ATOM 5580 C CA . LEU B 1 333 ? 14.279 55.480 28.922 1.00 23.41 414 LEU B CA 1
ATOM 5581 C C . LEU B 1 333 ? 12.902 54.930 29.261 1.00 24.92 414 LEU B C 1
ATOM 5582 O O . LEU B 1 333 ? 12.755 54.135 30.192 1.00 24.91 414 LEU B O 1
ATOM 5587 N N . LEU B 1 334 ? 11.893 55.353 28.507 1.00 25.49 415 LEU B N 1
ATOM 5588 C CA . LEU B 1 334 ? 10.525 54.915 28.751 1.00 27.64 415 LEU B CA 1
ATOM 5589 C C . LEU B 1 334 ? 9.754 54.649 27.466 1.00 28.08 415 LEU B C 1
ATOM 5590 O O . LEU B 1 334 ? 10.079 55.177 26.400 1.00 29.06 415 LEU B O 1
ATOM 5595 N N . ASP B 1 335 ? 8.722 53.824 27.588 1.00 26.26 416 ASP B N 1
ATOM 5596 C CA . ASP B 1 335 ? 7.844 53.533 26.472 1.00 24.09 416 ASP B CA 1
ATOM 5597 C C . ASP B 1 335 ? 6.478 53.909 27.006 1.00 22.67 416 ASP B C 1
ATOM 5598 O O . ASP B 1 335 ? 6.244 53.844 28.206 1.00 21.15 416 ASP B O 1
ATOM 5603 N N . VAL B 1 336 ? 5.592 54.359 26.133 1.00 23.98 417 VAL B N 1
ATOM 5604 C CA . VAL B 1 336 ? 4.242 54.704 26.548 1.00 23.81 417 VAL B CA 1
ATOM 5605 C C . VAL B 1 336 ? 3.289 54.141 25.505 1.00 25.03 417 VAL B C 1
ATOM 5606 O O . VAL B 1 336 ? 3.155 54.677 24.397 1.00 23.84 417 VAL B O 1
ATOM 5610 N N . VAL B 1 337 ? 2.638 53.043 25.859 1.00 24.50 418 VAL B N 1
ATOM 5611 C CA . VAL B 1 337 ? 1.725 52.382 24.945 1.00 25.43 418 VAL B CA 1
ATOM 5612 C C . VAL B 1 337 ? 0.291 52.792 25.241 1.00 25.51 418 VAL B C 1
ATOM 5613 O O . VAL B 1 337 ? -0.205 52.556 26.335 1.00 24.56 418 VAL B O 1
ATOM 5617 N N . ILE B 1 338 ? -0.374 53.408 24.272 1.00 25.06 419 ILE B N 1
ATOM 5618 C CA . ILE B 1 338 ? -1.753 53.821 24.472 1.00 26.73 419 ILE B CA 1
ATOM 5619 C C . ILE B 1 338 ? -2.648 52.847 23.721 1.00 28.52 419 ILE B C 1
ATOM 5620 O O . ILE B 1 338 ? -2.183 51.819 23.232 1.00 27.10 419 ILE B O 1
ATOM 5625 N N . GLY B 1 339 ? -3.932 53.160 23.631 1.00 30.38 420 GLY B N 1
ATOM 5626 C CA . GLY B 1 339 ? -4.833 52.262 22.939 1.00 32.94 420 GLY B CA 1
ATOM 5627 C C . GLY B 1 339 ? -5.859 51.700 23.896 1.00 35.28 420 GLY B C 1
ATOM 5628 O O . GLY B 1 339 ? -5.699 51.797 25.109 1.00 34.62 420 GLY B O 1
ATOM 5629 N N . PHE B 1 340 ? -6.904 51.097 23.339 1.00 39.30 421 PHE B N 1
ATOM 5630 C CA . PHE B 1 340 ? -8.016 50.529 24.098 1.00 43.21 421 PHE B CA 1
ATOM 5631 C C . PHE B 1 340 ? -7.801 49.917 25.487 1.00 44.67 421 PHE B C 1
ATOM 5632 O O . PHE B 1 340 ? -8.583 50.187 26.406 1.00 45.95 421 PHE B O 1
ATOM 5640 N N . GLY B 1 341 ? -6.761 49.107 25.657 1.00 43.15 422 GLY B N 1
ATOM 5641 C CA . GLY B 1 341 ? -6.559 48.484 26.951 1.00 43.12 422 GLY B CA 1
ATOM 5642 C C . GLY B 1 341 ? -5.663 49.158 27.976 1.00 43.76 422 GLY B C 1
ATOM 5643 O O . GLY B 1 341 ? -5.696 48.779 29.148 1.00 43.42 422 GLY B O 1
ATOM 5644 N N . ALA B 1 342 ? -4.881 50.153 27.562 1.00 43.03 423 ALA B N 1
ATOM 5645 C CA . ALA B 1 342 ? -3.962 50.825 28.478 1.00 43.65 423 ALA B CA 1
ATOM 5646 C C . ALA B 1 342 ? -4.618 51.912 29.322 1.00 44.24 423 ALA B C 1
ATOM 5647 O O . ALA B 1 342 ? -5.780 52.248 29.119 1.00 43.98 423 ALA B O 1
ATOM 5649 N N . THR B 1 343 ? -3.856 52.454 30.269 1.00 45.24 424 THR B N 1
ATOM 5650 C CA . THR B 1 343 ? -4.340 53.506 31.157 1.00 47.35 424 THR B CA 1
ATOM 5651 C C . THR B 1 343 ? -4.953 54.653 30.363 1.00 48.31 424 THR B C 1
ATOM 5652 O O . THR B 1 343 ? -4.614 54.857 29.199 1.00 50.61 424 THR B O 1
ATOM 5656 N N . ALA B 1 344 ? -5.835 55.411 31.010 1.00 48.77 425 ALA B N 1
ATOM 5657 C CA . ALA B 1 344 ? -6.545 56.524 30.380 1.00 48.34 425 ALA B CA 1
ATOM 5658 C C . ALA B 1 344 ? -5.732 57.770 30.034 1.00 48.40 425 ALA B C 1
ATOM 5659 O O . ALA B 1 344 ? -6.145 58.555 29.177 1.00 49.73 425 ALA B O 1
ATOM 5661 N N . ASP B 1 345 ? -4.600 57.976 30.698 1.00 46.79 426 ASP B N 1
ATOM 5662 C CA . ASP B 1 345 ? -3.770 59.142 30.402 1.00 45.62 426 ASP B CA 1
ATOM 5663 C C . ASP B 1 345 ? -2.384 58.964 30.992 1.00 43.81 426 ASP B C 1
ATOM 5664 O O . ASP B 1 345 ? -1.993 59.677 31.917 1.00 44.83 426 ASP B O 1
ATOM 5669 N N . PRO B 1 346 ? -1.613 58.013 30.446 1.00 41.02 427 PRO B N 1
ATOM 5670 C CA . PRO B 1 346 ? -0.254 57.698 30.889 1.00 39.45 427 PRO B CA 1
ATOM 5671 C C . PRO B 1 346 ? 0.625 58.919 31.123 1.00 37.56 427 PRO B C 1
ATOM 5672 O O . PRO B 1 346 ? 1.220 59.065 32.187 1.00 35.96 427 PRO B O 1
ATOM 5676 N N . ALA B 1 347 ? 0.694 59.790 30.119 1.00 35.74 428 ALA B N 1
ATOM 5677 C CA . ALA B 1 347 ? 1.515 60.993 30.179 1.00 36.30 428 ALA B CA 1
ATOM 5678 C C . ALA B 1 347 ? 1.408 61.766 31.482 1.00 36.07 428 ALA B C 1
ATOM 5679 O O . ALA B 1 347 ? 2.419 62.085 32.109 1.00 36.66 428 ALA B O 1
ATOM 5681 N N . ALA B 1 348 ? 0.181 62.070 31.883 1.00 35.79 429 ALA B N 1
ATOM 5682 C CA . ALA B 1 348 ? -0.060 62.834 33.097 1.00 36.71 429 ALA B CA 1
ATOM 5683 C C . ALA B 1 348 ? 0.654 62.291 34.332 1.00 36.97 429 ALA B C 1
ATOM 5684 O O . ALA B 1 348 ? 1.348 63.035 35.017 1.00 36.42 429 ALA B O 1
ATOM 5686 N N . SER B 1 349 ? 0.499 60.998 34.610 1.00 37.47 430 SER B N 1
ATOM 5687 C CA . SER B 1 349 ? 1.130 60.400 35.785 1.00 37.79 430 SER B CA 1
ATOM 5688 C C . SER B 1 349 ? 2.646 60.311 35.651 1.00 36.57 430 SER B C 1
ATOM 5689 O O . SER B 1 349 ? 3.373 60.517 36.628 1.00 35.94 430 SER B O 1
ATOM 5692 N N . LEU B 1 350 ? 3.125 60.013 34.446 1.00 35.39 431 LEU B N 1
ATOM 5693 C CA . LEU B 1 350 ? 4.566 59.910 34.209 1.00 34.03 431 LEU B CA 1
ATOM 5694 C C . LEU B 1 350 ? 5.262 61.228 34.488 1.00 32.95 431 LEU B C 1
ATOM 5695 O O . LEU B 1 350 ? 6.324 61.273 35.115 1.00 30.83 431 LEU B O 1
ATOM 5700 N N . VAL B 1 351 ? 4.665 62.302 33.991 1.00 32.36 432 VAL B N 1
ATOM 5701 C CA . VAL B 1 351 ? 5.222 63.627 34.183 1.00 33.95 432 VAL B CA 1
ATOM 5702 C C . VAL B 1 351 ? 5.353 63.904 35.676 1.00 34.06 432 VAL B C 1
ATOM 5703 O O . VAL B 1 351 ? 6.392 64.365 36.143 1.00 33.82 432 VAL B O 1
ATOM 5707 N N . SER B 1 352 ? 4.297 63.584 36.416 1.00 34.34 433 SER B N 1
ATOM 5708 C CA . SER B 1 352 ? 4.257 63.812 37.852 1.00 33.83 433 SER B CA 1
ATOM 5709 C C . SER B 1 352 ? 5.360 63.075 38.612 1.00 31.97 433 SER B C 1
ATOM 5710 O O . SER B 1 352 ? 6.046 63.660 39.438 1.00 31.67 433 SER B O 1
ATOM 5713 N N . ALA B 1 353 ? 5.530 61.789 38.343 1.00 30.57 434 ALA B N 1
ATOM 5714 C CA . ALA B 1 353 ? 6.567 61.018 39.017 1.00 29.26 434 ALA B CA 1
ATOM 5715 C C . ALA B 1 353 ? 7.935 61.538 38.564 1.00 30.15 434 ALA B C 1
ATOM 5716 O O . ALA B 1 353 ? 8.898 61.598 39.337 1.00 28.23 434 ALA B O 1
ATOM 5718 N N . TRP B 1 354 ? 7.994 61.912 37.292 1.00 30.27 435 TRP B N 1
ATOM 5719 C CA . TRP B 1 354 ? 9.199 62.434 36.674 1.00 31.00 435 TRP B CA 1
ATOM 5720 C C . TRP B 1 354 ? 9.634 63.706 37.391 1.00 31.62 435 TRP B C 1
ATOM 5721 O O . TRP B 1 354 ? 10.792 63.845 37.776 1.00 29.69 435 TRP B O 1
ATOM 5732 N N . GLN B 1 355 ? 8.694 64.624 37.587 1.00 33.18 436 GLN B N 1
ATOM 5733 C CA . GLN B 1 355 ? 8.996 65.887 38.248 1.00 36.22 436 GLN B CA 1
ATOM 5734 C C . GLN B 1 355 ? 9.517 65.684 39.667 1.00 37.47 436 GLN B C 1
ATOM 5735 O O . GLN B 1 355 ? 10.458 66.360 40.091 1.00 37.47 436 GLN B O 1
ATOM 5741 N N . LYS B 1 356 ? 8.921 64.747 40.400 1.00 37.55 437 LYS B N 1
ATOM 5742 C CA . LYS B 1 356 ? 9.377 64.478 41.758 1.00 38.47 437 LYS B CA 1
ATOM 5743 C C . LYS B 1 356 ? 10.860 64.101 41.753 1.00 37.65 437 LYS B C 1
ATOM 5744 O O . LYS B 1 356 ? 11.646 64.640 42.532 1.00 37.55 437 LYS B O 1
ATOM 5750 N N . ALA B 1 357 ? 11.245 63.191 40.864 1.00 35.93 438 ALA B N 1
ATOM 5751 C CA . ALA B 1 357 ? 12.637 62.765 40.785 1.00 33.93 438 ALA B CA 1
ATOM 5752 C C . ALA B 1 357 ? 13.558 63.947 40.517 1.00 34.00 438 ALA B C 1
ATOM 5753 O O . ALA B 1 357 ? 14.536 64.154 41.235 1.00 35.55 438 ALA B O 1
ATOM 5755 N N . CYS B 1 358 ? 13.243 64.721 39.484 1.00 33.18 439 CYS B N 1
ATOM 5756 C CA . CYS B 1 358 ? 14.060 65.873 39.117 1.00 33.99 439 CYS B CA 1
ATOM 5757 C C . CYS B 1 358 ? 14.168 66.899 40.245 1.00 35.33 439 CYS B C 1
ATOM 5758 O O . CYS B 1 358 ? 15.234 67.486 40.471 1.00 34.01 439 CYS B O 1
ATOM 5761 N N . ALA B 1 359 ? 13.062 67.103 40.953 1.00 36.06 440 ALA B N 1
ATOM 5762 C CA . ALA B 1 359 ? 13.025 68.057 42.055 1.00 38.04 440 ALA B CA 1
ATOM 5763 C C . ALA B 1 359 ? 13.922 67.637 43.217 1.00 38.18 440 ALA B C 1
ATOM 5764 O O . ALA B 1 359 ? 14.222 68.443 44.093 1.00 39.57 440 ALA B O 1
ATOM 5766 N N . ALA B 1 360 ? 14.360 66.383 43.222 1.00 38.24 441 ALA B N 1
ATOM 5767 C CA . ALA B 1 360 ? 15.222 65.895 44.293 1.00 38.48 441 ALA B CA 1
ATOM 5768 C C . ALA B 1 360 ? 16.695 65.882 43.905 1.00 39.03 441 ALA B C 1
ATOM 5769 O O . ALA B 1 360 ? 17.567 65.698 44.753 1.00 38.39 441 ALA B O 1
ATOM 5771 N N . ARG B 1 361 ? 16.971 66.073 42.623 1.00 40.60 442 ARG B N 1
ATOM 5772 C CA . ARG B 1 361 ? 18.344 66.066 42.130 1.00 43.25 442 ARG B CA 1
ATOM 5773 C C . ARG B 1 361 ? 19.023 67.429 42.228 1.00 46.02 442 ARG B C 1
ATOM 5774 O O . ARG B 1 361 ? 18.379 68.472 42.092 1.00 45.40 442 ARG B O 1
ATOM 5782 N N . LEU B 1 362 ? 20.327 67.415 42.468 1.00 49.12 443 LEU B N 1
ATOM 5783 C CA . LEU B 1 362 ? 21.086 68.652 42.508 1.00 53.30 443 LEU B CA 1
ATOM 5784 C C . LEU B 1 362 ? 21.274 68.995 41.033 1.00 55.95 443 LEU B C 1
ATOM 5785 O O . LEU B 1 362 ? 21.207 68.109 40.174 1.00 56.84 443 LEU B O 1
ATOM 5790 N N . ASP B 1 363 ? 21.502 70.269 40.735 1.00 58.02 444 ASP B N 1
ATOM 5791 C CA . ASP B 1 363 ? 21.677 70.709 39.352 1.00 59.10 444 ASP B CA 1
ATOM 5792 C C . ASP B 1 363 ? 22.819 70.018 38.611 1.00 58.47 444 ASP B C 1
ATOM 5793 O O . ASP B 1 363 ? 22.768 69.863 37.392 1.00 58.57 444 ASP B O 1
ATOM 5798 N N . ASN B 1 364 ? 23.845 69.600 39.342 1.00 57.83 445 ASN B N 1
ATOM 5799 C CA . ASN B 1 364 ? 24.984 68.933 38.722 1.00 57.71 445 ASN B CA 1
ATOM 5800 C C . ASN B 1 364 ? 24.706 67.457 38.418 1.00 55.72 445 ASN B C 1
ATOM 5801 O O . ASN B 1 364 ? 25.474 66.811 37.702 1.00 54.58 445 ASN B O 1
ATOM 5806 N N . GLN B 1 365 ? 23.603 66.940 38.961 1.00 53.00 446 GLN B N 1
ATOM 5807 C CA . GLN B 1 365 ? 23.208 65.540 38.781 1.00 50.25 446 GLN B CA 1
ATOM 5808 C C . GLN B 1 365 ? 21.809 65.448 38.170 1.00 47.10 446 GLN B C 1
ATOM 5809 O O . GLN B 1 365 ? 20.888 64.917 38.790 1.00 48.30 446 GLN B O 1
ATOM 5815 N N . PRO B 1 366 ? 21.631 65.945 36.938 1.00 43.47 447 PRO B N 1
ATOM 5816 C CA . PRO B 1 366 ? 20.309 65.891 36.309 1.00 40.14 447 PRO B CA 1
ATOM 5817 C C . PRO B 1 366 ? 19.860 64.524 35.795 1.00 37.21 447 PRO B C 1
ATOM 5818 O O . PRO B 1 366 ? 20.656 63.598 35.640 1.00 35.40 447 PRO B O 1
ATOM 5822 N N . LEU B 1 367 ? 18.564 64.418 35.532 1.00 34.37 448 LEU B N 1
ATOM 5823 C CA . LEU B 1 367 ? 17.983 63.196 35.003 1.00 31.77 448 LEU B CA 1
ATOM 5824 C C . LEU B 1 367 ? 17.286 63.573 33.700 1.00 31.35 448 LEU B C 1
ATOM 5825 O O . LEU B 1 367 ? 16.336 64.346 33.710 1.00 32.63 448 LEU B O 1
ATOM 5830 N N . TYR B 1 368 ? 17.769 63.047 32.581 1.00 28.51 449 TYR B N 1
ATOM 5831 C CA . TYR B 1 368 ? 17.159 63.342 31.288 1.00 28.11 449 TYR B CA 1
ATOM 5832 C C . TYR B 1 368 ? 16.206 62.207 30.929 1.00 28.59 449 TYR B C 1
ATOM 5833 O O . TYR B 1 368 ? 16.584 61.043 30.993 1.00 31.81 449 TYR B O 1
ATOM 5842 N N . ALA B 1 369 ? 14.978 62.537 30.548 1.00 26.86 450 ALA B N 1
ATOM 5843 C CA . ALA B 1 369 ? 14.005 61.514 30.191 1.00 28.26 450 ALA B CA 1
ATOM 5844 C C . ALA B 1 369 ? 13.819 61.432 28.675 1.00 27.93 450 ALA B C 1
ATOM 5845 O O . ALA B 1 369 ? 13.786 62.456 27.999 1.00 29.73 450 ALA B O 1
ATOM 5847 N N . ILE B 1 370 ? 13.698 60.207 28.162 1.00 28.57 451 ILE B N 1
ATOM 5848 C CA . ILE B 1 370 ? 13.503 59.946 26.735 1.00 24.49 451 ILE B CA 1
ATOM 5849 C C . ILE B 1 370 ? 12.363 58.941 26.601 1.00 23.97 451 ILE B C 1
ATOM 5850 O O . ILE B 1 370 ? 12.405 57.856 27.180 1.00 24.03 451 ILE B O 1
ATOM 5855 N N . ALA B 1 371 ? 11.351 59.291 25.821 1.00 22.39 452 ALA B N 1
ATOM 5856 C CA . ALA B 1 371 ? 10.219 58.406 25.658 1.00 20.96 452 ALA B CA 1
ATOM 5857 C C . ALA B 1 371 ? 9.838 58.120 24.214 1.00 21.05 452 ALA B C 1
ATOM 5858 O O . ALA B 1 371 ? 9.988 58.971 23.339 1.00 23.93 452 ALA B O 1
ATOM 5860 N N . THR B 1 372 ? 9.369 56.905 23.960 1.00 19.21 453 THR B N 1
ATOM 5861 C CA . THR B 1 372 ? 8.898 56.545 22.624 1.00 19.86 453 THR B CA 1
ATOM 5862 C C . THR B 1 372 ? 7.420 56.266 22.892 1.00 22.31 453 THR B C 1
ATOM 5863 O O . THR B 1 372 ? 7.071 55.664 23.914 1.00 22.64 453 THR B O 1
ATOM 5867 N N . VAL B 1 373 ? 6.547 56.721 22.007 1.00 20.83 454 VAL B N 1
ATOM 5868 C CA . VAL B 1 373 ? 5.127 56.483 22.204 1.00 20.08 454 VAL B CA 1
ATOM 5869 C C . VAL B 1 373 ? 4.596 55.513 21.163 1.00 22.00 454 VAL B C 1
ATOM 5870 O O . VAL B 1 373 ? 4.804 55.709 19.963 1.00 22.95 454 VAL B O 1
ATOM 5874 N N . THR B 1 374 ? 3.913 54.465 21.622 1.00 22.80 455 THR B N 1
ATOM 5875 C CA . THR B 1 374 ? 3.333 53.481 20.715 1.00 22.89 455 THR B CA 1
ATOM 5876 C C . THR B 1 374 ? 1.811 53.632 20.693 1.00 22.81 455 THR B C 1
ATOM 5877 O O . THR B 1 374 ? 1.132 53.447 21.706 1.00 23.31 455 THR B O 1
ATOM 5881 N N . GLY B 1 375 ? 1.276 53.981 19.531 1.00 21.15 456 GLY B N 1
ATOM 5882 C CA . GLY B 1 375 ? -0.157 54.163 19.418 1.00 24.81 456 GLY B CA 1
ATOM 5883 C C . GLY B 1 375 ? -0.483 55.211 18.373 1.00 28.55 456 GLY B C 1
ATOM 5884 O O . GLY B 1 375 ? 0.411 55.871 17.833 1.00 26.56 456 GLY B O 1
ATOM 5885 N N . THR B 1 376 ? -1.771 55.381 18.111 1.00 29.02 457 THR B N 1
ATOM 5886 C CA . THR B 1 376 ? -2.236 56.311 17.099 1.00 31.40 457 THR B CA 1
ATOM 5887 C C . THR B 1 376 ? -2.974 57.556 17.574 1.00 33.77 457 THR B C 1
ATOM 5888 O O . THR B 1 376 ? -3.419 57.658 18.718 1.00 32.77 457 THR B O 1
ATOM 5892 N N . GLU B 1 377 ? -3.105 58.496 16.648 1.00 35.56 458 GLU B N 1
ATOM 5893 C CA . GLU B 1 377 ? -3.783 59.755 16.892 1.00 39.02 458 GLU B CA 1
ATOM 5894 C C . GLU B 1 377 ? -5.241 59.493 17.287 1.00 41.14 458 GLU B C 1
ATOM 5895 O O . GLU B 1 377 ? -5.832 60.247 18.061 1.00 42.34 458 GLU B O 1
ATOM 5901 N N . ARG B 1 378 ? -5.805 58.403 16.776 1.00 41.39 459 ARG B N 1
ATOM 5902 C CA . ARG B 1 378 ? -7.197 58.057 17.051 1.00 42.55 459 ARG B CA 1
ATOM 5903 C C . ARG B 1 378 ? -7.451 57.308 18.366 1.00 40.53 459 ARG B C 1
ATOM 5904 O O . ARG B 1 378 ? -8.593 57.234 18.819 1.00 39.45 459 ARG B O 1
ATOM 5912 N N . ASP B 1 379 ? -6.407 56.746 18.972 1.00 39.13 460 ASP B N 1
ATOM 5913 C CA . ASP B 1 379 ? -6.586 56.027 20.236 1.00 37.37 460 ASP B CA 1
ATOM 5914 C C . ASP B 1 379 ? -7.273 56.947 21.242 1.00 36.27 460 ASP B C 1
ATOM 5915 O O . ASP B 1 379 ? -7.239 58.166 21.101 1.00 36.63 460 ASP B O 1
ATOM 5920 N N . PRO B 1 380 ? -7.907 56.368 22.273 1.00 35.48 461 PRO B N 1
ATOM 5921 C CA . PRO B 1 380 ? -8.596 57.145 23.304 1.00 33.88 461 PRO B CA 1
ATOM 5922 C C . PRO B 1 380 ? -7.692 58.208 23.925 1.00 33.81 461 PRO B C 1
ATOM 5923 O O . PRO B 1 380 ? -8.111 59.350 24.125 1.00 33.41 461 PRO B O 1
ATOM 5927 N N . GLN B 1 381 ? -6.449 57.826 24.214 1.00 32.09 462 GLN B N 1
ATOM 5928 C CA . GLN B 1 381 ? -5.489 58.741 24.825 1.00 32.99 462 GLN B CA 1
ATOM 5929 C C . GLN B 1 381 ? -4.953 59.800 23.861 1.00 32.68 462 GLN B C 1
ATOM 5930 O O . GLN B 1 381 ? -4.417 60.821 24.292 1.00 33.30 462 GLN B O 1
ATOM 5936 N N . CYS B 1 382 ? -5.105 59.550 22.564 1.00 33.33 463 CYS B N 1
ATOM 5937 C CA . CYS B 1 382 ? -4.643 60.466 21.522 1.00 33.40 463 CYS B CA 1
ATOM 5938 C C . CYS B 1 382 ? -3.127 60.651 21.528 1.00 32.51 463 CYS B C 1
ATOM 5939 O O . CYS B 1 382 ? -2.563 61.276 22.430 1.00 32.61 463 CYS B O 1
ATOM 5942 N N . ARG B 1 383 ? -2.477 60.115 20.500 1.00 30.20 464 ARG B N 1
ATOM 5943 C CA . ARG B 1 383 ? -1.032 60.201 20.377 1.00 29.75 464 ARG B CA 1
ATOM 5944 C C . ARG B 1 383 ? -0.453 61.602 20.576 1.00 29.51 464 ARG B C 1
ATOM 5945 O O . ARG B 1 383 ? 0.363 61.807 21.470 1.00 27.96 464 ARG B O 1
ATOM 5953 N N . SER B 1 384 ? -0.866 62.558 19.743 1.00 30.91 465 SER B N 1
ATOM 5954 C CA . SER B 1 384 ? -0.344 63.930 19.829 1.00 30.79 465 SER B CA 1
ATOM 5955 C C . SER B 1 384 ? -0.544 64.574 21.194 1.00 30.91 465 SER B C 1
ATOM 5956 O O . SER B 1 384 ? 0.326 65.307 21.673 1.00 31.70 465 SER B O 1
ATOM 5959 N N . GLN B 1 385 ? -1.687 64.299 21.813 1.00 30.55 466 GLN B N 1
ATOM 5960 C CA . GLN B 1 385 ? -2.002 64.859 23.122 1.00 30.60 466 GLN B CA 1
ATOM 5961 C C . GLN B 1 385 ? -0.977 64.381 24.151 1.00 30.76 466 GLN B C 1
ATOM 5962 O O . GLN B 1 385 ? -0.424 65.180 24.913 1.00 31.23 466 GLN B O 1
ATOM 5968 N N . GLN B 1 386 ? -0.720 63.074 24.154 1.00 30.38 467 GLN B N 1
ATOM 5969 C CA . GLN B 1 386 ? 0.235 62.473 25.078 1.00 28.92 467 GLN B CA 1
ATOM 5970 C C . GLN B 1 386 ? 1.637 62.998 24.847 1.00 27.93 467 GLN B C 1
ATOM 5971 O O . GLN B 1 386 ? 2.338 63.325 25.802 1.00 25.73 467 GLN B O 1
ATOM 5977 N N . ILE B 1 387 ? 2.051 63.074 23.584 1.00 25.96 468 ILE B N 1
ATOM 5978 C CA . ILE B 1 387 ? 3.385 63.575 23.263 1.00 27.15 468 ILE B CA 1
ATOM 5979 C C . ILE B 1 387 ? 3.546 65.021 23.736 1.00 26.71 468 ILE B C 1
ATOM 5980 O O . ILE B 1 387 ? 4.610 65.416 24.212 1.00 27.00 468 ILE B O 1
ATOM 5985 N N . ALA B 1 388 ? 2.484 65.808 23.609 1.00 25.99 469 ALA B N 1
ATOM 5986 C CA . ALA B 1 388 ? 2.532 67.202 24.045 1.00 28.52 469 ALA B CA 1
ATOM 5987 C C . ALA B 1 388 ? 2.772 67.286 25.557 1.00 29.18 469 ALA B C 1
ATOM 5988 O O . ALA B 1 388 ? 3.685 67.990 26.031 1.00 27.49 469 ALA B O 1
ATOM 5990 N N . THR B 1 389 ? 1.951 66.567 26.315 1.00 27.30 470 THR B N 1
ATOM 5991 C CA . THR B 1 389 ? 2.088 66.583 27.762 1.00 26.18 470 THR B CA 1
ATOM 5992 C C . THR B 1 389 ? 3.497 66.146 28.158 1.00 25.91 470 THR B C 1
ATOM 5993 O O . THR B 1 389 ? 4.097 66.707 29.068 1.00 25.51 470 THR B O 1
ATOM 5997 N N . LEU B 1 390 ? 4.022 65.142 27.470 1.00 24.95 471 LEU B N 1
ATOM 5998 C CA . LEU B 1 390 ? 5.362 64.656 27.766 1.00 28.00 471 LEU B CA 1
ATOM 5999 C C . LEU B 1 390 ? 6.404 65.705 27.430 1.00 30.47 471 LEU B C 1
ATOM 6000 O O . LEU B 1 390 ? 7.305 65.967 28.217 1.00 32.01 471 LEU B O 1
ATOM 6005 N N . GLU B 1 391 ? 6.288 66.293 26.246 1.00 33.76 472 GLU B N 1
ATOM 6006 C CA . GLU B 1 391 ? 7.243 67.307 25.820 1.00 37.00 472 GLU B CA 1
ATOM 6007 C C . GLU B 1 391 ? 7.157 68.565 26.686 1.00 37.59 472 GLU B C 1
ATOM 6008 O O . GLU B 1 391 ? 8.185 69.143 27.035 1.00 35.58 472 GLU B O 1
ATOM 6014 N N . ASP B 1 392 ? 5.941 68.978 27.044 1.00 37.34 473 ASP B N 1
ATOM 6015 C CA . ASP B 1 392 ? 5.763 70.169 27.876 1.00 38.46 473 ASP B CA 1
ATOM 6016 C C . ASP B 1 392 ? 6.538 70.085 29.187 1.00 38.48 473 ASP B C 1
ATOM 6017 O O . ASP B 1 392 ? 6.981 71.106 29.712 1.00 39.53 473 ASP B O 1
ATOM 6022 N N . ALA B 1 393 ? 6.699 68.872 29.711 1.00 37.24 474 ALA B N 1
ATOM 6023 C CA . ALA B 1 393 ? 7.407 68.667 30.970 1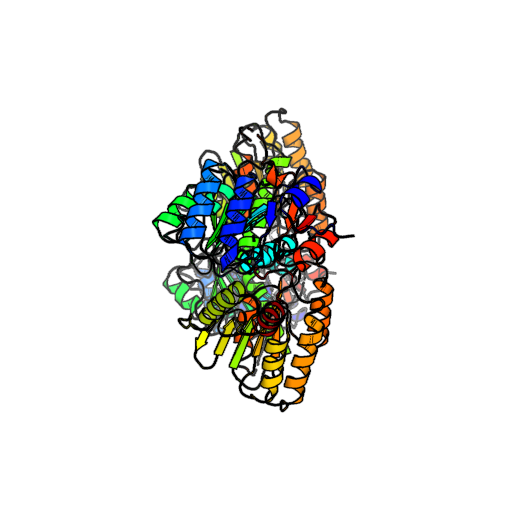.00 36.24 474 ALA B CA 1
ATOM 6024 C C . ALA B 1 393 ? 8.902 68.430 30.781 1.00 37.15 474 ALA B C 1
ATOM 6025 O O . ALA B 1 393 ? 9.607 68.064 31.730 1.00 36.81 474 ALA B O 1
ATOM 6027 N N . GLY B 1 394 ? 9.383 68.623 29.558 1.00 35.34 475 GLY B N 1
ATOM 6028 C CA . GLY B 1 394 ? 10.799 68.442 29.296 1.00 35.78 475 GLY B CA 1
ATOM 6029 C C . GLY B 1 394 ? 11.270 67.041 28.949 1.00 34.70 475 GLY B C 1
ATOM 6030 O O . GLY B 1 394 ? 12.473 66.795 28.856 1.00 35.64 475 GLY B O 1
ATOM 6031 N N . ILE B 1 395 ? 10.338 66.114 28.774 1.00 33.42 476 ILE B N 1
ATOM 6032 C CA . ILE B 1 395 ? 10.702 64.750 28.417 1.00 31.68 476 ILE B CA 1
ATOM 6033 C C . ILE B 1 395 ? 10.896 64.725 26.907 1.00 31.00 476 ILE B C 1
ATOM 6034 O O . ILE B 1 395 ? 10.055 65.225 26.161 1.00 32.12 476 ILE B O 1
ATOM 6039 N N . ALA B 1 396 ? 12.012 64.163 26.462 1.00 28.86 477 ALA B N 1
ATOM 6040 C CA . ALA B 1 396 ? 12.297 64.100 25.034 1.00 28.30 477 ALA B CA 1
ATOM 6041 C C . ALA B 1 396 ? 11.541 62.955 24.380 1.00 28.16 477 ALA B C 1
ATOM 6042 O O . ALA B 1 396 ? 11.725 61.796 24.752 1.00 30.16 477 ALA B O 1
ATOM 6044 N N . VAL B 1 397 ? 10.690 63.275 23.408 1.00 25.85 478 VAL B N 1
ATOM 6045 C CA . VAL B 1 397 ? 9.933 62.242 22.708 1.00 25.94 478 VAL B CA 1
ATOM 6046 C C . VAL B 1 397 ? 10.523 62.027 21.313 1.00 26.90 478 VAL B C 1
ATOM 6047 O O . VAL B 1 397 ? 10.671 62.972 20.546 1.00 26.78 478 VAL B O 1
ATOM 6051 N N . VAL B 1 398 ? 10.885 60.785 21.003 1.00 26.52 479 VAL B N 1
ATOM 6052 C CA . VAL B 1 398 ? 11.439 60.457 19.696 1.00 24.45 479 VAL B CA 1
ATOM 6053 C C . VAL B 1 398 ? 10.565 59.383 19.042 1.00 24.36 479 VAL B C 1
ATOM 6054 O O . VAL B 1 398 ? 9.888 58.619 19.733 1.00 23.70 479 VAL B O 1
ATOM 6058 N N . SER B 1 399 ? 10.576 59.325 17.712 1.00 23.13 480 SER B N 1
ATOM 6059 C CA . SER B 1 399 ? 9.714 58.404 16.970 1.00 20.94 480 SER B CA 1
ATOM 6060 C C . SER B 1 399 ? 10.115 56.935 16.874 1.00 20.89 480 SER B C 1
ATOM 6061 O O . SER B 1 399 ? 9.361 56.137 16.344 1.00 19.96 480 SER B O 1
ATOM 6064 N N . SER B 1 400 ? 11.289 56.567 17.368 1.00 21.95 481 SER B N 1
ATOM 6065 C CA . SER B 1 400 ? 11.695 55.181 17.276 1.00 21.30 481 SER B CA 1
ATOM 6066 C C . SER B 1 400 ? 12.737 54.796 18.310 1.00 21.14 481 SER B C 1
ATOM 6067 O O . SER B 1 400 ? 13.503 55.633 18.791 1.00 23.92 481 SER B O 1
ATOM 6070 N N . LEU B 1 401 ? 12.761 53.509 18.632 1.00 21.38 482 LEU B N 1
ATOM 6071 C CA . LEU B 1 401 ? 13.702 52.963 19.602 1.00 21.23 482 LEU B CA 1
ATOM 6072 C C . LEU B 1 401 ? 15.156 53.146 19.180 1.00 19.77 482 LEU B C 1
ATOM 6073 O O . LEU B 1 401 ? 16.031 53.341 20.022 1.00 20.49 482 LEU B O 1
ATOM 6078 N N . PRO B 1 402 ? 15.449 53.049 17.872 1.00 20.61 483 PRO B N 1
ATOM 6079 C CA . PRO B 1 402 ? 16.862 53.242 17.526 1.00 19.50 483 PRO B CA 1
ATOM 6080 C C . PRO B 1 402 ? 17.308 54.650 17.920 1.00 20.73 483 PRO B C 1
ATOM 6081 O O . PRO B 1 402 ? 18.387 54.835 18.477 1.00 22.01 483 PRO B O 1
ATOM 6085 N N . GLU B 1 403 ? 16.468 55.645 17.656 1.00 21.40 484 GLU B N 1
ATOM 6086 C CA . GLU B 1 403 ? 16.835 57.010 18.015 1.00 22.00 484 GLU B CA 1
ATOM 6087 C C . GLU B 1 403 ? 16.868 57.206 19.532 1.00 21.85 484 GLU B C 1
ATOM 6088 O O . GLU B 1 403 ? 17.795 57.810 20.064 1.00 21.22 484 GLU B O 1
ATOM 6094 N N . ALA B 1 404 ? 15.857 56.688 20.224 1.00 22.97 485 ALA B N 1
ATOM 6095 C CA . ALA B 1 404 ? 15.792 56.809 21.682 1.00 22.62 485 ALA B CA 1
ATOM 6096 C C . ALA B 1 404 ? 17.032 56.215 22.334 1.00 22.04 485 ALA B C 1
ATOM 6097 O O . ALA B 1 404 ? 17.686 56.861 23.148 1.00 23.56 485 ALA B O 1
ATOM 6099 N N . THR B 1 405 ? 17.364 54.981 21.978 1.00 22.70 486 THR B N 1
ATOM 6100 C CA . THR B 1 405 ? 18.535 54.347 22.565 1.00 24.94 486 THR B CA 1
ATOM 6101 C C . THR B 1 405 ? 19.835 55.034 22.155 1.00 25.74 486 THR B C 1
ATOM 6102 O O . THR B 1 405 ? 20.785 55.080 22.932 1.00 25.02 486 THR B O 1
ATOM 6106 N N . LEU B 1 406 ? 19.873 55.566 20.935 1.00 26.32 487 LEU B N 1
ATOM 6107 C CA . LEU B 1 406 ? 21.066 56.238 20.442 1.00 25.86 487 LEU B CA 1
ATOM 6108 C C . LEU B 1 406 ? 21.308 57.542 21.215 1.00 26.21 487 LEU B C 1
ATOM 6109 O O . LEU B 1 406 ? 22.444 57.900 21.538 1.00 25.56 487 LEU B O 1
ATOM 6114 N N . LEU B 1 407 ? 20.221 58.248 21.494 1.00 23.05 488 LEU B N 1
ATOM 6115 C CA . LEU B 1 407 ? 20.279 59.493 22.236 1.00 23.81 488 LEU B CA 1
ATOM 6116 C C . LEU B 1 407 ? 20.668 59.187 23.683 1.00 24.43 488 LEU B C 1
ATOM 6117 O O . LEU B 1 407 ? 21.439 59.917 24.301 1.00 23.20 488 LEU B O 1
ATOM 6122 N N . ALA B 1 408 ? 20.119 58.097 24.215 1.00 25.72 489 ALA B N 1
ATOM 6123 C CA . ALA B 1 408 ? 20.399 57.694 25.582 1.00 27.77 489 ALA B CA 1
ATOM 6124 C C . ALA B 1 408 ? 21.912 57.536 25.736 1.00 29.97 489 ALA B C 1
ATOM 6125 O O . ALA B 1 408 ? 22.508 58.029 26.700 1.00 28.90 489 ALA B O 1
ATOM 6127 N N . ALA B 1 409 ? 22.528 56.868 24.763 1.00 30.16 490 ALA B N 1
ATOM 6128 C CA . ALA B 1 409 ? 23.968 56.638 24.779 1.00 32.09 490 ALA B CA 1
ATOM 6129 C C . ALA B 1 409 ? 24.760 57.909 24.490 1.00 33.38 490 ALA B C 1
ATOM 6130 O O . ALA B 1 409 ? 25.918 58.028 24.878 1.00 32.52 490 ALA B O 1
ATOM 6132 N N . ALA B 1 410 ? 24.134 58.862 23.811 1.00 34.49 491 ALA B N 1
ATOM 6133 C CA . ALA B 1 410 ? 24.818 60.102 23.491 1.00 35.20 491 ALA B CA 1
ATOM 6134 C C . ALA B 1 410 ? 24.829 61.057 24.679 1.00 35.95 491 ALA B C 1
ATOM 6135 O O . ALA B 1 410 ? 25.764 61.842 24.845 1.00 36.13 491 ALA B O 1
ATOM 6137 N N . LEU B 1 411 ? 23.796 60.977 25.512 1.00 36.31 492 LEU B N 1
ATOM 6138 C CA . LEU B 1 411 ? 23.683 61.867 26.662 1.00 39.39 492 LEU B CA 1
ATOM 6139 C C . LEU B 1 411 ? 24.494 61.495 27.896 1.00 42.23 492 LEU B C 1
ATOM 6140 O O . LEU B 1 411 ? 24.393 62.170 28.920 1.00 41.80 492 LEU B O 1
ATOM 6145 N N . ILE B 1 412 ? 25.304 60.446 27.805 1.00 45.67 493 ILE B N 1
ATOM 6146 C CA . ILE B 1 412 ? 26.102 60.023 28.949 1.00 49.01 493 ILE B CA 1
ATOM 6147 C C . ILE B 1 412 ? 27.610 60.170 28.762 1.00 53.54 493 ILE B C 1
ATOM 6148 O O . ILE B 1 412 ? 28.363 59.283 29.150 1.00 55.19 493 ILE B O 1
ATOM 6153 N N . HIS B 1 413 ? 28.077 61.274 28.188 1.00 58.68 494 HIS B N 1
ATOM 6154 C CA . HIS B 1 413 ? 29.520 61.400 28.018 1.00 63.90 494 HIS B CA 1
ATOM 6155 C C . HIS B 1 413 ? 30.239 62.399 28.921 1.00 66.42 494 HIS B C 1
ATOM 6156 O O . HIS B 1 413 ? 30.900 61.982 29.874 1.00 68.29 494 HIS B O 1
ATOM 6163 N N . PRO B 1 414 ? 30.143 63.712 28.656 1.00 67.83 495 PRO B N 1
ATOM 6164 C CA . PRO B 1 414 ? 29.461 64.483 27.617 1.00 68.73 495 PRO B CA 1
ATOM 6165 C C . PRO B 1 414 ? 30.418 65.429 26.863 1.00 69.11 495 PRO B C 1
ATOM 6166 O O . PRO B 1 414 ? 30.945 65.081 25.805 1.00 69.02 495 PRO B O 1
ATOM 6170 N N . LEU B 1 415 ? 30.631 66.618 27.430 1.00 69.63 496 LEU B N 1
ATOM 6171 C CA . LEU B 1 415 ? 31.498 67.665 26.869 1.00 70.02 496 LEU B CA 1
ATOM 6172 C C . LEU B 1 415 ? 30.741 68.416 25.786 1.00 69.68 496 LEU B C 1
ATOM 6173 O O . LEU B 1 415 ? 29.551 68.682 25.932 1.00 69.26 496 LEU B O 1
ATOM 6178 N N . HIS B 1 422 ? 40.093 76.805 14.779 1.00 60.53 503 HIS B N 1
ATOM 6179 C CA . HIS B 1 422 ? 38.917 77.583 14.407 1.00 61.08 503 HIS B CA 1
ATOM 6180 C C . HIS B 1 422 ? 38.369 77.138 13.042 1.00 59.31 503 HIS B C 1
ATOM 6181 O O . HIS B 1 422 ? 38.947 76.271 12.385 1.00 59.66 503 HIS B O 1
ATOM 6188 N N . THR B 1 423 ? 37.259 77.739 12.621 1.00 56.71 504 THR B N 1
ATOM 6189 C CA . THR B 1 423 ? 36.629 77.403 11.345 1.00 54.32 504 THR B CA 1
ATOM 6190 C C . THR B 1 423 ? 37.382 77.959 10.130 1.00 50.53 504 THR B C 1
ATOM 6191 O O . THR B 1 423 ? 37.739 79.133 10.090 1.00 49.10 504 THR B O 1
ATOM 6195 N N . PRO B 1 424 ? 37.644 77.104 9.125 1.00 47.69 505 PRO B N 1
ATOM 6196 C CA . PRO B 1 424 ? 38.354 77.490 7.897 1.00 45.24 505 PRO B CA 1
ATOM 6197 C C . PRO B 1 424 ? 37.679 78.702 7.261 1.00 43.15 505 PRO B C 1
ATOM 6198 O O . PRO B 1 424 ? 36.456 78.725 7.130 1.00 43.76 505 PRO B O 1
ATOM 6202 N N . SER B 1 425 ? 38.466 79.701 6.866 1.00 39.83 506 SER B N 1
ATOM 6203 C CA . SER B 1 425 ? 37.910 80.921 6.278 1.00 37.72 506 SER B CA 1
ATOM 6204 C C . SER B 1 425 ? 37.019 80.724 5.046 1.00 34.80 506 SER B C 1
ATOM 6205 O O . SER B 1 425 ? 36.114 81.525 4.802 1.00 34.13 506 SER B O 1
ATOM 6208 N N . LEU B 1 426 ? 37.271 79.673 4.272 1.00 31.73 507 LEU B N 1
ATOM 6209 C CA . LEU B 1 426 ? 36.462 79.391 3.084 1.00 30.10 507 LEU B CA 1
ATOM 6210 C C . LEU B 1 426 ? 35.040 78.968 3.483 1.00 28.66 507 LEU B C 1
ATOM 6211 O O . LEU B 1 426 ? 34.089 79.202 2.750 1.00 27.59 507 LEU B O 1
ATOM 6216 N N . LEU B 1 427 ? 34.907 78.344 4.648 1.00 27.52 508 LEU B N 1
ATOM 6217 C CA . LEU B 1 427 ? 33.607 77.894 5.132 1.00 27.38 508 LEU B CA 1
ATOM 6218 C C . LEU B 1 427 ? 32.828 79.013 5.808 1.00 29.58 508 LEU B C 1
ATOM 6219 O O . LEU B 1 427 ? 31.657 78.845 6.151 1.00 30.20 508 LEU B O 1
ATOM 6224 N N . GLU B 1 428 ? 33.489 80.152 6.001 1.00 30.73 509 GLU B N 1
ATOM 6225 C CA . GLU B 1 428 ? 32.873 81.320 6.628 1.00 31.27 509 GLU B CA 1
ATOM 6226 C C . GLU B 1 428 ? 32.196 82.165 5.558 1.00 30.07 509 GLU B C 1
ATOM 6227 O O . GLU B 1 428 ? 31.025 82.539 5.680 1.00 30.35 509 GLU B O 1
ATOM 6233 N N . ASN B 1 429 ? 32.944 82.470 4.507 1.00 26.82 510 ASN B N 1
ATOM 6234 C CA . ASN B 1 429 ? 32.411 83.267 3.406 1.00 28.06 510 ASN B CA 1
ATOM 6235 C C . ASN B 1 429 ? 33.113 82.871 2.123 1.00 25.19 510 ASN B C 1
ATOM 6236 O O . ASN B 1 429 ? 34.305 82.576 2.145 1.00 25.28 510 ASN B O 1
ATOM 6241 N N . VAL B 1 430 ? 32.371 82.861 1.019 1.00 22.88 511 VAL B N 1
ATOM 6242 C CA . VAL B 1 430 ? 32.933 82.533 -0.294 1.00 22.78 511 VAL B CA 1
ATOM 6243 C C . VAL B 1 430 ? 32.776 83.730 -1.235 1.00 23.97 511 VAL B C 1
ATOM 6244 O O . VAL B 1 430 ? 31.697 84.306 -1.347 1.00 25.96 511 VAL B O 1
ATOM 6248 N N . ALA B 1 431 ? 33.860 84.090 -1.913 1.00 22.39 512 ALA B N 1
ATOM 6249 C CA . ALA B 1 431 ? 33.871 85.198 -2.858 1.00 20.00 512 ALA B CA 1
ATOM 6250 C C . ALA B 1 431 ? 34.522 84.589 -4.087 1.00 21.10 512 ALA B C 1
ATOM 6251 O O . ALA B 1 431 ? 35.703 84.198 -4.052 1.00 21.00 512 ALA B O 1
ATOM 6253 N N . VAL B 1 432 ? 33.763 84.524 -5.179 1.00 19.26 513 VAL B N 1
ATOM 6254 C CA . VAL B 1 432 ? 34.233 83.877 -6.395 1.00 17.86 513 VAL B CA 1
ATOM 6255 C C . VAL B 1 432 ? 34.706 84.680 -7.593 1.00 19.40 513 VAL B C 1
ATOM 6256 O O . VAL B 1 432 ? 34.084 85.659 -8.008 1.00 20.86 513 VAL B O 1
ATOM 6260 N N . ILE B 1 433 ? 35.828 84.242 -8.148 1.00 19.57 514 ILE B N 1
ATOM 6261 C CA . ILE B 1 433 ? 36.336 84.822 -9.377 1.00 19.96 514 ILE B CA 1
ATOM 6262 C C . ILE B 1 433 ? 35.949 83.711 -10.358 1.00 19.94 514 ILE B C 1
ATOM 6263 O O . ILE B 1 433 ? 36.493 82.607 -10.312 1.00 17.77 514 ILE B O 1
ATOM 6268 N N . ASN B 1 434 ? 34.968 83.992 -11.209 1.00 19.96 515 ASN B N 1
ATOM 6269 C CA . ASN B 1 434 ? 34.496 83.003 -12.163 1.00 20.11 515 ASN B CA 1
ATOM 6270 C C . ASN B 1 434 ? 35.239 83.121 -13.470 1.00 21.82 515 ASN B C 1
ATOM 6271 O O . ASN B 1 434 ? 35.321 84.206 -14.037 1.00 21.68 515 ASN B O 1
ATOM 6276 N N . ILE B 1 435 ? 35.753 82.009 -13.985 1.00 20.25 516 ILE B N 1
ATOM 6277 C CA . ILE B 1 435 ? 36.519 82.118 -15.217 1.00 24.23 516 ILE B CA 1
ATOM 6278 C C . ILE B 1 435 ? 35.937 81.510 -16.489 1.00 26.83 516 ILE B C 1
ATOM 6279 O O . ILE B 1 435 ? 35.817 82.208 -17.492 1.00 32.41 516 ILE B O 1
ATOM 6284 N N . GLY B 1 436 ? 35.571 80.244 -16.494 1.00 26.62 517 GLY B N 1
ATOM 6285 C CA . GLY B 1 436 ? 35.008 79.717 -17.733 1.00 29.55 517 GLY B CA 1
ATOM 6286 C C . GLY B 1 436 ? 33.649 80.278 -18.177 1.00 30.59 517 GLY B C 1
ATOM 6287 O O . GLY B 1 436 ? 33.551 81.411 -18.646 1.00 30.26 517 GLY B O 1
ATOM 6288 N N . LEU B 1 437 ? 32.599 79.470 -18.022 1.00 31.10 518 LEU B N 1
ATOM 6289 C CA . LEU B 1 437 ? 31.227 79.813 -18.411 1.00 29.28 518 LEU B CA 1
ATOM 6290 C C . LEU B 1 437 ? 30.591 80.954 -17.625 1.00 29.71 518 LEU B C 1
ATOM 6291 O O . LEU B 1 437 ? 30.665 81.004 -16.391 1.00 27.09 518 LEU B O 1
ATOM 6296 N N . ARG B 1 438 ? 29.929 81.846 -18.356 1.00 28.80 519 ARG B N 1
ATOM 6297 C CA . ARG B 1 438 ? 29.283 83.018 -17.775 1.00 29.39 519 ARG B CA 1
ATOM 6298 C C . ARG B 1 438 ? 28.052 82.678 -16.949 1.00 28.43 519 ARG B C 1
ATOM 6299 O O . ARG B 1 438 ? 27.765 83.351 -15.957 1.00 29.32 519 ARG B O 1
ATOM 6307 N N . SER B 1 439 ? 27.335 81.629 -17.347 1.00 29.23 520 SER B N 1
ATOM 6308 C CA . SER B 1 439 ? 26.125 81.205 -16.633 1.00 28.93 520 SER B CA 1
ATOM 6309 C C . SER B 1 439 ? 26.391 80.947 -15.152 1.00 29.18 520 SER B C 1
ATOM 6310 O O . SER B 1 439 ? 25.528 81.223 -14.318 1.00 29.55 520 SER B O 1
ATOM 6313 N N . PHE B 1 440 ? 27.577 80.428 -14.827 1.00 28.57 521 PHE B N 1
ATOM 6314 C CA . PHE B 1 440 ? 27.920 80.164 -13.433 1.00 28.73 521 PHE B CA 1
ATOM 6315 C C . PHE B 1 440 ? 28.039 81.457 -12.645 1.00 29.40 521 PHE B C 1
ATOM 6316 O O . PHE B 1 440 ? 27.659 81.494 -11.475 1.00 31.39 521 PHE B O 1
ATOM 6324 N N . ALA B 1 441 ? 28.558 82.516 -13.270 1.00 27.89 522 ALA B N 1
ATOM 6325 C CA . ALA B 1 441 ? 28.671 83.804 -12.584 1.00 26.44 522 ALA B CA 1
ATOM 6326 C C . ALA B 1 441 ? 27.272 84.424 -12.396 1.00 26.42 522 ALA B C 1
ATOM 6327 O O . ALA B 1 441 ? 26.971 84.983 -11.341 1.00 25.01 522 ALA B O 1
ATOM 6329 N N . LEU B 1 442 ? 26.423 84.328 -13.416 1.00 28.81 523 LEU B N 1
ATOM 6330 C CA . LEU B 1 442 ? 25.059 84.867 -13.319 1.00 31.08 523 LEU B CA 1
ATOM 6331 C C . LEU B 1 442 ? 24.308 84.137 -12.202 1.00 33.13 523 LEU B C 1
ATOM 6332 O O . LEU B 1 442 ? 23.520 84.731 -11.462 1.00 33.35 523 LEU B O 1
ATOM 6337 N N . GLU B 1 443 ? 24.581 82.842 -12.090 1.00 33.70 524 GLU B N 1
ATOM 6338 C CA . GLU B 1 443 ? 23.983 81.978 -11.082 1.00 33.95 524 GLU B CA 1
ATOM 6339 C C . GLU B 1 443 ? 24.319 82.537 -9.703 1.00 35.03 524 GLU B C 1
ATOM 6340 O O . GLU B 1 443 ? 23.454 82.635 -8.822 1.00 34.84 524 GLU B O 1
ATOM 6346 N N . LEU B 1 444 ? 25.583 82.914 -9.526 1.00 32.96 525 LEU B N 1
ATOM 6347 C CA . LEU B 1 444 ? 26.044 83.468 -8.262 1.00 31.83 525 LEU B CA 1
ATOM 6348 C C . LEU B 1 444 ? 25.472 84.862 -8.025 1.00 31.35 525 LEU B C 1
ATOM 6349 O O . LEU B 1 444 ? 25.095 85.210 -6.910 1.00 29.59 525 LEU B O 1
ATOM 6354 N N . GLN B 1 445 ? 25.403 85.651 -9.089 1.00 33.60 526 GLN B N 1
ATOM 6355 C CA . GLN B 1 445 ? 24.881 87.008 -9.016 1.00 36.31 526 GLN B CA 1
ATOM 6356 C C . GLN B 1 445 ? 23.408 87.036 -8.584 1.00 37.52 526 GLN B C 1
ATOM 6357 O O . GLN B 1 445 ? 23.012 87.870 -7.769 1.00 36.92 526 GLN B O 1
ATOM 6363 N N . SER B 1 446 ? 22.604 86.120 -9.117 1.00 38.09 527 SER B N 1
ATOM 6364 C CA . SER B 1 446 ? 21.190 86.080 -8.771 1.00 39.04 527 SER B CA 1
ATOM 6365 C C . SER B 1 446 ? 20.985 85.767 -7.292 1.00 40.57 527 SER B C 1
ATOM 6366 O O . SER B 1 446 ? 20.012 86.225 -6.687 1.00 42.95 527 SER B O 1
ATOM 6369 N N . ALA B 1 447 ? 21.896 84.997 -6.705 1.00 38.23 528 ALA B N 1
ATOM 6370 C CA . ALA B 1 447 ? 21.790 84.659 -5.286 1.00 35.98 528 ALA B CA 1
ATOM 6371 C C . ALA B 1 447 ? 22.491 85.715 -4.420 1.00 34.26 528 ALA B C 1
ATOM 6372 O O . ALA B 1 447 ? 22.708 85.516 -3.221 1.00 34.49 528 ALA B O 1
ATOM 6374 N N . SER B 1 448 ? 22.844 86.839 -5.033 1.00 31.53 529 SER B N 1
ATOM 6375 C CA . SER B 1 448 ? 23.519 87.917 -4.320 1.00 32.23 529 SER B CA 1
ATOM 6376 C C . SER B 1 448 ? 24.832 87.475 -3.668 1.00 28.93 529 SER B C 1
ATOM 6377 O O . SER B 1 448 ? 25.199 87.981 -2.615 1.00 26.21 529 SER B O 1
ATOM 6380 N N . LYS B 1 449 ? 25.531 86.527 -4.280 1.00 28.60 530 LYS B N 1
ATOM 6381 C CA . LYS B 1 449 ? 26.803 86.074 -3.732 1.00 28.07 530 LYS B CA 1
ATOM 6382 C C . LYS B 1 449 ? 27.929 86.869 -4.386 1.00 26.72 530 LYS B C 1
ATOM 6383 O O . LYS B 1 449 ? 27.853 87.216 -5.564 1.00 26.48 530 LYS B O 1
ATOM 6389 N N . PRO B 1 450 ? 28.990 87.178 -3.624 1.00 25.47 531 PRO B N 1
ATOM 6390 C CA . PRO B 1 450 ? 30.104 87.948 -4.191 1.00 23.12 531 PRO B CA 1
ATOM 6391 C C . PRO B 1 450 ? 30.715 87.245 -5.391 1.00 22.10 531 PRO B C 1
ATOM 6392 O O . PRO B 1 450 ? 31.094 86.075 -5.307 1.00 20.82 531 PRO B O 1
ATOM 6396 N N . VAL B 1 451 ? 30.796 87.955 -6.513 1.00 20.60 532 VAL B N 1
ATOM 6397 C CA . VAL B 1 451 ? 31.354 87.384 -7.740 1.00 21.18 532 VAL B CA 1
ATOM 6398 C C . VAL B 1 451 ? 31.869 88.420 -8.720 1.00 19.48 532 VAL B C 1
ATOM 6399 O O . VAL B 1 451 ? 31.416 89.565 -8.743 1.00 21.97 532 VAL B O 1
ATOM 6403 N N . VAL B 1 452 ? 32.792 87.964 -9.554 1.00 19.30 533 VAL B N 1
ATOM 6404 C CA . VAL B 1 452 ? 33.400 88.744 -10.617 1.00 21.71 533 VAL B CA 1
ATOM 6405 C C . VAL B 1 452 ? 33.643 87.725 -11.723 1.00 21.96 533 VAL B C 1
ATOM 6406 O O . VAL B 1 452 ? 34.166 86.637 -11.463 1.00 21.13 533 VAL B O 1
ATOM 6410 N N . HIS B 1 453 ? 33.239 88.060 -12.944 1.00 22.79 534 HIS B N 1
ATOM 6411 C CA . HIS B 1 453 ? 33.413 87.159 -14.071 1.00 22.37 534 HIS B CA 1
ATOM 6412 C C . HIS B 1 453 ? 34.637 87.564 -14.880 1.00 22.93 534 HIS B C 1
ATOM 6413 O O . HIS B 1 453 ? 34.720 88.672 -15.395 1.00 25.52 534 HIS B O 1
ATOM 6420 N N . TYR B 1 454 ? 35.586 86.647 -14.973 1.00 23.31 535 TYR B N 1
ATOM 6421 C CA . TYR B 1 454 ? 36.819 86.851 -15.706 1.00 25.32 535 TYR B CA 1
ATOM 6422 C C . TYR B 1 454 ? 36.554 86.301 -17.109 1.00 27.84 535 TYR B C 1
ATOM 6423 O O . TYR B 1 454 ? 36.626 85.090 -17.338 1.00 27.99 535 TYR B O 1
ATOM 6432 N N . GLN B 1 455 ? 36.194 87.197 -18.027 1.00 29.89 536 GLN B N 1
ATOM 6433 C CA . GLN B 1 455 ? 35.919 86.822 -19.413 1.00 30.41 536 GLN B CA 1
ATOM 6434 C C . GLN B 1 455 ? 37.274 86.370 -19.955 1.00 29.88 536 GLN B C 1
ATOM 6435 O O . GLN B 1 455 ? 38.220 87.149 -20.017 1.00 29.13 536 GLN B O 1
ATOM 6441 N N . TRP B 1 456 ? 37.360 85.098 -20.330 1.00 29.82 537 TRP B N 1
ATOM 6442 C CA . TRP B 1 456 ? 38.609 84.503 -20.787 1.00 29.95 537 TRP B CA 1
ATOM 6443 C C . TRP B 1 456 ? 38.470 83.698 -22.076 1.00 30.99 537 TRP B C 1
ATOM 6444 O O . TRP B 1 456 ? 37.390 83.215 -22.392 1.00 30.15 537 TRP B O 1
ATOM 6455 N N . SER B 1 457 ? 39.577 83.550 -22.806 1.00 31.70 538 SER B N 1
ATOM 6456 C CA . SER B 1 457 ? 39.603 82.777 -24.049 1.00 32.42 538 SER B CA 1
ATOM 6457 C C . SER B 1 457 ? 41.007 82.316 -24.427 1.00 32.96 538 SER B C 1
ATOM 6458 O O . SER B 1 457 ? 41.989 82.976 -24.107 1.00 32.10 538 SER B O 1
ATOM 6461 N N . PRO B 1 458 ? 41.111 81.169 -25.123 1.00 34.83 539 PRO B N 1
ATOM 6462 C CA . PRO B 1 458 ? 42.396 80.607 -25.557 1.00 35.58 539 PRO B CA 1
ATOM 6463 C C . PRO B 1 458 ? 43.020 81.428 -26.683 1.00 36.40 539 PRO B C 1
ATOM 6464 O O . PRO B 1 458 ? 44.231 81.400 -26.892 1.00 35.87 539 PRO B O 1
ATOM 6468 N N . VAL B 1 459 ? 42.176 82.164 -27.398 1.00 38.08 540 VAL B N 1
ATOM 6469 C CA . VAL B 1 459 ? 42.611 82.983 -28.526 1.00 39.77 540 VAL B CA 1
ATOM 6470 C C . VAL B 1 459 ? 42.710 84.474 -28.195 1.00 41.74 540 VAL B C 1
ATOM 6471 O O . VAL B 1 459 ? 41.755 85.077 -27.703 1.00 43.52 540 VAL B O 1
ATOM 6475 N N . ALA B 1 460 ? 43.867 85.066 -28.480 1.00 42.97 541 ALA B N 1
ATOM 6476 C CA . ALA B 1 460 ? 44.090 86.490 -28.238 1.00 43.83 541 ALA B CA 1
ATOM 6477 C C . ALA B 1 460 ? 43.052 87.311 -29.001 1.00 43.99 541 ALA B C 1
ATOM 6478 O O . ALA B 1 460 ? 42.609 86.922 -30.082 1.00 43.45 541 ALA B O 1
ATOM 6480 N N . GLY B 1 461 ? 42.680 88.455 -28.437 1.00 44.40 542 GLY B N 1
ATOM 6481 C CA . GLY B 1 461 ? 41.683 89.308 -29.058 1.00 44.05 542 GLY B CA 1
ATOM 6482 C C . GLY B 1 461 ? 41.947 89.763 -30.486 1.00 44.35 542 GLY B C 1
ATOM 6483 O O . GLY B 1 461 ? 41.001 89.994 -31.243 1.00 44.38 542 GLY B O 1
ATOM 6484 N N . GLY B 1 462 ? 43.215 89.884 -30.868 1.00 43.18 543 GLY B N 1
ATOM 6485 C CA . GLY B 1 462 ? 43.530 90.345 -32.211 1.00 44.17 543 GLY B CA 1
ATOM 6486 C C . GLY B 1 462 ? 43.391 89.377 -33.378 1.00 45.67 543 GLY B C 1
ATOM 6487 O O . GLY B 1 462 ? 43.444 89.803 -34.529 1.00 46.64 543 GLY B O 1
ATOM 6488 N N . ASN B 1 463 ? 43.210 88.088 -33.104 1.00 45.86 544 ASN B N 1
ATOM 6489 C CA . ASN B 1 463 ? 43.089 87.092 -34.170 1.00 44.91 544 ASN B CA 1
ATOM 6490 C C . ASN B 1 463 ? 41.630 86.749 -34.463 1.00 44.46 544 ASN B C 1
ATOM 6491 O O . ASN B 1 463 ? 41.070 85.823 -33.871 1.00 42.58 544 ASN B O 1
ATOM 6496 N N . LYS B 1 464 ? 41.027 87.476 -35.398 1.00 45.09 545 LYS B N 1
ATOM 6497 C CA . LYS B 1 464 ? 39.624 87.270 -35.750 1.00 45.21 545 LYS B CA 1
ATOM 6498 C C . LYS B 1 464 ? 39.297 85.896 -36.342 1.00 43.47 545 LYS B C 1
ATOM 6499 O O . LYS B 1 464 ? 38.317 85.269 -35.942 1.00 43.90 545 LYS B O 1
ATOM 6505 N N . LYS B 1 465 ? 40.104 85.426 -37.288 1.00 41.21 546 LYS B N 1
ATOM 6506 C CA . LYS B 1 465 ? 39.845 84.127 -37.913 1.00 39.52 546 LYS B CA 1
ATOM 6507 C C . LYS B 1 465 ? 39.917 82.978 -36.913 1.00 37.68 546 LYS B C 1
ATOM 6508 O O . LYS B 1 465 ? 39.018 82.141 -36.845 1.00 35.10 546 LYS B O 1
ATOM 6514 N N . LEU B 1 466 ? 40.998 82.939 -36.144 1.00 37.49 547 LEU B N 1
ATOM 6515 C CA . LEU B 1 466 ? 41.175 81.885 -35.163 1.00 38.87 547 LEU B CA 1
ATOM 6516 C C . LEU B 1 466 ? 39.999 81.902 -34.188 1.00 39.03 547 LEU B C 1
ATOM 6517 O O . LEU B 1 466 ? 39.528 80.848 -33.749 1.00 38.42 547 LEU B O 1
ATOM 6522 N N . ALA B 1 467 ? 39.521 83.100 -33.866 1.00 38.08 548 ALA B N 1
ATOM 6523 C CA . ALA B 1 467 ? 38.390 83.253 -32.959 1.00 39.89 548 ALA B CA 1
ATOM 6524 C C . ALA B 1 467 ? 37.130 82.672 -33.599 1.00 41.55 548 ALA B C 1
ATOM 6525 O O . ALA B 1 467 ? 36.335 82.012 -32.930 1.00 42.01 548 ALA B O 1
ATOM 6527 N N . ARG B 1 468 ? 36.944 82.920 -34.894 1.00 43.20 549 ARG B N 1
ATOM 6528 C CA . ARG B 1 468 ? 35.773 82.399 -35.593 1.00 45.63 549 ARG B CA 1
ATOM 6529 C C . ARG B 1 468 ? 35.851 80.884 -35.562 1.00 44.81 549 ARG B C 1
ATOM 6530 O O . ARG B 1 468 ? 34.874 80.206 -35.266 1.00 45.68 549 ARG B O 1
ATOM 6538 N N . LEU B 1 469 ? 37.028 80.363 -35.884 1.00 44.92 550 LEU B N 1
ATOM 6539 C CA . LEU B 1 469 ? 37.243 78.929 -35.912 1.00 45.27 550 LEU B CA 1
ATOM 6540 C C . LEU B 1 469 ? 36.854 78.271 -34.599 1.00 46.16 550 LEU B C 1
ATOM 6541 O O . LEU B 1 469 ? 36.189 77.234 -34.592 1.00 47.02 550 LEU B O 1
ATOM 6546 N N . LEU B 1 470 ? 37.268 78.876 -33.490 1.00 46.41 551 LEU B N 1
ATOM 6547 C CA . LEU B 1 470 ? 36.959 78.333 -32.177 1.00 47.51 551 LEU B CA 1
ATOM 6548 C C . LEU B 1 470 ? 35.471 78.431 -31.893 1.00 48.28 551 LEU B C 1
ATOM 6549 O O . LEU B 1 470 ? 34.850 77.462 -31.470 1.00 49.06 551 LEU B O 1
ATOM 6554 N N . GLU B 1 471 ? 34.902 79.607 -32.134 1.00 49.47 552 GLU B N 1
ATOM 6555 C CA . GLU B 1 471 ? 33.482 79.827 -31.895 1.00 50.74 552 GLU B CA 1
ATOM 6556 C C . GLU B 1 471 ? 32.644 78.805 -32.666 1.00 50.45 552 GLU B C 1
ATOM 6557 O O . GLU B 1 471 ? 31.645 78.302 -32.154 1.00 51.15 552 GLU B O 1
ATOM 6563 N N . ARG B 1 472 ? 33.063 78.490 -33.889 1.00 49.33 553 ARG B N 1
ATOM 6564 C CA . ARG B 1 472 ? 32.339 77.536 -34.722 1.00 48.93 553 ARG B CA 1
ATOM 6565 C C . ARG B 1 472 ? 32.506 76.094 -34.253 1.00 50.32 553 ARG B C 1
ATOM 6566 O O . ARG B 1 472 ? 31.545 75.325 -34.231 1.00 49.96 553 ARG B O 1
ATOM 6574 N N . LEU B 1 473 ? 33.725 75.727 -33.877 1.00 50.69 554 LEU B N 1
ATOM 6575 C CA . LEU B 1 473 ? 33.994 74.367 -33.428 1.00 52.33 554 LEU B CA 1
ATOM 6576 C C . LEU B 1 473 ? 33.345 74.029 -32.092 1.00 53.34 554 LEU B C 1
ATOM 6577 O O . LEU B 1 473 ? 33.330 72.871 -31.683 1.00 53.45 554 LEU B O 1
ATOM 6582 N N . GLN B 1 474 ? 32.806 75.032 -31.409 1.00 55.55 555 GLN B N 1
ATOM 6583 C CA . GLN B 1 474 ? 32.157 74.789 -30.122 1.00 57.86 555 GLN B CA 1
ATOM 6584 C C . GLN B 1 474 ? 30.639 74.942 -30.224 1.00 58.76 555 GLN B C 1
ATOM 6585 O O . GLN B 1 474 ? 30.058 75.580 -29.321 1.00 59.39 555 GLN B O 1
#

Sequence (873 aa):
ALTQVRRWDSACQKLPDANLALISVAGEYAAELANQALDRNLNVFSDNVTLEDEIQLKTRAREKGLLVGPDCGTSIAGTPLAFANVPEGNIGVIGASGTGIQELCSQIALAGEGITHAIGLGGRDLSREVGGISALTALELSADEKSEVLAFVSKPPAEAVRLKIVNAKATGKPTVALFLGYTPAVARDENVWFASSLDEAARLACLLSRVTARRNAIAPVSSGFICGLYTGGTLAAEAAGLLAGHLGVETHQHGLDADSHQIIDLGDDFYTVGRPHPIDPTLRNQLIADLGAKPQVRVLLLDVVIGFGATADPAASLVSAWQKACAARLDNQPLYAIATVTGTERDPQCRSQQIATLEDAGIAVVSSLPEATLLAAALIHPLSHTPSLLENVAVINIGLRSFALELQSASKPVVHYQWSPVAGGNKKLARLLERLQALTQVRRWDSACQKLPDANLALISVAGEYAAELANQALDRNLNVFSDNVTLEDEIQLKTRAREKGLLVGPDCGTSIAGTPLAFANVPEGNIGVIGASGTGIQELCSQIALAGEGITHAIGLGGRDLSREVGGISALTALELSADEKSEVLAFVSKPPAEAVRLKIVNAKATGKPTVALFLGYTPAVARDENVWFASSLDEAARLACLLSRVTARRNAIAPVSSGFICGLYTGGTLAAEAAGLLAGHLGVEAHQHGLDADSHQIIDLGDDFYTVGRPHPIDPTLRNQLIADLGAKPQVRVLLLDVVIGFGATADPAASLVSAWQKACAARLDNQPLYAIATVTGTERDPQCRSQQIATLEDAGIAVVSSLPEATLLAAALIHPLHTPSLLENVAVINIGLRSFALELQSASKPVVHYQWSPVAGGNKKLARLLERLQ

B-factor: mean 35.77, std 11.97, range [11.42, 81.25]

GO terms:
  GO:0000256 allantoin catabolic process (P, IDA)
  GO:0050205 oxamate carbamoyltransferase activity (F, IDA)
  GO:0071973 bacterial-type flagellum-dependent cell motility (P, IMP)

Radius of gyration: 31.42 Å; Cα contacts (8 Å, |Δi|>4): 1907; chains: 2; bounding box: 80×74×89 Å